Protein AF-A0A919J8E9-F1 (afdb_monomer_lite)

Organism: NCBI:txid113564

pLDDT: mean 77.07, std 19.25, range [31.31, 98.5]

Secondary structure (DSSP, 8-state):
--------------HHHHHHHHHHHHHHHHHHHHHHHHHHHHHHHHHHHHHHHHHHHHHHHHHHHHHHHHHHHHHHHHHHHHHHHHHHHHHHHHHHHHHHHHHHHHHHHHHHHHHHHHHHHHHHHHHHHHHHHHHHHHHHHHHHHHHHHHHHHHHHHHHHHTTSTTHHHHHHHHHHHHHHHHHHHHHHHHHHHHHHHHHHHHHHHHHHHHHHHHHHHTTSHHHHHHHHHHHHHHHHHHHHHHHHHHHHHHHHHHHHHHHHHHHHHHHHHHHHHHHHHHHHHHHHHHHHHHHHHHHHHHHHHHHHHHHHHHHHHGGGTT--HHHHHHHHHHHHHHHHHHHHHHHHHHHHHHHHHHHHHHHHHHHHHHHHHHHHHHHHHHHHHHHHHHHHHHHHHHHHHHHHHHHHHHHHHHHHHHHHHHHHHHHHHHHHHHHHHHHHHHHHHHHHHHHHHHHHHHHHHHHHHHHHHHHHHHHH--TTHHHHHHHHHHHHHHHHHHHHHHHHHHHHHHHHHHHHHHHHHHHHHHHTHHHHHHHHHHHHHHHHHHHHHHHHHHHHHHHHHHHHHHHHHHHHHH-TTS-HHHHHHHHHHHHHHHHTTT-TTSSHHHHTTT---SSSSHHHHHHHHHHHHHHH---HHHHHHHHHHTTT-HHHHHHHHHHTTT-HHHHHHHHHHTTT-HHHHHHHHHHHHHHHHHHHHHHHT---SS-TTTS-TTSHHHHHHHHHHHH-HHHHHHHHHHHHHHH-HHHH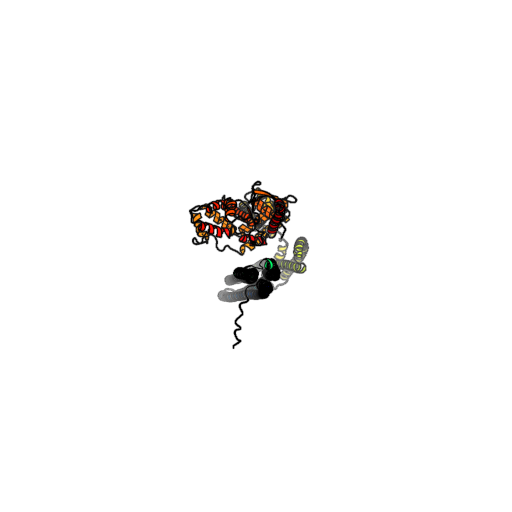HHHHHHHHHHHHHHHHH-TT--EEEEEEETTT--EEEEEE-TTSHHHHHHHHHHHHTT--TT-PEEEE-TT----HHHHIIIIITTT--EEEGGGGSTT-----HHHHHHHHHHHHHHHHHTT----HHHHHHHHGGGGT-SSSSHHHHHHHHHHHHIIIII-HHHHHHHHTTT-HHHHHHHHHHHHHHHHHHHHHS-S-----

Radius of gyration: 60.23 Å; chains: 1; bounding box: 152×66×197 Å

Sequence (948 aa):
MAVAGAAEVAQVPSVAALVERVAARRAEVVAAGDQARAALRAAAEAEGGRIRAAADGEAARILAVTEESIVAAVQAAGGAEAAVRAARVREIGRIDAEAEATLSALDGALRESQAAALGAAERHAAAAVAGGEREAQRAVTGARERAGQAVAVGQGRAATLEPTKRGARKARAAREISQETAGEIVKAGAATAGTARTDMAALAGKFRGEGAAVAEQMAGADLASARQRVIDRRAAAVSAVDRAAEQALAQVASDRDAVVEQLGAMRAAAGDVARAAAAAATAIDQGLQAGLAGVDAAVAEIAGGLDEVAAVADALTGRSVADLTAAGAELDAAAGEVLGELDRLVQGSASGMGFAAGTVADDMRQQADLLTAPAAQAATDFNQRTGDAARATVDGITGQADETLAEYSTIRTGVTGTFARALADADRKWAEQETGGLAEVARRVGEGIAAQQKMLDEVGRRIDERAAEIENESWWDRAVGFVAGFVVGFLATAWEMIKVLGVIALVALAVVVVAVIIGALVAGLAGIVAVFAALAAVASFVAAISGVLLAIGVVVVACMAGYKLYKAFSDDTLSAYEKGKLVGGATFDVASLVLGAKFVSWAGRLFGLGVAAEAGAEAAALARLRAVIADEAVLERLLAAAGGDTVKLERMLAGVGGDAGGLDDLVRATGGDAALLDEAVANTAKVRAQTVEALGDAKPATPIGEIGPDQPLGQAMALFDSTNPQMAKDLRVAYEALTDAETVADTVARVQARAIDLAARGVGKPFEVALRSVTDGRIVTLHLDLGDKAEAFLAAVLDLSKKAPDEVINLLPGQLELTEPAFFADVVTKGESFLDISAIVKTAPEHGAATHLLQDLVVDRALARSGSQLTGRALRQALAPAAGEKDIPRAFAWDHIWDAFGDVVNNPNFLNARLGQIFGDLDAVLVHIDEAWAAKFGKLLGKKVKPE

Structure (mmCIF, N/CA/C/O backbone):
data_AF-A0A919J8E9-F1
#
_entry.id   AF-A0A919J8E9-F1
#
loop_
_atom_site.group_PDB
_atom_site.id
_atom_site.type_symbol
_atom_site.label_atom_id
_atom_site.label_alt_id
_atom_site.label_comp_id
_atom_site.label_asym_id
_atom_site.label_entity_id
_atom_site.label_seq_id
_atom_site.pdbx_PDB_ins_code
_atom_site.Cartn_x
_atom_site.Cartn_y
_atom_site.Cartn_z
_atom_site.occupancy
_atom_site.B_iso_or_equiv
_atom_site.auth_seq_id
_atom_site.auth_comp_id
_atom_site.auth_asym_id
_atom_site.auth_atom_id
_atom_site.pdbx_PDB_model_num
ATOM 1 N N . MET A 1 1 ? -87.522 8.172 61.247 1.00 36.94 1 MET A N 1
ATOM 2 C CA . MET A 1 1 ? -88.789 7.517 61.643 1.00 36.94 1 MET A CA 1
ATOM 3 C C . MET A 1 1 ? -88.693 7.177 63.114 1.00 36.94 1 MET A C 1
ATOM 5 O O . MET A 1 1 ? -87.643 6.731 63.547 1.00 36.94 1 MET A O 1
ATOM 9 N N . ALA A 1 2 ? -89.742 7.513 63.859 1.00 42.56 2 ALA A N 1
ATOM 10 C CA . ALA A 1 2 ? -89.783 7.543 65.313 1.00 42.56 2 ALA A CA 1
ATOM 11 C C . ALA A 1 2 ? -89.602 6.162 65.962 1.00 42.56 2 ALA A C 1
ATOM 13 O O . ALA A 1 2 ? -90.331 5.231 65.629 1.00 42.56 2 ALA A O 1
ATOM 14 N N . VAL A 1 3 ? -88.715 6.085 66.956 1.00 40.50 3 VAL A N 1
ATOM 15 C CA . VAL A 1 3 ? -88.884 5.209 68.120 1.00 40.50 3 VAL A CA 1
ATOM 16 C C . VAL A 1 3 ? -88.703 6.077 69.361 1.00 40.50 3 VAL A C 1
ATOM 18 O O . VAL A 1 3 ? -87.827 6.937 69.420 1.00 40.50 3 VAL A O 1
ATOM 21 N N . ALA A 1 4 ? -89.656 5.916 70.270 1.00 39.31 4 ALA A N 1
ATOM 22 C CA . ALA A 1 4 ? -89.978 6.785 71.380 1.00 39.31 4 ALA A CA 1
ATOM 23 C C . ALA A 1 4 ? -88.892 6.836 72.461 1.00 39.31 4 ALA A C 1
ATOM 25 O O . ALA A 1 4 ? -88.279 5.825 72.796 1.00 39.31 4 ALA A O 1
ATOM 26 N N . GLY A 1 5 ? -88.733 8.027 73.042 1.00 43.75 5 GLY A N 1
ATOM 27 C CA . GLY A 1 5 ? -87.959 8.248 74.253 1.00 43.75 5 GLY A CA 1
ATOM 28 C C . GLY A 1 5 ? -88.590 7.525 75.438 1.00 43.75 5 GLY A C 1
ATOM 29 O O . GLY A 1 5 ? -89.648 7.918 75.928 1.00 43.75 5 GLY A O 1
ATOM 30 N N . ALA A 1 6 ? -87.912 6.484 75.911 1.00 40.84 6 ALA A N 1
ATOM 31 C CA . ALA A 1 6 ? -87.975 6.120 77.312 1.00 40.84 6 ALA A CA 1
ATOM 32 C C . ALA A 1 6 ? -87.141 7.164 78.064 1.00 40.84 6 ALA A C 1
ATOM 34 O O . ALA A 1 6 ? -85.940 7.279 77.834 1.00 40.84 6 ALA A O 1
ATOM 35 N N . ALA A 1 7 ? -87.789 7.964 78.910 1.00 41.31 7 ALA A N 1
ATOM 36 C CA . ALA A 1 7 ? -87.087 8.747 79.912 1.00 41.31 7 ALA A CA 1
ATOM 37 C C . ALA A 1 7 ? -86.343 7.752 80.809 1.00 41.31 7 ALA A C 1
ATOM 39 O O . ALA A 1 7 ? -86.963 7.001 81.563 1.00 41.31 7 ALA A O 1
ATOM 40 N N . GLU A 1 8 ? -85.027 7.699 80.631 1.00 41.34 8 GLU A N 1
ATOM 41 C CA . GLU A 1 8 ? -84.097 6.934 81.441 1.00 41.34 8 GLU A CA 1
ATOM 42 C C . GLU A 1 8 ? -84.349 7.321 82.900 1.00 41.34 8 GLU A C 1
ATOM 44 O O . GLU A 1 8 ? -84.161 8.471 83.304 1.00 41.34 8 GLU A O 1
ATOM 49 N N . VAL A 1 9 ? -84.896 6.385 83.678 1.00 42.81 9 VAL A N 1
ATOM 50 C CA . VAL A 1 9 ? -84.964 6.528 85.130 1.00 42.81 9 VAL A CA 1
ATOM 51 C C . VAL A 1 9 ? -83.515 6.689 85.556 1.00 42.81 9 VAL A C 1
ATOM 53 O O . VAL A 1 9 ? -82.770 5.718 85.479 1.00 42.81 9 VAL A O 1
ATOM 56 N N . ALA A 1 10 ? -83.111 7.910 85.919 1.00 47.59 10 ALA A N 1
ATOM 57 C CA . ALA A 1 10 ? -81.775 8.195 86.416 1.00 47.59 10 ALA A CA 1
ATOM 58 C C . ALA A 1 10 ? -81.516 7.239 87.584 1.00 47.59 10 ALA A C 1
ATOM 60 O O . ALA A 1 10 ? -82.053 7.425 88.680 1.00 47.59 10 ALA A O 1
ATOM 61 N N . GLN A 1 11 ? -80.790 6.152 87.309 1.00 52.28 11 GLN A N 1
ATOM 62 C CA . GLN A 1 11 ? -80.431 5.174 88.317 1.00 52.28 11 GLN A CA 1
ATOM 63 C C . GLN A 1 11 ? -79.676 5.942 89.392 1.00 52.28 11 GLN A C 1
ATOM 65 O O . GLN A 1 11 ? -78.701 6.632 89.095 1.00 52.28 11 GLN A O 1
ATOM 70 N N . VAL A 1 12 ? -80.161 5.869 90.631 1.00 52.94 12 VAL A N 1
ATOM 71 C CA . VAL A 1 12 ? -79.453 6.455 91.767 1.00 52.94 12 VAL A CA 1
ATOM 72 C C . VAL A 1 12 ? -78.051 5.837 91.771 1.00 52.94 12 VAL A C 1
ATOM 74 O O . VAL A 1 12 ? -77.963 4.606 91.831 1.00 52.94 12 VAL A O 1
ATOM 77 N N . PRO A 1 13 ? -76.979 6.646 91.675 1.00 63.91 13 PRO A N 1
ATOM 78 C CA . PRO A 1 13 ? -75.610 6.153 91.669 1.00 63.91 13 PRO A CA 1
ATOM 79 C C . PRO A 1 13 ? -75.403 5.203 92.842 1.00 63.91 13 PRO A C 1
ATOM 81 O O . PRO A 1 13 ? -75.535 5.583 94.007 1.00 63.91 13 PRO A O 1
ATOM 84 N N . SER A 1 14 ? -75.150 3.941 92.513 1.00 79.69 14 SER A N 1
ATOM 85 C CA . SER A 1 14 ? -74.910 2.867 93.466 1.00 79.69 14 SER A CA 1
ATOM 86 C C . SER A 1 14 ? -73.569 2.228 93.148 1.00 79.69 14 SER A C 1
ATOM 88 O O . SER A 1 14 ? -73.104 2.278 92.009 1.00 79.69 14 SER A O 1
ATOM 90 N N . VAL A 1 15 ? -72.950 1.604 94.148 1.00 81.56 15 VAL A N 1
ATOM 91 C CA . VAL A 1 15 ? -71.703 0.851 93.957 1.00 81.56 15 VAL A CA 1
ATOM 92 C C . VAL A 1 15 ? -71.867 -0.205 92.856 1.00 81.56 15 VAL A C 1
ATOM 94 O O . VAL A 1 15 ? -70.991 -0.341 92.012 1.00 81.56 15 VAL A O 1
ATOM 97 N N . ALA A 1 16 ? -73.028 -0.867 92.784 1.00 82.50 16 ALA A N 1
ATOM 98 C CA . ALA A 1 16 ? -73.340 -1.831 91.728 1.00 82.50 16 ALA A CA 1
ATOM 99 C C . ALA A 1 16 ? -73.327 -1.202 90.321 1.00 82.50 16 ALA A C 1
ATOM 101 O O . ALA A 1 16 ? -72.746 -1.778 89.406 1.00 82.50 16 ALA A O 1
ATOM 102 N N . ALA A 1 17 ? -73.898 -0.003 90.162 1.00 83.31 17 ALA A N 1
ATOM 103 C CA . ALA A 1 17 ? -73.880 0.719 88.887 1.00 83.31 17 ALA A CA 1
ATOM 104 C C . ALA A 1 17 ? -72.463 1.179 88.494 1.00 83.31 17 ALA A C 1
ATOM 106 O O . ALA A 1 17 ? -72.120 1.179 87.314 1.00 83.31 17 ALA A O 1
ATOM 107 N N . LEU A 1 18 ? -71.616 1.537 89.469 1.00 83.12 18 LEU A N 1
ATOM 108 C CA . LEU A 1 18 ? -70.209 1.859 89.216 1.00 83.12 18 LEU A CA 1
ATOM 109 C C . LEU A 1 18 ? -69.423 0.618 88.763 1.00 83.12 18 LEU A C 1
ATOM 111 O O . LEU A 1 18 ? -68.688 0.703 87.787 1.00 83.12 18 LEU A O 1
ATOM 115 N N . VAL A 1 19 ? -69.620 -0.538 89.408 1.00 85.38 19 VAL A N 1
ATOM 116 C CA . VAL A 1 19 ? -69.000 -1.817 89.007 1.00 85.38 19 VAL A CA 1
ATOM 117 C C . VAL A 1 19 ? -69.440 -2.237 87.601 1.00 85.38 19 VAL A C 1
ATOM 119 O O . VAL A 1 19 ? -68.607 -2.633 86.788 1.00 85.38 19 VAL A O 1
ATOM 122 N N . GLU A 1 20 ? -70.729 -2.106 87.278 1.00 86.50 20 GLU A N 1
ATOM 123 C CA . GLU A 1 20 ? -71.249 -2.380 85.932 1.00 86.50 20 GLU A CA 1
ATOM 124 C C . GLU A 1 20 ? -70.635 -1.434 84.888 1.00 86.50 20 GLU A C 1
ATOM 126 O O . GLU A 1 20 ? -70.229 -1.871 83.810 1.00 86.50 20 GLU A O 1
ATOM 131 N N . ARG A 1 21 ? -70.470 -0.150 85.234 1.00 87.50 21 ARG A N 1
ATOM 132 C CA . ARG A 1 21 ? -69.795 0.831 84.376 1.00 87.50 21 ARG A CA 1
ATOM 133 C C . ARG A 1 21 ? -68.307 0.506 84.178 1.00 87.50 21 ARG A C 1
ATOM 135 O O . ARG A 1 21 ? -67.832 0.599 83.050 1.00 87.50 21 ARG A O 1
ATOM 142 N N . VAL A 1 22 ? -67.585 0.068 85.214 1.00 87.38 22 VAL A N 1
ATOM 143 C CA . VAL A 1 22 ? -66.190 -0.410 85.095 1.00 87.38 22 VAL A CA 1
ATOM 144 C C . VAL A 1 22 ? -66.105 -1.617 84.160 1.00 87.38 22 VAL A C 1
ATOM 146 O O . VAL A 1 22 ? -65.261 -1.637 83.264 1.00 87.38 22 VAL A O 1
ATOM 149 N N . ALA A 1 23 ? -67.011 -2.588 84.298 1.00 87.69 23 ALA A N 1
ATOM 150 C CA . ALA A 1 23 ? -67.065 -3.753 83.415 1.00 87.69 23 ALA A CA 1
ATOM 151 C C . ALA A 1 23 ? -67.350 -3.366 81.951 1.00 87.69 23 ALA A C 1
ATOM 153 O O . ALA A 1 23 ? -66.718 -3.904 81.040 1.00 87.69 23 ALA A O 1
ATOM 154 N N . ALA A 1 24 ? -68.251 -2.405 81.719 1.00 88.88 24 ALA A N 1
ATOM 155 C CA . ALA A 1 24 ? -68.528 -1.873 80.386 1.00 88.88 24 ALA A CA 1
ATOM 156 C C . ALA A 1 24 ? -67.295 -1.184 79.778 1.00 88.88 24 ALA A C 1
ATOM 158 O O . ALA A 1 24 ? -66.915 -1.504 78.653 1.00 88.88 24 ALA A O 1
ATOM 159 N N . ARG A 1 25 ? -66.607 -0.315 80.534 1.00 87.38 25 ARG A N 1
ATOM 160 C CA . ARG A 1 25 ? -65.368 0.339 80.071 1.00 87.38 25 ARG A CA 1
ATOM 161 C C . ARG A 1 25 ? -64.248 -0.654 79.807 1.00 87.38 25 ARG A C 1
ATOM 163 O O . ARG A 1 25 ? -63.536 -0.520 78.818 1.00 87.38 25 ARG A O 1
ATOM 170 N N . ARG A 1 26 ? -64.132 -1.699 80.623 1.00 89.88 26 ARG A N 1
ATOM 171 C CA . ARG A 1 26 ? -63.185 -2.792 80.384 1.00 89.88 26 ARG A CA 1
ATOM 172 C C . ARG A 1 26 ? -63.470 -3.493 79.057 1.00 89.88 26 ARG A C 1
ATOM 174 O O . ARG A 1 26 ? -62.544 -3.738 78.289 1.00 89.88 26 ARG A O 1
ATOM 181 N N . ALA A 1 27 ? -64.735 -3.802 78.773 1.00 90.81 27 ALA A N 1
ATOM 182 C CA . ALA A 1 27 ? -65.130 -4.406 77.503 1.00 90.81 27 ALA A CA 1
ATOM 183 C C . ALA A 1 27 ? -64.847 -3.477 76.310 1.00 90.81 27 ALA A C 1
ATOM 185 O O . ALA A 1 27 ? -64.350 -3.942 75.286 1.00 90.81 27 ALA A O 1
ATOM 186 N N . GLU A 1 28 ? -65.100 -2.174 76.453 1.00 90.56 28 GLU A N 1
ATOM 187 C CA . GLU A 1 28 ? -64.776 -1.171 75.432 1.00 90.56 28 GLU A CA 1
ATOM 188 C C . GLU A 1 28 ? -63.270 -1.062 75.169 1.00 90.56 28 GLU A C 1
ATOM 190 O O . GLU A 1 28 ? -62.867 -1.073 74.009 1.00 90.56 28 GLU A O 1
ATOM 195 N N . VAL A 1 29 ? -62.428 -1.017 76.209 1.00 88.75 29 VAL A N 1
ATOM 196 C CA . VAL A 1 29 ? -60.960 -0.978 76.064 1.00 88.75 29 VAL A CA 1
ATOM 197 C C . VAL A 1 29 ? -60.446 -2.232 75.357 1.00 88.75 29 VAL A C 1
ATOM 199 O O . VAL A 1 29 ? -59.615 -2.135 74.455 1.00 88.75 29 VAL A O 1
ATOM 202 N N . VAL A 1 30 ? -60.965 -3.414 75.709 1.00 91.31 30 VAL A N 1
ATOM 203 C CA . VAL A 1 30 ? -60.597 -4.670 75.034 1.00 91.31 30 VAL A CA 1
ATOM 204 C C . VAL A 1 30 ? -61.018 -4.649 73.561 1.00 91.31 30 VAL A C 1
ATOM 206 O O . VAL A 1 30 ? -60.205 -4.973 72.695 1.00 91.31 30 VAL A O 1
ATOM 209 N N . ALA A 1 31 ? -62.248 -4.219 73.260 1.00 91.69 31 ALA A N 1
ATOM 210 C CA . ALA A 1 31 ? -62.745 -4.117 71.888 1.00 91.69 31 ALA A CA 1
ATOM 211 C C . ALA A 1 31 ? -61.956 -3.090 71.055 1.00 91.69 31 ALA A C 1
ATOM 213 O O . ALA A 1 31 ? -61.632 -3.348 69.894 1.00 91.69 31 ALA A O 1
ATOM 214 N N . ALA A 1 32 ? -61.592 -1.951 71.650 1.00 90.12 32 ALA A N 1
ATOM 215 C CA . ALA A 1 32 ? -60.730 -0.956 71.022 1.00 90.12 32 ALA A CA 1
ATOM 216 C C . ALA A 1 32 ? -59.323 -1.511 70.764 1.00 90.12 32 ALA A C 1
ATOM 218 O O . ALA A 1 32 ? -58.765 -1.281 69.694 1.00 90.12 32 ALA A O 1
ATOM 219 N N . GLY A 1 33 ? -58.779 -2.308 71.689 1.00 90.94 33 GLY A N 1
ATOM 220 C CA . GLY A 1 33 ? -57.537 -3.054 71.492 1.00 90.94 33 GLY A CA 1
ATOM 221 C C . GLY A 1 33 ? -57.603 -4.021 70.306 1.00 90.94 33 GLY A C 1
ATOM 222 O O . GLY A 1 33 ? -56.697 -4.048 69.475 1.00 90.94 33 GLY A O 1
ATOM 223 N N . ASP A 1 34 ? -58.692 -4.782 70.164 1.00 92.06 34 ASP A N 1
ATOM 224 C CA . ASP A 1 34 ? -58.916 -5.649 68.998 1.00 92.06 34 ASP A CA 1
ATOM 225 C C . ASP A 1 34 ? -58.977 -4.863 67.685 1.00 92.06 34 ASP A C 1
ATOM 227 O O . ASP A 1 34 ? -58.340 -5.248 66.697 1.00 92.06 34 ASP A O 1
ATOM 231 N N . GLN A 1 35 ? -59.693 -3.738 67.681 1.00 92.19 35 GLN A N 1
ATOM 232 C CA . GLN A 1 35 ? -59.791 -2.857 66.522 1.00 92.19 35 GLN A CA 1
ATOM 233 C C . GLN A 1 35 ? -58.432 -2.236 66.166 1.00 92.19 35 GLN A C 1
ATOM 235 O O . GLN A 1 35 ? -58.059 -2.220 64.992 1.00 92.19 35 GLN A O 1
ATOM 240 N N . ALA A 1 36 ? -57.658 -1.803 67.164 1.00 91.06 36 ALA A N 1
ATOM 241 C CA . ALA A 1 36 ? -56.297 -1.299 67.010 1.00 91.06 36 ALA A CA 1
ATOM 242 C C . ALA A 1 36 ? -55.367 -2.356 66.395 1.00 91.06 36 ALA A C 1
ATOM 244 O O . ALA A 1 36 ? -54.668 -2.081 65.417 1.00 91.06 36 ALA A O 1
ATOM 245 N N . ARG A 1 37 ? -55.412 -3.599 66.894 1.00 94.31 37 ARG A N 1
ATOM 246 C CA . ARG A 1 37 ? -54.649 -4.723 66.328 1.00 94.31 37 ARG A CA 1
ATOM 247 C C . ARG A 1 37 ? -55.034 -5.004 64.874 1.00 94.31 37 ARG A C 1
ATOM 249 O O . ARG A 1 37 ? -54.156 -5.251 64.048 1.00 94.31 37 ARG A O 1
ATOM 256 N N . ALA A 1 38 ? -56.326 -4.983 64.546 1.00 93.69 38 ALA A N 1
ATOM 257 C CA . ALA A 1 38 ? -56.798 -5.180 63.175 1.00 93.69 38 ALA A CA 1
ATOM 258 C C . ALA A 1 38 ? -56.344 -4.045 62.240 1.00 93.69 38 ALA A C 1
ATOM 260 O O . ALA A 1 38 ? -55.864 -4.320 61.140 1.00 93.69 38 ALA A O 1
ATOM 261 N N . ALA A 1 39 ? -56.428 -2.792 62.696 1.00 91.81 39 ALA A N 1
ATOM 262 C CA . ALA A 1 39 ? -55.980 -1.623 61.947 1.00 91.81 39 ALA A CA 1
ATOM 263 C C . ALA A 1 39 ? -54.468 -1.659 61.673 1.00 91.81 39 ALA A C 1
ATOM 265 O O . ALA A 1 39 ? -54.052 -1.436 60.537 1.00 91.81 39 ALA A O 1
ATOM 266 N N . LEU A 1 40 ? -53.651 -2.015 62.672 1.00 92.06 40 LEU A N 1
ATOM 267 C CA . LEU A 1 40 ? -52.204 -2.171 62.495 1.00 92.06 40 LEU A CA 1
ATOM 268 C C . LEU A 1 40 ? -51.860 -3.267 61.481 1.00 92.06 40 LEU A C 1
ATOM 270 O O . LEU A 1 40 ? -51.018 -3.043 60.613 1.00 92.06 40 LEU A O 1
ATOM 274 N N . ARG A 1 41 ? -52.533 -4.426 61.540 1.00 95.12 41 ARG A N 1
ATOM 275 C CA . ARG A 1 41 ? -52.330 -5.512 60.564 1.00 95.12 41 ARG A CA 1
ATOM 276 C C . ARG A 1 41 ? -52.691 -5.079 59.144 1.00 95.12 41 ARG A C 1
ATOM 278 O O . ARG A 1 41 ? -51.909 -5.316 58.230 1.00 95.12 41 ARG A O 1
ATOM 285 N N . ALA A 1 42 ? -53.831 -4.410 58.969 1.00 93.19 42 ALA A N 1
ATOM 286 C CA . ALA A 1 42 ? -54.255 -3.900 57.667 1.00 93.19 42 ALA A CA 1
ATOM 287 C C . ALA A 1 42 ? -53.281 -2.845 57.112 1.00 93.19 42 ALA A C 1
ATOM 289 O O . ALA A 1 42 ? -52.970 -2.860 55.922 1.00 93.19 42 ALA A O 1
ATOM 290 N N . ALA A 1 43 ? -52.764 -1.957 57.970 1.00 91.75 43 ALA A N 1
ATOM 291 C CA . ALA A 1 43 ? -51.755 -0.975 57.583 1.00 91.75 43 ALA A CA 1
ATOM 292 C C . ALA A 1 43 ? -50.452 -1.655 57.135 1.00 91.75 43 ALA A C 1
ATOM 294 O O . ALA A 1 43 ? -49.957 -1.364 56.050 1.00 91.75 43 ALA A O 1
ATOM 295 N N . ALA A 1 44 ? -49.937 -2.609 57.916 1.00 91.25 44 ALA A N 1
ATOM 296 C CA . ALA A 1 44 ? -48.729 -3.358 57.574 1.00 91.25 44 ALA A CA 1
ATOM 297 C C . ALA A 1 44 ? -48.871 -4.133 56.252 1.00 91.25 44 ALA A C 1
ATOM 299 O O . ALA A 1 44 ? -47.970 -4.096 55.415 1.00 91.25 44 ALA A O 1
ATOM 300 N N . GLU A 1 45 ? -50.015 -4.783 56.016 1.00 92.75 45 GLU A N 1
ATOM 301 C CA . GLU A 1 45 ? -50.286 -5.497 54.764 1.00 92.75 45 GLU A CA 1
ATOM 302 C C . GLU A 1 45 ? -50.344 -4.542 53.560 1.00 92.75 45 GLU A C 1
ATOM 304 O O . GLU A 1 45 ? -49.746 -4.821 52.517 1.00 92.75 45 GLU A O 1
ATOM 309 N N . ALA A 1 46 ? -50.999 -3.386 53.714 1.00 92.12 46 ALA A N 1
ATOM 310 C CA . ALA A 1 46 ? -51.080 -2.367 52.670 1.00 92.12 46 ALA A CA 1
ATOM 311 C C . ALA A 1 46 ? -49.708 -1.759 52.330 1.00 92.12 46 ALA A C 1
ATOM 313 O O . ALA A 1 46 ? -49.400 -1.555 51.153 1.00 92.12 46 ALA A O 1
ATOM 314 N N . GLU A 1 47 ? -48.879 -1.472 53.338 1.00 92.44 47 GLU A N 1
ATOM 315 C CA . GLU A 1 47 ? -47.521 -0.952 53.139 1.00 92.44 47 GLU A CA 1
ATOM 316 C C . GLU A 1 47 ? -46.586 -2.017 52.549 1.00 92.44 47 GLU A C 1
ATOM 318 O O . GLU A 1 47 ? -45.883 -1.759 51.571 1.00 92.44 47 GLU A O 1
ATOM 323 N N . GLY A 1 48 ? -46.641 -3.252 53.054 1.00 89.12 48 GLY A N 1
ATOM 324 C CA . GLY A 1 48 ? -45.870 -4.372 52.513 1.00 89.12 48 GLY A CA 1
ATOM 325 C C . GLY A 1 48 ? -46.237 -4.700 51.061 1.00 89.12 48 GLY A C 1
ATOM 326 O O . GLY A 1 48 ? -45.359 -5.023 50.257 1.00 89.12 48 GLY A O 1
ATOM 327 N N . GLY A 1 49 ? -47.517 -4.580 50.697 1.00 89.06 49 GLY A N 1
ATOM 328 C CA . GLY A 1 49 ? -47.984 -4.693 49.315 1.00 89.06 49 GLY A CA 1
ATOM 329 C C . GLY A 1 49 ? -47.458 -3.572 48.413 1.00 89.06 49 GLY A C 1
ATOM 330 O O . GLY A 1 49 ? -47.022 -3.848 47.296 1.00 89.06 49 GLY A O 1
ATOM 331 N N . ARG A 1 50 ? -47.431 -2.325 48.906 1.00 90.88 50 ARG A N 1
ATOM 332 C CA . ARG A 1 50 ? -46.873 -1.174 48.174 1.00 90.88 50 ARG A CA 1
ATOM 333 C C . ARG A 1 50 ? -45.384 -1.326 47.882 1.00 90.88 50 ARG A C 1
ATOM 335 O O . ARG A 1 50 ? -44.984 -1.086 46.746 1.00 90.88 50 ARG A O 1
ATOM 342 N N . ILE A 1 51 ? -44.586 -1.764 48.859 1.00 91.31 51 ILE A N 1
ATOM 343 C CA . ILE A 1 51 ? -43.148 -2.008 48.651 1.00 91.31 51 ILE A CA 1
ATOM 344 C C . ILE A 1 51 ? -42.927 -3.083 47.585 1.00 91.31 51 ILE A C 1
ATOM 346 O O . ILE A 1 51 ? -42.121 -2.883 46.682 1.00 91.31 51 ILE A O 1
ATOM 350 N N . ARG A 1 52 ? -43.655 -4.207 47.656 1.00 88.25 52 ARG A N 1
ATOM 351 C CA . ARG A 1 52 ? -43.537 -5.286 46.660 1.00 88.25 52 ARG A CA 1
ATOM 352 C C . ARG A 1 52 ? -43.880 -4.802 45.252 1.00 88.25 52 ARG A C 1
ATOM 354 O O . ARG A 1 52 ? -43.098 -5.019 44.337 1.00 88.25 52 ARG A O 1
ATOM 361 N N . ALA A 1 53 ? -44.991 -4.081 45.094 1.00 89.38 53 ALA A N 1
ATOM 362 C CA . ALA A 1 53 ? -45.388 -3.534 43.798 1.00 89.38 53 ALA A CA 1
ATOM 363 C C . ALA A 1 53 ? -44.372 -2.516 43.244 1.00 89.38 53 ALA A C 1
ATOM 365 O O . ALA A 1 53 ? -44.100 -2.519 42.045 1.00 89.38 53 ALA A O 1
ATOM 366 N N . ALA A 1 54 ? -43.799 -1.662 44.102 1.00 89.50 54 ALA A N 1
ATOM 367 C CA . ALA A 1 54 ? -42.750 -0.724 43.704 1.00 89.50 54 ALA A CA 1
ATOM 368 C C . ALA A 1 54 ? -41.483 -1.462 43.246 1.00 89.50 54 ALA A C 1
ATOM 370 O O . ALA A 1 54 ? -40.948 -1.161 42.183 1.00 89.50 54 ALA A O 1
ATOM 371 N N . ALA A 1 55 ? -41.049 -2.469 44.004 1.00 88.38 55 ALA A N 1
ATOM 372 C CA . ALA A 1 55 ? -39.881 -3.271 43.669 1.00 88.38 55 ALA A CA 1
ATOM 373 C C . ALA A 1 55 ? -40.050 -4.053 42.363 1.00 88.38 55 ALA A C 1
ATOM 375 O O . ALA A 1 55 ? -39.142 -4.046 41.537 1.00 88.38 55 ALA A O 1
ATOM 376 N N . ASP A 1 56 ? -41.209 -4.682 42.150 1.00 88.88 56 ASP A N 1
ATOM 377 C CA . ASP A 1 56 ? -41.514 -5.401 40.909 1.00 88.88 56 ASP A CA 1
ATOM 378 C C . ASP A 1 56 ? -41.533 -4.445 39.705 1.00 88.88 56 ASP A C 1
ATOM 380 O O . ASP A 1 56 ? -41.003 -4.773 38.642 1.00 88.88 56 ASP A O 1
ATOM 384 N N . GLY A 1 57 ? -42.097 -3.243 39.878 1.00 91.44 57 GLY A N 1
ATOM 385 C CA . GLY A 1 57 ? -42.104 -2.196 38.856 1.00 91.44 57 GLY A CA 1
ATOM 386 C C . GLY A 1 57 ? -40.698 -1.724 38.477 1.00 91.44 57 GLY A C 1
ATOM 387 O O . GLY A 1 57 ? -40.364 -1.668 37.293 1.00 91.44 57 GLY A O 1
ATOM 388 N N . GLU A 1 58 ? -39.850 -1.444 39.468 1.00 93.19 58 GLU A N 1
ATOM 389 C CA . GLU A 1 58 ? -38.471 -1.008 39.227 1.00 93.19 58 GLU A CA 1
ATOM 390 C C . GLU A 1 58 ? -37.582 -2.134 38.683 1.00 93.19 58 GLU A C 1
ATOM 392 O O . GLU A 1 58 ? -36.795 -1.905 37.763 1.00 93.19 58 GLU A O 1
ATOM 397 N N . ALA A 1 59 ? -37.751 -3.371 39.158 1.00 89.50 59 ALA A N 1
ATOM 398 C CA . ALA A 1 59 ? -37.061 -4.532 38.601 1.00 89.50 59 ALA A CA 1
ATOM 399 C C . ALA A 1 59 ? -37.440 -4.750 37.127 1.00 89.50 59 ALA A C 1
ATOM 401 O O . ALA A 1 59 ? -36.558 -4.942 36.287 1.00 89.50 59 ALA A O 1
ATOM 402 N N . ALA A 1 60 ? -38.730 -4.656 36.784 1.00 91.50 60 ALA A N 1
ATOM 403 C CA . ALA A 1 60 ? -39.191 -4.743 35.400 1.00 91.50 60 ALA A CA 1
ATOM 404 C C . ALA A 1 60 ? -38.612 -3.618 34.526 1.00 91.50 60 ALA A C 1
ATOM 406 O O . ALA A 1 60 ? -38.212 -3.876 33.390 1.00 91.50 60 ALA A O 1
ATOM 407 N N . ARG A 1 61 ? -38.505 -2.392 35.058 1.00 94.19 61 ARG A N 1
ATOM 408 C CA . ARG A 1 61 ? -37.887 -1.260 34.354 1.00 94.19 61 ARG A CA 1
ATOM 409 C C . ARG A 1 61 ? -36.402 -1.498 34.070 1.00 94.19 61 ARG A C 1
ATOM 411 O O . ARG A 1 61 ? -35.974 -1.292 32.936 1.00 94.19 61 ARG A O 1
ATOM 418 N N . ILE A 1 62 ? -35.630 -1.971 35.054 1.00 92.19 62 ILE A N 1
ATOM 419 C CA . ILE A 1 62 ? -34.206 -2.310 34.868 1.00 92.19 62 ILE A CA 1
ATOM 420 C C . ILE A 1 62 ? -34.051 -3.397 33.799 1.00 92.19 62 ILE A C 1
ATOM 422 O O . ILE A 1 62 ? -33.223 -3.261 32.895 1.00 92.19 62 ILE A O 1
ATOM 426 N N . LEU A 1 63 ? -34.858 -4.461 33.870 1.00 92.75 63 LEU A N 1
ATOM 427 C CA . LEU A 1 63 ? -34.823 -5.554 32.895 1.00 92.75 63 LEU A CA 1
ATOM 428 C C . LEU A 1 63 ? -35.139 -5.066 31.475 1.00 92.75 63 LEU A C 1
ATOM 430 O O . LEU A 1 63 ? -34.402 -5.401 30.554 1.00 92.75 63 LEU A O 1
ATOM 434 N N . ALA A 1 64 ? -36.178 -4.245 31.306 1.00 94.88 64 ALA A N 1
ATOM 435 C CA . ALA A 1 64 ? -36.567 -3.717 30.000 1.00 94.88 64 ALA A CA 1
ATOM 436 C C . ALA A 1 64 ? -35.469 -2.841 29.376 1.00 94.88 64 ALA A C 1
ATOM 438 O O . ALA A 1 64 ? -35.084 -3.071 28.232 1.00 94.88 64 ALA A O 1
ATOM 439 N N . VAL A 1 65 ? -34.920 -1.883 30.135 1.00 96.00 65 VAL A N 1
ATOM 440 C CA . VAL A 1 65 ? -33.866 -0.982 29.634 1.00 96.00 65 VAL A CA 1
ATOM 441 C C . VAL A 1 65 ? -32.588 -1.752 29.306 1.00 96.00 65 VAL A C 1
ATOM 443 O O . VAL A 1 65 ? -31.984 -1.527 28.263 1.00 96.00 65 VAL A O 1
ATOM 446 N N . THR A 1 66 ? -32.170 -2.688 30.163 1.00 94.69 66 THR A N 1
ATOM 447 C CA . THR A 1 66 ? -30.959 -3.486 29.900 1.00 94.69 66 THR A CA 1
ATOM 448 C C . THR A 1 66 ? -31.126 -4.410 28.693 1.00 94.69 66 THR A C 1
ATOM 450 O O . THR A 1 66 ? -30.189 -4.547 27.909 1.00 94.69 66 THR A O 1
ATOM 453 N N . GLU A 1 67 ? -32.302 -5.011 28.494 1.00 96.00 67 GLU A N 1
ATOM 454 C CA . GLU A 1 67 ? -32.594 -5.838 27.318 1.00 96.00 67 GLU A CA 1
ATOM 455 C C . GLU A 1 67 ? -32.609 -5.012 26.024 1.00 96.00 67 GLU A C 1
ATOM 457 O O . GLU A 1 67 ? -31.977 -5.409 25.043 1.00 96.00 67 GLU A O 1
ATOM 462 N N . GLU A 1 68 ? -33.238 -3.834 26.035 1.00 97.06 68 GLU A N 1
ATOM 463 C CA . GLU A 1 68 ? -33.211 -2.896 24.908 1.00 97.06 68 GLU A CA 1
ATOM 464 C C . GLU A 1 68 ? -31.776 -2.452 24.576 1.00 97.06 68 GLU A C 1
ATOM 466 O O . GLU A 1 68 ? -31.364 -2.515 23.416 1.00 97.06 68 GLU A O 1
ATOM 471 N N . SER A 1 69 ? -30.979 -2.102 25.591 1.00 97.56 69 SER A N 1
ATOM 472 C CA . SER A 1 69 ? -29.564 -1.746 25.433 1.00 97.56 69 SER A CA 1
ATOM 473 C C . SER A 1 69 ? -28.722 -2.882 24.842 1.00 97.56 69 SER A C 1
ATOM 475 O O . SER A 1 69 ? -27.876 -2.630 23.983 1.00 97.56 69 SER A O 1
ATOM 477 N N . ILE A 1 70 ? -28.950 -4.135 25.256 1.00 96.69 70 ILE A N 1
ATOM 478 C CA . ILE A 1 70 ? -28.254 -5.307 24.694 1.00 96.69 70 ILE A CA 1
ATOM 479 C C . ILE A 1 70 ? -28.617 -5.480 23.216 1.00 96.69 70 ILE A C 1
ATOM 481 O O . ILE A 1 70 ? -27.728 -5.672 22.384 1.00 96.69 70 ILE A O 1
ATOM 485 N N . VAL A 1 71 ? -29.905 -5.389 22.870 1.00 97.56 71 VAL A N 1
ATOM 486 C CA . VAL A 1 71 ? -30.364 -5.487 21.475 1.00 97.56 71 VAL A CA 1
ATOM 487 C C . VAL A 1 71 ? -29.751 -4.375 20.624 1.00 97.56 71 VAL A C 1
ATOM 489 O O . VAL A 1 71 ? -29.249 -4.658 19.534 1.00 97.56 71 VAL A O 1
ATOM 492 N N . ALA A 1 72 ? -29.732 -3.139 21.126 1.00 96.88 72 ALA A N 1
ATOM 493 C CA . ALA A 1 72 ? -29.123 -2.003 20.443 1.00 96.88 72 ALA A CA 1
ATOM 494 C C . ALA A 1 72 ? -27.616 -2.209 20.209 1.00 96.88 72 ALA A C 1
ATOM 496 O O . ALA A 1 72 ? -27.138 -1.990 19.096 1.00 96.88 72 ALA A O 1
ATOM 497 N N . ALA A 1 73 ? -26.875 -2.700 21.211 1.00 97.31 73 ALA A N 1
ATOM 498 C CA . ALA A 1 73 ? -25.452 -3.009 21.069 1.00 97.31 73 ALA A CA 1
ATOM 499 C C . ALA A 1 73 ? -25.202 -4.113 20.024 1.00 97.31 73 ALA A C 1
ATOM 501 O O . ALA A 1 73 ? -24.353 -3.966 19.146 1.00 97.31 73 ALA A O 1
ATOM 502 N N . VAL A 1 74 ? -25.986 -5.195 20.038 1.00 97.81 74 VAL A N 1
ATOM 503 C CA . VAL A 1 74 ? -25.864 -6.279 19.045 1.00 97.81 74 VAL A CA 1
ATOM 504 C C . VAL A 1 74 ? -26.172 -5.783 17.627 1.00 97.81 74 VAL A C 1
ATOM 506 O O . VAL A 1 74 ? -25.462 -6.135 16.684 1.00 97.81 74 VAL A O 1
ATOM 509 N N . GLN A 1 75 ? -27.197 -4.943 17.457 1.00 97.88 75 GLN A N 1
ATOM 510 C CA . GLN A 1 75 ? -27.535 -4.350 16.159 1.00 97.88 75 GLN A CA 1
ATOM 511 C C . GLN A 1 75 ? -26.446 -3.396 15.655 1.00 97.88 75 GLN A C 1
ATOM 513 O O . GLN A 1 75 ? -26.093 -3.454 14.476 1.00 97.88 75 GLN A O 1
ATOM 518 N N . ALA A 1 76 ? -25.884 -2.561 16.533 1.00 97.38 76 ALA A N 1
ATOM 519 C CA . ALA A 1 76 ? -24.787 -1.659 16.194 1.00 97.38 76 ALA A CA 1
ATOM 520 C C . ALA A 1 76 ? -23.540 -2.428 15.727 1.00 97.38 76 ALA A C 1
ATOM 522 O O . ALA A 1 76 ? -22.978 -2.112 14.676 1.00 97.38 76 ALA A O 1
ATOM 523 N N . ALA A 1 77 ? -23.167 -3.494 16.446 1.00 97.88 77 ALA A N 1
ATOM 524 C CA . ALA A 1 77 ? -22.075 -4.381 16.051 1.00 97.88 77 ALA A CA 1
ATOM 525 C C . ALA A 1 77 ? -22.342 -5.026 14.680 1.00 97.88 77 ALA A C 1
ATOM 527 O O . ALA A 1 77 ? -21.501 -4.951 13.788 1.00 97.88 77 ALA A O 1
ATOM 528 N N . GLY A 1 78 ? -23.543 -5.577 14.464 1.00 97.75 78 GLY A N 1
ATOM 529 C CA . GLY A 1 78 ? -23.921 -6.176 13.180 1.00 97.75 78 GLY A CA 1
ATOM 530 C C . GLY A 1 78 ? -23.883 -5.185 12.008 1.00 97.75 78 GLY A C 1
ATOM 531 O O . GLY A 1 78 ? -23.446 -5.539 10.911 1.00 97.75 78 GLY A O 1
ATOM 532 N N . GLY A 1 79 ? -24.288 -3.931 12.235 1.00 97.62 79 GLY A N 1
ATOM 533 C CA . GLY A 1 79 ? -24.189 -2.857 11.245 1.00 97.62 79 GLY A CA 1
ATOM 534 C C . GLY A 1 79 ? -22.741 -2.517 10.880 1.00 97.62 79 GLY A C 1
ATOM 535 O O . GLY A 1 79 ? -22.411 -2.422 9.695 1.00 97.62 79 GLY A O 1
ATOM 536 N N . ALA A 1 80 ? -21.867 -2.390 11.881 1.00 98.00 80 ALA A N 1
ATOM 537 C CA . ALA A 1 80 ? -20.439 -2.157 11.679 1.00 98.00 80 ALA A CA 1
ATOM 538 C C . ALA A 1 80 ? -19.750 -3.323 10.955 1.00 98.00 80 ALA A C 1
ATOM 540 O O . ALA A 1 80 ? -19.036 -3.102 9.975 1.00 98.00 80 ALA A O 1
ATOM 541 N N . GLU A 1 81 ? -20.016 -4.566 11.366 1.00 98.31 81 GLU A N 1
ATOM 542 C CA . GLU A 1 81 ? -19.473 -5.759 10.711 1.00 98.31 81 GLU A CA 1
ATOM 543 C C . GLU A 1 81 ? -19.881 -5.830 9.231 1.00 98.31 81 GLU A C 1
ATOM 545 O O . GLU A 1 81 ? -19.052 -6.114 8.361 1.00 98.31 81 GLU A O 1
ATOM 550 N N . ALA A 1 82 ? -21.151 -5.545 8.922 1.00 98.31 82 ALA A N 1
ATOM 551 C CA . ALA A 1 82 ? -21.644 -5.522 7.550 1.00 98.31 82 ALA A CA 1
ATOM 552 C C . ALA A 1 82 ? -20.954 -4.437 6.708 1.00 98.31 82 ALA A C 1
ATOM 554 O O . ALA A 1 82 ? -20.568 -4.707 5.567 1.00 98.31 82 ALA A O 1
ATOM 555 N N . ALA A 1 83 ? -20.752 -3.239 7.267 1.00 98.12 83 ALA A N 1
ATOM 556 C CA . ALA A 1 83 ? -20.069 -2.140 6.589 1.00 98.12 83 ALA A CA 1
ATOM 557 C C . ALA A 1 83 ? -18.604 -2.482 6.264 1.00 98.12 83 ALA A C 1
ATOM 559 O O . ALA A 1 83 ? -18.183 -2.334 5.113 1.00 98.12 83 ALA A O 1
ATOM 560 N N . VAL A 1 84 ? -17.854 -3.017 7.237 1.00 98.25 84 VAL A N 1
ATOM 561 C CA . VAL A 1 84 ? -16.451 -3.428 7.051 1.00 98.25 84 VAL A CA 1
ATOM 562 C C . VAL A 1 84 ? -16.339 -4.551 6.014 1.00 98.25 84 VAL A C 1
ATOM 564 O O . VAL A 1 84 ? -15.521 -4.467 5.097 1.00 98.25 84 VAL A O 1
ATOM 567 N N . ARG A 1 85 ? -17.200 -5.579 6.078 1.00 98.44 85 ARG A N 1
ATOM 568 C CA . ARG A 1 85 ? -17.204 -6.679 5.091 1.00 98.44 85 ARG A CA 1
ATOM 569 C C . ARG A 1 85 ? -17.541 -6.196 3.681 1.00 98.44 85 ARG A C 1
ATOM 571 O O . ARG A 1 85 ? -16.908 -6.640 2.723 1.00 98.44 85 ARG A O 1
ATOM 578 N N . ALA A 1 86 ? -18.519 -5.300 3.545 1.00 97.94 86 ALA A N 1
ATOM 579 C CA . ALA A 1 86 ? -18.896 -4.734 2.255 1.00 97.94 86 ALA A CA 1
ATOM 580 C C . ALA A 1 86 ? -17.759 -3.898 1.648 1.00 97.94 86 ALA A C 1
ATOM 582 O O . ALA A 1 86 ? -17.479 -4.035 0.457 1.00 97.94 86 ALA A O 1
ATOM 583 N N . ALA A 1 87 ? -17.078 -3.079 2.458 1.00 98.00 87 ALA A N 1
ATOM 584 C CA . ALA A 1 87 ? -15.915 -2.312 2.019 1.00 98.00 87 ALA A CA 1
ATOM 585 C C . ALA A 1 87 ? -14.760 -3.222 1.590 1.00 98.00 87 ALA A C 1
ATOM 587 O O . ALA A 1 87 ? -14.271 -3.078 0.475 1.00 98.00 87 ALA A O 1
ATOM 588 N N . ARG A 1 88 ? -14.404 -4.224 2.404 1.00 98.44 88 ARG A N 1
ATOM 589 C CA . ARG A 1 88 ? -13.378 -5.225 2.071 1.00 98.44 88 ARG A CA 1
ATOM 590 C C . ARG A 1 88 ? -13.611 -5.850 0.693 1.00 98.44 88 ARG A C 1
ATOM 592 O O . ARG A 1 88 ? -12.721 -5.836 -0.150 1.00 98.44 88 ARG A O 1
ATOM 599 N N . VAL A 1 89 ? -14.809 -6.391 0.450 1.00 98.50 89 VAL A N 1
ATOM 600 C CA . VAL A 1 89 ? -15.135 -7.058 -0.826 1.00 98.50 89 VAL A CA 1
ATOM 601 C C . VAL A 1 89 ? -15.074 -6.078 -1.997 1.00 98.50 89 VAL A C 1
ATOM 603 O O . VAL A 1 89 ? -14.526 -6.411 -3.047 1.00 98.50 89 VAL A O 1
ATOM 606 N N . ARG A 1 90 ? -15.626 -4.872 -1.821 1.00 98.44 90 ARG A N 1
ATOM 607 C CA . ARG A 1 90 ? -15.644 -3.839 -2.860 1.00 98.44 90 ARG A CA 1
ATOM 608 C C . ARG A 1 90 ? -14.232 -3.391 -3.238 1.00 98.44 90 ARG A C 1
ATOM 610 O O . ARG A 1 90 ? -13.922 -3.348 -4.425 1.00 98.44 90 ARG A O 1
ATOM 617 N N . GLU A 1 91 ? -13.389 -3.087 -2.254 1.00 98.25 91 GLU A N 1
ATOM 618 C CA . GLU A 1 91 ? -12.049 -2.552 -2.509 1.00 98.25 91 GLU A CA 1
ATOM 619 C C . GLU A 1 91 ? -11.080 -3.612 -3.042 1.00 98.25 91 GLU A C 1
ATOM 621 O O . GLU A 1 91 ? -10.328 -3.318 -3.967 1.00 98.25 91 GLU A O 1
ATOM 626 N N . ILE A 1 92 ? -11.160 -4.865 -2.577 1.00 98.31 92 ILE A N 1
ATOM 627 C CA . ILE A 1 92 ? -10.406 -5.977 -3.188 1.00 98.31 92 ILE A CA 1
ATOM 628 C C . ILE A 1 92 ? -10.810 -6.161 -4.651 1.00 98.31 92 ILE A C 1
ATOM 630 O O . ILE A 1 92 ? -9.946 -6.249 -5.521 1.00 98.31 92 ILE A O 1
ATOM 634 N N . GLY A 1 93 ? -12.115 -6.152 -4.945 1.00 97.56 93 GLY A N 1
ATOM 635 C CA . GLY A 1 93 ? -12.602 -6.237 -6.322 1.00 97.56 93 GLY A CA 1
ATOM 636 C C . GLY A 1 93 ? -12.100 -5.088 -7.203 1.00 97.56 93 GLY A C 1
ATOM 637 O O . GLY A 1 93 ? -11.784 -5.304 -8.372 1.00 97.56 93 GLY A O 1
ATOM 638 N N . ARG A 1 94 ? -11.979 -3.876 -6.645 1.00 98.25 94 ARG A N 1
ATOM 639 C CA . ARG A 1 94 ? -11.436 -2.704 -7.344 1.00 98.25 94 ARG A CA 1
ATOM 640 C C . ARG A 1 94 ? -9.930 -2.829 -7.610 1.00 98.25 94 ARG A C 1
ATOM 642 O O . ARG A 1 94 ? -9.505 -2.567 -8.733 1.00 98.25 94 ARG A O 1
ATOM 649 N N . ILE A 1 95 ? -9.146 -3.266 -6.619 1.00 98.44 95 ILE A N 1
ATOM 650 C CA . ILE A 1 95 ? -7.701 -3.528 -6.759 1.00 98.44 95 ILE A CA 1
ATOM 651 C C . ILE A 1 95 ? -7.444 -4.590 -7.836 1.00 98.44 95 ILE A C 1
ATOM 653 O O . ILE A 1 95 ? -6.576 -4.400 -8.689 1.00 98.44 95 ILE A O 1
ATOM 657 N N . ASP A 1 96 ? -8.207 -5.684 -7.819 1.00 98.12 96 ASP A N 1
ATOM 658 C CA . ASP A 1 96 ? -8.083 -6.776 -8.786 1.00 98.12 96 ASP A CA 1
ATOM 659 C C . ASP A 1 96 ? -8.394 -6.313 -10.214 1.00 98.12 96 ASP A C 1
ATOM 661 O O . ASP A 1 96 ? -7.604 -6.554 -11.130 1.00 98.12 96 ASP A O 1
ATOM 665 N N . ALA A 1 97 ? -9.508 -5.598 -10.395 1.00 97.88 97 ALA A N 1
ATOM 666 C CA . ALA A 1 97 ? -9.918 -5.093 -11.700 1.00 97.88 97 ALA A CA 1
ATOM 667 C C . ALA A 1 97 ? -8.899 -4.104 -12.292 1.00 97.88 97 ALA A C 1
ATOM 669 O O . ALA A 1 97 ? -8.571 -4.205 -13.476 1.00 97.88 97 ALA A O 1
ATOM 670 N N . GLU A 1 98 ? -8.361 -3.176 -11.491 1.00 98.06 98 GLU A N 1
ATOM 671 C CA . GLU A 1 98 ? -7.363 -2.221 -11.992 1.00 98.06 98 GLU A CA 1
ATOM 672 C C . GLU A 1 98 ? -6.013 -2.897 -12.271 1.00 98.06 98 GLU A C 1
ATOM 674 O O . GLU A 1 98 ? -5.339 -2.542 -13.240 1.00 98.06 98 GLU A O 1
ATOM 679 N N . ALA A 1 99 ? -5.616 -3.900 -11.479 1.00 98.25 99 ALA A N 1
ATOM 680 C CA . ALA A 1 99 ? -4.404 -4.671 -11.750 1.00 98.25 99 ALA A CA 1
ATOM 681 C C . ALA A 1 99 ? -4.500 -5.390 -13.107 1.00 98.25 99 ALA A C 1
ATOM 683 O O . ALA A 1 99 ? -3.584 -5.292 -13.927 1.00 98.25 99 ALA A O 1
ATOM 684 N N . GLU A 1 100 ? -5.624 -6.058 -13.389 1.00 98.31 100 GLU A N 1
ATOM 685 C CA . GLU A 1 100 ? -5.878 -6.700 -14.685 1.00 98.31 100 GLU A CA 1
ATOM 686 C C . GLU A 1 100 ? -5.910 -5.686 -15.835 1.00 98.31 100 GLU A C 1
ATOM 688 O O . GLU A 1 100 ? -5.266 -5.896 -16.870 1.00 98.31 100 GLU A O 1
ATOM 693 N N . ALA A 1 101 ? -6.599 -4.555 -15.647 1.00 97.81 101 ALA A N 1
ATOM 694 C CA . ALA A 1 101 ? -6.644 -3.476 -16.629 1.00 97.81 101 ALA A CA 1
ATOM 695 C C . ALA A 1 101 ? -5.245 -2.906 -16.913 1.00 97.81 101 ALA A C 1
ATOM 697 O O . ALA A 1 101 ? -4.890 -2.674 -18.070 1.00 97.81 101 ALA A O 1
ATOM 698 N N . THR A 1 102 ? -4.420 -2.740 -15.879 1.00 97.81 102 THR A N 1
ATOM 699 C CA . THR A 1 102 ? -3.044 -2.243 -15.990 1.00 97.81 102 THR A CA 1
ATOM 700 C C . THR A 1 102 ? -2.156 -3.228 -16.735 1.00 97.81 102 THR A C 1
ATOM 702 O O . THR A 1 102 ? -1.452 -2.825 -17.661 1.00 97.81 102 THR A O 1
ATOM 705 N N . LEU A 1 103 ? -2.219 -4.521 -16.407 1.00 98.12 103 LEU A N 1
ATOM 706 C CA . LEU A 1 103 ? -1.479 -5.560 -17.128 1.00 98.12 103 LEU A CA 1
ATOM 707 C C . LEU A 1 103 ? -1.888 -5.611 -18.607 1.00 98.12 103 LEU A C 1
ATOM 709 O O . LEU A 1 103 ? -1.027 -5.616 -19.488 1.00 98.12 103 LEU A O 1
ATOM 713 N N . SER A 1 104 ? -3.190 -5.551 -18.899 1.00 97.94 104 SER A N 1
ATOM 714 C CA . SER A 1 104 ? -3.685 -5.491 -20.278 1.00 97.94 104 SER A CA 1
ATOM 715 C C . SER A 1 104 ? -3.241 -4.215 -21.006 1.00 97.94 104 SER A C 1
ATOM 717 O O . SER A 1 104 ? -2.954 -4.260 -22.204 1.00 97.94 104 SER A O 1
ATOM 719 N N . ALA A 1 105 ? -3.185 -3.074 -20.316 1.00 97.06 105 ALA A N 1
ATOM 720 C CA . ALA A 1 105 ? -2.729 -1.812 -20.891 1.00 97.06 105 ALA A CA 1
ATOM 721 C C . ALA A 1 105 ? -1.226 -1.836 -21.204 1.00 97.06 105 ALA A C 1
ATOM 723 O O . ALA A 1 105 ? -0.820 -1.355 -22.260 1.00 97.06 105 ALA A O 1
ATOM 724 N N . LEU A 1 106 ? -0.407 -2.435 -20.333 1.00 97.69 106 LEU A N 1
ATOM 725 C CA . LEU A 1 106 ? 1.021 -2.654 -20.581 1.00 97.69 106 LEU A CA 1
ATOM 726 C C . LEU A 1 106 ? 1.245 -3.532 -21.824 1.00 97.69 106 LEU A C 1
ATOM 728 O O . LEU A 1 106 ? 2.090 -3.216 -22.663 1.00 97.69 106 LEU A O 1
ATOM 732 N N . ASP A 1 107 ? 0.449 -4.591 -21.988 1.00 96.81 107 ASP A N 1
ATOM 733 C CA . ASP A 1 107 ? 0.492 -5.461 -23.168 1.00 96.81 107 ASP A CA 1
ATOM 734 C C . ASP A 1 107 ? 0.083 -4.731 -24.451 1.00 96.81 107 ASP A C 1
ATOM 736 O O . ASP A 1 107 ? 0.705 -4.918 -25.501 1.00 96.81 107 ASP A O 1
ATOM 740 N N . GLY A 1 108 ? -0.958 -3.898 -24.373 1.00 96.94 108 GLY A N 1
ATOM 741 C CA . GLY A 1 108 ? -1.385 -3.033 -25.472 1.00 96.94 108 GLY A CA 1
ATOM 742 C C . GLY A 1 108 ? -0.281 -2.061 -25.885 1.00 96.94 108 GLY A C 1
ATOM 743 O O . GLY A 1 108 ? 0.112 -2.037 -27.052 1.00 96.94 108 GLY A O 1
ATOM 744 N N . ALA A 1 109 ? 0.287 -1.344 -24.914 1.00 95.81 109 ALA A N 1
ATOM 745 C CA . ALA A 1 109 ? 1.360 -0.381 -25.134 1.00 95.81 109 ALA A CA 1
ATOM 746 C C . ALA A 1 109 ? 2.614 -1.016 -25.753 1.00 95.81 109 ALA A C 1
ATOM 748 O O . ALA A 1 109 ? 3.235 -0.410 -26.631 1.00 95.81 109 ALA A O 1
ATOM 749 N N . LEU A 1 110 ? 2.973 -2.241 -25.342 1.00 97.31 110 LEU A N 1
ATOM 750 C CA . LEU A 1 110 ? 4.065 -2.992 -25.963 1.00 97.31 110 LEU A CA 1
ATOM 751 C C . LEU A 1 110 ? 3.786 -3.227 -27.452 1.00 97.31 110 LEU A C 1
ATOM 753 O O . LEU A 1 110 ? 4.622 -2.890 -28.287 1.00 97.31 110 LEU A O 1
ATOM 757 N N . ARG A 1 111 ? 2.618 -3.786 -27.799 1.00 97.81 111 ARG A N 1
ATOM 758 C CA . ARG A 1 111 ? 2.281 -4.104 -29.200 1.00 97.81 111 ARG A CA 1
ATOM 759 C C . ARG A 1 111 ? 2.256 -2.854 -30.076 1.00 97.81 111 ARG A C 1
ATOM 761 O O . ARG A 1 111 ? 2.775 -2.882 -31.191 1.00 97.81 111 ARG A O 1
ATOM 768 N N . GLU A 1 112 ? 1.676 -1.765 -29.576 1.00 97.12 112 GLU A N 1
ATOM 769 C CA . GLU A 1 112 ? 1.637 -0.480 -30.279 1.00 97.12 112 GLU A CA 1
ATOM 770 C C . GLU A 1 112 ? 3.045 0.084 -30.502 1.00 97.12 112 GLU A C 1
ATOM 772 O O . GLU A 1 112 ? 3.378 0.486 -31.617 1.00 97.12 112 GLU A O 1
ATOM 777 N N . SER A 1 113 ? 3.903 0.040 -29.480 1.00 97.00 113 SER A N 1
ATOM 778 C CA . SER A 1 113 ? 5.281 0.538 -29.569 1.00 97.00 113 SER A CA 1
ATOM 779 C C . SER A 1 113 ? 6.144 -0.313 -30.505 1.00 97.00 113 SER A C 1
ATOM 781 O O . SER A 1 113 ? 6.899 0.232 -31.311 1.00 97.00 113 SER A O 1
ATOM 783 N N . GLN A 1 114 ? 5.984 -1.641 -30.480 1.00 97.56 114 GLN A N 1
ATOM 784 C CA . GLN A 1 114 ? 6.642 -2.554 -31.420 1.00 97.56 114 GLN A CA 1
ATOM 785 C C . GLN A 1 114 ? 6.217 -2.276 -32.866 1.00 97.56 114 GLN A C 1
ATOM 787 O O . GLN A 1 114 ? 7.064 -2.169 -33.754 1.00 97.56 114 GLN A O 1
ATOM 792 N N . ALA A 1 115 ? 4.914 -2.107 -33.112 1.00 97.75 115 ALA A N 1
ATOM 793 C CA . ALA A 1 115 ? 4.405 -1.752 -34.434 1.00 97.75 115 ALA A CA 1
ATOM 794 C C . ALA A 1 115 ? 4.934 -0.384 -34.900 1.00 97.75 115 ALA A C 1
ATOM 796 O O . ALA A 1 115 ? 5.309 -0.232 -36.065 1.00 97.75 115 ALA A O 1
ATOM 797 N N . ALA A 1 116 ? 5.019 0.595 -33.995 1.00 97.31 116 ALA A N 1
ATOM 798 C CA . ALA A 1 116 ? 5.569 1.914 -34.287 1.00 97.31 116 ALA A CA 1
ATOM 799 C C . ALA A 1 116 ? 7.069 1.863 -34.631 1.00 97.31 116 ALA A C 1
ATOM 801 O O . ALA A 1 116 ? 7.481 2.498 -35.604 1.00 97.31 116 ALA A O 1
ATOM 802 N N . ALA A 1 117 ? 7.864 1.071 -33.903 1.00 97.88 117 ALA A N 1
ATOM 803 C CA . ALA A 1 117 ? 9.287 0.862 -34.178 1.00 97.88 117 ALA A CA 1
ATOM 804 C C . ALA A 1 117 ? 9.522 0.221 -35.553 1.00 97.88 117 ALA A C 1
ATOM 806 O O . ALA A 1 117 ? 10.307 0.734 -36.353 1.00 97.88 117 ALA A O 1
ATOM 807 N N . LEU A 1 118 ? 8.784 -0.847 -35.871 1.00 97.94 118 LEU A N 1
ATOM 808 C CA . LEU A 1 118 ? 8.848 -1.501 -37.181 1.00 97.94 118 LEU A CA 1
ATOM 809 C C . LEU A 1 118 ? 8.405 -0.557 -38.308 1.00 97.94 118 LEU A C 1
ATOM 811 O O . LEU A 1 118 ? 9.045 -0.492 -39.358 1.00 97.94 118 LEU A O 1
ATOM 815 N N . GLY A 1 119 ? 7.342 0.218 -38.081 1.00 97.56 119 GLY A N 1
ATOM 816 C CA . GLY A 1 119 ? 6.863 1.216 -39.033 1.00 97.56 119 GLY A CA 1
ATOM 817 C C . GLY A 1 119 ? 7.871 2.342 -39.278 1.00 97.56 119 GLY A C 1
ATOM 818 O O . GLY A 1 119 ? 8.037 2.769 -40.419 1.00 97.56 119 GLY A O 1
ATOM 819 N N . ALA A 1 120 ? 8.559 2.818 -38.238 1.00 97.56 120 ALA A N 1
ATOM 820 C CA . ALA A 1 120 ? 9.608 3.832 -38.354 1.00 97.56 120 ALA A CA 1
ATOM 821 C C . ALA A 1 120 ? 10.823 3.319 -39.135 1.00 97.56 120 ALA A C 1
ATOM 823 O O . ALA A 1 120 ? 11.249 3.960 -40.099 1.00 97.56 120 ALA A O 1
ATOM 824 N N . ALA A 1 121 ? 11.304 2.121 -38.804 1.00 98.00 121 ALA A N 1
ATOM 825 C CA . ALA A 1 121 ? 12.381 1.468 -39.537 1.00 98.00 121 ALA A CA 1
ATOM 826 C C . ALA A 1 121 ? 12.053 1.286 -41.030 1.00 98.00 121 ALA A C 1
ATOM 828 O O . ALA A 1 121 ? 12.903 1.553 -41.881 1.00 98.00 121 ALA A O 1
ATOM 829 N N . GLU A 1 122 ? 10.819 0.891 -41.376 1.00 98.31 122 GLU A N 1
ATOM 830 C CA . GLU A 1 122 ? 10.414 0.738 -42.780 1.00 98.31 122 GLU A CA 1
ATOM 831 C C . GLU A 1 122 ? 10.360 2.081 -43.525 1.00 98.31 122 GLU A C 1
ATOM 833 O O . GLU A 1 122 ? 10.740 2.140 -44.695 1.00 98.31 122 GLU A O 1
ATOM 838 N N . ARG A 1 123 ? 9.961 3.179 -42.863 1.00 98.50 123 ARG A N 1
ATOM 839 C CA . ARG A 1 123 ? 10.003 4.521 -43.476 1.00 98.50 123 ARG A CA 1
ATOM 840 C C . ARG A 1 123 ? 11.430 4.918 -43.860 1.00 98.50 123 ARG A C 1
ATOM 842 O O . ARG A 1 123 ? 11.649 5.314 -45.006 1.00 98.50 123 ARG A O 1
ATOM 849 N N . HIS A 1 124 ? 12.394 4.757 -42.953 1.00 98.25 124 HIS A N 1
ATOM 850 C CA . HIS A 1 124 ? 13.806 5.041 -43.237 1.00 98.25 124 HIS A CA 1
ATOM 851 C C . HIS A 1 124 ? 14.387 4.087 -44.290 1.00 98.25 124 HIS A C 1
ATOM 853 O O . HIS A 1 124 ? 15.121 4.509 -45.185 1.00 98.25 124 HIS A O 1
ATOM 859 N N . ALA A 1 125 ? 14.012 2.805 -44.256 1.00 98.25 125 ALA A N 1
ATOM 860 C CA . ALA A 1 125 ? 14.407 1.832 -45.271 1.00 98.25 125 ALA A CA 1
ATOM 861 C C . ALA A 1 125 ? 13.899 2.216 -46.673 1.00 98.25 125 ALA A C 1
ATOM 863 O O . ALA A 1 125 ? 14.657 2.167 -47.646 1.00 98.25 125 ALA A O 1
ATOM 864 N N . ALA A 1 126 ? 12.640 2.644 -46.788 1.00 98.00 126 ALA A N 1
ATOM 865 C CA . ALA A 1 126 ? 12.068 3.117 -48.044 1.00 98.00 126 ALA A CA 1
ATOM 866 C C . ALA A 1 126 ? 12.752 4.403 -48.541 1.00 98.00 126 ALA A C 1
ATOM 868 O O . ALA A 1 126 ? 13.054 4.519 -49.734 1.00 98.00 126 ALA A O 1
ATOM 869 N N . ALA A 1 127 ? 13.047 5.345 -47.639 1.00 97.44 127 ALA A N 1
ATOM 870 C CA . ALA A 1 127 ? 13.740 6.588 -47.967 1.00 97.44 127 ALA A CA 1
ATOM 871 C C . ALA A 1 127 ? 15.176 6.340 -48.468 1.00 97.44 127 ALA A C 1
ATOM 873 O O . ALA A 1 127 ? 15.576 6.896 -49.498 1.00 97.44 127 ALA A O 1
ATOM 874 N N . ALA A 1 128 ? 15.901 5.419 -47.825 1.00 97.62 128 ALA A N 1
ATOM 875 C CA . ALA A 1 128 ? 17.212 4.944 -48.253 1.00 97.62 128 ALA A CA 1
ATOM 876 C C . ALA A 1 128 ? 17.182 4.375 -49.683 1.00 97.62 128 ALA A C 1
ATOM 878 O O . ALA A 1 128 ? 17.940 4.825 -50.546 1.00 97.62 128 ALA A O 1
ATOM 879 N N . VAL A 1 129 ? 16.268 3.439 -49.974 1.00 97.88 129 VAL A N 1
ATOM 880 C CA . VAL A 1 129 ? 16.119 2.851 -51.320 1.00 97.88 129 VAL A CA 1
ATOM 881 C C . VAL A 1 129 ? 15.786 3.923 -52.362 1.00 97.88 129 VAL A C 1
ATOM 883 O O . VAL A 1 129 ? 16.408 3.964 -53.426 1.00 97.88 129 VAL A O 1
ATOM 886 N N . ALA A 1 130 ? 14.850 4.825 -52.054 1.00 97.44 130 ALA A N 1
ATOM 887 C CA . ALA A 1 130 ? 14.470 5.908 -52.955 1.00 97.44 130 ALA A CA 1
ATOM 888 C C . ALA A 1 130 ? 15.641 6.862 -53.242 1.00 97.44 130 ALA A C 1
ATOM 890 O O . ALA A 1 130 ? 15.826 7.295 -54.381 1.00 97.44 130 ALA A O 1
ATOM 891 N N . GLY A 1 131 ? 16.453 7.184 -52.233 1.00 96.50 131 GLY A N 1
ATOM 892 C CA . GLY A 1 131 ? 17.652 7.996 -52.413 1.00 96.50 131 GLY A CA 1
ATOM 893 C C . GLY A 1 131 ? 18.730 7.298 -53.241 1.00 96.50 131 GLY A C 1
ATOM 894 O O . GLY A 1 131 ? 19.272 7.915 -54.157 1.00 96.50 131 GLY A O 1
ATOM 895 N N . GLY A 1 132 ? 18.962 6.002 -53.017 1.00 96.81 132 GLY A N 1
ATOM 896 C CA . GLY A 1 132 ? 19.863 5.197 -53.846 1.00 96.81 132 GLY A CA 1
ATOM 897 C C . GLY A 1 132 ? 19.449 5.159 -55.316 1.00 96.81 132 GLY A C 1
ATOM 898 O O . GLY A 1 132 ? 20.297 5.289 -56.198 1.00 96.81 132 GLY A O 1
ATOM 899 N N . GLU A 1 133 ? 18.147 5.059 -55.600 1.00 98.00 133 GLU A N 1
ATOM 900 C CA . GLU A 1 133 ? 17.637 5.090 -56.975 1.00 98.00 133 GLU A CA 1
ATOM 901 C C . GLU A 1 133 ? 17.833 6.464 -57.637 1.00 98.00 133 GLU A C 1
ATOM 903 O O . GLU A 1 133 ? 18.258 6.527 -58.792 1.00 98.00 133 GLU A O 1
ATOM 908 N N . ARG A 1 134 ? 17.607 7.569 -56.910 1.00 98.19 134 ARG A N 1
ATOM 909 C CA . ARG A 1 134 ? 17.892 8.927 -57.419 1.00 98.19 134 ARG A CA 1
ATOM 910 C C . ARG A 1 134 ? 19.368 9.093 -57.789 1.00 98.19 134 ARG A C 1
ATOM 912 O O . ARG A 1 134 ? 19.693 9.598 -58.864 1.00 98.19 134 ARG A O 1
ATOM 919 N N . GLU A 1 135 ? 20.263 8.631 -56.923 1.00 97.62 135 GLU A N 1
ATOM 920 C CA . GLU A 1 135 ? 21.712 8.694 -57.133 1.00 97.62 135 GLU A CA 1
ATOM 921 C C . GLU A 1 135 ? 22.181 7.798 -58.288 1.00 97.62 135 GLU A C 1
ATOM 923 O O . GLU A 1 135 ? 22.986 8.208 -59.131 1.00 97.62 135 GLU A O 1
ATOM 928 N N . ALA A 1 136 ? 21.606 6.602 -58.403 1.00 97.06 136 ALA A N 1
ATOM 929 C CA . ALA A 1 136 ? 21.842 5.698 -59.519 1.00 97.06 136 ALA A CA 1
ATOM 930 C C . ALA A 1 136 ? 21.408 6.309 -60.862 1.00 97.06 136 ALA A C 1
ATOM 932 O O . ALA A 1 136 ? 22.141 6.229 -61.853 1.00 97.06 136 ALA A O 1
ATOM 933 N N . GLN A 1 137 ? 20.250 6.972 -60.904 1.00 97.75 137 GLN A N 1
ATOM 934 C CA . GLN A 1 137 ? 19.779 7.686 -62.093 1.00 97.75 137 GLN A CA 1
ATOM 935 C C . GLN A 1 137 ? 20.698 8.852 -62.468 1.00 97.75 137 GLN A C 1
ATOM 937 O O . GLN A 1 137 ? 20.978 9.045 -63.656 1.00 97.75 137 GLN A O 1
ATOM 942 N N . ARG A 1 138 ? 21.223 9.589 -61.479 1.00 97.62 138 ARG A N 1
ATOM 943 C CA . ARG A 1 138 ? 22.214 10.651 -61.711 1.00 97.62 138 ARG A CA 1
ATOM 944 C C . ARG A 1 138 ? 23.497 10.099 -62.335 1.00 97.62 138 ARG A C 1
ATOM 946 O O . ARG A 1 138 ? 23.994 10.674 -63.303 1.00 97.62 138 ARG A O 1
ATOM 953 N N . ALA A 1 139 ? 23.994 8.965 -61.839 1.00 95.88 139 ALA A N 1
ATOM 954 C CA . ALA A 1 139 ? 25.176 8.297 -62.385 1.00 95.88 139 ALA A CA 1
ATOM 955 C C . ALA A 1 139 ? 24.978 7.854 -63.847 1.00 95.88 139 ALA A C 1
ATOM 957 O O . ALA A 1 139 ? 25.832 8.122 -64.694 1.00 95.88 139 ALA A O 1
ATOM 958 N N . VAL A 1 140 ? 23.843 7.214 -64.166 1.00 96.88 140 VAL A N 1
ATOM 959 C CA . VAL A 1 140 ? 23.536 6.745 -65.532 1.00 96.88 140 VAL A CA 1
ATOM 960 C C . VAL A 1 140 ? 23.345 7.913 -66.498 1.00 96.88 140 VAL A C 1
ATOM 962 O O . VAL A 1 140 ? 23.889 7.883 -67.602 1.00 96.88 140 VAL A O 1
ATOM 965 N N . THR A 1 141 ? 22.583 8.934 -66.103 1.00 96.50 141 THR A N 1
ATOM 966 C CA . THR A 1 141 ? 22.321 10.107 -66.950 1.00 96.50 141 THR A CA 1
ATOM 967 C C . THR A 1 141 ? 23.612 10.869 -67.229 1.00 96.50 141 THR A C 1
ATOM 969 O O . THR A 1 141 ? 23.951 11.074 -68.394 1.00 96.50 141 THR A O 1
ATOM 972 N N . GLY A 1 142 ? 24.404 11.162 -66.190 1.00 94.75 142 GLY A N 1
ATOM 973 C CA . GLY A 1 142 ? 25.691 11.837 -66.356 1.00 94.75 142 GLY A CA 1
ATOM 974 C C . GLY A 1 142 ? 26.673 11.048 -67.230 1.00 94.75 142 GLY A C 1
ATOM 975 O O . GLY A 1 142 ? 27.376 11.630 -68.054 1.00 94.75 142 GLY A O 1
ATOM 976 N N . ALA A 1 143 ? 26.697 9.717 -67.112 1.00 95.62 143 ALA A N 1
ATOM 977 C CA . ALA A 1 143 ? 27.523 8.876 -67.975 1.00 95.62 143 ALA A CA 1
ATOM 978 C C . ALA A 1 143 ? 27.073 8.924 -69.443 1.00 95.62 143 ALA A C 1
ATOM 980 O O . ALA A 1 143 ? 27.907 9.039 -70.338 1.00 95.62 143 ALA A O 1
ATOM 981 N N . ARG A 1 144 ? 25.762 8.874 -69.714 1.00 96.12 144 ARG A N 1
ATOM 982 C CA . ARG A 1 144 ? 25.225 8.963 -71.084 1.00 96.12 144 ARG A CA 1
ATOM 983 C C . ARG A 1 144 ? 25.546 10.302 -71.742 1.00 96.12 144 ARG A C 1
ATOM 985 O O . ARG A 1 144 ? 25.949 10.315 -72.903 1.00 96.12 144 ARG A O 1
ATOM 992 N N . GLU A 1 145 ? 25.410 11.401 -71.006 1.00 96.12 145 GLU A N 1
ATOM 993 C CA . GLU A 1 145 ? 25.760 12.741 -71.489 1.00 96.12 145 GLU A CA 1
ATOM 994 C C . GLU A 1 145 ? 27.241 12.822 -71.885 1.00 96.12 145 GLU A C 1
ATOM 996 O O . GLU A 1 145 ? 27.562 13.215 -73.009 1.00 96.12 145 GLU A O 1
ATOM 1001 N N . ARG A 1 146 ? 28.149 12.366 -71.013 1.00 96.94 146 ARG A N 1
ATOM 1002 C CA . ARG A 1 146 ? 29.599 12.368 -71.286 1.00 96.94 146 ARG A CA 1
ATOM 1003 C C . ARG A 1 146 ? 30.003 11.412 -72.400 1.00 96.94 146 ARG A C 1
ATOM 1005 O O . ARG A 1 146 ? 30.869 11.743 -73.202 1.00 96.94 146 ARG A O 1
ATOM 1012 N N . ALA A 1 147 ? 29.368 10.248 -72.492 1.00 95.06 147 ALA A N 1
ATOM 1013 C CA . ALA A 1 147 ? 29.584 9.320 -73.596 1.00 95.06 147 ALA A CA 1
ATOM 1014 C C . ALA A 1 147 ? 29.185 9.954 -74.941 1.00 95.06 147 ALA A C 1
ATOM 1016 O O . ALA A 1 147 ? 29.931 9.853 -75.916 1.00 95.06 147 ALA A O 1
ATOM 1017 N N . GLY A 1 148 ? 28.060 10.679 -74.983 1.00 94.69 148 GLY A N 1
ATOM 1018 C CA . GLY A 1 148 ? 27.663 11.476 -76.146 1.00 94.69 148 GLY A CA 1
ATOM 1019 C C . GLY A 1 148 ? 28.695 12.551 -76.504 1.00 94.69 148 GLY A C 1
ATOM 1020 O O . GLY A 1 148 ? 29.052 12.701 -77.674 1.00 94.69 148 GLY A O 1
ATOM 1021 N N . GLN A 1 149 ? 29.240 13.245 -75.500 1.00 96.19 149 GLN A N 1
ATOM 1022 C CA . GLN A 1 149 ? 30.315 14.227 -75.688 1.00 96.19 149 GLN A CA 1
ATOM 1023 C C . GLN A 1 149 ? 31.607 13.583 -76.217 1.00 96.19 149 GLN A C 1
ATOM 1025 O O . GLN A 1 149 ? 32.219 14.130 -77.131 1.00 96.19 149 GLN A O 1
ATOM 1030 N N . ALA A 1 150 ? 31.994 12.401 -75.724 1.00 95.12 150 ALA A N 1
ATOM 1031 C CA . ALA A 1 150 ? 33.177 11.678 -76.200 1.00 95.12 150 ALA A CA 1
ATOM 1032 C C . ALA A 1 150 ? 33.058 11.351 -77.692 1.00 95.12 150 ALA A C 1
ATOM 1034 O O . ALA A 1 150 ? 33.976 11.629 -78.468 1.00 95.12 150 ALA A O 1
ATOM 1035 N N . VAL A 1 151 ? 31.896 10.837 -78.113 1.00 95.50 151 VAL A N 1
ATOM 1036 C CA . VAL A 1 151 ? 31.602 10.574 -79.529 1.00 95.50 151 VAL A CA 1
ATOM 1037 C C . VAL A 1 151 ? 31.694 11.859 -80.354 1.00 95.50 151 VAL A C 1
ATOM 1039 O O . VAL A 1 151 ? 32.327 11.840 -81.410 1.00 95.50 151 VAL A O 1
ATOM 1042 N N . ALA A 1 152 ? 31.135 12.974 -79.872 1.00 95.31 152 ALA A N 1
ATOM 1043 C CA . ALA A 1 152 ? 31.198 14.266 -80.557 1.00 95.31 152 ALA A CA 1
ATOM 1044 C C . ALA A 1 152 ? 32.641 14.786 -80.707 1.00 95.31 152 ALA A C 1
ATOM 1046 O O . ALA A 1 152 ? 33.024 15.212 -81.798 1.00 95.31 152 ALA A O 1
ATOM 1047 N N . VAL A 1 153 ? 33.471 14.680 -79.660 1.00 95.19 153 VAL A N 1
ATOM 1048 C CA . VAL A 1 153 ? 34.907 15.016 -79.716 1.00 95.19 153 VAL A CA 1
ATOM 1049 C C . VAL A 1 153 ? 35.612 14.168 -80.775 1.00 95.19 153 VAL A C 1
ATOM 1051 O O . VAL A 1 153 ? 36.335 14.706 -81.615 1.00 95.19 153 VAL A O 1
ATOM 1054 N N . GLY A 1 154 ? 35.365 12.855 -80.792 1.00 94.19 154 GLY A N 1
ATOM 1055 C CA . GLY A 1 154 ? 35.948 11.960 -81.791 1.00 94.19 154 GLY A CA 1
ATOM 1056 C C . GLY 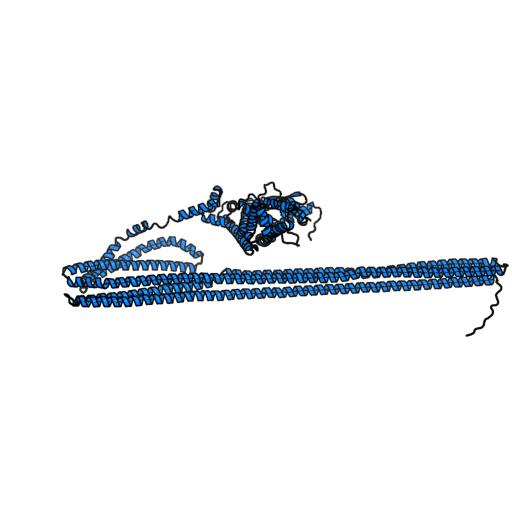A 1 154 ? 35.489 12.250 -83.219 1.00 94.19 154 GLY A C 1
ATOM 1057 O O . GLY A 1 154 ? 36.307 12.214 -84.134 1.00 94.19 154 GLY A O 1
ATOM 1058 N N . GLN A 1 155 ? 34.214 12.590 -83.427 1.00 94.00 155 GLN A N 1
ATOM 1059 C CA . GLN A 1 155 ? 33.691 13.002 -84.734 1.00 94.00 155 GLN A CA 1
ATOM 1060 C C . GLN A 1 155 ? 34.322 14.315 -85.211 1.00 94.00 155 GLN A C 1
ATOM 1062 O O . GLN A 1 155 ? 34.768 14.390 -86.357 1.00 94.00 155 GLN A O 1
ATOM 1067 N N . GLY A 1 156 ? 34.421 15.315 -84.329 1.00 93.75 156 GLY A N 1
ATOM 1068 C CA . GLY A 1 156 ? 35.079 16.586 -84.625 1.00 93.75 156 GLY A CA 1
ATOM 1069 C C . GLY A 1 156 ? 36.550 16.393 -84.994 1.00 93.75 156 GLY A C 1
ATOM 1070 O O . GLY A 1 156 ? 37.000 16.878 -86.031 1.00 93.75 156 GLY A O 1
ATOM 1071 N N . ARG A 1 157 ? 37.289 15.597 -84.211 1.00 93.25 157 ARG A N 1
ATOM 1072 C CA . ARG A 1 157 ? 38.694 15.273 -84.504 1.00 93.25 157 ARG A CA 1
ATOM 1073 C C . ARG A 1 157 ? 38.847 14.463 -85.786 1.00 93.25 157 ARG A C 1
ATOM 1075 O O . ARG A 1 157 ? 39.710 14.783 -86.601 1.00 93.25 157 ARG A O 1
ATOM 1082 N N . ALA A 1 158 ? 37.985 13.478 -86.027 1.00 92.00 158 ALA A N 1
ATOM 1083 C CA . ALA A 1 158 ? 37.992 12.708 -87.266 1.00 92.00 158 ALA A CA 1
ATOM 1084 C C . ALA A 1 158 ? 37.842 13.611 -88.499 1.00 92.00 158 ALA A C 1
ATOM 1086 O O . ALA A 1 158 ? 38.632 13.474 -89.429 1.00 92.00 158 ALA A O 1
ATOM 1087 N N . ALA A 1 159 ? 36.907 14.567 -88.474 1.00 92.38 159 ALA A N 1
ATOM 1088 C CA . ALA A 1 159 ? 36.714 15.528 -89.560 1.00 92.38 159 ALA A CA 1
ATOM 1089 C C . ALA A 1 159 ? 37.958 16.406 -89.800 1.00 92.38 159 ALA A C 1
ATOM 1091 O O . ALA A 1 159 ? 38.314 16.667 -90.947 1.00 92.38 159 ALA A O 1
ATOM 1092 N N . THR A 1 160 ? 38.665 16.815 -88.737 1.00 92.44 160 THR A N 1
ATOM 1093 C CA . THR A 1 160 ? 39.917 17.590 -88.867 1.00 92.44 160 THR A CA 1
ATOM 1094 C C . THR A 1 160 ? 41.103 16.769 -89.379 1.00 92.44 160 THR A C 1
ATOM 1096 O O . THR A 1 160 ? 41.972 17.305 -90.063 1.00 92.44 160 THR A O 1
ATOM 1099 N N . LEU A 1 161 ? 41.149 15.468 -89.073 1.00 90.56 161 LEU A N 1
ATOM 1100 C CA . LEU A 1 161 ? 42.253 14.578 -89.441 1.00 90.56 161 LEU A CA 1
ATOM 1101 C C . LEU A 1 161 ? 42.082 13.956 -90.832 1.00 90.56 161 LEU A C 1
ATOM 1103 O O . LEU A 1 161 ? 43.079 13.605 -91.465 1.00 90.56 161 LEU A O 1
ATOM 1107 N N . GLU A 1 162 ? 40.850 13.828 -91.322 1.00 90.81 162 GLU A N 1
ATOM 1108 C CA . GLU A 1 162 ? 40.507 13.262 -92.631 1.00 90.81 162 GLU A CA 1
ATOM 1109 C C . GLU A 1 162 ? 41.252 13.895 -93.828 1.00 90.81 162 GLU A C 1
ATOM 1111 O O . GLU A 1 162 ? 41.752 13.126 -94.654 1.00 90.81 162 GLU A O 1
ATOM 1116 N N . PRO A 1 163 ? 41.447 15.230 -93.919 1.00 87.44 163 PRO A N 1
ATOM 1117 C CA . PRO A 1 163 ? 42.219 15.843 -95.006 1.00 87.44 163 PRO A CA 1
ATOM 1118 C C . PRO A 1 163 ? 43.751 15.709 -94.866 1.00 87.44 163 PRO A C 1
ATOM 1120 O O . PRO A 1 163 ? 44.482 16.171 -95.741 1.00 87.44 163 PRO A O 1
ATOM 1123 N N . THR A 1 164 ? 44.273 15.105 -93.789 1.00 86.38 164 THR A N 1
ATOM 1124 C CA . THR A 1 164 ? 45.727 14.986 -93.541 1.00 86.38 164 THR A CA 1
ATOM 1125 C C . THR A 1 164 ? 46.347 13.728 -94.172 1.00 86.38 164 THR A C 1
ATOM 1127 O O . THR A 1 164 ? 45.656 12.844 -94.690 1.00 86.38 164 THR A O 1
ATOM 1130 N N . LYS A 1 165 ? 47.682 13.590 -94.129 1.00 69.81 165 LYS A N 1
ATOM 1131 C CA . LYS A 1 165 ? 48.381 12.392 -94.629 1.00 69.81 165 LYS A CA 1
ATOM 1132 C C . LYS A 1 165 ? 47.932 11.152 -93.845 1.00 69.81 165 LYS A C 1
ATOM 1134 O O . LYS A 1 165 ? 47.988 11.134 -92.619 1.00 69.81 165 LYS A O 1
ATOM 1139 N N . ARG A 1 166 ? 47.508 10.098 -94.562 1.00 81.25 166 ARG A N 1
ATOM 1140 C CA . ARG A 1 166 ? 46.847 8.896 -93.996 1.00 81.25 166 ARG A CA 1
ATOM 1141 C C . ARG A 1 166 ? 45.525 9.215 -93.260 1.00 81.25 166 ARG A C 1
ATOM 1143 O O . ARG A 1 166 ? 45.089 8.433 -92.413 1.00 81.25 166 ARG A O 1
ATOM 1150 N N . GLY A 1 167 ? 44.868 10.324 -93.609 1.00 81.69 167 GLY A N 1
ATOM 1151 C CA . GLY A 1 167 ? 43.720 10.890 -92.898 1.00 81.69 167 GLY A CA 1
ATOM 1152 C C . GLY A 1 167 ? 42.533 9.948 -92.712 1.00 81.69 167 GLY A C 1
ATOM 1153 O O . GLY A 1 167 ? 41.991 9.887 -91.617 1.00 81.69 167 GLY A O 1
ATOM 1154 N N . ALA A 1 168 ? 42.194 9.103 -93.694 1.00 82.25 168 ALA A N 1
ATOM 1155 C CA . ALA A 1 168 ? 41.111 8.120 -93.546 1.00 82.25 168 ALA A CA 1
ATOM 1156 C C . ALA A 1 168 ? 41.366 7.084 -92.425 1.00 82.25 168 ALA A C 1
ATOM 1158 O O . ALA A 1 168 ? 40.436 6.690 -91.717 1.00 82.25 168 ALA A O 1
ATOM 1159 N N . ARG A 1 169 ? 42.626 6.654 -92.222 1.00 81.50 169 ARG A N 1
ATOM 1160 C CA . ARG A 1 169 ? 42.997 5.749 -91.113 1.00 81.50 169 ARG A CA 1
ATOM 1161 C C . ARG A 1 169 ? 42.960 6.483 -89.772 1.00 81.50 169 ARG A C 1
ATOM 1163 O O . ARG A 1 169 ? 42.426 5.933 -88.813 1.00 81.50 169 ARG A O 1
ATOM 1170 N N . LYS A 1 170 ? 43.463 7.722 -89.718 1.00 85.25 170 LYS A N 1
ATOM 1171 C CA . LYS A 1 170 ? 43.420 8.570 -88.513 1.00 85.25 170 LYS A CA 1
ATOM 1172 C C . LYS A 1 170 ? 41.979 8.897 -88.100 1.00 85.25 170 LYS A C 1
ATOM 1174 O O . LYS A 1 170 ? 41.631 8.747 -86.936 1.00 85.25 170 LYS A O 1
ATOM 1179 N N . ALA A 1 171 ? 41.117 9.246 -89.055 1.00 87.00 171 ALA A N 1
ATOM 1180 C CA . ALA A 1 171 ? 39.700 9.517 -88.831 1.00 87.00 171 ALA A CA 1
ATOM 1181 C C . ALA A 1 171 ? 38.939 8.278 -88.334 1.00 87.00 171 ALA A C 1
ATOM 1183 O O . ALA A 1 171 ? 38.084 8.391 -87.456 1.00 87.00 171 ALA A O 1
ATOM 1184 N N . ARG A 1 172 ? 39.268 7.081 -88.843 1.00 89.38 172 ARG A N 1
ATOM 1185 C CA . ARG A 1 172 ? 38.717 5.821 -88.321 1.00 89.38 172 ARG A CA 1
ATOM 1186 C C . ARG A 1 172 ? 39.162 5.566 -86.878 1.00 89.38 172 ARG A C 1
ATOM 1188 O O . ARG A 1 172 ? 38.303 5.319 -86.043 1.00 89.38 172 ARG A O 1
ATOM 1195 N N . ALA A 1 173 ? 40.458 5.691 -86.584 1.00 88.38 173 ALA A N 1
ATOM 1196 C CA . ALA A 1 173 ? 40.989 5.516 -85.229 1.00 88.38 173 ALA A CA 1
ATOM 1197 C C . ALA A 1 173 ? 40.389 6.528 -84.235 1.00 88.38 173 ALA A C 1
ATOM 1199 O O . ALA A 1 173 ? 40.057 6.163 -83.114 1.00 88.38 173 ALA A O 1
ATOM 1200 N N . ALA A 1 174 ? 40.174 7.777 -84.664 1.00 88.75 174 ALA A N 1
ATOM 1201 C CA . ALA A 1 174 ? 39.514 8.802 -83.859 1.00 88.75 174 ALA A CA 1
ATOM 1202 C C . ALA A 1 174 ? 38.075 8.416 -83.474 1.00 88.75 174 ALA A C 1
ATOM 1204 O O . ALA A 1 174 ? 37.676 8.601 -82.325 1.00 88.75 174 ALA A O 1
ATOM 1205 N N . ARG A 1 175 ? 37.307 7.849 -84.418 1.00 92.31 175 ARG A N 1
ATOM 1206 C CA . ARG A 1 175 ? 35.943 7.342 -84.170 1.00 92.31 175 ARG A CA 1
ATOM 1207 C C . ARG A 1 175 ? 35.941 6.087 -83.293 1.00 92.31 175 ARG A C 1
ATOM 1209 O O . ARG A 1 175 ? 35.043 5.931 -82.479 1.00 92.31 175 ARG A O 1
ATOM 1216 N N . GLU A 1 176 ? 36.924 5.205 -83.454 1.00 91.19 176 GLU A N 1
ATOM 1217 C CA . GLU A 1 176 ? 37.048 3.971 -82.668 1.00 91.19 176 GLU A CA 1
ATOM 1218 C C . GLU A 1 176 ? 37.399 4.270 -81.205 1.00 91.19 176 GLU A C 1
ATOM 1220 O O . GLU A 1 176 ? 36.674 3.841 -80.313 1.00 91.19 176 GLU A O 1
ATOM 1225 N N . ILE A 1 177 ? 38.421 5.101 -80.958 1.00 91.44 177 ILE A N 1
ATOM 1226 C CA . ILE A 1 177 ? 38.817 5.524 -79.604 1.00 91.44 177 ILE A CA 1
ATOM 1227 C C . ILE A 1 177 ? 37.658 6.227 -78.893 1.00 91.44 177 ILE A C 1
ATOM 1229 O O . ILE A 1 177 ? 37.425 5.980 -77.708 1.00 91.44 177 ILE A O 1
ATOM 1233 N N . SER A 1 178 ? 36.917 7.099 -79.585 1.00 91.81 178 SER A N 1
ATOM 1234 C CA . SER A 1 178 ? 35.790 7.790 -78.959 1.00 91.81 178 SER A CA 1
ATOM 1235 C C . SER A 1 178 ? 34.607 6.867 -78.674 1.00 91.81 178 SER A C 1
ATOM 1237 O O . SER A 1 178 ? 33.970 7.028 -77.637 1.00 91.81 178 SER A O 1
ATOM 1239 N N . GLN A 1 179 ? 34.323 5.889 -79.541 1.00 93.69 179 GLN A N 1
ATOM 1240 C CA . GLN A 1 179 ? 33.276 4.888 -79.310 1.00 93.69 179 GLN A CA 1
ATOM 1241 C C . GLN A 1 179 ? 33.636 3.922 -78.177 1.00 93.69 179 GLN A C 1
ATOM 1243 O O . GLN A 1 179 ? 32.786 3.648 -77.331 1.00 93.69 179 GLN A O 1
ATOM 1248 N N . GLU A 1 180 ? 34.883 3.450 -78.124 1.00 92.06 180 GLU A N 1
ATOM 1249 C CA . GLU A 1 180 ? 35.403 2.639 -77.019 1.00 92.06 180 GLU A CA 1
ATOM 1250 C C . GLU A 1 180 ? 35.300 3.412 -75.700 1.00 92.06 180 GLU A C 1
ATOM 1252 O O . GLU A 1 180 ? 34.682 2.931 -74.752 1.00 92.06 180 GLU A O 1
ATOM 1257 N N . THR A 1 181 ? 35.786 4.659 -75.671 1.00 92.44 181 THR A N 1
ATOM 1258 C CA . THR A 1 181 ? 35.730 5.497 -74.464 1.00 92.44 181 THR A CA 1
ATOM 1259 C C . THR A 1 181 ? 34.289 5.802 -74.047 1.00 92.44 181 THR A C 1
ATOM 1261 O O . THR A 1 181 ? 33.960 5.752 -72.863 1.00 92.44 181 THR A O 1
ATOM 1264 N N . ALA A 1 182 ? 33.387 6.064 -74.998 1.00 91.56 182 ALA A N 1
ATOM 1265 C CA . ALA A 1 182 ? 31.963 6.225 -74.712 1.00 91.56 182 ALA A CA 1
ATOM 1266 C C . ALA A 1 182 ? 31.353 4.953 -74.094 1.00 91.56 182 ALA A C 1
ATOM 1268 O O . ALA A 1 182 ? 30.587 5.043 -73.133 1.00 91.56 182 ALA A O 1
ATOM 1269 N N . GLY A 1 183 ? 31.721 3.771 -74.599 1.00 92.00 183 GLY A N 1
ATOM 1270 C CA . GLY A 1 183 ? 31.324 2.482 -74.030 1.00 92.00 183 GLY A CA 1
ATOM 1271 C C . GLY A 1 183 ? 31.836 2.277 -72.601 1.00 92.00 183 GLY A C 1
ATOM 1272 O O . GLY A 1 183 ? 31.069 1.871 -71.724 1.00 92.00 183 GLY A O 1
ATOM 1273 N N . GLU A 1 184 ? 33.102 2.612 -72.340 1.00 92.38 184 GLU A N 1
ATOM 1274 C CA . GLU A 1 184 ? 33.706 2.555 -71.003 1.00 92.38 184 GLU A CA 1
ATOM 1275 C C . GLU A 1 184 ? 33.034 3.524 -70.022 1.00 92.38 184 GLU A C 1
ATOM 1277 O O . GLU A 1 184 ? 32.715 3.123 -68.901 1.00 92.38 184 GLU A O 1
ATOM 1282 N N . ILE A 1 185 ? 32.728 4.755 -70.450 1.00 92.25 185 ILE A N 1
ATOM 1283 C CA . ILE A 1 185 ? 31.991 5.742 -69.645 1.00 92.25 185 ILE A CA 1
ATOM 1284 C C . ILE A 1 185 ? 30.603 5.206 -69.266 1.00 92.25 185 ILE A C 1
ATOM 1286 O O . ILE A 1 185 ? 30.232 5.252 -68.091 1.00 92.25 185 ILE A O 1
ATOM 1290 N N . VAL A 1 186 ? 29.836 4.659 -70.220 1.00 95.25 186 VAL A N 1
ATOM 1291 C CA . VAL A 1 186 ? 28.501 4.091 -69.940 1.00 95.25 186 VAL A CA 1
ATOM 1292 C C . VAL A 1 186 ? 28.596 2.900 -68.985 1.00 95.25 186 VAL A C 1
ATOM 1294 O O . VAL A 1 186 ? 27.803 2.807 -68.045 1.00 95.25 186 VAL A O 1
ATOM 1297 N N . LYS A 1 187 ? 29.575 2.007 -69.180 1.00 93.25 187 LYS A N 1
ATOM 1298 C CA . LYS A 1 187 ? 29.801 0.853 -68.298 1.00 93.25 187 LYS A CA 1
ATOM 1299 C C . LYS A 1 187 ? 30.181 1.291 -66.883 1.00 93.25 187 LYS A C 1
ATOM 1301 O O . LYS A 1 187 ? 29.649 0.738 -65.922 1.00 93.25 187 LYS A O 1
ATOM 1306 N N . ALA A 1 188 ? 31.046 2.296 -66.750 1.00 89.19 188 ALA A N 1
ATOM 1307 C CA . ALA A 1 188 ? 31.403 2.884 -65.464 1.00 89.19 188 ALA A CA 1
ATOM 1308 C C . ALA A 1 188 ? 30.177 3.508 -64.780 1.00 89.19 188 ALA A C 1
ATOM 1310 O O . ALA A 1 188 ? 29.941 3.247 -63.606 1.00 89.19 188 ALA A O 1
ATOM 1311 N N . GLY A 1 189 ? 29.343 4.252 -65.516 1.00 92.25 189 GLY A N 1
ATOM 1312 C CA . GLY A 1 189 ? 28.094 4.813 -64.992 1.00 92.25 189 GLY A CA 1
ATOM 1313 C C . GLY A 1 189 ? 27.110 3.755 -64.499 1.00 92.25 189 GLY A C 1
ATOM 1314 O O . GLY A 1 189 ? 26.548 3.899 -63.415 1.00 92.25 189 GLY A O 1
ATOM 1315 N N . ALA A 1 190 ? 26.938 2.666 -65.252 1.00 95.38 190 ALA A N 1
ATOM 1316 C CA . ALA A 1 190 ? 26.112 1.536 -64.835 1.00 95.38 190 ALA A CA 1
ATOM 1317 C C . ALA A 1 190 ? 26.667 0.840 -63.579 1.00 95.38 190 ALA A C 1
ATOM 1319 O O . ALA A 1 190 ? 25.891 0.479 -62.695 1.00 95.38 190 ALA A O 1
ATOM 1320 N N . ALA A 1 191 ? 27.993 0.695 -63.469 1.00 92.19 191 ALA A N 1
ATOM 1321 C CA . ALA A 1 191 ? 28.640 0.141 -62.283 1.00 92.19 191 ALA A CA 1
ATOM 1322 C C . ALA A 1 191 ? 28.438 1.041 -61.052 1.00 92.19 191 ALA A C 1
ATOM 1324 O O . ALA A 1 191 ? 27.974 0.556 -60.024 1.00 92.19 191 ALA A O 1
ATOM 1325 N N . THR A 1 192 ? 28.682 2.352 -61.172 1.00 92.69 192 THR A N 1
ATOM 1326 C CA . THR A 1 192 ? 28.434 3.332 -60.098 1.00 92.69 192 THR A CA 1
ATOM 1327 C C . THR A 1 192 ? 26.968 3.331 -59.659 1.00 92.69 192 THR A C 1
ATOM 1329 O O . THR A 1 192 ? 26.683 3.341 -58.464 1.00 92.69 192 THR A O 1
ATOM 1332 N N . ALA A 1 193 ? 26.030 3.251 -60.606 1.00 94.62 193 ALA A N 1
ATOM 1333 C CA . ALA A 1 193 ? 24.605 3.132 -60.311 1.00 94.62 193 ALA A CA 1
ATOM 1334 C C . ALA A 1 193 ? 24.257 1.828 -59.572 1.00 94.62 193 ALA A C 1
ATOM 1336 O O . ALA A 1 193 ? 23.443 1.834 -58.650 1.00 94.62 193 ALA A O 1
ATOM 1337 N N . GLY A 1 194 ? 24.885 0.711 -59.952 1.00 94.75 194 GLY A N 1
ATOM 1338 C CA . GLY A 1 194 ? 24.760 -0.569 -59.253 1.00 94.75 194 GLY A CA 1
ATOM 1339 C C . GLY A 1 194 ? 25.264 -0.504 -57.810 1.00 94.75 194 GLY A C 1
ATOM 1340 O O . GLY A 1 194 ? 24.579 -0.981 -56.905 1.00 94.75 194 GLY A O 1
ATOM 1341 N N . THR A 1 195 ? 26.412 0.141 -57.579 1.00 93.31 195 THR A N 1
ATOM 1342 C CA . THR A 1 195 ? 26.953 0.378 -56.232 1.00 93.31 195 THR A CA 1
ATOM 1343 C C . THR A 1 195 ? 26.016 1.246 -55.396 1.00 93.31 195 THR A C 1
ATOM 1345 O O . THR A 1 195 ? 25.680 0.849 -54.288 1.00 93.31 195 THR A O 1
ATOM 1348 N N . ALA A 1 196 ? 25.509 2.361 -55.937 1.00 94.19 196 ALA A N 1
ATOM 1349 C CA . ALA A 1 196 ? 24.573 3.233 -55.222 1.00 94.19 196 ALA A CA 1
ATOM 1350 C C . ALA A 1 196 ? 23.309 2.485 -54.755 1.00 94.19 196 ALA A C 1
ATOM 1352 O O . ALA A 1 196 ? 22.897 2.618 -53.604 1.00 94.19 196 ALA A O 1
ATOM 1353 N N . ARG A 1 197 ? 22.723 1.643 -55.618 1.00 97.50 197 ARG A N 1
ATOM 1354 C CA . ARG A 1 197 ? 21.576 0.795 -55.247 1.00 97.50 197 ARG A CA 1
ATOM 1355 C C . ARG A 1 197 ? 21.934 -0.239 -54.184 1.00 97.50 197 ARG A C 1
ATOM 1357 O O . ARG A 1 197 ? 21.157 -0.442 -53.260 1.00 97.50 197 ARG A O 1
ATOM 1364 N N . THR A 1 198 ? 23.087 -0.891 -54.322 1.00 97.12 198 THR A N 1
ATOM 1365 C CA . THR A 1 198 ? 23.532 -1.953 -53.407 1.00 97.12 198 THR A CA 1
ATOM 1366 C C . THR A 1 198 ? 23.805 -1.404 -52.010 1.00 97.12 198 THR A C 1
ATOM 1368 O O . THR A 1 198 ? 23.285 -1.944 -51.036 1.00 97.12 198 THR A O 1
ATOM 1371 N N . ASP A 1 199 ? 24.552 -0.303 -51.913 1.00 94.25 199 ASP A N 1
ATOM 1372 C CA . ASP A 1 199 ? 24.907 0.329 -50.639 1.00 94.25 199 ASP A CA 1
ATOM 1373 C C . ASP A 1 199 ? 23.641 0.797 -49.898 1.00 94.25 199 ASP A C 1
ATOM 1375 O O . ASP A 1 199 ? 23.468 0.520 -48.709 1.00 94.25 199 ASP A O 1
ATOM 1379 N N . MET A 1 200 ? 22.692 1.422 -50.607 1.00 97.19 200 MET A N 1
ATOM 1380 C CA . MET A 1 200 ? 21.441 1.879 -49.990 1.00 97.19 200 MET A CA 1
ATOM 1381 C C . MET A 1 200 ? 20.464 0.742 -49.670 1.00 97.19 200 MET A C 1
ATOM 1383 O O . MET A 1 200 ? 19.728 0.835 -48.689 1.00 97.19 200 MET A O 1
ATOM 1387 N N . ALA A 1 201 ? 20.464 -0.353 -50.436 1.00 96.94 201 ALA A N 1
ATOM 1388 C CA . ALA A 1 201 ? 19.705 -1.554 -50.089 1.00 96.94 201 ALA A CA 1
ATOM 1389 C C . ALA A 1 201 ? 20.257 -2.226 -48.820 1.00 96.94 201 ALA A C 1
ATOM 1391 O O . ALA A 1 201 ? 19.476 -2.686 -47.985 1.00 96.94 201 ALA A O 1
ATOM 1392 N N . ALA A 1 202 ? 21.582 -2.239 -48.640 1.00 96.25 202 ALA A N 1
ATOM 1393 C CA . ALA A 1 202 ? 22.212 -2.719 -47.413 1.00 96.25 202 ALA A CA 1
ATOM 1394 C C . ALA A 1 202 ? 21.845 -1.836 -46.210 1.00 96.25 202 ALA A C 1
ATOM 1396 O O . ALA A 1 202 ? 21.485 -2.363 -45.157 1.00 96.25 202 ALA A O 1
ATOM 1397 N N . LEU A 1 203 ? 21.850 -0.507 -46.375 1.00 96.94 203 LEU A N 1
ATOM 1398 C CA . LEU A 1 203 ? 21.402 0.421 -45.332 1.00 96.94 203 LEU A CA 1
ATOM 1399 C C . LEU A 1 203 ? 19.917 0.225 -44.982 1.00 96.94 203 LEU A C 1
ATOM 1401 O O . LEU A 1 203 ? 19.562 0.166 -43.809 1.00 96.94 203 LEU A O 1
ATOM 1405 N N . ALA A 1 204 ? 19.055 0.031 -45.981 1.00 97.62 204 ALA A N 1
ATOM 1406 C CA . ALA A 1 204 ? 17.647 -0.289 -45.762 1.00 97.62 204 ALA A CA 1
ATOM 1407 C C . ALA A 1 204 ? 17.457 -1.617 -45.004 1.00 97.62 204 ALA A C 1
ATOM 1409 O O . ALA A 1 204 ? 16.625 -1.709 -44.103 1.00 97.62 204 ALA A O 1
ATOM 1410 N N . GLY A 1 205 ? 18.248 -2.645 -45.335 1.00 97.19 205 GLY A N 1
ATOM 1411 C CA . GLY A 1 205 ? 18.283 -3.902 -44.584 1.00 97.19 205 GLY A CA 1
ATOM 1412 C C . GLY A 1 205 ? 18.722 -3.703 -43.131 1.00 97.19 205 GLY A C 1
ATOM 1413 O O . GLY A 1 205 ? 18.119 -4.279 -42.226 1.00 97.19 205 GLY A O 1
ATOM 1414 N N . LYS A 1 206 ? 19.712 -2.833 -42.902 1.00 97.38 206 LYS A N 1
ATOM 1415 C CA . LYS A 1 206 ? 20.175 -2.463 -41.562 1.00 97.38 206 LYS A CA 1
ATOM 1416 C C . LYS A 1 206 ? 19.069 -1.800 -40.737 1.00 97.38 206 LYS A C 1
ATOM 1418 O O . LYS A 1 206 ? 18.852 -2.233 -39.612 1.00 97.38 206 LYS A O 1
ATOM 1423 N N . PHE A 1 207 ? 18.331 -0.831 -41.288 1.00 97.75 207 PHE A N 1
ATOM 1424 C CA . PHE A 1 207 ? 17.214 -0.197 -40.572 1.00 97.75 207 PHE A CA 1
ATOM 1425 C C . PHE A 1 207 ? 16.139 -1.197 -40.161 1.00 97.75 207 PHE A C 1
ATOM 1427 O O . PHE A 1 207 ? 15.728 -1.197 -39.006 1.00 97.75 207 PHE A O 1
ATOM 1434 N N . ARG A 1 208 ? 15.740 -2.110 -41.055 1.00 98.44 208 ARG A N 1
ATOM 1435 C CA . ARG A 1 208 ? 14.778 -3.172 -40.712 1.00 98.44 208 ARG A CA 1
ATOM 1436 C C . ARG A 1 208 ? 15.285 -4.075 -39.586 1.00 98.44 208 ARG A C 1
ATOM 1438 O O . ARG A 1 208 ? 14.519 -4.405 -38.687 1.00 98.44 208 ARG A O 1
ATOM 1445 N N . GLY A 1 209 ? 16.565 -4.452 -39.625 1.00 97.56 209 GLY A N 1
ATOM 1446 C CA . GLY A 1 209 ? 17.195 -5.260 -38.578 1.00 97.56 209 GLY A CA 1
ATOM 1447 C C . GLY A 1 209 ? 17.250 -4.543 -37.227 1.00 97.56 209 GLY A C 1
ATOM 1448 O O . GLY A 1 209 ? 16.864 -5.119 -36.214 1.00 97.56 209 GLY A O 1
ATOM 1449 N N . GLU A 1 210 ? 17.666 -3.274 -37.208 1.00 97.31 210 GLU A N 1
ATOM 1450 C CA . GLU A 1 210 ? 17.679 -2.457 -35.988 1.00 97.31 210 GLU A CA 1
ATOM 1451 C C . GLU A 1 210 ? 16.257 -2.214 -35.452 1.00 97.31 210 GLU A C 1
ATOM 1453 O O . GLU A 1 210 ? 16.047 -2.268 -34.244 1.00 97.31 210 GLU A O 1
ATOM 1458 N N . GLY A 1 211 ? 15.265 -2.014 -36.327 1.00 97.38 211 GLY A N 1
ATOM 1459 C CA . GLY A 1 211 ? 13.859 -1.868 -35.939 1.00 97.38 211 GLY A CA 1
ATOM 1460 C C . GLY A 1 211 ? 13.283 -3.118 -35.280 1.00 97.38 211 GLY A C 1
ATOM 1461 O O . GLY A 1 211 ? 12.594 -3.014 -34.267 1.00 97.38 211 GLY A O 1
ATOM 1462 N N . ALA A 1 212 ? 13.609 -4.301 -35.809 1.00 97.56 212 ALA A N 1
ATOM 1463 C CA . ALA A 1 212 ? 13.247 -5.569 -35.182 1.00 97.56 212 ALA A CA 1
ATOM 1464 C C . ALA A 1 212 ? 13.917 -5.742 -33.807 1.00 97.56 212 ALA A C 1
ATOM 1466 O O . ALA A 1 212 ? 13.243 -6.128 -32.856 1.00 97.56 212 ALA A O 1
ATOM 1467 N N . ALA A 1 213 ? 15.201 -5.390 -33.681 1.00 95.94 213 ALA A N 1
ATOM 1468 C CA . ALA A 1 213 ? 15.925 -5.470 -32.411 1.00 95.94 213 ALA A CA 1
ATOM 1469 C C . ALA A 1 213 ? 15.351 -4.521 -31.343 1.00 95.94 213 ALA A C 1
ATOM 1471 O O . ALA A 1 213 ? 15.183 -4.921 -30.195 1.00 95.94 213 ALA A O 1
ATOM 1472 N N . VAL A 1 214 ? 14.994 -3.286 -31.717 1.00 95.69 214 VAL A N 1
ATOM 1473 C CA . VAL A 1 214 ? 14.329 -2.330 -30.810 1.00 95.69 214 VAL A CA 1
ATOM 1474 C C . VAL A 1 214 ? 12.970 -2.875 -30.360 1.00 95.69 214 VAL A C 1
ATOM 1476 O O . VAL A 1 214 ? 12.664 -2.848 -29.169 1.00 95.69 214 VAL A O 1
ATOM 1479 N N . ALA A 1 215 ? 12.170 -3.414 -31.286 1.00 95.44 215 ALA A N 1
ATOM 1480 C CA . ALA A 1 215 ? 10.880 -4.019 -30.961 1.00 95.44 215 ALA A CA 1
ATOM 1481 C C . ALA A 1 215 ? 11.024 -5.226 -30.009 1.00 95.44 215 ALA A C 1
ATOM 1483 O O . ALA A 1 215 ? 10.229 -5.379 -29.081 1.00 95.44 215 ALA A O 1
ATOM 1484 N N . GLU A 1 216 ? 12.042 -6.067 -30.198 1.00 94.44 216 GLU A N 1
ATOM 1485 C CA . GLU A 1 216 ? 12.340 -7.190 -29.303 1.00 94.44 216 GLU A CA 1
ATOM 1486 C C . GLU A 1 216 ? 12.783 -6.708 -27.914 1.00 94.44 216 GLU A C 1
ATOM 1488 O O . GLU A 1 216 ? 12.274 -7.186 -26.901 1.00 94.44 216 GLU A O 1
ATOM 1493 N N . GLN A 1 217 ? 13.656 -5.699 -27.850 1.00 92.31 217 GLN A N 1
ATOM 1494 C CA . GLN A 1 217 ? 14.159 -5.145 -26.592 1.00 92.31 217 GLN A CA 1
ATOM 1495 C C . GLN A 1 217 ? 13.048 -4.533 -25.722 1.00 92.31 217 GLN A C 1
ATOM 1497 O O . GLN A 1 217 ? 13.122 -4.614 -24.496 1.00 92.31 217 GLN A O 1
ATOM 1502 N N . MET A 1 218 ? 11.990 -3.974 -26.325 1.00 93.00 218 MET A N 1
ATOM 1503 C CA . MET A 1 218 ? 10.822 -3.462 -25.588 1.00 93.00 218 MET A CA 1
ATOM 1504 C C . MET A 1 218 ? 10.091 -4.552 -24.784 1.00 93.00 218 MET A C 1
ATOM 1506 O O . MET A 1 218 ? 9.455 -4.246 -23.778 1.00 93.00 218 MET A O 1
ATOM 1510 N N . ALA A 1 219 ? 10.207 -5.825 -25.174 1.00 90.62 219 ALA A N 1
ATOM 1511 C CA . ALA A 1 219 ? 9.669 -6.959 -24.418 1.00 90.62 219 ALA A CA 1
ATOM 1512 C C . ALA A 1 219 ? 10.624 -7.462 -23.310 1.00 90.62 219 ALA A C 1
ATOM 1514 O O . ALA A 1 219 ? 10.413 -8.541 -22.757 1.00 90.62 219 ALA A O 1
ATOM 1515 N N . GLY A 1 220 ? 11.689 -6.709 -23.016 1.00 89.31 220 GLY A N 1
ATOM 1516 C CA . GLY A 1 220 ? 12.766 -7.093 -22.109 1.00 89.31 220 GLY A CA 1
ATOM 1517 C C . GLY A 1 220 ? 12.437 -7.007 -20.613 1.00 89.31 220 GLY A C 1
ATOM 1518 O O . GLY A 1 220 ? 11.282 -6.961 -20.183 1.00 89.31 220 GLY A O 1
ATOM 1519 N N . ALA A 1 221 ? 13.503 -6.992 -19.807 1.00 76.88 221 ALA A N 1
ATOM 1520 C CA . ALA A 1 221 ? 13.449 -7.109 -18.348 1.00 76.88 221 ALA A CA 1
ATOM 1521 C C . ALA A 1 221 ? 12.596 -6.026 -17.662 1.00 76.88 221 ALA A C 1
ATOM 1523 O O . ALA A 1 221 ? 11.912 -6.333 -16.688 1.00 76.88 221 ALA A O 1
ATOM 1524 N N . ASP A 1 222 ? 12.568 -4.800 -18.188 1.00 83.69 222 ASP A N 1
ATOM 1525 C CA . ASP A 1 222 ? 11.823 -3.687 -17.584 1.00 83.69 222 ASP A CA 1
ATOM 1526 C C . ASP A 1 222 ? 10.307 -3.922 -17.596 1.00 83.69 222 ASP A C 1
ATOM 1528 O O . ASP A 1 222 ? 9.628 -3.658 -16.603 1.00 83.69 222 ASP A O 1
ATOM 1532 N N . LEU A 1 223 ? 9.763 -4.471 -18.690 1.00 92.25 223 LEU A N 1
ATOM 1533 C CA . LEU A 1 223 ? 8.341 -4.809 -18.774 1.00 92.25 223 LEU A CA 1
ATOM 1534 C C . LEU A 1 223 ? 8.000 -5.989 -17.860 1.00 92.25 223 LEU A C 1
ATOM 1536 O O . LEU A 1 223 ? 6.972 -5.966 -17.185 1.00 92.25 223 LEU A O 1
ATOM 1540 N N . ALA A 1 224 ? 8.855 -7.015 -17.826 1.00 92.94 224 ALA A N 1
ATOM 1541 C CA . ALA A 1 224 ? 8.670 -8.154 -16.931 1.00 92.94 224 ALA A CA 1
ATOM 1542 C C . ALA A 1 224 ? 8.683 -7.709 -15.459 1.00 92.94 224 ALA A C 1
ATOM 1544 O O . ALA A 1 224 ? 7.789 -8.079 -14.701 1.00 92.94 224 ALA A O 1
ATOM 1545 N N . SER A 1 225 ? 9.632 -6.845 -15.091 1.00 92.31 225 SER A N 1
ATOM 1546 C CA . SER A 1 225 ? 9.723 -6.226 -13.768 1.00 92.31 225 SER A CA 1
ATOM 1547 C C . SER A 1 225 ? 8.486 -5.380 -13.452 1.00 92.31 225 SER A C 1
ATOM 1549 O O . SER A 1 225 ? 7.881 -5.535 -12.396 1.00 92.31 225 SER A O 1
ATOM 1551 N N . ALA A 1 226 ? 8.022 -4.545 -14.387 1.00 94.38 226 ALA A N 1
ATOM 1552 C CA . ALA A 1 226 ? 6.807 -3.755 -14.203 1.00 94.38 226 ALA A CA 1
ATOM 1553 C C . ALA A 1 226 ? 5.556 -4.620 -13.987 1.00 94.38 226 ALA A C 1
ATOM 1555 O O . ALA A 1 226 ? 4.771 -4.333 -13.086 1.00 94.38 226 ALA A O 1
ATOM 1556 N N . ARG A 1 227 ? 5.388 -5.700 -14.762 1.00 97.12 227 ARG A N 1
ATOM 1557 C CA . ARG A 1 227 ? 4.293 -6.662 -14.561 1.00 97.12 227 ARG A CA 1
ATOM 1558 C C . ARG A 1 227 ? 4.381 -7.331 -13.194 1.00 97.12 227 ARG A C 1
ATOM 1560 O O . ARG A 1 227 ? 3.367 -7.431 -12.510 1.00 97.12 227 ARG A O 1
ATOM 1567 N N . GLN A 1 228 ? 5.579 -7.753 -12.792 1.00 96.50 228 GLN A N 1
ATOM 1568 C CA . GLN A 1 228 ? 5.787 -8.378 -11.491 1.00 96.50 228 GLN A CA 1
ATOM 1569 C C . GLN A 1 228 ? 5.459 -7.407 -10.353 1.00 96.50 228 GLN A C 1
ATOM 1571 O O . GLN A 1 228 ? 4.721 -7.779 -9.451 1.00 96.50 228 GLN A O 1
ATOM 1576 N N . ARG A 1 229 ? 5.875 -6.137 -10.450 1.00 95.94 229 ARG A N 1
ATOM 1577 C CA . ARG A 1 229 ? 5.505 -5.097 -9.476 1.00 95.94 229 ARG A CA 1
ATOM 1578 C C . ARG A 1 229 ? 3.993 -4.911 -9.355 1.00 95.94 229 ARG A C 1
ATOM 1580 O O . ARG A 1 229 ? 3.504 -4.793 -8.240 1.00 95.94 229 ARG A O 1
ATOM 1587 N N . VAL A 1 230 ? 3.241 -4.930 -10.462 1.00 97.00 230 VAL A N 1
ATOM 1588 C CA . VAL A 1 230 ? 1.765 -4.874 -10.408 1.00 97.00 230 VAL A CA 1
ATOM 1589 C C . VAL A 1 230 ? 1.196 -6.088 -9.665 1.00 97.00 230 VAL A C 1
ATOM 1591 O O . VAL A 1 230 ? 0.321 -5.929 -8.819 1.00 97.00 230 VAL A O 1
ATOM 1594 N N . ILE A 1 231 ? 1.706 -7.294 -9.937 1.00 97.19 231 ILE A N 1
ATOM 1595 C CA . ILE A 1 231 ? 1.260 -8.536 -9.280 1.00 97.19 231 ILE A CA 1
ATOM 1596 C C . ILE A 1 231 ? 1.587 -8.526 -7.781 1.00 97.19 231 ILE A C 1
ATOM 1598 O O . ILE A 1 231 ? 0.719 -8.826 -6.961 1.00 97.19 231 ILE A O 1
ATOM 1602 N N . ASP A 1 232 ? 2.815 -8.162 -7.421 1.00 93.12 232 ASP A N 1
ATOM 1603 C CA . ASP A 1 232 ? 3.274 -8.128 -6.033 1.00 93.12 232 ASP A CA 1
ATOM 1604 C C . ASP A 1 232 ? 2.523 -7.056 -5.244 1.00 93.12 232 ASP A C 1
ATOM 1606 O O . ASP A 1 232 ? 2.053 -7.312 -4.132 1.00 93.12 232 ASP A O 1
ATOM 1610 N N . ARG A 1 233 ? 2.325 -5.873 -5.840 1.00 95.62 233 ARG A N 1
ATOM 1611 C CA . ARG A 1 233 ? 1.589 -4.785 -5.196 1.00 95.62 233 ARG A CA 1
ATOM 1612 C C . ARG A 1 233 ? 0.116 -5.125 -5.011 1.00 95.62 233 ARG A C 1
ATOM 1614 O O . ARG A 1 233 ? -0.418 -4.870 -3.935 1.00 95.62 233 ARG A O 1
ATOM 1621 N N . ARG A 1 234 ? -0.508 -5.788 -5.991 1.00 97.94 234 ARG A N 1
ATOM 1622 C CA . ARG A 1 234 ? -1.857 -6.357 -5.860 1.00 97.94 234 ARG A CA 1
ATOM 1623 C C . ARG A 1 234 ? -1.942 -7.296 -4.662 1.00 97.94 234 ARG A C 1
ATOM 1625 O O . ARG A 1 234 ? -2.815 -7.125 -3.816 1.00 97.94 234 ARG A O 1
ATOM 1632 N N . ALA A 1 235 ? -1.038 -8.272 -4.576 1.00 95.81 235 ALA A N 1
ATOM 1633 C CA . ALA A 1 235 ? -1.040 -9.253 -3.495 1.00 95.81 235 ALA A CA 1
ATOM 1634 C C . ALA A 1 235 ? -0.851 -8.588 -2.119 1.00 95.81 235 ALA A C 1
ATOM 1636 O O . ALA A 1 235 ? -1.578 -8.901 -1.174 1.00 95.81 235 ALA A O 1
ATOM 1637 N N . ALA A 1 236 ? 0.076 -7.632 -2.021 1.00 93.62 236 ALA A N 1
ATOM 1638 C CA . ALA A 1 236 ? 0.321 -6.872 -0.801 1.00 93.62 236 ALA A CA 1
ATOM 1639 C C . ALA A 1 236 ? -0.899 -6.032 -0.384 1.00 93.62 236 ALA A C 1
ATOM 1641 O O . ALA A 1 236 ? -1.285 -6.058 0.784 1.00 93.62 236 ALA A O 1
ATOM 1642 N N . ALA A 1 237 ? -1.536 -5.335 -1.329 1.00 94.81 237 ALA A N 1
ATOM 1643 C CA . ALA A 1 237 ? -2.707 -4.501 -1.071 1.00 94.81 237 ALA A CA 1
ATOM 1644 C C . ALA A 1 237 ? -3.922 -5.329 -0.630 1.00 94.81 237 ALA A C 1
ATOM 1646 O O . ALA A 1 237 ? -4.553 -5.001 0.373 1.00 94.81 237 ALA A O 1
ATOM 1647 N N . VAL A 1 238 ? -4.210 -6.445 -1.312 1.00 97.81 238 VAL A N 1
ATOM 1648 C CA . VAL A 1 238 ? -5.287 -7.370 -0.914 1.00 97.81 238 VAL A CA 1
ATOM 1649 C C . VAL A 1 238 ? -5.039 -7.913 0.493 1.00 97.81 238 VAL A C 1
ATOM 1651 O O . VAL A 1 238 ? -5.941 -7.892 1.326 1.00 97.81 238 VAL A O 1
ATOM 1654 N N . SER A 1 239 ? -3.803 -8.322 0.799 1.00 96.19 239 SER A N 1
ATOM 1655 C CA . SER A 1 239 ? -3.438 -8.791 2.140 1.00 96.19 239 SER A CA 1
ATOM 1656 C C . SER A 1 239 ? -3.561 -7.700 3.212 1.00 96.19 239 SER A C 1
ATOM 1658 O O . SER A 1 239 ? -3.958 -7.987 4.342 1.00 96.19 239 SER A O 1
ATOM 1660 N N . ALA A 1 240 ? -3.230 -6.446 2.892 1.00 92.94 240 ALA A N 1
ATOM 1661 C CA . ALA A 1 240 ? -3.393 -5.318 3.807 1.00 92.94 240 ALA A CA 1
ATOM 1662 C C . ALA A 1 240 ? -4.876 -5.032 4.098 1.00 92.94 240 ALA A C 1
ATOM 1664 O O . ALA A 1 240 ? -5.256 -4.938 5.265 1.00 92.94 240 ALA A O 1
ATOM 1665 N N . VAL A 1 241 ? -5.718 -4.982 3.059 1.00 96.94 241 VAL A N 1
ATOM 1666 C CA . VAL A 1 241 ? -7.173 -4.797 3.191 1.00 96.94 241 VAL A CA 1
ATOM 1667 C C . VAL A 1 241 ? -7.811 -5.939 3.986 1.00 96.94 241 VAL A C 1
ATOM 1669 O O . VAL A 1 241 ? -8.645 -5.690 4.858 1.00 96.94 241 VAL A O 1
ATOM 1672 N N . ASP A 1 242 ? -7.393 -7.183 3.737 1.00 97.38 242 ASP A N 1
ATOM 1673 C CA . ASP A 1 242 ? -7.854 -8.355 4.483 1.00 97.38 242 ASP A CA 1
ATOM 1674 C C . ASP A 1 242 ? -7.518 -8.261 5.968 1.00 97.38 242 ASP A C 1
ATOM 1676 O O . ASP A 1 242 ? -8.415 -8.380 6.803 1.00 97.38 242 ASP A O 1
ATOM 1680 N N . ARG A 1 243 ? -6.254 -7.983 6.302 1.00 95.62 243 ARG A N 1
ATOM 1681 C CA . ARG A 1 243 ? -5.813 -7.873 7.699 1.00 95.62 243 ARG A CA 1
ATOM 1682 C C . ARG A 1 243 ? -6.511 -6.734 8.436 1.00 95.62 243 ARG A C 1
ATOM 1684 O O . ARG A 1 243 ? -6.948 -6.941 9.565 1.00 95.62 243 ARG A O 1
ATOM 1691 N N . ALA A 1 244 ? -6.657 -5.569 7.804 1.00 94.12 244 ALA A N 1
ATOM 1692 C CA . ALA A 1 244 ? -7.360 -4.433 8.399 1.00 94.12 244 ALA A CA 1
ATOM 1693 C C . ALA A 1 244 ? -8.826 -4.781 8.710 1.00 94.12 244 ALA A C 1
ATOM 1695 O O . ALA A 1 244 ? -9.316 -4.518 9.809 1.00 94.12 244 ALA A O 1
ATOM 1696 N N . ALA A 1 245 ? -9.516 -5.438 7.772 1.00 96.75 245 ALA A N 1
ATOM 1697 C CA . ALA A 1 245 ? -10.889 -5.875 7.978 1.00 96.75 245 ALA A CA 1
ATOM 1698 C C . ALA A 1 245 ? -11.004 -6.953 9.069 1.00 96.75 245 ALA A C 1
ATOM 1700 O O . ALA A 1 245 ? -11.902 -6.873 9.903 1.00 96.75 245 ALA A O 1
ATOM 1701 N N . GLU A 1 246 ? -10.116 -7.949 9.096 1.00 97.06 246 GLU A N 1
ATOM 1702 C CA . GLU A 1 246 ? -10.119 -9.004 10.120 1.00 97.06 246 GLU A CA 1
ATOM 1703 C C . GLU A 1 246 ? -9.885 -8.448 11.528 1.00 97.06 246 GLU A C 1
ATOM 1705 O O . GLU A 1 246 ? -10.621 -8.798 12.452 1.00 97.06 246 GLU A O 1
ATOM 1710 N N . GLN A 1 247 ? -8.912 -7.547 11.685 1.00 95.12 247 GLN A N 1
ATOM 1711 C CA . GLN A 1 247 ? -8.629 -6.884 12.959 1.00 95.12 247 GLN A CA 1
ATOM 1712 C C . GLN A 1 247 ? -9.825 -6.060 13.440 1.00 95.12 247 GLN A C 1
ATOM 1714 O O . GLN A 1 247 ? -10.238 -6.197 14.591 1.00 95.12 247 GLN A O 1
ATOM 1719 N N . ALA A 1 248 ? -10.433 -5.264 12.556 1.00 95.38 248 ALA A N 1
ATOM 1720 C CA . ALA A 1 248 ? -11.609 -4.474 12.903 1.00 95.38 248 ALA A CA 1
ATOM 1721 C C . ALA A 1 248 ? -12.809 -5.355 13.284 1.00 95.38 248 ALA A C 1
ATOM 1723 O O . ALA A 1 248 ? -13.490 -5.077 14.266 1.00 95.38 248 ALA A O 1
ATOM 1724 N N . LEU A 1 249 ? -13.055 -6.450 12.555 1.00 97.25 249 LEU A N 1
ATOM 1725 C CA . LEU A 1 249 ? -14.132 -7.391 12.877 1.00 97.25 249 LEU A CA 1
ATOM 1726 C C . LEU A 1 249 ? -13.906 -8.082 14.228 1.00 97.25 249 LEU A C 1
ATOM 1728 O O . LEU A 1 249 ? -14.857 -8.248 14.991 1.00 97.25 249 LEU A O 1
ATOM 1732 N N . ALA A 1 250 ? -12.664 -8.464 14.540 1.00 96.06 250 ALA A N 1
ATOM 1733 C CA . ALA A 1 250 ? -12.317 -9.036 15.838 1.00 96.06 250 ALA A CA 1
ATOM 1734 C C . ALA A 1 250 ? -12.519 -8.024 16.977 1.00 96.06 250 ALA A C 1
ATOM 1736 O O . ALA A 1 250 ? -13.083 -8.378 18.012 1.00 96.06 250 ALA A O 1
ATOM 1737 N N . GLN A 1 251 ? -12.128 -6.764 16.763 1.00 94.50 251 GLN A N 1
ATOM 1738 C CA . GLN A 1 251 ? -12.318 -5.690 17.736 1.00 94.50 251 GLN A CA 1
ATOM 1739 C C . GLN A 1 251 ? -13.806 -5.406 17.988 1.00 94.50 251 GLN A C 1
ATOM 1741 O O . GLN A 1 251 ? -14.228 -5.389 19.139 1.00 94.50 251 GLN A O 1
ATOM 1746 N N . VAL A 1 252 ? -14.625 -5.283 16.934 1.00 96.81 252 VAL A N 1
ATOM 1747 C CA . VAL A 1 252 ? -16.082 -5.081 17.061 1.00 96.81 252 VAL A CA 1
ATOM 1748 C C . VAL A 1 252 ? -16.742 -6.233 17.823 1.00 96.81 252 VAL A C 1
ATOM 1750 O O . VAL A 1 252 ? -17.595 -5.993 18.678 1.00 96.81 252 VAL A O 1
ATOM 1753 N N . ALA A 1 253 ? -16.339 -7.479 17.555 1.00 97.25 253 ALA A N 1
ATOM 1754 C CA . ALA A 1 253 ? -16.848 -8.638 18.282 1.00 97.25 253 ALA A CA 1
ATOM 1755 C C . ALA A 1 253 ? -16.451 -8.605 19.769 1.00 97.25 253 ALA A C 1
ATOM 1757 O O . ALA A 1 253 ? -17.305 -8.822 20.627 1.00 97.25 253 ALA A O 1
ATOM 1758 N N . SER A 1 254 ? -15.189 -8.281 20.069 1.00 96.38 254 SER A N 1
ATOM 1759 C CA . SER A 1 254 ? -14.685 -8.155 21.442 1.00 96.38 254 SER A CA 1
ATOM 1760 C C . SER A 1 254 ? -15.401 -7.047 22.218 1.00 96.38 254 SER A C 1
ATOM 1762 O O . SER A 1 254 ? -15.856 -7.269 23.339 1.00 96.38 254 SER A O 1
ATOM 1764 N N . ASP A 1 255 ? -15.548 -5.863 21.620 1.00 94.38 255 ASP A N 1
ATOM 1765 C CA . ASP A 1 255 ? -16.200 -4.720 22.264 1.00 94.38 255 ASP A CA 1
ATOM 1766 C C . ASP A 1 255 ? -17.694 -4.981 22.489 1.00 94.38 255 ASP A C 1
ATOM 1768 O O . ASP A 1 255 ? -18.238 -4.619 23.536 1.00 94.38 255 ASP A O 1
ATOM 1772 N N . ARG A 1 256 ? -18.358 -5.652 21.536 1.00 97.94 256 ARG A N 1
ATOM 1773 C CA . ARG A 1 256 ? -19.746 -6.106 21.692 1.00 97.94 256 ARG A CA 1
ATOM 1774 C C . ARG A 1 256 ? -19.867 -7.032 22.895 1.00 97.94 256 ARG A C 1
ATOM 1776 O O . ARG A 1 256 ? -20.746 -6.820 23.726 1.00 97.94 256 ARG A O 1
ATOM 1783 N N . ASP A 1 257 ? -19.017 -8.051 22.979 1.00 96.94 257 ASP A N 1
ATOM 1784 C CA . ASP A 1 257 ? -19.094 -9.058 24.038 1.00 96.94 257 ASP A CA 1
ATOM 1785 C C . ASP A 1 257 ? -18.842 -8.426 25.417 1.00 96.94 257 ASP A C 1
ATOM 1787 O O . ASP A 1 257 ? -19.598 -8.694 26.351 1.00 96.94 257 ASP A O 1
ATOM 1791 N N . ALA A 1 258 ? -17.887 -7.494 25.519 1.00 96.12 258 ALA A N 1
ATOM 1792 C CA . ALA A 1 258 ? -17.624 -6.736 26.742 1.00 96.12 258 ALA A CA 1
ATOM 1793 C C . ALA A 1 258 ? -18.826 -5.878 27.184 1.00 96.12 258 ALA A C 1
ATOM 1795 O O . ALA A 1 258 ? -19.188 -5.864 28.363 1.00 96.12 258 ALA A O 1
ATOM 1796 N N . VAL A 1 259 ? -19.486 -5.184 26.249 1.00 97.06 259 VAL A N 1
ATOM 1797 C CA . VAL A 1 259 ? -20.677 -4.373 26.560 1.00 97.06 259 VAL A CA 1
ATOM 1798 C C . VAL A 1 259 ? -21.874 -5.251 26.923 1.00 97.06 259 VAL A C 1
ATOM 1800 O O . VAL A 1 259 ? -22.606 -4.931 27.860 1.00 97.06 259 VAL A O 1
ATOM 1803 N N . VAL A 1 260 ? -22.069 -6.383 26.243 1.00 97.31 260 VAL A N 1
ATOM 1804 C CA . VAL A 1 260 ? -23.128 -7.346 26.582 1.00 97.31 260 VAL A CA 1
ATOM 1805 C C . VAL A 1 260 ? -22.898 -7.949 27.968 1.00 97.31 260 VAL A C 1
ATOM 1807 O O . VAL A 1 260 ? -23.854 -8.076 28.734 1.00 97.31 260 VAL A O 1
ATOM 1810 N N . GLU A 1 261 ? -21.656 -8.274 28.330 1.00 96.25 261 GLU A N 1
ATOM 1811 C CA . GLU A 1 261 ? -21.307 -8.748 29.672 1.00 96.25 261 GLU A CA 1
ATOM 1812 C C . GLU A 1 261 ? -21.587 -7.676 30.737 1.00 96.25 261 GLU A C 1
ATOM 1814 O O . GLU A 1 261 ? -22.254 -7.959 31.737 1.00 96.25 261 GLU A O 1
ATOM 1819 N N . GLN A 1 262 ? -21.168 -6.428 30.495 1.00 95.12 262 GLN A N 1
ATOM 1820 C CA . GLN A 1 262 ? -21.435 -5.296 31.386 1.00 95.12 262 GLN A CA 1
ATOM 1821 C C . GLN A 1 262 ? -22.944 -5.093 31.615 1.00 95.12 262 GLN A C 1
ATOM 1823 O O . GLN A 1 262 ? -23.393 -4.962 32.757 1.00 95.12 262 GLN A O 1
ATOM 1828 N N . LEU A 1 263 ? -23.742 -5.103 30.544 1.00 94.81 263 LEU A N 1
ATOM 1829 C CA . LEU A 1 263 ? -25.200 -4.975 30.621 1.00 94.81 263 LEU A CA 1
ATOM 1830 C C . LEU A 1 263 ? -25.849 -6.203 31.279 1.00 94.81 263 LEU A C 1
ATOM 1832 O O . LEU A 1 263 ? -26.825 -6.066 32.017 1.00 94.81 263 LEU A O 1
ATOM 1836 N N . GLY A 1 264 ? -25.287 -7.397 31.080 1.00 92.88 264 GLY A N 1
ATOM 1837 C CA . GLY A 1 264 ? -25.695 -8.626 31.761 1.00 92.88 264 GLY A CA 1
ATOM 1838 C C . GLY A 1 264 ? -25.487 -8.562 33.276 1.00 92.88 264 GLY A C 1
ATOM 1839 O O . GLY A 1 264 ? -26.361 -8.984 34.037 1.00 92.88 264 GLY A O 1
ATOM 1840 N N . ALA A 1 265 ? -24.382 -7.967 33.732 1.00 91.31 265 ALA A N 1
ATOM 1841 C CA . ALA A 1 265 ? -24.138 -7.721 35.151 1.00 91.31 265 ALA A CA 1
ATOM 1842 C C . ALA A 1 265 ? -25.143 -6.712 35.741 1.00 91.31 265 ALA A C 1
ATOM 1844 O O . ALA A 1 265 ? -25.685 -6.945 36.823 1.00 91.31 265 ALA A O 1
ATOM 1845 N N . MET A 1 266 ? -25.471 -5.638 35.010 1.00 90.81 266 MET A N 1
ATOM 1846 C CA . MET A 1 266 ? -26.516 -4.681 35.415 1.00 90.81 266 MET A CA 1
ATOM 1847 C C . MET A 1 266 ? -27.901 -5.337 35.483 1.00 90.81 266 MET A C 1
ATOM 1849 O O . MET A 1 266 ? -28.669 -5.081 36.409 1.00 90.81 266 MET A O 1
ATOM 1853 N N . ARG A 1 267 ? -28.206 -6.242 34.546 1.00 89.94 267 ARG A N 1
ATOM 1854 C CA . ARG A 1 267 ? -29.437 -7.040 34.556 1.00 89.94 267 ARG A CA 1
ATOM 1855 C C . ARG A 1 267 ? -29.533 -7.916 35.807 1.00 89.94 267 ARG A C 1
ATOM 1857 O O . ARG A 1 267 ? -30.605 -8.013 36.400 1.00 89.94 267 ARG A O 1
ATOM 1864 N N . ALA A 1 268 ? -28.431 -8.538 36.228 1.00 88.12 268 ALA A N 1
ATOM 1865 C CA . ALA A 1 268 ? -28.397 -9.349 37.446 1.00 88.12 268 ALA A CA 1
ATOM 1866 C C . ALA A 1 268 ? -28.684 -8.517 38.712 1.00 88.12 268 ALA A C 1
ATOM 1868 O O . ALA A 1 268 ? -29.350 -9.013 39.623 1.00 88.12 268 ALA A O 1
ATOM 1869 N N . ALA A 1 269 ? -28.278 -7.241 38.735 1.00 84.81 269 ALA A N 1
ATOM 1870 C CA . ALA A 1 269 ? -28.554 -6.318 39.838 1.00 84.81 269 ALA A CA 1
ATOM 1871 C C . ALA A 1 269 ? -30.054 -5.993 40.018 1.00 84.81 269 ALA A C 1
ATOM 1873 O O . ALA A 1 269 ? -30.463 -5.599 41.108 1.00 84.81 269 ALA A O 1
ATOM 1874 N N . ALA A 1 270 ? -30.917 -6.240 39.021 1.00 81.69 270 ALA A N 1
ATOM 1875 C CA . ALA A 1 270 ? -32.373 -6.160 39.207 1.00 81.69 270 ALA A CA 1
ATOM 1876 C C . ALA A 1 270 ? -32.877 -7.140 40.288 1.00 81.69 270 ALA A C 1
ATOM 1878 O O . ALA A 1 270 ? -33.839 -6.853 41.003 1.00 81.69 270 ALA A O 1
ATOM 1879 N N . GLY A 1 271 ? -32.193 -8.279 40.461 1.00 81.31 271 GLY A N 1
ATOM 1880 C CA . GLY A 1 271 ? -32.471 -9.218 41.547 1.00 81.31 271 GLY A CA 1
ATOM 1881 C C . GLY A 1 271 ? -32.188 -8.636 42.936 1.00 81.31 271 GLY A C 1
ATOM 1882 O O . GLY A 1 271 ? -32.802 -9.057 43.917 1.00 81.31 271 GLY A O 1
ATOM 1883 N N . ASP A 1 272 ? -31.306 -7.643 43.038 1.00 85.19 272 ASP A N 1
ATOM 1884 C CA . ASP A 1 272 ? -30.929 -7.020 44.310 1.00 85.19 272 ASP A CA 1
ATOM 1885 C C . ASP A 1 272 ? -32.025 -6.075 44.801 1.00 85.19 272 ASP A C 1
ATOM 1887 O O . ASP A 1 272 ? -32.316 -6.060 45.997 1.00 85.19 272 ASP A O 1
ATOM 1891 N N . VAL A 1 273 ? -32.719 -5.397 43.879 1.00 83.56 273 VAL A N 1
ATOM 1892 C CA . VAL A 1 273 ? -33.905 -4.574 44.174 1.00 83.56 273 VAL A CA 1
ATOM 1893 C C . VAL A 1 273 ? -35.024 -5.433 44.772 1.00 83.56 273 VAL A C 1
ATOM 1895 O O . VAL A 1 273 ? -35.601 -5.084 45.805 1.00 83.56 273 VAL A O 1
ATOM 1898 N N . ALA A 1 274 ? -35.273 -6.617 44.203 1.00 80.00 274 ALA A N 1
ATOM 1899 C CA . ALA A 1 274 ? -36.250 -7.562 44.747 1.00 80.00 274 ALA A CA 1
ATOM 1900 C C . ALA A 1 274 ? -35.848 -8.084 46.143 1.00 80.00 274 ALA A C 1
ATOM 1902 O O . ALA A 1 274 ? -36.692 -8.226 47.034 1.00 80.00 274 ALA A O 1
ATOM 1903 N N . ARG A 1 275 ? -34.549 -8.329 46.377 1.00 84.12 275 ARG A N 1
ATOM 1904 C CA . ARG A 1 275 ? -34.034 -8.730 47.700 1.00 84.12 275 ARG A CA 1
ATOM 1905 C C . ARG A 1 275 ? -34.169 -7.613 48.736 1.00 84.12 275 ARG A C 1
ATOM 1907 O O . ARG A 1 275 ? -34.574 -7.892 49.866 1.00 84.12 275 ARG A O 1
ATOM 1914 N N . ALA A 1 276 ? -33.889 -6.366 48.360 1.00 84.00 276 ALA A N 1
ATOM 1915 C CA . ALA A 1 276 ? -34.087 -5.200 49.219 1.00 84.00 276 ALA A CA 1
ATOM 1916 C C . ALA A 1 276 ? -35.564 -5.044 49.621 1.00 84.00 276 ALA A C 1
ATOM 1918 O O . ALA A 1 276 ? -35.868 -4.761 50.780 1.00 84.00 276 ALA A O 1
ATOM 1919 N N . ALA A 1 277 ? -36.491 -5.333 48.704 1.00 80.25 277 ALA A N 1
ATOM 1920 C CA . ALA A 1 277 ? -37.927 -5.300 48.970 1.00 80.25 277 ALA A CA 1
ATOM 1921 C C . ALA A 1 277 ? -38.387 -6.351 49.974 1.00 80.25 277 ALA A C 1
ATOM 1923 O O . ALA A 1 277 ? -39.161 -6.044 50.882 1.00 80.25 277 ALA A O 1
ATOM 1924 N N . ALA A 1 278 ? -37.875 -7.576 49.855 1.00 84.12 278 ALA A N 1
ATOM 1925 C CA . ALA A 1 278 ? -38.152 -8.634 50.819 1.00 84.12 278 ALA A CA 1
ATOM 1926 C C . ALA A 1 278 ? -37.623 -8.281 52.223 1.00 84.12 278 ALA A C 1
ATOM 1928 O O . ALA A 1 278 ? -38.307 -8.510 53.225 1.00 84.12 278 ALA A O 1
ATOM 1929 N N . ALA A 1 279 ? -36.433 -7.675 52.303 1.00 85.94 279 ALA A N 1
ATOM 1930 C CA . ALA A 1 279 ? -35.866 -7.206 53.566 1.00 85.94 279 ALA A CA 1
ATOM 1931 C C . ALA A 1 279 ? -36.710 -6.083 54.194 1.00 85.94 279 ALA A C 1
ATOM 1933 O O . ALA A 1 279 ? -36.998 -6.122 55.390 1.00 85.94 279 ALA A O 1
ATOM 1934 N N . ALA A 1 280 ? -37.177 -5.125 53.392 1.00 83.31 280 ALA A N 1
ATOM 1935 C CA . ALA A 1 280 ? -38.034 -4.045 53.869 1.00 83.31 280 ALA A CA 1
ATOM 1936 C C . ALA A 1 280 ? -39.425 -4.528 54.313 1.00 83.31 280 ALA A C 1
ATOM 1938 O O . ALA A 1 280 ? -39.925 -4.087 55.346 1.00 83.31 280 ALA A O 1
ATOM 1939 N N . ALA A 1 281 ? -40.024 -5.486 53.598 1.00 82.12 281 ALA A N 1
ATOM 1940 C CA . ALA A 1 281 ? -41.264 -6.131 54.033 1.00 82.12 281 ALA A CA 1
ATOM 1941 C C . ALA A 1 281 ? -41.087 -6.830 55.394 1.00 82.12 281 ALA A C 1
ATOM 1943 O O . ALA A 1 281 ? -41.931 -6.692 56.274 1.00 82.12 281 ALA A O 1
ATOM 1944 N N . THR A 1 282 ? -39.941 -7.488 55.607 1.00 86.19 282 THR A N 1
ATOM 1945 C CA . THR A 1 282 ? -39.599 -8.096 56.905 1.00 86.19 282 THR A CA 1
ATOM 1946 C C . THR A 1 282 ? -39.486 -7.043 58.016 1.00 86.19 282 THR A C 1
ATOM 1948 O O . THR A 1 282 ? -39.915 -7.286 59.143 1.00 86.19 282 THR A O 1
ATOM 1951 N N . ALA A 1 283 ? -38.939 -5.860 57.719 1.00 84.19 283 ALA A N 1
ATOM 1952 C CA . ALA A 1 283 ? -38.855 -4.762 58.683 1.00 84.19 283 ALA A CA 1
ATOM 1953 C C . ALA A 1 283 ? -40.240 -4.189 59.048 1.00 84.19 283 ALA A C 1
ATOM 1955 O O . ALA A 1 283 ? -40.478 -3.880 60.216 1.00 84.19 283 ALA A O 1
ATOM 1956 N N . ILE A 1 284 ? -41.174 -4.109 58.089 1.00 84.62 284 ILE A N 1
ATOM 1957 C CA . ILE A 1 284 ? -42.579 -3.755 58.362 1.00 84.62 284 ILE A CA 1
ATOM 1958 C C . ILE A 1 284 ? -43.219 -4.785 59.293 1.00 84.62 284 ILE A C 1
ATOM 1960 O O . ILE A 1 284 ? -43.852 -4.396 60.271 1.00 84.62 284 ILE A O 1
ATOM 1964 N N . ASP A 1 285 ? -43.016 -6.081 59.042 1.00 87.06 285 ASP A N 1
ATOM 1965 C CA . ASP A 1 285 ? -43.556 -7.139 59.901 1.00 87.06 285 ASP A CA 1
ATOM 1966 C C . ASP A 1 285 ? -43.003 -7.047 61.330 1.00 87.06 285 ASP A C 1
ATOM 1968 O O . ASP A 1 285 ? -43.747 -7.199 62.299 1.00 87.06 285 ASP A O 1
ATOM 1972 N N . GLN A 1 286 ? -41.713 -6.739 61.493 1.00 86.25 286 GLN A N 1
ATOM 1973 C CA . GLN A 1 286 ? -41.114 -6.494 62.810 1.00 86.25 286 GLN A CA 1
ATOM 1974 C C . GLN A 1 286 ? -41.720 -5.261 63.498 1.00 86.25 286 GLN A C 1
ATOM 1976 O O . GLN A 1 286 ? -42.040 -5.319 64.687 1.00 86.25 286 GLN A O 1
ATOM 1981 N N . GLY A 1 287 ? -41.929 -4.169 62.755 1.00 84.62 287 GLY A N 1
ATOM 1982 C CA . GLY A 1 287 ? -42.614 -2.970 63.244 1.00 84.62 287 GLY A CA 1
ATOM 1983 C C . GLY A 1 287 ? -44.059 -3.249 63.667 1.00 84.62 287 GLY A C 1
ATOM 1984 O O . GLY A 1 287 ? -44.492 -2.786 64.724 1.00 84.62 287 GLY A O 1
ATOM 1985 N N . LEU A 1 288 ? -44.777 -4.078 62.904 1.00 90.69 288 LEU A N 1
ATOM 1986 C CA . LEU A 1 288 ? -46.107 -4.570 63.250 1.00 90.69 288 LEU A CA 1
ATOM 1987 C C . LEU A 1 288 ? -46.079 -5.351 64.566 1.00 90.69 288 LEU A C 1
ATOM 1989 O O . LEU A 1 288 ? -46.895 -5.072 65.439 1.00 90.69 288 LEU A O 1
ATOM 1993 N N . GLN A 1 289 ? -45.152 -6.301 64.740 1.00 90.88 289 GLN A N 1
ATOM 1994 C CA . GLN A 1 289 ? -45.056 -7.078 65.985 1.00 90.88 289 GLN A CA 1
ATOM 1995 C C . GLN A 1 289 ? -44.791 -6.182 67.201 1.00 90.88 289 GLN A C 1
ATOM 1997 O O . GLN A 1 289 ? -45.420 -6.365 68.242 1.00 90.88 289 GLN A O 1
ATOM 2002 N N . ALA A 1 290 ? -43.918 -5.180 67.065 1.00 87.25 290 ALA A N 1
ATOM 2003 C CA . ALA A 1 290 ? -43.669 -4.204 68.124 1.00 87.25 290 ALA A CA 1
ATOM 2004 C C . ALA A 1 290 ? -44.915 -3.355 68.437 1.00 87.25 290 ALA A C 1
ATOM 2006 O O . ALA A 1 290 ? -45.246 -3.155 69.605 1.00 87.25 290 ALA A O 1
ATOM 2007 N N . GLY A 1 291 ? -45.640 -2.902 67.408 1.00 86.56 291 GLY A N 1
ATOM 2008 C CA . GLY A 1 291 ? -46.892 -2.159 67.569 1.00 86.56 291 GLY A CA 1
ATOM 2009 C C . GLY A 1 291 ? -47.991 -2.985 68.244 1.00 86.56 291 GLY A C 1
ATOM 2010 O O . GLY A 1 291 ? -48.648 -2.498 69.160 1.00 86.56 291 GLY A O 1
ATOM 2011 N N . LEU A 1 292 ? -48.152 -4.254 67.849 1.00 90.75 292 LEU A N 1
ATOM 2012 C CA . LEU A 1 292 ? -49.092 -5.187 68.479 1.00 90.75 292 LEU A CA 1
ATOM 2013 C C . LEU A 1 292 ? -48.746 -5.414 69.955 1.00 90.75 292 LEU A C 1
ATOM 2015 O O . LEU A 1 292 ? -49.634 -5.321 70.795 1.00 90.75 292 LEU A O 1
ATOM 2019 N N . ALA A 1 293 ? -47.468 -5.631 70.280 1.00 90.69 293 ALA A N 1
ATOM 2020 C CA . ALA A 1 293 ? -47.018 -5.773 71.663 1.00 90.69 293 ALA A CA 1
ATOM 2021 C C . ALA A 1 293 ? -47.271 -4.501 72.495 1.00 90.69 293 ALA A C 1
ATOM 2023 O O . ALA A 1 293 ? -47.640 -4.598 73.663 1.00 90.69 293 ALA A O 1
ATOM 2024 N N . GLY A 1 294 ? -47.118 -3.314 71.896 1.00 88.25 294 GLY A N 1
ATOM 2025 C CA . GLY A 1 294 ? -47.457 -2.038 72.533 1.00 88.25 294 GLY A CA 1
ATOM 2026 C C . GLY A 1 294 ? -48.953 -1.896 72.827 1.00 88.25 294 GLY A C 1
ATOM 2027 O O . GLY A 1 294 ? -49.323 -1.507 73.933 1.00 88.25 294 GLY A O 1
ATOM 2028 N N . VAL A 1 295 ? -49.816 -2.270 71.873 1.00 89.88 295 VAL A N 1
ATOM 2029 C CA . VAL A 1 295 ? -51.277 -2.308 72.074 1.00 89.88 295 VAL A CA 1
ATOM 2030 C C . VAL A 1 295 ? -51.648 -3.313 73.167 1.00 89.88 295 VAL A C 1
ATOM 2032 O O . VAL A 1 295 ? -52.457 -2.992 74.033 1.00 89.88 295 VAL A O 1
ATOM 2035 N N . ASP A 1 296 ? -51.041 -4.502 73.165 1.00 91.44 296 ASP A N 1
ATOM 2036 C CA . ASP A 1 296 ? -51.287 -5.539 74.173 1.00 91.44 296 ASP A CA 1
ATOM 2037 C C . ASP A 1 296 ? -50.888 -5.071 75.578 1.00 91.44 296 ASP A C 1
ATOM 2039 O O . ASP A 1 296 ? -51.652 -5.264 76.524 1.00 91.44 296 ASP A O 1
ATOM 2043 N N . ALA A 1 297 ? -49.725 -4.425 75.711 1.00 89.56 297 ALA A N 1
ATOM 2044 C CA . ALA A 1 297 ? -49.247 -3.874 76.975 1.00 89.56 297 ALA A CA 1
ATOM 2045 C C . ALA A 1 297 ? -50.183 -2.779 77.506 1.00 89.56 297 ALA A C 1
ATOM 2047 O O . ALA A 1 297 ? -50.586 -2.848 78.665 1.00 89.56 297 ALA A O 1
ATOM 2048 N N . ALA A 1 298 ? -50.594 -1.836 76.650 1.00 86.38 298 ALA A N 1
ATOM 2049 C CA . ALA A 1 298 ? -51.532 -0.780 77.023 1.00 86.38 298 ALA A CA 1
ATOM 2050 C C . ALA A 1 298 ? -52.883 -1.367 77.468 1.00 86.38 298 ALA A C 1
ATOM 2052 O O . ALA A 1 298 ? -53.364 -1.097 78.566 1.00 86.38 298 ALA A O 1
ATOM 2053 N N . VAL A 1 299 ? -53.481 -2.248 76.659 1.00 90.06 299 VAL A N 1
ATOM 2054 C CA . VAL A 1 299 ? -54.764 -2.890 76.992 1.00 90.06 299 VAL A CA 1
ATOM 2055 C C . VAL A 1 299 ? -54.673 -3.671 78.306 1.00 90.06 299 VAL A C 1
ATOM 2057 O O . VAL A 1 299 ? -55.608 -3.613 79.103 1.00 90.06 299 VAL A O 1
ATOM 2060 N N . ALA A 1 300 ? -53.568 -4.384 78.553 1.00 89.25 300 ALA A N 1
ATOM 2061 C CA . ALA A 1 300 ? -53.362 -5.147 79.783 1.00 89.25 300 ALA A CA 1
ATOM 2062 C C . ALA A 1 300 ? -53.202 -4.252 81.021 1.00 89.25 300 ALA A C 1
ATOM 2064 O O . ALA A 1 300 ? -53.827 -4.529 82.044 1.00 89.25 300 ALA A O 1
ATOM 2065 N N . GLU A 1 301 ? -52.406 -3.184 80.928 1.00 88.06 301 GLU A N 1
ATOM 2066 C CA . GLU A 1 301 ? -52.216 -2.204 82.003 1.00 88.06 301 GLU A CA 1
ATOM 2067 C C . GLU A 1 301 ? -53.549 -1.563 82.401 1.00 88.06 301 GLU A C 1
ATOM 2069 O O . GLU A 1 301 ? -53.909 -1.526 83.578 1.00 88.06 301 GLU A O 1
ATOM 2074 N N . ILE A 1 302 ? -54.339 -1.152 81.409 1.00 83.62 302 ILE A N 1
ATOM 2075 C CA . ILE A 1 302 ? -55.614 -0.475 81.644 1.00 83.62 302 ILE A CA 1
ATOM 2076 C C . ILE A 1 302 ? -56.680 -1.444 82.147 1.00 83.62 302 ILE A C 1
ATOM 2078 O O . ILE A 1 302 ? -57.396 -1.125 83.094 1.00 83.62 302 ILE A O 1
ATOM 2082 N N . ALA A 1 303 ? -56.796 -2.634 81.552 1.00 87.12 303 ALA A N 1
ATOM 2083 C CA . ALA A 1 303 ? -57.727 -3.644 82.045 1.00 87.12 303 ALA A CA 1
ATOM 2084 C C . ALA A 1 303 ? -57.393 -4.046 83.490 1.00 87.12 303 ALA A C 1
ATOM 2086 O O . ALA A 1 303 ? -58.309 -4.189 84.294 1.00 87.12 303 ALA A O 1
ATOM 2087 N N . GLY A 1 304 ? -56.103 -4.153 83.832 1.00 87.31 304 GLY A N 1
ATOM 2088 C CA . GLY A 1 304 ? -55.638 -4.382 85.200 1.00 87.31 304 GLY A CA 1
ATOM 2089 C C . GLY A 1 304 ? -56.025 -3.249 86.152 1.00 87.31 304 GLY A C 1
ATOM 2090 O O . GLY A 1 304 ? -56.596 -3.516 87.205 1.00 87.31 304 GLY A O 1
ATOM 2091 N N . GLY A 1 305 ? -55.814 -1.989 85.757 1.00 86.44 305 GLY A N 1
ATOM 2092 C CA . GLY A 1 305 ? -56.246 -0.827 86.541 1.00 86.44 305 GLY A CA 1
ATOM 2093 C C . GLY A 1 305 ? -57.766 -0.767 86.743 1.00 86.44 305 GLY A C 1
ATOM 2094 O O . GLY A 1 305 ? -58.240 -0.465 87.836 1.00 86.44 305 GLY A O 1
ATOM 2095 N N . LEU A 1 306 ? -58.555 -1.119 85.723 1.00 85.38 306 LEU A N 1
ATOM 2096 C CA . LEU A 1 306 ? -60.014 -1.235 85.830 1.00 85.38 306 LEU A CA 1
ATOM 2097 C C . LEU A 1 306 ? -60.429 -2.386 86.762 1.00 85.38 306 LEU A C 1
ATOM 2099 O O . LEU A 1 306 ? -61.356 -2.220 87.554 1.00 85.38 306 LEU A O 1
ATOM 2103 N N . ASP A 1 307 ? -59.731 -3.522 86.712 1.00 86.12 307 ASP A N 1
ATOM 2104 C CA . ASP A 1 307 ? -59.957 -4.660 87.611 1.00 86.12 307 ASP A CA 1
ATOM 2105 C C . ASP A 1 307 ? -59.632 -4.282 89.077 1.00 86.12 307 ASP A C 1
ATOM 2107 O O . ASP A 1 307 ? -60.376 -4.647 89.992 1.00 86.12 307 ASP A O 1
ATOM 2111 N N . GLU A 1 308 ? -58.592 -3.474 89.314 1.00 86.06 308 GLU A N 1
ATOM 2112 C CA . GLU A 1 308 ? -58.277 -2.903 90.633 1.00 86.06 308 GLU A CA 1
ATOM 2113 C C . GLU A 1 308 ? -59.361 -1.928 91.120 1.00 86.06 308 GLU A C 1
ATOM 2115 O O . GLU A 1 308 ? -59.809 -2.025 92.265 1.00 86.06 308 GLU A O 1
ATOM 2120 N N . VAL A 1 309 ? -59.848 -1.028 90.256 1.00 82.56 309 VAL A N 1
ATOM 2121 C CA . VAL A 1 309 ? -60.956 -0.111 90.586 1.00 82.56 309 VAL A CA 1
ATOM 2122 C C . VAL A 1 309 ? -62.229 -0.892 90.929 1.00 82.56 309 VAL A C 1
ATOM 2124 O O . VAL A 1 309 ? -62.903 -0.561 91.908 1.00 82.56 309 VAL A O 1
ATOM 2127 N N . ALA A 1 310 ? -62.541 -1.957 90.183 1.00 84.25 310 ALA A N 1
ATOM 2128 C CA . ALA A 1 310 ? -63.667 -2.842 90.480 1.00 84.25 310 ALA A CA 1
ATOM 2129 C C . ALA A 1 310 ? -63.512 -3.535 91.845 1.00 84.25 310 ALA A C 1
ATOM 2131 O O . ALA A 1 310 ? -64.480 -3.613 92.600 1.00 84.25 310 ALA A O 1
ATOM 2132 N N . ALA A 1 311 ? -62.304 -3.990 92.195 1.00 82.88 311 ALA A N 1
ATOM 2133 C CA . ALA A 1 311 ? -62.026 -4.634 93.479 1.00 82.88 311 ALA A CA 1
ATOM 2134 C C . ALA A 1 311 ? -62.129 -3.670 94.677 1.00 82.88 311 ALA A C 1
ATOM 2136 O O . ALA A 1 311 ? -62.505 -4.080 95.776 1.00 82.88 311 ALA A O 1
ATOM 2137 N N . VAL A 1 312 ? -61.821 -2.384 94.479 1.00 82.88 312 VAL A N 1
ATOM 2138 C CA . VAL A 1 312 ? -61.927 -1.343 95.519 1.00 82.88 312 VAL A CA 1
ATOM 2139 C C . VAL A 1 312 ? -63.348 -0.765 95.617 1.00 82.88 312 VAL A C 1
ATOM 2141 O O . VAL A 1 312 ? -63.699 -0.173 96.640 1.00 82.88 312 VAL A O 1
ATOM 2144 N N . ALA A 1 313 ? -64.207 -0.974 94.613 1.00 78.38 313 ALA A N 1
ATOM 2145 C CA . ALA A 1 313 ? -65.568 -0.436 94.581 1.00 78.38 313 ALA A CA 1
ATOM 2146 C C . ALA A 1 313 ? -66.424 -0.868 95.789 1.00 78.38 313 ALA A C 1
ATOM 2148 O O . ALA A 1 313 ? -67.179 -0.053 96.321 1.00 78.38 313 ALA A O 1
ATOM 2149 N N . ASP A 1 314 ? -66.245 -2.090 96.305 1.00 71.50 314 ASP A N 1
ATOM 2150 C CA . ASP A 1 314 ? -66.934 -2.571 97.514 1.00 71.50 314 ASP A CA 1
ATOM 2151 C C . ASP A 1 314 ? -66.606 -1.727 98.761 1.00 71.50 314 ASP A C 1
ATOM 2153 O O . ASP A 1 314 ? -67.464 -1.521 99.627 1.00 71.50 314 ASP A O 1
ATOM 2157 N N . ALA A 1 315 ? -65.400 -1.153 98.837 1.00 75.88 315 ALA A N 1
ATOM 2158 C CA . ALA A 1 315 ? -64.989 -0.257 99.920 1.00 75.88 315 ALA A CA 1
ATOM 2159 C C . ALA A 1 315 ? -65.651 1.136 99.842 1.00 75.88 315 ALA A C 1
ATOM 2161 O O . ALA A 1 315 ? -65.567 1.919 100.791 1.00 75.88 315 ALA A O 1
ATOM 2162 N N . LEU A 1 316 ? -66.336 1.451 98.736 1.00 76.62 316 LEU A N 1
ATOM 2163 C CA . LEU A 1 316 ? -67.123 2.677 98.563 1.00 76.62 316 LEU A CA 1
ATOM 2164 C C . LEU A 1 316 ? -68.568 2.526 99.070 1.00 76.62 316 LEU A C 1
ATOM 2166 O O . LEU A 1 316 ? -69.348 3.481 99.017 1.00 76.62 316 LEU A O 1
ATOM 2170 N N . THR A 1 317 ? -68.936 1.357 99.604 1.00 75.88 317 THR A N 1
ATOM 2171 C CA . THR A 1 317 ? -70.253 1.117 100.208 1.00 75.88 317 THR A CA 1
ATOM 2172 C C . THR A 1 317 ? -70.517 2.106 101.351 1.00 75.88 317 THR A C 1
ATOM 2174 O O . THR A 1 317 ? -69.771 2.169 102.325 1.00 75.88 317 THR A O 1
ATOM 2177 N N . GLY A 1 318 ? -71.590 2.899 101.236 1.00 74.31 318 GLY A N 1
ATOM 2178 C CA . GLY A 1 318 ? -71.957 3.945 102.206 1.00 74.31 318 GLY A CA 1
ATOM 2179 C C . GLY A 1 318 ? -71.432 5.356 101.893 1.00 74.31 318 GLY A C 1
ATOM 2180 O O . GLY A 1 318 ? -71.708 6.280 102.659 1.00 74.31 318 GLY A O 1
ATOM 2181 N N . ARG A 1 319 ? -70.707 5.550 100.780 1.00 81.06 319 ARG A N 1
ATOM 2182 C CA . ARG A 1 319 ? -70.317 6.876 100.260 1.00 81.06 319 ARG A CA 1
ATOM 2183 C C . ARG A 1 319 ? -71.508 7.647 99.688 1.00 81.06 319 ARG A C 1
ATOM 2185 O O . ARG A 1 319 ? -72.556 7.073 99.393 1.00 81.06 319 ARG A O 1
ATOM 2192 N N . SER A 1 320 ? -71.352 8.966 99.544 1.00 82.62 320 SER A N 1
ATOM 2193 C CA . SER A 1 320 ? -72.423 9.807 99.014 1.00 82.62 320 SER A CA 1
ATOM 2194 C C . SER A 1 320 ? -72.629 9.563 97.515 1.00 82.62 320 SER A C 1
ATOM 2196 O O . SER A 1 320 ? -71.704 9.224 96.779 1.00 82.62 320 SER A O 1
ATOM 2198 N N . VAL A 1 321 ? -73.856 9.786 97.047 1.00 79.56 321 VAL A N 1
ATOM 2199 C CA . VAL A 1 321 ? -74.218 9.719 95.622 1.00 79.56 321 VAL A CA 1
ATOM 2200 C C . VAL A 1 321 ? -73.343 10.646 94.762 1.00 79.56 321 VAL A C 1
ATOM 2202 O O . VAL A 1 321 ? -73.005 10.301 93.629 1.00 79.56 321 VAL A O 1
ATOM 2205 N N . ALA A 1 322 ? -72.944 11.802 95.303 1.00 80.44 322 ALA A N 1
ATOM 2206 C CA . ALA A 1 322 ? -72.062 12.748 94.624 1.00 80.44 322 ALA A CA 1
ATOM 2207 C C . ALA A 1 322 ? -70.655 12.163 94.404 1.00 80.44 322 ALA A C 1
ATOM 2209 O O . ALA A 1 322 ? -70.126 12.276 93.301 1.00 80.44 322 ALA A O 1
ATOM 2210 N N . ASP A 1 323 ? -70.100 11.471 95.404 1.00 81.25 323 ASP A N 1
ATOM 2211 C CA . ASP A 1 323 ? -68.771 10.848 95.313 1.00 81.25 323 ASP A CA 1
ATOM 2212 C C . ASP A 1 323 ? -68.754 9.700 94.292 1.00 81.25 323 ASP A C 1
ATOM 2214 O O . ASP A 1 323 ? -67.832 9.594 93.488 1.00 81.25 323 ASP A O 1
ATOM 2218 N N . LEU A 1 324 ? -69.802 8.865 94.275 1.00 80.00 324 LEU A N 1
ATOM 2219 C CA . LEU A 1 324 ? -69.936 7.771 93.302 1.00 80.00 324 LEU A CA 1
ATOM 2220 C C . LEU A 1 324 ? -70.101 8.290 91.864 1.00 80.00 324 LEU A C 1
ATOM 2222 O O . LEU A 1 324 ? -69.597 7.680 90.923 1.00 80.00 324 LEU A O 1
ATOM 2226 N N . THR A 1 325 ? -70.776 9.430 91.691 1.00 82.00 325 THR A N 1
ATOM 2227 C CA . THR A 1 325 ? -70.919 10.087 90.381 1.00 82.00 325 THR A CA 1
ATOM 2228 C C . THR A 1 325 ? -69.591 10.668 89.903 1.00 82.00 325 THR A C 1
ATOM 2230 O O . THR A 1 325 ? -69.238 10.493 88.739 1.00 82.00 325 THR A O 1
ATOM 2233 N N . ALA A 1 326 ? -68.843 11.329 90.794 1.00 82.69 326 ALA A N 1
ATOM 2234 C CA . ALA A 1 326 ? -67.524 11.874 90.484 1.00 82.69 326 ALA A CA 1
ATOM 2235 C C . ALA A 1 326 ? -66.535 10.764 90.096 1.00 82.69 326 ALA A C 1
ATOM 2237 O O . ALA A 1 326 ? -65.903 10.863 89.050 1.00 82.69 326 ALA A O 1
ATOM 2238 N N . ALA A 1 327 ? -66.499 9.662 90.853 1.00 81.38 327 ALA A N 1
ATOM 2239 C CA . ALA A 1 327 ? -65.676 8.495 90.529 1.00 81.38 327 ALA A CA 1
ATOM 2240 C C . ALA A 1 327 ? -66.043 7.878 89.167 1.00 81.38 327 ALA A C 1
ATOM 2242 O O . ALA A 1 327 ? -65.166 7.520 88.386 1.00 81.38 327 ALA A O 1
ATOM 2243 N N . GLY A 1 328 ? -67.338 7.793 88.843 1.00 82.88 328 GLY A N 1
ATOM 2244 C CA . GLY A 1 328 ? -67.793 7.331 87.531 1.00 82.88 328 GLY A CA 1
ATOM 2245 C C . GLY A 1 328 ? -67.397 8.262 86.379 1.00 82.88 328 GLY A C 1
ATOM 2246 O O . GLY A 1 328 ? -67.129 7.778 85.284 1.00 82.88 328 GLY A O 1
ATOM 2247 N N . ALA A 1 329 ? -67.347 9.577 86.609 1.00 83.81 329 ALA A N 1
ATOM 2248 C CA . ALA A 1 329 ? -66.903 10.554 85.615 1.00 83.81 329 ALA A CA 1
ATOM 2249 C C . ALA A 1 329 ? -65.375 10.548 85.429 1.00 83.81 329 ALA A C 1
ATOM 2251 O O . ALA A 1 329 ? -64.905 10.648 84.300 1.00 83.81 329 ALA A O 1
ATOM 2252 N N . GLU A 1 330 ? -64.606 10.393 86.511 1.00 84.19 330 GLU A N 1
ATOM 2253 C CA . GLU A 1 330 ? -63.147 10.222 86.458 1.00 84.19 330 GLU A CA 1
ATOM 2254 C C . GLU A 1 330 ? -62.762 8.930 85.727 1.00 84.19 330 GLU A C 1
ATOM 2256 O O . GLU A 1 330 ? -61.873 8.948 84.880 1.00 84.19 330 GLU A O 1
ATOM 2261 N N . LEU A 1 331 ? -63.488 7.836 85.975 1.00 83.88 331 LEU A N 1
ATOM 2262 C CA . LEU A 1 331 ? -63.352 6.577 85.242 1.00 83.88 331 LEU A CA 1
ATOM 2263 C C . LEU A 1 331 ? -63.606 6.754 83.738 1.00 83.88 331 LEU A C 1
ATOM 2265 O O . LEU A 1 331 ? -62.828 6.271 82.919 1.00 83.88 331 LEU A O 1
ATOM 2269 N N . ASP A 1 332 ? -64.693 7.440 83.370 1.00 83.94 332 ASP A N 1
ATOM 2270 C CA . ASP A 1 332 ? -65.030 7.708 81.969 1.00 83.94 332 ASP A CA 1
ATOM 2271 C C . ASP A 1 332 ? -63.970 8.594 81.294 1.00 83.94 332 ASP A C 1
ATOM 2273 O O . ASP A 1 332 ? -63.606 8.350 80.143 1.00 83.94 332 ASP A O 1
ATOM 2277 N N . ALA A 1 333 ? -63.457 9.601 82.006 1.00 84.81 333 ALA A N 1
ATOM 2278 C CA . ALA A 1 333 ? -62.393 10.471 81.517 1.00 84.81 333 ALA A CA 1
ATOM 2279 C C . ALA A 1 333 ? -61.082 9.698 81.306 1.00 84.81 333 ALA A C 1
ATOM 2281 O O . ALA A 1 333 ? -60.485 9.817 80.238 1.00 84.81 333 ALA A O 1
ATOM 2282 N N . ALA A 1 334 ? -60.684 8.859 82.268 1.00 80.62 334 ALA A N 1
ATOM 2283 C CA . ALA A 1 334 ? -59.497 8.013 82.164 1.00 80.62 334 ALA A CA 1
ATOM 2284 C C . ALA A 1 334 ? -59.620 6.999 81.014 1.00 80.62 334 ALA A C 1
ATOM 2286 O O . ALA A 1 334 ? -58.706 6.865 80.203 1.00 80.62 334 ALA A O 1
ATOM 2287 N N . ALA A 1 335 ? -60.775 6.337 80.877 1.00 81.06 335 ALA A N 1
ATOM 2288 C CA . ALA A 1 335 ? -61.042 5.445 79.749 1.00 81.06 335 ALA A CA 1
ATOM 2289 C C . ALA A 1 335 ? -60.995 6.195 78.404 1.00 81.06 335 ALA A C 1
ATOM 2291 O O . ALA A 1 335 ? -60.448 5.683 77.431 1.00 81.06 335 ALA A O 1
ATOM 2292 N N . GLY A 1 336 ? -61.524 7.421 78.343 1.00 84.94 336 GLY A N 1
ATOM 2293 C CA . GLY A 1 336 ? -61.464 8.272 77.153 1.00 84.94 336 GLY A CA 1
ATOM 2294 C C . GLY A 1 336 ? -60.044 8.707 76.778 1.00 84.94 336 GLY A C 1
ATOM 2295 O O . GLY A 1 336 ? -59.687 8.663 75.600 1.00 84.94 336 GLY A O 1
ATOM 2296 N N . GLU A 1 337 ? -59.223 9.090 77.759 1.00 86.81 337 GLU A N 1
ATOM 2297 C CA . GLU A 1 337 ? -57.813 9.451 77.556 1.00 86.81 337 GLU A CA 1
ATOM 2298 C C . GLU A 1 337 ? -57.027 8.277 76.969 1.00 86.81 337 GLU A C 1
ATOM 2300 O O . GLU A 1 337 ? -56.359 8.428 75.946 1.00 86.81 337 GLU A O 1
ATOM 2305 N N . VAL A 1 338 ? -57.220 7.091 77.543 1.00 78.75 338 VAL A N 1
ATOM 2306 C CA . VAL A 1 338 ? -56.636 5.828 77.088 1.00 78.75 338 VAL A CA 1
ATOM 2307 C C . VAL A 1 338 ? -57.060 5.459 75.671 1.00 78.75 338 VAL A C 1
ATOM 2309 O O . VAL A 1 338 ? -56.222 5.095 74.850 1.00 78.75 338 VAL A O 1
ATOM 2312 N N . LEU A 1 339 ? -58.356 5.530 75.359 1.00 86.31 339 LEU A N 1
ATOM 2313 C CA . LEU A 1 339 ? -58.842 5.244 74.008 1.00 86.31 339 LEU A CA 1
ATOM 2314 C C . LEU A 1 339 ? -58.208 6.211 72.997 1.00 86.31 339 LEU A C 1
ATOM 2316 O O . LEU A 1 339 ? -57.830 5.802 71.900 1.00 86.31 339 LEU A O 1
ATOM 2320 N N . GLY A 1 340 ? -58.012 7.472 73.396 1.00 88.94 340 GLY A N 1
ATOM 2321 C CA . GLY A 1 340 ? -57.260 8.455 72.621 1.00 88.94 340 GLY A CA 1
ATOM 2322 C C . GLY A 1 340 ? -55.758 8.157 72.518 1.00 88.94 340 GLY A C 1
ATOM 2323 O O . GLY A 1 340 ? -55.143 8.510 71.513 1.00 88.94 340 GLY A O 1
ATOM 2324 N N . GLU A 1 341 ? -55.142 7.529 73.520 1.00 87.81 341 GLU A N 1
ATOM 2325 C CA . GLU A 1 341 ? -53.751 7.057 73.461 1.00 87.81 341 GLU A CA 1
ATOM 2326 C C . GLU A 1 341 ? -53.583 5.843 72.552 1.00 87.81 341 GLU A C 1
ATOM 2328 O O . GLU A 1 341 ? -52.659 5.830 71.740 1.00 87.81 341 GLU A O 1
ATOM 2333 N N . LEU A 1 342 ? -54.493 4.869 72.625 1.00 85.06 342 LEU A N 1
ATOM 2334 C CA . LEU A 1 342 ? -54.539 3.723 71.715 1.00 85.06 342 LEU A CA 1
ATOM 2335 C C . LEU A 1 342 ? -54.679 4.183 70.261 1.00 85.06 342 LEU A C 1
ATOM 2337 O O . LEU A 1 342 ? -53.940 3.709 69.400 1.00 85.06 342 LEU A O 1
ATOM 2341 N N . ASP A 1 343 ? -55.564 5.143 69.984 1.00 87.94 343 ASP A N 1
ATOM 2342 C CA . ASP A 1 343 ? -55.719 5.706 68.638 1.00 87.94 343 ASP A CA 1
ATOM 2343 C C . ASP A 1 343 ? -54.447 6.444 68.179 1.00 87.94 343 ASP A C 1
ATOM 2345 O O . ASP A 1 343 ? -53.952 6.207 67.075 1.00 87.94 343 ASP A O 1
ATOM 2349 N N . ARG A 1 344 ? -53.831 7.261 69.050 1.00 90.00 344 ARG A N 1
ATOM 2350 C CA . ARG A 1 344 ? -52.538 7.917 68.765 1.00 90.00 344 ARG A CA 1
ATOM 2351 C C . ARG A 1 344 ? -51.416 6.913 68.503 1.00 90.00 344 ARG A C 1
ATOM 2353 O O . ARG A 1 344 ? -50.609 7.140 67.602 1.00 90.00 344 ARG A O 1
ATOM 2360 N N . LEU A 1 345 ? -51.362 5.813 69.255 1.00 87.56 345 LEU A N 1
ATOM 2361 C CA . LEU A 1 345 ? -50.389 4.740 69.062 1.00 87.56 345 LEU A CA 1
ATOM 2362 C C . LEU A 1 345 ? -50.587 4.075 67.697 1.00 87.56 345 LEU A C 1
ATOM 2364 O O . LEU A 1 345 ? -49.631 3.955 66.934 1.00 87.56 345 LEU A O 1
ATOM 2368 N N . VAL A 1 346 ? -51.826 3.709 67.352 1.00 89.31 346 VAL A N 1
ATOM 2369 C CA . VAL A 1 346 ? -52.156 3.105 66.052 1.00 89.31 346 VAL A CA 1
ATOM 2370 C C . VAL A 1 346 ? -51.814 4.050 64.904 1.00 89.31 346 VAL A C 1
ATOM 2372 O O . VAL A 1 346 ? -51.143 3.635 63.959 1.00 89.31 346 VAL A O 1
ATOM 2375 N N . GLN A 1 347 ? -52.219 5.321 64.984 1.00 90.06 347 GLN A N 1
ATOM 2376 C CA . GLN A 1 347 ? -51.927 6.325 63.957 1.00 90.06 347 GLN A CA 1
ATOM 2377 C C . GLN A 1 347 ? -50.425 6.592 63.826 1.00 90.06 347 GLN A C 1
ATOM 2379 O O . GLN A 1 347 ? -49.919 6.686 62.706 1.00 90.06 347 GLN A O 1
ATOM 2384 N N . GLY A 1 348 ? -49.701 6.679 64.945 1.00 89.19 348 GLY A N 1
ATOM 2385 C CA . GLY A 1 348 ? -48.252 6.865 64.970 1.00 89.19 348 GLY A CA 1
ATOM 2386 C C . GLY A 1 348 ? -47.507 5.685 64.348 1.00 89.19 348 GLY A C 1
ATOM 2387 O O . GLY A 1 348 ? -46.664 5.885 63.475 1.00 89.19 348 GLY A O 1
ATOM 2388 N N . SER A 1 349 ? -47.860 4.453 64.724 1.00 87.69 349 SER A N 1
ATOM 2389 C CA . SER A 1 349 ? -47.279 3.236 64.149 1.00 87.69 349 SER A CA 1
ATOM 2390 C C . SER A 1 349 ? -47.619 3.071 62.666 1.00 87.69 349 SER A C 1
ATOM 2392 O O . SER A 1 349 ? -46.727 2.774 61.875 1.00 87.69 349 SER A O 1
ATOM 2394 N N . ALA A 1 350 ? -48.871 3.308 62.259 1.00 87.06 350 ALA A N 1
ATOM 2395 C CA . ALA A 1 350 ? -49.272 3.253 60.853 1.00 87.06 350 ALA A CA 1
ATOM 2396 C C . ALA A 1 350 ? -48.548 4.314 60.008 1.00 87.06 350 ALA A C 1
ATOM 2398 O O . ALA A 1 350 ? -48.024 3.996 58.941 1.00 87.06 350 ALA A O 1
ATOM 2399 N N . SER A 1 351 ? -48.442 5.550 60.508 1.00 88.88 351 SER A N 1
ATOM 2400 C CA . SER A 1 351 ? -47.697 6.627 59.840 1.00 88.88 351 SER A CA 1
ATOM 2401 C C . SER A 1 351 ? -46.202 6.318 59.756 1.00 88.88 351 SER A C 1
ATOM 2403 O O . SER A 1 351 ? -45.582 6.569 58.726 1.00 88.88 351 SER A O 1
ATOM 2405 N N . GLY A 1 352 ? -45.625 5.732 60.810 1.00 87.12 352 GLY A N 1
ATOM 2406 C CA . GLY A 1 352 ? -44.235 5.280 60.825 1.00 87.12 352 GLY A CA 1
ATOM 2407 C C . GLY A 1 352 ? -43.960 4.193 59.785 1.00 87.12 352 GLY A C 1
ATOM 2408 O O . GLY A 1 352 ? -42.986 4.298 59.041 1.00 87.12 352 GLY A O 1
ATOM 2409 N N . MET A 1 353 ? -44.846 3.194 59.671 1.00 86.88 353 MET A N 1
ATOM 2410 C CA . MET A 1 353 ? -44.764 2.169 58.621 1.00 86.88 353 MET A CA 1
ATOM 2411 C C . MET A 1 353 ? -44.884 2.786 57.223 1.00 86.88 353 MET A C 1
ATOM 2413 O O . MET A 1 353 ? -44.088 2.451 56.350 1.00 86.88 353 MET A O 1
ATOM 2417 N N . GLY A 1 354 ? -45.813 3.726 57.021 1.00 87.75 354 GLY A N 1
ATOM 2418 C CA . GLY A 1 354 ? -45.975 4.417 55.741 1.00 87.75 354 GLY A CA 1
ATOM 2419 C C . GLY A 1 354 ? -44.781 5.281 55.344 1.00 87.75 354 GLY A C 1
ATOM 2420 O O . GLY A 1 354 ? -44.357 5.249 54.190 1.00 87.75 354 GLY A O 1
ATOM 2421 N N . PHE A 1 355 ? -44.183 6.002 56.292 1.00 87.94 355 PHE A N 1
ATOM 2422 C CA . PHE A 1 355 ? -42.965 6.777 56.052 1.00 87.94 355 PHE A CA 1
ATOM 2423 C C . PHE A 1 355 ? -41.770 5.878 55.702 1.00 87.94 355 PHE A C 1
ATOM 2425 O O . PHE A 1 355 ? -41.041 6.164 54.749 1.00 87.94 355 PHE A O 1
ATOM 2432 N N . ALA A 1 356 ? -41.597 4.767 56.427 1.00 85.00 356 ALA A N 1
ATOM 2433 C CA . ALA A 1 356 ? -40.546 3.794 56.146 1.00 85.00 356 ALA A CA 1
ATOM 2434 C C . ALA A 1 356 ? -40.738 3.146 54.765 1.00 85.00 356 ALA A C 1
ATOM 2436 O O . ALA A 1 356 ? -39.788 3.060 53.989 1.00 85.00 356 ALA A O 1
ATOM 2437 N N . ALA A 1 357 ? -41.969 2.756 54.423 1.00 87.00 357 ALA A N 1
ATOM 2438 C CA . ALA A 1 357 ? -42.290 2.181 53.122 1.00 87.00 357 ALA A CA 1
ATOM 2439 C C . ALA A 1 357 ? -42.082 3.165 51.966 1.00 87.00 357 ALA A C 1
ATOM 2441 O O . ALA A 1 357 ? -41.547 2.778 50.928 1.00 87.00 357 ALA A O 1
ATOM 2442 N N . GLY A 1 358 ? -42.455 4.435 52.155 1.00 88.56 358 GLY A N 1
ATOM 2443 C CA . GLY A 1 358 ? -42.192 5.506 51.194 1.00 88.56 358 GLY A CA 1
ATOM 2444 C C . GLY A 1 358 ? -40.698 5.700 50.948 1.00 88.56 358 GLY A C 1
ATOM 2445 O O . GLY A 1 358 ? -40.264 5.655 49.802 1.00 88.56 358 GLY A O 1
ATOM 2446 N N . THR A 1 359 ? -39.912 5.809 52.023 1.00 89.44 359 THR A N 1
ATOM 2447 C CA . THR A 1 359 ? -38.445 5.937 51.943 1.00 89.44 359 THR A CA 1
ATOM 2448 C C . THR A 1 359 ? -37.822 4.772 51.174 1.00 89.44 359 THR A C 1
ATOM 2450 O O . THR A 1 359 ? -37.052 4.988 50.248 1.00 89.44 359 THR A O 1
ATOM 2453 N N . VAL A 1 360 ? -38.212 3.533 51.491 1.00 88.50 360 VAL A N 1
ATOM 2454 C CA . VAL A 1 360 ? -37.706 2.343 50.789 1.00 88.50 360 VAL A CA 1
ATOM 2455 C C . VAL A 1 360 ? -38.082 2.355 49.306 1.00 88.50 360 VAL A C 1
ATOM 2457 O O . VAL A 1 360 ? -37.259 2.006 48.462 1.00 88.50 360 VAL A O 1
ATOM 2460 N N . ALA A 1 361 ? -39.318 2.730 48.969 1.00 88.75 361 ALA A N 1
ATOM 2461 C CA . ALA A 1 361 ? -39.749 2.802 47.576 1.00 88.75 361 ALA A CA 1
ATOM 2462 C C . ALA A 1 361 ? -38.970 3.873 46.792 1.00 88.75 361 ALA A C 1
ATOM 2464 O O . ALA A 1 361 ? -38.640 3.654 45.627 1.00 88.75 361 ALA A O 1
ATOM 2465 N N . ASP A 1 362 ? -38.654 5.006 47.420 1.00 90.06 362 ASP A N 1
ATOM 2466 C CA . ASP A 1 362 ? -37.837 6.061 46.817 1.00 90.06 362 ASP A CA 1
ATOM 2467 C C . ASP A 1 362 ? -36.375 5.612 46.641 1.00 90.06 362 ASP A C 1
ATOM 2469 O O . ASP A 1 362 ? -35.816 5.791 45.556 1.00 90.06 362 ASP A O 1
ATOM 2473 N N . ASP A 1 363 ? -35.794 4.931 47.635 1.00 88.88 363 ASP A N 1
ATOM 2474 C CA . ASP A 1 363 ? -34.451 4.340 47.543 1.00 88.88 363 ASP A CA 1
ATOM 2475 C C . ASP A 1 363 ? -34.362 3.314 46.398 1.00 88.88 363 ASP A C 1
ATOM 2477 O O . ASP A 1 363 ? -33.380 3.288 45.653 1.00 88.88 363 ASP A O 1
ATOM 2481 N N . MET A 1 364 ? -35.400 2.491 46.203 1.00 89.75 364 MET A N 1
ATOM 2482 C CA . MET A 1 364 ? -35.475 1.543 45.082 1.00 89.75 364 MET A CA 1
ATOM 2483 C C . MET A 1 364 ? -35.520 2.244 43.728 1.00 89.75 364 MET A C 1
ATOM 2485 O O . MET A 1 364 ? -34.812 1.827 42.812 1.00 89.75 364 MET A O 1
ATOM 2489 N N . ARG A 1 365 ? -36.321 3.310 43.593 1.00 91.12 365 ARG A N 1
ATOM 2490 C CA . ARG A 1 365 ? -36.350 4.111 42.358 1.00 91.12 365 ARG A CA 1
ATOM 2491 C C . ARG A 1 365 ? -34.984 4.712 42.070 1.00 91.12 365 ARG A C 1
ATOM 2493 O O . ARG A 1 365 ? -34.506 4.610 40.944 1.00 91.12 365 ARG A O 1
ATOM 2500 N N . GLN A 1 366 ? -34.330 5.266 43.089 1.00 91.69 366 GLN A N 1
ATOM 2501 C CA . GLN A 1 366 ? -32.996 5.835 42.944 1.00 91.69 366 GLN A CA 1
ATOM 2502 C C . GLN A 1 366 ? -31.968 4.769 42.539 1.00 91.69 366 GLN A C 1
ATOM 2504 O O . GLN A 1 366 ? -31.164 5.007 41.640 1.00 91.69 366 GLN A O 1
ATOM 2509 N N . GLN A 1 367 ? -32.002 3.578 43.145 1.00 90.06 367 GLN A N 1
ATOM 2510 C CA . GLN A 1 367 ? -31.142 2.464 42.732 1.00 90.06 367 GLN A CA 1
ATOM 2511 C C . GLN A 1 367 ? -31.414 2.030 41.289 1.00 90.06 367 GLN A C 1
ATOM 2513 O O . GLN A 1 367 ? -30.475 1.786 40.534 1.00 90.06 367 GLN A O 1
ATOM 2518 N N . ALA A 1 368 ? -32.678 1.970 40.879 1.00 90.50 368 ALA A N 1
ATOM 2519 C CA . ALA A 1 368 ? -33.038 1.638 39.511 1.00 90.50 368 ALA A CA 1
ATOM 2520 C C . ALA A 1 368 ? -32.602 2.722 38.508 1.00 90.50 368 ALA A C 1
ATOM 2522 O O . ALA A 1 368 ? -32.141 2.390 37.416 1.00 90.50 368 ALA A O 1
ATOM 2523 N N . ASP A 1 369 ? -32.639 4.006 38.873 1.00 91.38 369 ASP A N 1
ATOM 2524 C CA . ASP A 1 369 ? -32.089 5.097 38.056 1.00 91.38 369 ASP A CA 1
ATOM 2525 C C . ASP A 1 369 ? -30.565 4.993 37.911 1.00 91.38 369 ASP A C 1
ATOM 2527 O O . ASP A 1 369 ? -30.034 5.155 36.810 1.00 91.38 369 ASP A O 1
ATOM 2531 N N . LEU A 1 370 ? -29.868 4.624 38.991 1.00 91.56 370 LEU A N 1
ATOM 2532 C CA . LEU A 1 370 ? -28.423 4.369 38.984 1.00 91.56 370 LEU A CA 1
ATOM 2533 C C . LEU A 1 370 ? -28.017 3.169 38.113 1.00 91.56 370 LEU A C 1
ATOM 2535 O O . LEU A 1 370 ? -26.844 3.051 37.772 1.00 91.56 370 LEU A O 1
ATOM 2539 N N . LEU A 1 371 ? -28.953 2.294 37.737 1.00 92.12 371 LEU A N 1
ATOM 2540 C CA . LEU A 1 371 ? -28.700 1.150 36.853 1.00 92.12 371 LEU A CA 1
ATOM 2541 C C . LEU A 1 371 ? -29.163 1.410 35.414 1.00 92.12 371 LEU A C 1
ATOM 2543 O O . LEU A 1 371 ? -28.452 1.088 34.463 1.00 92.12 371 LEU A O 1
ATOM 2547 N N . THR A 1 372 ? -30.338 2.013 35.238 1.00 94.12 372 THR A N 1
ATOM 2548 C CA . THR A 1 372 ? -30.951 2.223 33.917 1.00 94.12 372 THR A CA 1
ATOM 2549 C C . THR A 1 372 ? -30.247 3.304 33.100 1.00 94.12 372 THR A C 1
ATOM 2551 O O . THR A 1 372 ? -30.012 3.094 31.910 1.00 94.12 372 THR A O 1
ATOM 2554 N N . ALA A 1 373 ? -29.853 4.431 33.708 1.00 93.25 373 ALA A N 1
ATOM 2555 C CA . ALA A 1 373 ? -29.178 5.506 32.974 1.00 93.25 373 ALA A CA 1
ATOM 2556 C C . ALA A 1 373 ? -27.804 5.060 32.428 1.00 93.25 373 ALA A C 1
ATOM 2558 O O . ALA A 1 373 ? -27.559 5.231 31.231 1.00 93.25 373 ALA A O 1
ATOM 2559 N N . PRO A 1 374 ? -26.931 4.416 33.233 1.00 94.38 374 PRO A N 1
ATOM 2560 C CA . PRO A 1 374 ? -25.673 3.874 32.725 1.00 94.38 374 PRO A CA 1
ATOM 2561 C C . PRO A 1 374 ? -25.856 2.774 31.676 1.00 94.38 374 PRO A C 1
ATOM 2563 O O . PRO A 1 374 ? -25.059 2.705 30.746 1.00 94.38 374 PRO A O 1
ATOM 2566 N N . ALA A 1 375 ? -26.905 1.947 31.774 1.00 95.00 375 ALA A N 1
ATOM 2567 C CA . ALA A 1 375 ? -27.196 0.925 30.768 1.00 95.00 375 ALA A CA 1
ATOM 2568 C C . ALA A 1 375 ? -27.559 1.534 29.402 1.00 95.00 375 ALA A C 1
ATOM 2570 O O . ALA A 1 375 ? -27.074 1.075 28.365 1.00 95.00 375 ALA A O 1
ATOM 2571 N N . ALA A 1 376 ? -28.392 2.578 29.381 1.00 95.44 376 ALA A N 1
ATOM 2572 C CA . ALA A 1 376 ? -28.736 3.296 28.152 1.00 95.44 376 ALA A CA 1
ATOM 2573 C C . ALA A 1 376 ? -27.523 4.045 27.568 1.00 95.44 376 ALA A C 1
ATOM 2575 O O . ALA A 1 376 ? -27.284 4.019 26.355 1.00 95.44 376 ALA A O 1
ATOM 2576 N N . GLN A 1 377 ? -26.717 4.667 28.437 1.00 95.50 377 GLN A N 1
ATOM 2577 C CA . GLN A 1 377 ? -25.505 5.372 28.028 1.00 95.50 377 GLN A CA 1
ATOM 2578 C C . GLN A 1 377 ? -24.459 4.413 27.448 1.00 95.50 377 GLN A C 1
ATOM 2580 O O . GLN A 1 377 ? -23.929 4.683 26.377 1.00 95.50 377 GLN A O 1
ATOM 2585 N N . ALA A 1 378 ? -24.219 3.260 28.082 1.00 95.25 378 ALA A N 1
ATOM 2586 C CA . ALA A 1 378 ? -23.252 2.270 27.609 1.00 95.25 378 ALA A CA 1
ATOM 2587 C C . ALA A 1 378 ? -23.571 1.770 26.189 1.00 95.25 378 ALA A C 1
ATOM 2589 O O . ALA A 1 378 ? -22.669 1.663 25.358 1.00 95.25 378 ALA A O 1
ATOM 2590 N N . ALA A 1 379 ? -24.850 1.518 25.881 1.00 96.25 379 ALA A N 1
ATOM 2591 C CA . ALA A 1 379 ? -25.277 1.139 24.533 1.00 96.25 379 ALA A CA 1
ATOM 2592 C C . ALA A 1 379 ? -25.097 2.281 23.515 1.00 96.25 379 ALA A C 1
ATOM 2594 O O . ALA A 1 379 ? -24.661 2.039 22.388 1.00 96.25 379 ALA A O 1
ATOM 2595 N N . THR A 1 380 ? -25.380 3.526 23.914 1.00 97.31 380 THR A N 1
ATOM 2596 C CA . THR A 1 380 ? -25.185 4.717 23.068 1.00 97.31 380 THR A CA 1
ATOM 2597 C C . THR A 1 380 ? -23.703 4.944 22.758 1.00 97.31 380 THR A C 1
ATOM 2599 O O . THR A 1 380 ? -23.332 5.073 21.589 1.00 97.31 380 THR A O 1
ATOM 2602 N N . ASP A 1 381 ? -22.848 4.907 23.781 1.00 96.56 381 ASP A N 1
ATOM 2603 C CA . ASP A 1 381 ? -21.396 5.063 23.654 1.00 96.56 381 ASP A CA 1
ATOM 2604 C C . ASP A 1 381 ? -20.783 3.936 22.824 1.00 96.56 381 ASP A C 1
ATOM 2606 O O . ASP A 1 381 ? -19.862 4.158 22.038 1.00 96.56 381 ASP A O 1
ATOM 2610 N N . PHE A 1 382 ? -21.277 2.706 22.989 1.00 97.88 382 PHE A N 1
ATOM 2611 C CA . PHE A 1 382 ? -20.870 1.580 22.158 1.00 97.88 382 PHE A CA 1
ATOM 2612 C C . PHE A 1 382 ? -21.251 1.792 20.691 1.00 97.88 382 PHE A C 1
ATOM 2614 O O . PHE A 1 382 ? -20.402 1.616 19.819 1.00 97.88 382 PHE A O 1
ATOM 2621 N N . ASN A 1 383 ? -22.494 2.196 20.411 1.00 97.81 383 ASN A N 1
ATOM 2622 C CA . ASN A 1 383 ? -22.966 2.442 19.050 1.00 97.81 383 ASN A CA 1
ATOM 2623 C C . ASN A 1 383 ? -22.144 3.536 18.351 1.00 97.81 383 ASN A C 1
ATOM 2625 O O . ASN A 1 383 ? -21.715 3.352 17.213 1.00 97.81 383 ASN A O 1
ATOM 2629 N N . GLN A 1 384 ? -21.864 4.643 19.045 1.00 97.31 384 GLN A N 1
ATOM 2630 C CA . GLN A 1 384 ? -21.040 5.719 18.500 1.00 97.31 384 GLN A CA 1
ATOM 2631 C C . GLN A 1 384 ? -19.601 5.253 18.241 1.00 97.31 384 GLN A C 1
ATOM 2633 O O . GLN A 1 384 ? -19.132 5.350 17.109 1.00 97.31 384 GLN A O 1
ATOM 2638 N N . ARG A 1 385 ? -18.925 4.682 19.249 1.00 96.94 385 ARG A N 1
ATOM 2639 C CA . ARG A 1 385 ? -17.532 4.216 19.111 1.00 96.94 385 ARG A CA 1
ATOM 2640 C C . ARG A 1 385 ? -17.379 3.158 18.020 1.00 96.94 385 ARG A C 1
ATOM 2642 O O . ARG A 1 385 ? -16.468 3.254 17.206 1.00 96.94 385 ARG A O 1
ATOM 2649 N N . THR A 1 386 ? -18.289 2.187 17.968 1.00 96.50 386 THR A N 1
ATOM 2650 C CA . THR A 1 386 ? -18.285 1.111 16.963 1.00 96.50 386 THR A CA 1
ATOM 2651 C C . THR A 1 386 ? -18.559 1.653 15.561 1.00 96.50 386 THR A C 1
ATOM 2653 O O . THR A 1 386 ? -17.906 1.248 14.601 1.00 96.50 386 THR A O 1
ATOM 2656 N N . GLY A 1 387 ? -19.485 2.608 15.431 1.00 96.12 387 GLY A N 1
ATOM 2657 C CA . GLY A 1 387 ? -19.757 3.291 14.169 1.00 96.12 387 GLY A CA 1
ATOM 2658 C C . GLY A 1 387 ? -18.562 4.104 13.665 1.00 96.12 387 GLY A C 1
ATOM 2659 O O . GLY A 1 387 ? -18.225 4.022 12.484 1.00 96.12 387 GLY A O 1
ATOM 2660 N N . ASP A 1 388 ? -17.900 4.850 14.548 1.00 95.94 388 ASP A N 1
ATOM 2661 C CA . ASP A 1 388 ? -16.728 5.659 14.207 1.00 95.94 388 ASP A CA 1
ATOM 2662 C C . ASP A 1 388 ? -15.519 4.774 13.849 1.00 95.94 388 ASP A C 1
ATOM 2664 O O . ASP A 1 388 ? -14.877 5.005 12.824 1.00 95.94 388 ASP A O 1
ATOM 2668 N N . ALA A 1 389 ? -15.270 3.698 14.604 1.00 93.56 389 ALA A N 1
ATOM 2669 C CA . ALA A 1 389 ? -14.220 2.720 14.303 1.00 93.56 389 ALA A CA 1
ATOM 2670 C C . ALA A 1 389 ? -14.450 2.001 12.961 1.00 93.56 389 ALA A C 1
ATOM 2672 O O . ALA A 1 389 ? -13.514 1.818 12.176 1.00 93.56 389 ALA A O 1
ATOM 2673 N N . ALA A 1 390 ? -15.699 1.632 12.656 1.00 97.12 390 ALA A N 1
ATOM 2674 C CA . ALA A 1 390 ? -16.052 1.033 11.373 1.00 97.12 390 ALA A CA 1
ATOM 2675 C C . ALA A 1 390 ? -15.829 2.008 10.208 1.00 97.12 390 ALA A C 1
ATOM 2677 O O . ALA A 1 390 ? -15.284 1.599 9.184 1.00 97.12 390 ALA A O 1
ATOM 2678 N N . ARG A 1 391 ? -16.195 3.291 10.359 1.00 97.75 391 ARG A N 1
ATOM 2679 C CA . ARG A 1 391 ? -15.922 4.321 9.338 1.00 97.75 391 ARG A CA 1
ATOM 2680 C C . ARG A 1 391 ? -14.426 4.515 9.126 1.00 97.75 391 ARG A C 1
ATOM 2682 O O . ARG A 1 391 ? -13.982 4.409 7.993 1.00 97.75 391 ARG A O 1
ATOM 2689 N N . ALA A 1 392 ? -13.651 4.682 10.197 1.00 96.44 392 ALA A N 1
ATOM 2690 C CA . ALA A 1 392 ? -12.200 4.827 10.102 1.00 96.44 392 ALA A CA 1
ATOM 2691 C C . ALA A 1 392 ? -11.539 3.620 9.410 1.00 96.44 392 ALA A C 1
ATOM 2693 O O . ALA A 1 392 ? -10.655 3.786 8.574 1.00 96.44 392 ALA A O 1
ATOM 2694 N N . THR A 1 393 ? -12.014 2.401 9.692 1.00 96.94 393 THR A N 1
ATOM 2695 C CA . THR A 1 393 ? -11.548 1.183 9.009 1.00 96.94 393 THR A CA 1
ATOM 2696 C C . THR A 1 393 ? -11.905 1.200 7.521 1.00 96.94 393 THR A C 1
ATOM 2698 O O . THR A 1 393 ? -11.070 0.871 6.681 1.00 96.94 393 THR A O 1
ATOM 2701 N N . VAL A 1 394 ? -13.142 1.569 7.175 1.00 98.06 394 VAL A N 1
ATOM 2702 C CA . VAL A 1 394 ? -13.604 1.668 5.780 1.00 98.06 394 VAL A CA 1
ATOM 2703 C C . VAL A 1 394 ? -12.794 2.715 5.014 1.00 98.06 394 VAL A C 1
ATOM 2705 O O . VAL A 1 394 ? -12.394 2.452 3.878 1.00 98.06 394 VAL A O 1
ATOM 2708 N N . ASP A 1 395 ? -12.520 3.860 5.633 1.00 97.00 395 ASP A N 1
ATOM 2709 C CA . ASP A 1 395 ? -11.714 4.933 5.056 1.00 97.00 395 ASP A CA 1
ATOM 2710 C C . ASP A 1 395 ? -10.262 4.476 4.865 1.00 97.00 395 ASP A C 1
ATOM 2712 O O . ASP A 1 395 ? -9.712 4.655 3.782 1.00 97.00 395 ASP A O 1
ATOM 2716 N N . GLY A 1 396 ? -9.671 3.783 5.845 1.00 96.19 396 GLY A N 1
ATOM 2717 C CA . GLY A 1 396 ? -8.328 3.203 5.730 1.00 96.19 396 GLY A CA 1
ATOM 2718 C C . GLY A 1 396 ? -8.216 2.145 4.625 1.00 96.19 396 GLY A C 1
ATOM 2719 O O . GLY A 1 396 ? -7.285 2.178 3.822 1.00 96.19 396 GLY A O 1
ATOM 2720 N N . ILE A 1 397 ? -9.198 1.242 4.519 1.00 97.12 397 ILE A N 1
ATOM 2721 C CA . ILE A 1 397 ? -9.287 0.252 3.431 1.00 97.12 397 ILE A CA 1
ATOM 2722 C C . ILE A 1 397 ? -9.403 0.949 2.064 1.00 97.12 397 ILE A C 1
ATOM 2724 O O . ILE A 1 397 ? -8.760 0.533 1.099 1.00 97.12 397 ILE A O 1
ATOM 2728 N N . THR A 1 398 ? -10.202 2.016 1.981 1.00 97.69 398 THR A N 1
ATOM 2729 C CA . THR A 1 398 ? -10.388 2.793 0.746 1.00 97.69 398 THR A CA 1
ATOM 2730 C C . THR A 1 398 ? -9.109 3.537 0.361 1.00 97.69 398 THR A C 1
ATOM 2732 O O . THR A 1 398 ? -8.691 3.450 -0.792 1.00 97.69 398 THR A O 1
ATOM 2735 N N . GLY A 1 399 ? -8.444 4.182 1.324 1.00 95.12 399 GLY A N 1
ATOM 2736 C CA . GLY A 1 399 ? -7.170 4.874 1.124 1.00 95.12 399 GLY A CA 1
ATOM 2737 C C . GLY A 1 399 ? -6.068 3.936 0.631 1.00 95.12 399 GLY A C 1
ATOM 2738 O O . GLY A 1 399 ? -5.418 4.229 -0.369 1.00 95.12 399 GLY A O 1
ATOM 2739 N N . GLN A 1 400 ? -5.935 2.749 1.233 1.00 94.62 400 GLN A N 1
ATOM 2740 C CA . GLN A 1 400 ? -4.958 1.746 0.791 1.00 94.62 400 GLN A CA 1
ATOM 2741 C C . GLN A 1 400 ? -5.183 1.301 -0.664 1.00 94.62 400 GLN A C 1
ATOM 2743 O O . GLN A 1 400 ? -4.221 1.057 -1.406 1.00 94.62 400 GLN A O 1
ATOM 2748 N N . ALA A 1 401 ? -6.448 1.169 -1.072 1.00 96.25 401 ALA A N 1
ATOM 2749 C CA . ALA A 1 401 ? -6.805 0.850 -2.447 1.00 96.25 401 ALA A CA 1
ATOM 2750 C C . ALA A 1 401 ? -6.504 2.025 -3.393 1.00 96.25 401 ALA A C 1
ATOM 2752 O O . ALA A 1 401 ? -5.912 1.800 -4.446 1.00 96.25 401 ALA A O 1
ATOM 2753 N N . ASP A 1 402 ? -6.828 3.265 -3.017 1.00 96.94 402 ASP A N 1
ATOM 2754 C CA . ASP A 1 402 ? -6.541 4.461 -3.824 1.00 96.94 402 ASP A CA 1
ATOM 2755 C C . ASP A 1 402 ? -5.039 4.654 -4.076 1.00 96.94 402 ASP A C 1
ATOM 2757 O O . ASP A 1 402 ? -4.634 4.894 -5.216 1.00 96.94 402 ASP A O 1
ATOM 2761 N N . GLU A 1 403 ? -4.202 4.473 -3.052 1.00 95.00 403 GLU A N 1
ATOM 2762 C CA . GLU A 1 403 ? -2.739 4.498 -3.184 1.00 95.00 403 GLU A CA 1
ATOM 2763 C C . GLU A 1 403 ? -2.240 3.435 -4.170 1.00 95.00 403 GLU A C 1
ATOM 2765 O O . GLU A 1 403 ? -1.457 3.722 -5.077 1.00 95.00 403 GLU A O 1
ATOM 2770 N N . THR A 1 404 ? -2.754 2.209 -4.047 1.00 95.69 404 THR A N 1
ATOM 2771 C CA . THR A 1 404 ? -2.398 1.094 -4.935 1.00 95.69 404 THR A CA 1
ATOM 2772 C C . THR A 1 404 ? -2.778 1.390 -6.390 1.00 95.69 404 THR A C 1
ATOM 2774 O O . THR A 1 404 ? -1.997 1.147 -7.312 1.00 95.69 404 THR A O 1
ATOM 2777 N N . LEU A 1 405 ? -3.969 1.952 -6.611 1.00 96.81 405 LEU A N 1
ATOM 2778 C CA . LEU A 1 405 ? -4.446 2.360 -7.932 1.00 96.81 405 LEU A CA 1
ATOM 2779 C C . LEU A 1 405 ? -3.572 3.480 -8.531 1.00 96.81 405 LEU A C 1
ATOM 2781 O O . LEU A 1 405 ? -3.259 3.453 -9.726 1.00 96.81 405 LEU A O 1
ATOM 2785 N N . ALA A 1 406 ? -3.141 4.446 -7.715 1.00 96.06 406 ALA A N 1
ATOM 2786 C CA . ALA A 1 406 ? -2.225 5.500 -8.146 1.00 96.06 406 ALA A CA 1
ATOM 2787 C C . ALA A 1 406 ? -0.864 4.926 -8.575 1.00 96.06 406 ALA A C 1
ATOM 2789 O O . ALA A 1 406 ? -0.342 5.293 -9.633 1.00 96.06 406 ALA A O 1
ATOM 2790 N N . GLU A 1 407 ? -0.323 3.966 -7.823 1.00 95.00 407 GLU A N 1
ATOM 2791 C CA . GLU A 1 407 ? 0.925 3.283 -8.170 1.00 95.00 407 GLU A CA 1
ATOM 2792 C C . GLU A 1 407 ? 0.834 2.509 -9.488 1.00 95.00 407 GLU A C 1
ATOM 2794 O O . GLU A 1 407 ? 1.752 2.589 -10.308 1.00 95.00 407 GLU A O 1
ATOM 2799 N N . TYR A 1 408 ? -0.277 1.816 -9.758 1.00 97.50 408 TYR A N 1
ATOM 2800 C CA . TYR A 1 408 ? -0.488 1.163 -11.055 1.00 97.50 408 TYR A CA 1
ATOM 2801 C C . TYR A 1 408 ? -0.417 2.156 -12.220 1.00 97.50 408 TYR A C 1
ATOM 2803 O O . TYR A 1 408 ? 0.223 1.883 -13.244 1.00 97.50 408 TYR A O 1
ATOM 2811 N N . SER A 1 409 ? -1.011 3.341 -12.053 1.00 96.75 409 SER A N 1
ATOM 2812 C CA . SER A 1 409 ? -0.930 4.414 -13.045 1.00 96.75 409 SER A CA 1
ATOM 2813 C C . SER A 1 409 ? 0.509 4.904 -13.247 1.00 96.75 409 SER A C 1
ATOM 2815 O O . SER A 1 409 ? 0.940 5.099 -14.391 1.00 96.75 409 SER A O 1
ATOM 2817 N N . THR A 1 410 ? 1.280 5.041 -12.165 1.00 96.31 410 THR A N 1
ATOM 2818 C CA . THR A 1 410 ? 2.704 5.407 -12.209 1.00 96.31 410 THR A CA 1
ATOM 2819 C C . THR A 1 410 ? 3.534 4.350 -12.934 1.00 96.31 410 THR A C 1
ATOM 2821 O O . THR A 1 410 ? 4.286 4.694 -13.846 1.00 96.31 410 THR A O 1
ATOM 2824 N N . ILE A 1 411 ? 3.348 3.061 -12.623 1.00 95.56 411 ILE A N 1
ATOM 2825 C CA . ILE A 1 411 ? 4.038 1.949 -13.300 1.00 95.56 411 ILE A CA 1
ATOM 2826 C C . ILE A 1 411 ? 3.748 1.982 -14.805 1.00 95.56 411 ILE A C 1
ATOM 2828 O O . ILE A 1 411 ? 4.672 1.932 -15.623 1.00 95.56 411 ILE A O 1
ATOM 2832 N N . ARG A 1 412 ? 2.473 2.122 -15.185 1.00 96.94 412 ARG A N 1
ATOM 2833 C CA . ARG A 1 412 ? 2.051 2.210 -16.590 1.00 96.94 412 ARG A CA 1
ATOM 2834 C C . ARG A 1 412 ? 2.687 3.401 -17.308 1.00 96.94 412 ARG A C 1
ATOM 2836 O O . ARG A 1 412 ? 3.209 3.253 -18.416 1.00 96.94 412 ARG A O 1
ATOM 2843 N N . THR A 1 413 ? 2.660 4.577 -16.687 1.00 94.94 413 THR A N 1
ATOM 2844 C CA . THR A 1 413 ? 3.220 5.812 -17.259 1.00 94.94 413 THR A CA 1
ATOM 2845 C C . THR A 1 413 ? 4.742 5.723 -17.393 1.00 94.94 413 THR A C 1
ATOM 2847 O O . THR A 1 413 ? 5.302 6.129 -18.411 1.00 94.94 413 THR A O 1
ATOM 2850 N N . GLY A 1 414 ? 5.417 5.113 -16.417 1.00 93.88 414 GLY A N 1
ATOM 2851 C CA . GLY A 1 414 ? 6.855 4.859 -16.462 1.00 93.88 414 GLY A CA 1
ATOM 2852 C C . GLY A 1 414 ? 7.253 3.982 -17.651 1.00 93.88 414 GLY A C 1
ATOM 2853 O O . GLY A 1 414 ? 8.108 4.376 -18.444 1.00 93.88 414 GLY A O 1
ATOM 2854 N N . VAL A 1 415 ? 6.591 2.833 -17.830 1.00 95.75 415 VAL A N 1
ATOM 2855 C CA . VAL A 1 415 ? 6.890 1.893 -18.929 1.00 95.75 415 VAL A CA 1
ATOM 2856 C C . VAL A 1 415 ? 6.598 2.508 -20.299 1.00 95.75 415 VAL A C 1
ATOM 2858 O O . VAL A 1 415 ? 7.446 2.466 -21.190 1.00 95.75 415 VAL A O 1
ATOM 2861 N N . THR A 1 416 ? 5.428 3.131 -20.468 1.00 94.69 416 THR A N 1
ATOM 2862 C CA . THR A 1 416 ? 5.064 3.807 -21.729 1.00 94.69 416 THR A CA 1
ATOM 2863 C C . THR A 1 416 ? 6.034 4.943 -22.065 1.00 94.69 416 THR A C 1
ATOM 2865 O O . THR A 1 416 ? 6.451 5.082 -23.216 1.00 94.69 416 THR A O 1
ATOM 2868 N N . GLY A 1 417 ? 6.477 5.705 -21.060 1.00 94.06 417 GLY A N 1
ATOM 2869 C CA . GLY A 1 417 ? 7.505 6.731 -21.212 1.00 94.06 417 GLY A CA 1
ATOM 2870 C C . GLY A 1 417 ? 8.878 6.176 -21.611 1.00 94.06 417 GLY A C 1
ATOM 2871 O O . GLY A 1 417 ? 9.605 6.837 -22.355 1.00 94.06 417 GLY A O 1
ATOM 2872 N N . THR A 1 418 ? 9.248 4.978 -21.151 1.00 94.62 418 THR A N 1
ATOM 2873 C CA . THR A 1 418 ? 10.479 4.288 -21.579 1.00 94.62 418 THR A CA 1
ATOM 2874 C C . THR A 1 418 ? 10.382 3.825 -23.032 1.00 94.62 418 THR A C 1
ATOM 2876 O O . THR A 1 418 ? 11.309 4.067 -23.805 1.00 94.62 418 THR A O 1
ATOM 2879 N N . PHE A 1 419 ? 9.249 3.247 -23.449 1.00 96.44 419 PHE A N 1
ATOM 2880 C CA . PHE A 1 419 ? 9.033 2.855 -24.848 1.00 96.44 419 PHE A CA 1
ATOM 2881 C C . PHE A 1 419 ? 9.085 4.052 -25.801 1.00 96.44 419 PHE A C 1
ATOM 2883 O O . PHE A 1 419 ? 9.759 3.991 -26.830 1.00 96.44 419 PHE A O 1
ATOM 2890 N N . ALA A 1 420 ? 8.434 5.161 -25.439 1.00 95.19 420 ALA A N 1
ATOM 2891 C CA . ALA A 1 420 ? 8.445 6.382 -26.239 1.00 95.19 420 ALA A CA 1
ATOM 2892 C C . ALA A 1 420 ? 9.864 6.952 -26.410 1.00 95.19 420 ALA A C 1
ATOM 2894 O O . ALA A 1 420 ? 10.239 7.345 -27.515 1.00 95.19 420 ALA A O 1
ATOM 2895 N N . ARG A 1 421 ? 10.672 6.954 -25.339 1.00 94.94 421 ARG A N 1
ATOM 2896 C CA . ARG A 1 421 ? 12.080 7.384 -25.388 1.00 94.94 421 ARG A CA 1
ATOM 2897 C C . ARG A 1 421 ? 12.924 6.477 -26.280 1.00 94.94 421 ARG A C 1
ATOM 2899 O O . ARG A 1 421 ? 13.596 6.981 -27.174 1.00 94.94 421 ARG A O 1
ATOM 2906 N N . ALA A 1 422 ? 12.822 5.158 -26.108 1.00 94.25 422 ALA A N 1
ATOM 2907 C CA . ALA A 1 422 ? 13.550 4.195 -26.933 1.00 94.25 422 ALA A CA 1
ATOM 2908 C C . ALA A 1 422 ? 13.223 4.348 -28.430 1.00 94.25 422 ALA A C 1
ATOM 2910 O O . ALA A 1 422 ? 14.124 4.322 -29.269 1.00 94.25 422 ALA A O 1
ATOM 2911 N N . LEU A 1 423 ? 11.946 4.563 -28.767 1.00 96.81 423 LEU A N 1
ATOM 2912 C CA . LEU A 1 423 ? 11.518 4.813 -30.142 1.00 96.81 423 LEU A CA 1
ATOM 2913 C C . LEU A 1 423 ? 12.075 6.136 -30.691 1.00 96.81 423 LEU A C 1
ATOM 2915 O O . LEU A 1 423 ? 12.572 6.161 -31.814 1.00 96.81 423 LEU A O 1
ATOM 2919 N N . ALA A 1 424 ? 12.013 7.219 -29.913 1.00 96.81 424 ALA A N 1
ATOM 2920 C CA . ALA A 1 424 ? 12.509 8.531 -30.330 1.00 96.81 424 ALA A CA 1
ATOM 2921 C C . ALA A 1 424 ? 14.032 8.548 -30.544 1.00 96.81 424 ALA A C 1
ATOM 2923 O O . ALA A 1 424 ? 14.525 9.178 -31.483 1.00 96.81 424 ALA A O 1
ATOM 2924 N N . ASP A 1 425 ? 14.782 7.845 -29.697 1.00 96.00 425 ASP A N 1
ATOM 2925 C CA . ASP A 1 425 ? 16.234 7.725 -29.829 1.00 96.00 425 ASP A CA 1
ATOM 2926 C C . ASP A 1 425 ? 16.619 6.867 -31.043 1.00 96.00 425 ASP A C 1
ATOM 2928 O O . ASP A 1 425 ? 17.544 7.220 -31.782 1.00 96.00 425 ASP A O 1
ATOM 2932 N N . ALA A 1 426 ? 15.877 5.783 -31.305 1.00 97.06 426 ALA A N 1
ATOM 2933 C CA . ALA A 1 426 ? 16.064 4.959 -32.497 1.00 97.06 426 ALA A CA 1
ATOM 2934 C C . ALA A 1 426 ? 15.768 5.736 -33.792 1.00 97.06 426 ALA A C 1
ATOM 2936 O O . ALA A 1 426 ? 16.605 5.747 -34.695 1.00 97.06 426 ALA A O 1
ATOM 2937 N N . ASP A 1 427 ? 14.633 6.440 -33.860 1.00 97.31 427 ASP A N 1
ATOM 2938 C CA . ASP A 1 427 ? 14.223 7.248 -35.021 1.00 97.31 427 ASP A CA 1
ATOM 2939 C C . ASP A 1 427 ? 15.266 8.335 -35.342 1.00 97.31 427 ASP A C 1
ATOM 2941 O O . ASP A 1 427 ? 15.712 8.467 -36.484 1.00 97.31 427 ASP A O 1
ATOM 2945 N N . ARG A 1 428 ? 15.781 9.029 -34.316 1.00 97.69 428 ARG A N 1
ATOM 2946 C CA . ARG A 1 428 ? 16.863 10.017 -34.474 1.00 97.69 428 ARG A CA 1
ATOM 2947 C C . ARG A 1 428 ? 18.139 9.394 -35.038 1.00 97.69 428 ARG A C 1
ATOM 2949 O O . ARG A 1 428 ? 18.714 9.918 -35.993 1.00 97.69 428 ARG A O 1
ATOM 2956 N N . LYS A 1 429 ? 18.566 8.258 -34.482 1.00 97.69 429 LYS A N 1
ATOM 2957 C CA . LYS A 1 429 ? 19.760 7.536 -34.941 1.00 97.69 429 LYS A CA 1
ATOM 2958 C C . LYS A 1 429 ? 19.604 7.056 -36.387 1.00 97.69 429 LYS A C 1
ATOM 2960 O O . LYS A 1 429 ? 20.569 7.102 -37.152 1.00 97.69 429 LYS A O 1
ATOM 2965 N N . TRP A 1 430 ? 18.418 6.599 -36.785 1.00 98.19 430 TRP A N 1
ATOM 2966 C CA . TRP A 1 430 ? 18.150 6.196 -38.166 1.00 98.19 430 TRP A CA 1
ATOM 2967 C C . TRP A 1 430 ? 18.150 7.381 -39.124 1.00 98.19 430 TRP A C 1
ATOM 2969 O O . TRP A 1 430 ? 18.764 7.278 -40.183 1.00 98.19 430 TRP A O 1
ATOM 2979 N N . ALA A 1 431 ? 17.581 8.523 -38.737 1.00 97.88 431 ALA A N 1
ATOM 2980 C CA . ALA A 1 431 ? 17.637 9.747 -39.534 1.00 97.88 431 ALA A CA 1
ATOM 2981 C C . ALA A 1 431 ? 19.083 10.227 -39.783 1.00 97.88 431 ALA A C 1
ATOM 2983 O O . ALA A 1 431 ? 19.437 10.612 -40.905 1.00 97.88 431 ALA A O 1
ATOM 2984 N N . GLU A 1 432 ? 19.948 10.159 -38.765 1.00 97.12 432 GLU A N 1
ATOM 2985 C CA . GLU A 1 432 ? 21.378 10.475 -38.889 1.00 97.12 432 GLU A CA 1
ATOM 2986 C C . GLU A 1 432 ? 22.097 9.504 -39.836 1.00 97.12 432 GLU A C 1
ATOM 2988 O O . GLU A 1 432 ? 22.829 9.928 -40.737 1.00 97.12 432 GLU A O 1
ATOM 2993 N N . GLN A 1 433 ? 21.859 8.199 -39.677 1.00 96.94 433 GLN A N 1
ATOM 2994 C CA . GLN A 1 433 ? 22.428 7.167 -40.546 1.00 96.94 433 GLN A CA 1
ATOM 2995 C C . GLN A 1 433 ? 21.932 7.279 -41.993 1.00 96.94 433 GLN A C 1
ATOM 2997 O O . GLN A 1 433 ? 22.713 7.064 -42.919 1.00 96.94 433 GLN A O 1
ATOM 3002 N N . GLU A 1 434 ? 20.659 7.615 -42.202 1.00 96.69 434 GLU A N 1
ATOM 3003 C CA . GLU A 1 434 ? 20.067 7.813 -43.525 1.00 96.69 434 GLU A CA 1
ATOM 3004 C C . GLU A 1 434 ? 20.751 8.986 -44.225 1.00 96.69 434 GLU A C 1
ATOM 3006 O O . GLU A 1 434 ? 21.256 8.839 -45.339 1.00 96.69 434 GLU A O 1
ATOM 3011 N N . THR A 1 435 ? 20.834 10.128 -43.540 1.00 96.94 435 THR A N 1
ATOM 3012 C CA . THR A 1 435 ? 21.461 11.345 -44.065 1.00 96.94 435 THR A CA 1
ATOM 3013 C C . THR A 1 435 ? 22.940 11.114 -44.377 1.00 96.94 435 THR A C 1
ATOM 3015 O O . THR A 1 435 ? 23.404 11.448 -45.470 1.00 96.94 435 THR A O 1
ATOM 3018 N N . GLY A 1 436 ? 23.680 10.494 -43.451 1.00 95.62 436 GLY A N 1
ATOM 3019 C CA . GLY A 1 436 ? 25.092 10.165 -43.640 1.00 95.62 436 GLY A CA 1
ATOM 3020 C C . GLY A 1 436 ? 25.324 9.164 -44.775 1.00 95.62 436 GLY A C 1
ATOM 3021 O O . GLY A 1 436 ? 26.211 9.364 -45.605 1.00 95.62 436 GLY A O 1
ATOM 3022 N N . GLY A 1 437 ? 24.493 8.120 -44.862 1.00 95.94 437 GLY A N 1
ATOM 3023 C CA . GLY A 1 437 ? 24.555 7.118 -45.925 1.00 95.94 437 GLY A CA 1
ATOM 3024 C C . GLY A 1 437 ? 24.282 7.709 -47.309 1.00 95.94 437 GLY A C 1
ATOM 3025 O O . GLY A 1 437 ? 25.038 7.457 -48.249 1.00 95.94 437 GLY A O 1
ATOM 3026 N N . LEU A 1 438 ? 23.259 8.561 -47.428 1.00 96.38 438 LEU A N 1
ATOM 3027 C CA . LEU A 1 438 ? 22.947 9.265 -48.674 1.00 96.38 438 LEU A CA 1
ATOM 3028 C C . LEU A 1 438 ? 24.071 10.211 -49.102 1.00 96.38 438 LEU A C 1
ATOM 3030 O O . LEU A 1 438 ? 24.422 10.234 -50.281 1.00 96.38 438 LEU A O 1
ATOM 3034 N N . ALA A 1 439 ? 24.656 10.963 -48.166 1.00 96.19 439 ALA A N 1
ATOM 3035 C CA . ALA A 1 439 ? 25.768 11.863 -48.459 1.00 96.19 439 ALA A CA 1
ATOM 3036 C C . ALA A 1 439 ? 27.000 11.101 -48.980 1.00 96.19 439 ALA A C 1
ATOM 3038 O O . ALA A 1 439 ? 27.615 11.513 -49.965 1.00 96.19 439 ALA A O 1
ATOM 3039 N N . GLU A 1 440 ? 27.326 9.961 -48.369 1.00 95.44 440 GLU A N 1
ATOM 3040 C CA . GLU A 1 440 ? 28.443 9.111 -48.787 1.00 95.44 440 GLU A CA 1
ATOM 3041 C C . GLU A 1 440 ? 28.213 8.497 -50.178 1.00 95.44 440 GLU A C 1
ATOM 3043 O O . GLU A 1 440 ? 29.103 8.544 -51.032 1.00 95.44 440 GLU A O 1
ATOM 3048 N N . VAL A 1 441 ? 27.009 7.984 -50.461 1.00 95.75 441 VAL A N 1
ATOM 3049 C CA . VAL A 1 441 ? 26.664 7.472 -51.800 1.00 95.75 441 VAL A CA 1
ATOM 3050 C C . VAL A 1 441 ? 26.690 8.592 -52.840 1.00 95.75 441 VAL A C 1
ATOM 3052 O O . VAL A 1 441 ? 27.260 8.412 -53.919 1.00 95.75 441 VAL A O 1
ATOM 3055 N N . ALA A 1 442 ? 26.151 9.771 -52.520 1.00 95.75 442 ALA A N 1
ATOM 3056 C CA . ALA A 1 442 ? 26.185 10.926 -53.411 1.00 95.75 442 ALA A CA 1
ATOM 3057 C C . ALA A 1 442 ? 27.621 11.381 -53.711 1.00 95.75 442 ALA A C 1
ATOM 3059 O O . ALA A 1 442 ? 27.926 11.707 -54.861 1.00 95.75 442 ALA A O 1
ATOM 3060 N N . ARG A 1 443 ? 28.517 11.356 -52.716 1.00 95.88 443 ARG A N 1
ATOM 3061 C CA . ARG A 1 443 ? 29.948 11.638 -52.891 1.00 95.88 443 ARG A CA 1
ATOM 3062 C C . ARG A 1 443 ? 30.602 10.625 -53.831 1.00 95.88 443 ARG A C 1
ATOM 3064 O O . ARG A 1 443 ? 31.236 11.035 -54.799 1.00 95.88 443 ARG A O 1
ATOM 3071 N N . ARG A 1 444 ? 30.388 9.321 -53.615 1.00 93.12 444 ARG A N 1
ATOM 3072 C CA . ARG A 1 444 ? 30.915 8.249 -54.487 1.00 93.12 444 ARG A CA 1
ATOM 3073 C C . ARG A 1 444 ? 30.403 8.356 -55.922 1.00 93.12 444 ARG A C 1
ATOM 3075 O O . ARG A 1 444 ? 31.164 8.166 -56.869 1.00 93.12 444 ARG A O 1
ATOM 3082 N N . VAL A 1 445 ? 29.123 8.689 -56.101 1.00 95.06 445 VAL A N 1
ATOM 3083 C CA . VAL A 1 445 ? 28.545 8.959 -57.426 1.00 95.06 445 VAL A CA 1
ATOM 3084 C C . VAL A 1 445 ? 29.210 10.178 -58.066 1.00 95.06 445 VAL A C 1
ATOM 3086 O O . VAL A 1 445 ? 29.565 10.119 -59.243 1.00 95.06 445 VAL A O 1
ATOM 3089 N N . GLY A 1 446 ? 29.433 11.251 -57.303 1.00 94.75 446 GLY A N 1
ATOM 3090 C CA . GLY A 1 446 ? 30.165 12.438 -57.748 1.00 94.75 446 GLY A CA 1
ATOM 3091 C C . GLY A 1 446 ? 31.601 12.131 -58.185 1.00 94.75 446 GLY A C 1
ATOM 3092 O O . GLY A 1 446 ? 32.026 12.575 -59.249 1.00 94.75 446 GLY A O 1
ATOM 3093 N N . GLU A 1 447 ? 32.324 11.309 -57.426 1.00 93.25 447 GLU A N 1
ATOM 3094 C CA . GLU A 1 447 ? 33.675 10.845 -57.768 1.00 93.25 447 GLU A CA 1
ATOM 3095 C C . GLU A 1 447 ? 33.683 9.977 -59.030 1.00 93.25 447 GLU A C 1
ATOM 3097 O O . GLU A 1 447 ? 34.517 10.181 -59.914 1.00 93.25 447 GLU A O 1
ATOM 3102 N N . GLY A 1 448 ? 32.717 9.062 -59.169 1.00 92.25 448 GLY A N 1
ATOM 3103 C CA . GLY A 1 448 ? 32.540 8.265 -60.385 1.00 92.25 448 GLY A CA 1
ATOM 3104 C C . GLY A 1 448 ? 32.257 9.137 -61.613 1.00 92.25 448 GLY A C 1
ATOM 3105 O O . GLY A 1 448 ? 32.838 8.933 -62.679 1.00 92.25 448 GLY A O 1
ATOM 3106 N N . ILE A 1 449 ? 31.420 10.161 -61.450 1.00 92.19 449 ILE A N 1
ATOM 3107 C CA . ILE A 1 449 ? 31.130 11.178 -62.464 1.00 92.19 449 ILE A CA 1
ATOM 3108 C C . ILE A 1 449 ? 32.392 11.980 -62.836 1.00 92.19 449 ILE A C 1
ATOM 3110 O O . ILE A 1 449 ? 32.656 12.187 -64.022 1.00 92.19 449 ILE A O 1
ATOM 3114 N N . ALA A 1 450 ? 33.194 12.406 -61.859 1.00 93.56 450 ALA A N 1
ATOM 3115 C CA . ALA A 1 450 ? 34.433 13.143 -62.104 1.00 93.56 450 ALA A CA 1
ATOM 3116 C C . ALA A 1 450 ? 35.482 12.281 -62.828 1.00 93.56 450 ALA A C 1
ATOM 3118 O O . ALA A 1 450 ? 36.147 12.750 -63.753 1.00 93.56 450 ALA A O 1
ATOM 3119 N N . ALA A 1 451 ? 35.585 10.995 -62.479 1.00 90.19 451 ALA A N 1
ATOM 3120 C CA . ALA A 1 451 ? 36.441 10.047 -63.186 1.00 90.19 451 ALA A CA 1
ATOM 3121 C C . ALA A 1 451 ? 36.015 9.876 -64.657 1.00 90.19 451 ALA A C 1
ATOM 3123 O O . ALA A 1 451 ? 36.867 9.837 -65.544 1.00 90.19 451 ALA A O 1
ATOM 3124 N N . GLN A 1 452 ? 34.706 9.847 -64.939 1.00 91.12 452 GLN A N 1
ATOM 3125 C CA . GLN A 1 452 ? 34.190 9.838 -66.314 1.00 91.12 452 GLN A CA 1
ATOM 3126 C C . GLN A 1 452 ? 34.542 11.113 -67.083 1.00 91.12 452 GLN A C 1
ATOM 3128 O O . GLN A 1 452 ? 34.870 11.030 -68.264 1.00 91.12 452 GLN A O 1
ATOM 3133 N N . GLN A 1 453 ? 34.497 12.278 -66.430 1.00 94.19 453 GLN A N 1
ATOM 3134 C CA . GLN A 1 453 ? 34.914 13.537 -67.051 1.00 94.19 453 GLN A CA 1
ATOM 3135 C C . GLN A 1 453 ? 36.395 13.499 -67.434 1.00 94.19 453 GLN A C 1
ATOM 3137 O O . GLN A 1 453 ? 36.744 13.846 -68.555 1.00 94.19 453 GLN A O 1
ATOM 3142 N N . LYS A 1 454 ? 37.256 12.980 -66.554 1.00 91.44 454 LYS A N 1
ATOM 3143 C CA . LYS A 1 454 ? 38.678 12.810 -66.863 1.00 91.44 454 LYS A CA 1
ATOM 3144 C C . LYS A 1 454 ? 38.904 11.881 -68.063 1.00 91.44 454 LYS A C 1
ATOM 3146 O O . LYS A 1 454 ? 39.721 12.192 -68.924 1.00 91.44 454 LYS A O 1
ATOM 3151 N N . MET A 1 455 ? 38.157 10.773 -68.158 1.00 89.62 455 MET A N 1
ATOM 3152 C CA . MET A 1 455 ? 38.209 9.893 -69.336 1.00 89.62 455 MET A CA 1
ATOM 3153 C C . MET A 1 455 ? 37.833 10.642 -70.620 1.00 89.62 455 MET A C 1
ATOM 3155 O O . MET A 1 455 ? 38.514 10.480 -71.629 1.00 89.62 455 MET A O 1
ATOM 3159 N N . LEU A 1 456 ? 36.789 11.479 -70.573 1.00 92.56 456 LEU A N 1
ATOM 3160 C CA . LEU A 1 456 ? 36.363 12.330 -71.686 1.00 92.56 456 LEU A CA 1
ATOM 3161 C C . LEU A 1 456 ? 37.440 13.355 -72.081 1.00 92.56 456 LEU A C 1
ATOM 3163 O O . LEU A 1 456 ? 37.760 13.469 -73.265 1.00 92.56 456 LEU A O 1
ATOM 3167 N N . ASP A 1 457 ? 38.025 14.061 -71.114 1.00 92.31 457 ASP A N 1
ATOM 3168 C CA . ASP A 1 457 ? 39.053 15.084 -71.355 1.00 92.31 457 ASP A CA 1
ATOM 3169 C C . ASP A 1 457 ? 40.310 14.480 -72.014 1.00 92.31 457 ASP A C 1
ATOM 3171 O O . ASP A 1 457 ? 40.959 15.105 -72.856 1.00 92.31 457 ASP A O 1
ATOM 3175 N N . GLU A 1 458 ? 40.628 13.222 -71.695 1.00 92.12 458 GLU A N 1
ATOM 3176 C CA . GLU A 1 458 ? 41.751 12.493 -72.284 1.00 92.12 458 GLU A CA 1
ATOM 3177 C C . GLU A 1 458 ? 41.481 11.954 -73.702 1.00 92.12 458 GLU A C 1
ATOM 3179 O O . GLU A 1 458 ? 42.442 11.624 -74.403 1.00 92.12 458 GLU A O 1
ATOM 3184 N N . VAL A 1 459 ? 40.224 11.902 -74.173 1.00 92.38 459 VAL A N 1
ATOM 3185 C CA . VAL A 1 459 ? 39.882 11.395 -75.521 1.00 92.38 459 VAL A CA 1
ATOM 3186 C C . VAL A 1 459 ? 40.630 12.169 -76.599 1.00 92.38 459 VAL A C 1
ATOM 3188 O O . VAL A 1 459 ? 41.250 11.562 -77.469 1.00 92.38 459 VAL A O 1
ATOM 3191 N N . GLY A 1 460 ? 40.610 13.505 -76.542 1.00 88.00 460 GLY A N 1
ATOM 3192 C CA . GLY A 1 460 ? 41.278 14.345 -77.540 1.00 88.00 460 GLY A CA 1
ATOM 3193 C C . GLY A 1 460 ? 42.780 14.066 -77.610 1.00 88.00 460 GLY A C 1
ATOM 3194 O O . GLY A 1 460 ? 43.314 13.845 -78.694 1.00 88.00 460 GLY A O 1
ATOM 3195 N N . ARG A 1 461 ? 43.432 13.974 -76.444 1.00 91.69 461 ARG A N 1
ATOM 3196 C CA . ARG A 1 461 ? 44.857 13.644 -76.327 1.00 91.69 461 ARG A CA 1
ATOM 3197 C C . ARG A 1 461 ? 45.164 12.256 -76.894 1.00 91.69 461 ARG A C 1
ATOM 3199 O O . ARG A 1 461 ? 46.074 12.131 -77.704 1.00 91.69 461 ARG A O 1
ATOM 3206 N N . ARG A 1 462 ? 44.385 11.229 -76.528 1.00 90.75 462 ARG A N 1
ATOM 3207 C CA . ARG A 1 462 ? 44.557 9.853 -77.036 1.00 90.75 462 ARG A CA 1
ATOM 3208 C C . ARG A 1 462 ? 44.389 9.776 -78.555 1.00 90.75 462 ARG A C 1
ATOM 3210 O O . ARG A 1 462 ? 45.119 9.040 -79.214 1.00 90.75 462 ARG A O 1
ATOM 3217 N N . ILE A 1 463 ? 43.437 10.527 -79.115 1.00 90.25 463 ILE A N 1
ATOM 3218 C CA . ILE A 1 463 ? 43.231 10.609 -80.566 1.00 90.25 463 ILE A CA 1
ATOM 3219 C C . ILE A 1 463 ? 44.428 11.280 -81.244 1.00 90.25 463 ILE A C 1
ATOM 3221 O O . ILE A 1 463 ? 44.905 10.760 -82.251 1.00 90.25 463 ILE A O 1
ATOM 3225 N N . ASP A 1 464 ? 44.923 12.394 -80.700 1.00 88.69 464 ASP A N 1
ATOM 3226 C CA . ASP A 1 464 ? 46.066 13.129 -81.253 1.00 88.69 464 ASP A CA 1
ATOM 3227 C C . ASP A 1 464 ? 47.360 12.289 -81.189 1.00 88.69 464 ASP A C 1
ATOM 3229 O O . ASP A 1 464 ? 48.081 12.191 -82.183 1.00 88.69 464 ASP A O 1
ATOM 3233 N N . GLU A 1 465 ? 47.613 11.601 -80.070 1.00 87.62 465 GLU A N 1
ATOM 3234 C CA . GLU A 1 465 ? 48.727 10.653 -79.908 1.00 87.62 465 GLU A CA 1
ATOM 3235 C C . GLU A 1 465 ? 48.638 9.516 -80.931 1.00 87.62 465 GLU A C 1
ATOM 3237 O O . GLU A 1 465 ? 49.589 9.264 -81.675 1.00 87.62 465 GLU A O 1
ATOM 3242 N N . ARG A 1 466 ? 47.464 8.885 -81.060 1.00 85.19 466 ARG A N 1
ATOM 3243 C CA . ARG A 1 466 ? 47.264 7.805 -82.032 1.00 85.19 466 ARG A CA 1
ATOM 3244 C C . ARG A 1 466 ? 47.383 8.292 -83.477 1.00 85.19 466 ARG A C 1
ATOM 3246 O O . ARG A 1 466 ? 47.873 7.565 -84.341 1.00 85.19 466 ARG A O 1
ATOM 3253 N N . ALA A 1 467 ? 46.943 9.515 -83.764 1.00 81.38 467 ALA A N 1
ATOM 3254 C CA . ALA A 1 467 ? 47.084 10.134 -85.075 1.00 81.38 467 ALA A CA 1
ATOM 3255 C C . ALA A 1 467 ? 48.558 10.402 -85.425 1.00 81.38 467 ALA A C 1
ATOM 3257 O O . ALA A 1 467 ? 48.951 10.149 -86.567 1.00 81.38 467 ALA A O 1
ATOM 3258 N N . ALA A 1 468 ? 49.366 10.849 -84.457 1.00 79.94 468 ALA A N 1
ATOM 3259 C CA . ALA A 1 468 ? 50.805 11.064 -84.611 1.00 79.94 468 ALA A CA 1
ATOM 3260 C C . ALA A 1 468 ? 51.577 9.746 -84.800 1.00 79.94 468 ALA A C 1
ATOM 3262 O O . ALA A 1 468 ? 52.461 9.669 -85.655 1.00 79.94 468 ALA A O 1
ATOM 3263 N N . GLU A 1 469 ? 51.202 8.684 -84.082 1.00 78.88 469 GLU A N 1
ATOM 3264 C CA . GLU A 1 469 ? 51.742 7.334 -84.300 1.00 78.88 469 GLU A CA 1
ATOM 3265 C C . GLU A 1 469 ? 51.478 6.856 -85.736 1.00 78.88 469 GLU A C 1
ATOM 3267 O O . GLU A 1 469 ? 52.394 6.432 -86.437 1.00 78.88 469 GLU A O 1
ATOM 3272 N N . ILE A 1 470 ? 50.240 7.004 -86.227 1.00 73.44 470 ILE A N 1
ATOM 3273 C CA . ILE A 1 470 ? 49.867 6.635 -87.604 1.00 73.44 470 ILE A CA 1
ATOM 3274 C C . ILE A 1 470 ? 50.618 7.488 -88.644 1.00 73.44 470 ILE A C 1
ATOM 3276 O O . ILE A 1 470 ? 50.819 7.037 -89.775 1.00 73.44 470 ILE A O 1
ATOM 3280 N N . GLU A 1 471 ? 51.024 8.712 -88.305 1.00 64.12 471 GLU A N 1
ATOM 3281 C CA . GLU A 1 471 ? 51.777 9.618 -89.181 1.00 64.12 471 GLU A CA 1
ATOM 3282 C C . GLU A 1 471 ? 53.265 9.260 -89.293 1.00 64.12 471 GLU A C 1
ATOM 3284 O O . GLU A 1 471 ? 53.824 9.372 -90.388 1.00 64.12 471 GLU A O 1
ATOM 3289 N N . ASN A 1 472 ? 53.867 8.771 -88.203 1.00 57.03 472 ASN A N 1
ATOM 3290 C CA . ASN A 1 472 ? 55.314 8.592 -88.056 1.00 57.03 472 ASN A CA 1
ATOM 3291 C C . ASN A 1 472 ? 55.818 7.136 -88.136 1.00 57.03 472 ASN A C 1
ATOM 3293 O O . ASN A 1 472 ? 57.018 6.928 -87.987 1.00 57.03 472 ASN A O 1
ATOM 3297 N N . GLU A 1 473 ? 54.959 6.146 -88.419 1.00 44.22 473 GLU A N 1
ATOM 3298 C CA . GLU A 1 473 ? 55.349 4.720 -88.497 1.00 44.22 473 GLU A CA 1
ATOM 3299 C C . GLU A 1 473 ? 56.584 4.464 -89.398 1.00 44.22 473 GLU A C 1
ATOM 3301 O O . GLU A 1 473 ? 56.481 4.465 -90.634 1.00 44.22 473 GLU A O 1
ATOM 3306 N N . SER A 1 474 ? 57.728 4.150 -88.771 1.00 41.28 474 SER A N 1
ATOM 3307 C CA . SER A 1 474 ? 58.927 3.570 -89.399 1.00 41.28 474 SER A CA 1
ATOM 3308 C C . SER A 1 474 ? 59.175 2.144 -88.879 1.00 41.28 474 SER A C 1
ATOM 3310 O O . SER A 1 474 ? 58.650 1.740 -87.846 1.00 41.28 474 SER A O 1
ATOM 3312 N N . TRP A 1 475 ? 59.978 1.336 -89.583 1.00 38.12 475 TRP A N 1
ATOM 3313 C CA . TRP A 1 475 ? 60.159 -0.093 -89.262 1.00 38.12 475 TRP A CA 1
ATOM 3314 C C . TRP A 1 475 ? 60.732 -0.387 -87.854 1.00 38.12 475 TRP A C 1
ATOM 3316 O O . TRP A 1 475 ? 60.574 -1.507 -87.368 1.00 38.12 475 TRP A O 1
ATOM 3326 N N . TRP A 1 476 ? 61.323 0.609 -87.180 1.00 38.78 476 TRP A N 1
ATOM 3327 C CA . TRP A 1 476 ? 61.794 0.523 -85.791 1.00 38.78 476 TRP A CA 1
ATOM 3328 C C . TRP A 1 476 ? 60.652 0.501 -84.751 1.00 38.78 476 TRP A C 1
ATOM 3330 O O . TRP A 1 476 ? 60.830 -0.047 -83.662 1.00 38.78 476 TRP A O 1
ATOM 3340 N N . ASP A 1 477 ? 59.443 0.956 -85.103 1.00 42.06 477 ASP A N 1
ATOM 3341 C CA . ASP A 1 477 ? 58.273 0.966 -84.206 1.00 42.06 477 ASP A CA 1
ATOM 3342 C C . ASP A 1 477 ? 57.668 -0.434 -83.984 1.00 42.06 477 ASP A C 1
ATOM 3344 O O . ASP A 1 477 ? 56.958 -0.675 -83.004 1.00 42.06 477 ASP A O 1
ATOM 3348 N N . ARG A 1 478 ? 58.018 -1.417 -84.830 1.00 42.84 478 ARG A N 1
ATOM 3349 C CA . ARG A 1 478 ? 57.660 -2.832 -84.607 1.00 42.84 478 ARG A CA 1
ATOM 3350 C C . ARG A 1 478 ? 58.425 -3.470 -83.442 1.00 42.84 478 ARG A C 1
ATOM 3352 O O . ARG A 1 478 ? 57.915 -4.422 -82.859 1.00 42.84 478 ARG A O 1
ATOM 3359 N N . ALA A 1 479 ? 59.603 -2.953 -83.079 1.00 41.44 479 ALA A N 1
ATOM 3360 C CA . ALA A 1 479 ? 60.393 -3.446 -81.945 1.00 41.44 479 ALA A CA 1
ATOM 3361 C C . ALA A 1 479 ? 59.949 -2.816 -80.610 1.00 41.44 479 ALA A C 1
ATOM 3363 O O . ALA A 1 479 ? 59.904 -3.499 -79.587 1.00 41.44 479 ALA A O 1
ATOM 3364 N N . VAL A 1 480 ? 59.536 -1.542 -80.624 1.00 47.94 480 VAL A N 1
ATOM 3365 C CA . VAL A 1 480 ? 58.998 -0.841 -79.442 1.00 47.94 480 VAL A CA 1
ATOM 3366 C C . VAL A 1 480 ? 57.597 -1.343 -79.080 1.00 47.94 480 VAL A C 1
ATOM 3368 O O . VAL A 1 480 ? 57.299 -1.494 -77.896 1.00 47.94 480 VAL A O 1
ATOM 3371 N N . GLY A 1 481 ? 56.769 -1.712 -80.067 1.00 45.59 481 GLY A N 1
ATOM 3372 C CA . GLY A 1 481 ? 55.461 -2.335 -79.828 1.00 45.59 481 GLY A CA 1
ATOM 3373 C C . GLY A 1 481 ? 55.540 -3.586 -78.944 1.00 45.59 481 GLY A C 1
ATOM 3374 O O . GLY A 1 481 ? 54.707 -3.760 -78.059 1.00 45.59 481 GLY A O 1
ATOM 3375 N N . PHE A 1 482 ? 56.589 -4.400 -79.093 1.00 45.59 482 PHE A N 1
ATOM 3376 C CA . PHE A 1 482 ? 56.835 -5.568 -78.240 1.00 45.59 482 PHE A CA 1
ATOM 3377 C C . PHE A 1 482 ? 57.183 -5.189 -76.787 1.00 45.59 482 PHE A C 1
ATOM 3379 O O . PHE A 1 482 ? 56.657 -5.787 -75.850 1.00 45.59 482 PHE A O 1
ATOM 3386 N N . VAL A 1 483 ? 57.997 -4.149 -76.575 1.00 48.88 483 VAL A N 1
ATOM 3387 C CA . VAL A 1 483 ? 58.393 -3.669 -75.234 1.00 48.88 483 VAL A CA 1
ATOM 3388 C C . VAL A 1 483 ? 57.243 -2.937 -74.521 1.00 48.88 483 VAL A C 1
ATOM 3390 O O . VAL A 1 483 ? 57.039 -3.119 -73.322 1.00 48.88 483 VAL A O 1
ATOM 3393 N N . ALA A 1 484 ? 56.429 -2.169 -75.249 1.00 44.69 484 ALA A N 1
ATOM 3394 C CA . ALA A 1 484 ? 55.229 -1.524 -74.709 1.00 44.69 484 ALA A CA 1
ATOM 3395 C C . ALA A 1 484 ? 54.140 -2.549 -74.344 1.00 44.69 484 ALA A C 1
ATOM 3397 O O . ALA A 1 484 ? 53.510 -2.440 -73.290 1.00 44.69 484 ALA A O 1
ATOM 3398 N N . GLY A 1 485 ? 53.966 -3.590 -75.168 1.00 46.41 485 GLY A N 1
ATOM 3399 C CA . GLY A 1 485 ? 53.123 -4.740 -74.840 1.00 46.41 485 GLY A CA 1
ATOM 3400 C C . GLY A 1 485 ? 53.577 -5.413 -73.546 1.00 46.41 485 GLY A C 1
ATOM 3401 O O . GLY A 1 485 ? 52.765 -5.639 -72.652 1.00 46.41 485 GLY A O 1
ATOM 3402 N N . PHE A 1 486 ? 54.884 -5.646 -73.406 1.00 49.44 486 PHE A N 1
ATOM 3403 C CA . PHE A 1 486 ? 55.504 -6.259 -72.229 1.00 49.44 486 PHE A CA 1
ATOM 3404 C C . PHE A 1 486 ? 55.208 -5.504 -70.922 1.00 49.44 486 PHE A C 1
ATOM 3406 O O . PHE A 1 486 ? 54.764 -6.115 -69.951 1.00 49.44 486 PHE A O 1
ATOM 3413 N N . VAL A 1 487 ? 55.353 -4.176 -70.897 1.00 49.03 487 VAL A N 1
ATOM 3414 C CA . VAL A 1 487 ? 55.082 -3.359 -69.695 1.00 49.03 487 VAL A CA 1
ATOM 3415 C C . VAL A 1 487 ? 53.587 -3.323 -69.338 1.00 49.03 487 VAL A C 1
ATOM 3417 O O . VAL A 1 487 ? 53.228 -3.415 -68.162 1.00 49.03 487 VAL A O 1
ATOM 3420 N N . VAL A 1 488 ? 52.694 -3.263 -70.332 1.00 52.09 488 VAL A N 1
ATOM 3421 C CA . VAL A 1 488 ? 51.235 -3.288 -70.104 1.00 52.09 488 VAL A CA 1
ATOM 3422 C C . VAL A 1 488 ? 50.761 -4.665 -69.620 1.00 52.09 488 VAL A C 1
ATOM 3424 O O . VAL A 1 488 ? 49.918 -4.748 -68.728 1.00 52.09 488 VAL A O 1
ATOM 3427 N N . GLY A 1 489 ? 51.328 -5.753 -70.152 1.00 47.50 489 GLY A N 1
ATOM 3428 C CA . GLY A 1 489 ? 51.079 -7.114 -69.665 1.00 47.50 489 GLY A CA 1
ATOM 3429 C C . GLY A 1 489 ? 51.552 -7.330 -68.225 1.00 47.50 489 GLY A C 1
ATOM 3430 O O . GLY A 1 489 ? 50.863 -7.980 -67.441 1.00 47.50 489 GLY A O 1
ATOM 3431 N N . PHE A 1 490 ? 52.682 -6.727 -67.854 1.00 46.59 490 PHE A N 1
ATOM 3432 C CA . PHE A 1 490 ? 53.253 -6.776 -66.506 1.00 46.59 490 PHE A CA 1
ATOM 3433 C C . PHE A 1 490 ? 52.368 -6.055 -65.466 1.00 46.59 490 PHE A C 1
ATOM 3435 O O . PHE A 1 490 ? 52.042 -6.627 -64.428 1.00 46.59 490 PHE A O 1
ATOM 3442 N N . LEU A 1 491 ? 51.894 -4.835 -65.759 1.00 44.47 491 LEU A N 1
ATOM 3443 C CA . LEU A 1 491 ? 51.082 -4.031 -64.826 1.00 44.47 491 LEU A CA 1
ATOM 3444 C C . LEU A 1 491 ? 49.615 -4.485 -64.716 1.00 44.47 491 LEU A C 1
ATOM 3446 O O . LEU A 1 491 ? 49.048 -4.465 -63.623 1.00 44.47 491 LEU A O 1
ATOM 3450 N N . ALA A 1 492 ? 48.995 -4.940 -65.810 1.00 46.88 492 ALA A N 1
ATOM 3451 C CA . ALA A 1 492 ? 47.620 -5.452 -65.779 1.00 46.88 492 ALA A CA 1
ATOM 3452 C C . ALA A 1 492 ? 47.497 -6.747 -64.950 1.00 46.88 492 ALA A C 1
ATOM 3454 O O . ALA A 1 492 ? 46.500 -6.954 -64.260 1.00 46.88 492 ALA A O 1
ATOM 3455 N N . THR A 1 493 ? 48.535 -7.590 -64.968 1.00 47.22 493 THR A N 1
ATOM 3456 C CA . THR A 1 493 ? 48.583 -8.832 -64.178 1.00 47.22 493 THR A CA 1
ATOM 3457 C C . THR A 1 493 ? 48.812 -8.542 -62.684 1.00 47.22 493 THR A C 1
ATOM 3459 O O . THR A 1 493 ? 48.228 -9.211 -61.833 1.00 47.22 493 THR A O 1
ATOM 3462 N N . ALA A 1 494 ? 49.561 -7.483 -62.346 1.00 46.84 494 ALA A N 1
ATOM 3463 C CA . ALA A 1 494 ? 49.738 -7.023 -60.965 1.00 46.84 494 ALA A CA 1
ATOM 3464 C C . ALA A 1 494 ? 48.425 -6.534 -60.312 1.00 46.84 494 ALA A C 1
ATOM 3466 O O . ALA A 1 494 ? 48.204 -6.772 -59.125 1.00 46.84 494 ALA A O 1
ATOM 3467 N N . TRP A 1 495 ? 47.523 -5.906 -61.079 1.00 44.41 495 TRP A N 1
ATOM 3468 C CA . TRP A 1 495 ? 46.216 -5.446 -60.583 1.00 44.41 495 TRP A CA 1
ATOM 3469 C C . TRP A 1 495 ? 45.209 -6.590 -60.368 1.00 44.41 495 TRP A C 1
ATOM 3471 O O . TRP A 1 495 ? 44.462 -6.587 -59.390 1.00 44.41 495 TRP A O 1
ATOM 3481 N N . GLU A 1 496 ? 45.214 -7.609 -61.231 1.00 45.94 496 GLU A N 1
ATOM 3482 C CA . GLU A 1 496 ? 44.378 -8.808 -61.052 1.00 45.94 496 GLU A CA 1
ATOM 3483 C C . GLU A 1 496 ? 44.833 -9.669 -59.857 1.00 45.94 496 GLU A C 1
ATOM 3485 O O . GLU A 1 496 ? 44.001 -10.226 -59.141 1.00 45.94 496 GLU A O 1
ATOM 3490 N N . MET A 1 497 ? 46.133 -9.701 -59.545 1.00 43.19 497 MET A N 1
ATOM 3491 C CA . MET A 1 497 ? 46.663 -10.386 -58.357 1.00 43.19 497 MET A CA 1
ATOM 3492 C C . MET A 1 497 ? 46.193 -9.744 -57.035 1.00 43.19 497 MET A C 1
ATOM 3494 O O . MET A 1 497 ? 45.900 -10.454 -56.073 1.00 43.19 497 MET A O 1
ATOM 3498 N N . ILE A 1 498 ? 46.044 -8.412 -56.996 1.00 46.09 498 ILE A N 1
ATOM 3499 C CA . ILE A 1 498 ? 45.497 -7.678 -55.838 1.00 46.09 498 ILE A CA 1
ATOM 3500 C C . ILE A 1 498 ? 44.023 -8.044 -55.599 1.00 46.09 498 ILE A C 1
ATOM 3502 O O . ILE A 1 498 ? 43.613 -8.230 -54.452 1.00 46.09 498 ILE A O 1
ATOM 3506 N N . LYS A 1 499 ? 43.229 -8.226 -56.665 1.00 45.44 499 LYS A N 1
ATOM 3507 C CA . LYS A 1 499 ? 41.826 -8.666 -56.554 1.00 45.44 499 LYS A CA 1
ATOM 3508 C C . LYS A 1 499 ? 41.708 -10.093 -56.017 1.00 45.44 499 LYS A C 1
ATOM 3510 O O . LYS A 1 499 ? 40.871 -10.344 -55.154 1.00 45.44 499 LYS A O 1
ATOM 3515 N N . VAL A 1 500 ? 42.557 -11.014 -56.480 1.00 43.88 500 VAL A N 1
ATOM 3516 C CA . VAL A 1 500 ? 42.568 -12.412 -56.008 1.00 43.88 500 VAL A CA 1
ATOM 3517 C C . VAL A 1 500 ? 42.967 -12.497 -54.529 1.00 43.88 500 VAL A C 1
ATOM 3519 O O . VAL A 1 500 ? 42.323 -13.217 -53.770 1.00 43.88 500 VAL A O 1
ATOM 3522 N N . LEU A 1 501 ? 43.954 -11.711 -54.083 1.00 44.19 501 LEU A N 1
ATOM 3523 C CA . LEU A 1 501 ? 44.332 -11.628 -52.664 1.00 44.19 501 LEU A CA 1
ATOM 3524 C C . LEU A 1 501 ? 43.220 -11.025 -51.790 1.00 44.19 501 LEU A C 1
ATOM 3526 O O . LEU A 1 501 ? 42.986 -11.513 -50.685 1.00 44.19 501 LEU A O 1
ATOM 3530 N N . GLY A 1 502 ? 42.489 -10.029 -52.301 1.00 43.50 502 GLY A N 1
ATOM 3531 C CA . GLY A 1 502 ? 41.302 -9.480 -51.639 1.00 43.50 502 GLY A CA 1
ATOM 3532 C C . GLY A 1 502 ? 40.181 -10.510 -51.469 1.00 43.50 502 GLY A C 1
ATOM 3533 O O . GLY A 1 502 ? 39.591 -10.596 -50.397 1.00 43.50 502 GLY A O 1
ATOM 3534 N N . VAL A 1 503 ? 39.932 -11.350 -52.481 1.00 47.72 503 VAL A N 1
ATOM 3535 C CA . VAL A 1 503 ? 38.937 -12.437 -52.408 1.00 47.72 503 VAL A CA 1
ATOM 3536 C C . VAL A 1 503 ? 39.376 -13.542 -51.441 1.00 47.72 503 VAL A C 1
ATOM 3538 O O . VAL A 1 503 ? 38.555 -14.017 -50.664 1.00 47.72 503 VAL A O 1
ATOM 3541 N N . ILE A 1 504 ? 40.658 -13.921 -51.415 1.00 49.00 504 ILE A N 1
ATOM 3542 C CA . ILE A 1 504 ? 41.179 -14.932 -50.475 1.00 49.00 504 ILE A CA 1
ATOM 3543 C C . ILE A 1 504 ? 41.080 -14.445 -49.021 1.00 49.00 504 ILE A C 1
ATOM 3545 O O . ILE A 1 504 ? 40.668 -15.212 -48.151 1.00 49.00 504 ILE A O 1
ATOM 3549 N N . ALA A 1 505 ? 41.385 -13.171 -48.750 1.00 47.84 505 ALA A N 1
ATOM 3550 C CA . ALA A 1 505 ? 41.226 -12.578 -47.420 1.00 47.84 505 ALA A CA 1
ATOM 3551 C C . ALA A 1 505 ? 39.752 -12.532 -46.976 1.00 47.84 505 ALA A C 1
ATOM 3553 O O . ALA A 1 505 ? 39.440 -12.804 -45.818 1.00 47.84 505 ALA A O 1
ATOM 3554 N N . LEU A 1 506 ? 38.838 -12.251 -47.907 1.00 48.88 506 LEU A N 1
ATOM 3555 C CA . LEU A 1 506 ? 37.400 -12.183 -47.646 1.00 48.88 506 LEU A CA 1
ATOM 3556 C C . LEU A 1 506 ? 36.788 -13.581 -47.439 1.00 48.88 506 LEU A C 1
ATOM 3558 O O . LEU A 1 506 ? 35.943 -13.755 -46.566 1.00 48.88 506 LEU A O 1
ATOM 3562 N N . VAL A 1 507 ? 37.275 -14.601 -48.157 1.00 57.59 507 VAL A N 1
ATOM 3563 C CA . VAL A 1 507 ? 36.916 -16.014 -47.933 1.00 57.59 507 VAL A CA 1
ATOM 3564 C C . VAL A 1 507 ? 37.461 -16.516 -46.592 1.00 57.59 507 VAL A C 1
ATOM 3566 O O . VAL A 1 507 ? 36.735 -17.182 -45.860 1.00 57.59 507 VAL A O 1
ATOM 3569 N N . ALA A 1 508 ? 38.692 -16.156 -46.216 1.00 52.12 508 ALA A N 1
ATOM 3570 C CA . ALA A 1 508 ? 39.245 -16.490 -44.902 1.00 52.12 508 ALA A CA 1
ATOM 3571 C C . ALA A 1 508 ? 38.435 -15.848 -43.760 1.00 52.12 508 ALA A C 1
ATOM 3573 O O . ALA A 1 508 ? 38.117 -16.518 -42.779 1.00 52.12 508 ALA A O 1
ATOM 3574 N N . LEU A 1 509 ? 38.024 -14.586 -43.919 1.00 51.81 509 LEU A N 1
ATOM 3575 C CA . LEU A 1 509 ? 37.165 -13.887 -42.963 1.00 51.81 509 LEU A CA 1
ATOM 3576 C C . LEU A 1 509 ? 35.768 -14.528 -42.871 1.00 51.81 509 LEU A C 1
ATOM 3578 O O . LEU A 1 509 ? 35.250 -14.720 -41.774 1.00 51.81 509 LEU A O 1
ATOM 3582 N N . ALA A 1 510 ? 35.181 -14.920 -44.005 1.00 50.28 510 ALA A N 1
ATOM 3583 C CA . ALA A 1 510 ? 33.884 -15.592 -44.046 1.00 50.28 510 ALA A CA 1
ATOM 3584 C C . ALA A 1 510 ? 33.919 -16.970 -43.361 1.00 50.28 510 ALA A C 1
ATOM 3586 O O . ALA A 1 510 ? 32.985 -17.319 -42.644 1.00 50.28 510 ALA A O 1
ATOM 3587 N N . VAL A 1 511 ? 35.009 -17.730 -43.511 1.00 62.03 511 VAL A N 1
ATOM 3588 C CA . VAL A 1 511 ? 35.198 -19.018 -42.819 1.00 62.03 511 VAL A CA 1
ATOM 3589 C C . VAL A 1 511 ? 35.318 -18.825 -41.303 1.00 62.03 511 VAL A C 1
ATOM 3591 O O . VAL A 1 511 ? 34.729 -19.597 -40.548 1.00 62.03 511 VAL A O 1
ATOM 3594 N N . VAL A 1 512 ? 36.007 -17.773 -40.846 1.00 58.41 512 VAL A N 1
ATOM 3595 C CA . VAL A 1 512 ? 36.095 -17.425 -39.415 1.00 58.41 512 VAL A CA 1
ATOM 3596 C C . VAL A 1 512 ? 34.721 -17.050 -38.855 1.00 58.41 512 VAL A C 1
ATOM 3598 O O . VAL A 1 512 ? 34.333 -17.544 -37.801 1.00 58.41 512 VAL A O 1
ATOM 3601 N N . VAL A 1 513 ? 33.945 -16.244 -39.582 1.00 59.28 513 VAL A N 1
ATOM 3602 C CA . VAL A 1 513 ? 32.597 -15.828 -39.166 1.00 59.28 513 VAL A CA 1
ATOM 3603 C C . VAL A 1 513 ? 31.633 -17.020 -39.120 1.00 59.28 513 VAL A C 1
ATOM 3605 O O . VAL A 1 513 ? 30.891 -17.167 -38.152 1.00 59.28 513 VAL A O 1
ATOM 3608 N N . VAL A 1 514 ? 31.684 -17.930 -40.098 1.00 61.03 514 VAL A N 1
ATOM 3609 C CA . VAL A 1 514 ? 30.865 -19.156 -40.100 1.00 61.03 514 VAL A CA 1
ATOM 3610 C C . VAL A 1 514 ? 31.256 -20.099 -38.955 1.00 61.03 514 VAL A C 1
ATOM 3612 O O . VAL A 1 514 ? 30.376 -20.670 -38.315 1.00 61.03 514 VAL A O 1
ATOM 3615 N N . ALA A 1 515 ? 32.546 -20.226 -38.632 1.00 52.53 515 ALA A N 1
ATOM 3616 C CA . ALA A 1 515 ? 33.006 -21.028 -37.496 1.00 52.53 515 ALA A CA 1
ATOM 3617 C C . ALA A 1 515 ? 32.543 -20.454 -36.142 1.00 52.53 515 ALA A C 1
ATOM 3619 O O . ALA A 1 515 ? 32.136 -21.212 -35.262 1.00 52.53 515 ALA A O 1
ATOM 3620 N N . VAL A 1 516 ? 32.538 -19.124 -35.994 1.00 51.59 516 VAL A N 1
ATOM 3621 C CA . VAL A 1 516 ? 32.016 -18.429 -34.803 1.00 51.59 516 VAL A CA 1
ATOM 3622 C C . VAL A 1 516 ? 30.502 -18.627 -34.666 1.00 51.59 516 VAL A C 1
ATOM 3624 O O . VAL A 1 516 ? 30.018 -18.909 -33.572 1.00 51.59 516 VAL A O 1
ATOM 3627 N N . ILE A 1 517 ? 29.760 -18.563 -35.775 1.00 55.25 517 ILE A N 1
ATOM 3628 C CA . ILE A 1 517 ? 28.303 -18.768 -35.796 1.00 55.25 517 ILE A CA 1
ATOM 3629 C C . ILE A 1 517 ? 27.935 -20.223 -35.459 1.00 55.25 517 ILE A C 1
ATOM 3631 O O . ILE A 1 517 ? 27.032 -20.456 -34.658 1.00 55.25 517 ILE A O 1
ATOM 3635 N N . ILE A 1 518 ? 28.651 -21.211 -36.006 1.00 56.00 518 ILE A N 1
ATOM 3636 C CA . ILE A 1 518 ? 28.414 -22.635 -35.704 1.00 56.00 518 ILE A CA 1
ATOM 3637 C C . ILE A 1 518 ? 28.790 -22.962 -34.248 1.00 56.00 518 ILE A C 1
ATOM 3639 O O . ILE A 1 518 ? 28.060 -23.693 -33.581 1.00 56.00 518 ILE A O 1
ATOM 3643 N N . GLY A 1 519 ? 29.878 -22.387 -33.722 1.00 46.12 519 GLY A N 1
ATOM 3644 C CA . GLY A 1 519 ? 30.269 -22.546 -32.316 1.00 46.12 519 GLY A CA 1
ATOM 3645 C C . GLY A 1 519 ? 29.255 -21.950 -31.333 1.00 46.12 519 GLY A C 1
ATOM 3646 O O . GLY A 1 519 ? 28.959 -22.564 -30.308 1.00 46.12 519 GLY A O 1
ATOM 3647 N N . ALA A 1 520 ? 28.667 -20.798 -31.673 1.00 48.16 520 ALA A N 1
ATOM 3648 C CA . ALA A 1 520 ? 27.622 -20.158 -30.874 1.00 48.16 520 ALA A CA 1
ATOM 3649 C C . ALA A 1 520 ? 26.292 -20.939 -30.887 1.00 48.16 520 ALA A C 1
ATOM 3651 O O . ALA A 1 520 ? 25.598 -20.978 -29.873 1.00 48.16 520 ALA A O 1
ATOM 3652 N N . LEU A 1 521 ? 25.957 -21.603 -32.002 1.00 45.25 521 LEU A N 1
ATOM 3653 C CA . LEU A 1 521 ? 24.703 -22.350 -32.167 1.00 45.25 521 LEU A CA 1
ATOM 3654 C C . LEU A 1 521 ? 24.679 -23.726 -31.475 1.00 45.25 521 LEU A C 1
ATOM 3656 O O . LEU A 1 521 ? 23.594 -24.229 -31.197 1.00 45.25 521 LEU A O 1
ATOM 3660 N N . VAL A 1 522 ? 25.833 -24.348 -31.196 1.00 47.78 522 VAL A N 1
ATOM 3661 C CA . VAL A 1 522 ? 25.891 -25.739 -30.691 1.00 47.78 522 VAL A CA 1
ATOM 3662 C C . VAL A 1 522 ? 26.113 -25.848 -29.170 1.00 47.78 522 VAL A C 1
ATOM 3664 O O . VAL A 1 522 ? 25.737 -26.867 -28.598 1.00 47.78 522 VAL A O 1
ATOM 3667 N N . ALA A 1 523 ? 26.679 -24.841 -28.483 1.00 40.09 523 ALA A N 1
ATOM 3668 C CA . ALA A 1 523 ? 27.146 -25.027 -27.093 1.00 40.09 523 ALA A CA 1
ATOM 3669 C C . ALA A 1 523 ? 26.854 -23.897 -26.078 1.00 40.09 523 ALA A C 1
ATOM 3671 O O . ALA A 1 523 ? 27.256 -24.018 -24.919 1.00 40.09 523 ALA A O 1
ATOM 3672 N N . GLY A 1 524 ? 26.163 -22.812 -26.453 1.00 51.44 524 GLY A N 1
ATOM 3673 C CA . GLY A 1 524 ? 25.902 -21.689 -25.534 1.00 51.44 524 GLY A CA 1
ATOM 3674 C C . GLY A 1 524 ? 27.182 -21.058 -24.948 1.00 51.44 524 GLY A C 1
ATOM 3675 O O . GLY A 1 524 ? 28.279 -21.263 -25.467 1.00 51.44 524 GLY A O 1
ATOM 3676 N N . LEU A 1 525 ? 27.063 -20.284 -23.857 1.00 40.28 525 LEU A N 1
ATOM 3677 C CA . LEU A 1 525 ? 28.140 -19.432 -23.305 1.00 40.28 525 LEU A CA 1
ATOM 3678 C C . LEU A 1 525 ? 29.459 -20.181 -22.985 1.00 40.28 525 LEU A C 1
ATOM 3680 O O . LEU A 1 525 ? 30.535 -19.588 -23.045 1.00 40.28 525 LEU A O 1
ATOM 3684 N N . ALA A 1 526 ? 29.399 -21.492 -22.715 1.00 43.09 526 ALA A N 1
ATOM 3685 C CA . ALA A 1 526 ? 30.572 -22.341 -22.476 1.00 43.09 526 ALA A CA 1
ATOM 3686 C C . ALA A 1 526 ? 31.407 -22.620 -23.748 1.00 43.09 526 ALA A C 1
ATOM 3688 O O . ALA A 1 526 ? 32.611 -22.863 -23.660 1.00 43.09 526 ALA A O 1
ATOM 3689 N N . GLY A 1 527 ? 30.807 -22.532 -24.942 1.00 44.75 527 GLY A N 1
ATOM 3690 C CA . GLY A 1 527 ? 31.494 -22.718 -26.226 1.00 44.75 527 GLY A CA 1
ATOM 3691 C C . GLY A 1 527 ? 32.467 -21.590 -26.582 1.00 44.75 527 GLY A C 1
ATOM 3692 O O . GLY A 1 527 ? 33.459 -21.827 -27.268 1.00 44.75 527 GLY A O 1
ATOM 3693 N N . ILE A 1 528 ? 32.246 -20.377 -26.067 1.00 48.38 528 ILE A N 1
ATOM 3694 C CA . ILE A 1 528 ? 33.067 -19.194 -26.377 1.00 48.38 528 ILE A CA 1
ATOM 3695 C C . ILE A 1 528 ? 34.466 -19.309 -25.745 1.00 48.38 528 ILE A C 1
ATOM 3697 O O . ILE A 1 528 ? 35.460 -18.930 -26.362 1.00 48.38 528 ILE A O 1
ATOM 3701 N N . VAL A 1 529 ? 34.575 -19.915 -24.559 1.00 45.00 529 VAL A N 1
ATOM 3702 C CA . VAL A 1 529 ? 35.855 -20.084 -23.844 1.00 45.00 529 VAL A CA 1
ATOM 3703 C C . VAL A 1 529 ? 36.716 -21.194 -24.468 1.00 45.00 529 VAL A C 1
ATOM 3705 O O . VAL A 1 529 ? 37.938 -21.066 -24.546 1.00 45.00 529 VAL A O 1
ATOM 3708 N N . ALA A 1 530 ? 36.098 -22.244 -25.022 1.00 46.09 530 ALA A N 1
ATOM 3709 C CA . ALA A 1 530 ? 36.807 -23.309 -25.741 1.00 46.09 530 ALA A CA 1
ATOM 3710 C C . ALA A 1 530 ? 37.400 -22.844 -27.092 1.00 46.09 530 ALA A C 1
ATOM 3712 O O . ALA A 1 530 ? 38.426 -23.367 -27.534 1.00 46.09 530 ALA A O 1
ATOM 3713 N N . VAL A 1 531 ? 36.814 -21.821 -27.728 1.00 46.69 531 VAL A N 1
ATOM 3714 C CA . VAL A 1 531 ? 37.306 -21.234 -28.991 1.00 46.69 531 VAL A CA 1
ATOM 3715 C C . VAL A 1 531 ? 38.627 -20.476 -28.795 1.00 46.69 531 VAL A C 1
ATOM 3717 O O . VAL A 1 531 ? 39.503 -20.543 -29.660 1.00 46.69 531 VAL A O 1
ATOM 3720 N N . PHE A 1 532 ? 38.841 -19.847 -27.635 1.00 41.59 532 PHE A N 1
ATOM 3721 C CA . PHE A 1 532 ? 40.122 -19.209 -27.306 1.00 41.59 532 PHE A CA 1
ATOM 3722 C C . PHE A 1 532 ? 41.248 -20.220 -27.047 1.00 41.59 532 PHE A C 1
ATOM 3724 O O . PHE A 1 532 ? 42.390 -19.972 -27.432 1.00 41.59 532 PHE A O 1
ATOM 3731 N N . ALA A 1 533 ? 40.933 -21.401 -26.503 1.00 39.81 533 ALA A N 1
ATOM 3732 C CA . ALA A 1 533 ? 41.900 -22.493 -26.366 1.00 39.81 533 ALA A CA 1
ATOM 3733 C C . ALA A 1 533 ? 42.239 -23.159 -27.721 1.00 39.81 533 ALA A C 1
ATOM 3735 O O . ALA A 1 533 ? 43.380 -23.563 -27.948 1.00 39.81 533 ALA A O 1
ATOM 3736 N N . ALA A 1 534 ? 41.288 -23.214 -28.662 1.00 41.78 534 ALA A N 1
ATOM 3737 C CA . ALA A 1 534 ? 41.510 -23.721 -30.020 1.00 41.78 534 ALA A CA 1
ATOM 3738 C C . ALA A 1 534 ? 42.279 -22.738 -30.931 1.00 41.78 534 ALA A C 1
ATOM 3740 O O . ALA A 1 534 ? 42.988 -23.171 -31.842 1.00 41.78 534 ALA A O 1
ATOM 3741 N N . LEU A 1 535 ? 42.219 -21.427 -30.665 1.00 39.88 535 LEU A N 1
ATOM 3742 C CA . LEU A 1 535 ? 42.997 -20.403 -31.381 1.00 39.88 535 LEU A CA 1
ATOM 3743 C C . LEU A 1 535 ? 44.520 -20.606 -31.250 1.00 39.88 535 LEU A C 1
ATOM 3745 O O . LEU A 1 535 ? 45.256 -20.315 -32.194 1.00 39.88 535 LEU A O 1
ATOM 3749 N N . ALA A 1 536 ? 44.992 -21.209 -30.152 1.00 40.06 536 ALA A N 1
ATOM 3750 C CA . ALA A 1 536 ? 46.393 -21.609 -29.991 1.00 40.06 536 ALA A CA 1
ATOM 3751 C C . ALA A 1 536 ? 46.787 -22.814 -30.878 1.00 40.06 536 ALA A C 1
ATOM 3753 O O . ALA A 1 536 ? 47.935 -22.918 -31.309 1.00 40.06 536 ALA A O 1
ATOM 3754 N N . ALA A 1 537 ? 45.838 -23.695 -31.222 1.00 42.84 537 ALA A N 1
ATOM 3755 C CA . ALA A 1 537 ? 46.067 -24.842 -32.106 1.00 42.84 537 ALA A CA 1
ATOM 3756 C C . ALA A 1 537 ? 45.960 -24.476 -33.603 1.00 42.84 537 ALA A C 1
ATOM 3758 O O . ALA A 1 537 ? 46.682 -25.039 -34.430 1.00 42.84 537 ALA A O 1
ATOM 3759 N N . VAL A 1 538 ? 45.139 -23.484 -33.969 1.00 43.06 538 VAL A N 1
ATOM 3760 C CA . VAL A 1 538 ? 44.976 -23.004 -35.360 1.00 43.06 538 VAL A CA 1
ATOM 3761 C C . VAL A 1 538 ? 46.249 -22.337 -35.903 1.00 43.06 538 VAL A C 1
ATOM 3763 O O . VAL A 1 538 ? 46.544 -22.475 -37.092 1.00 43.06 538 VAL A O 1
ATOM 3766 N N . ALA A 1 539 ? 47.077 -21.731 -35.045 1.00 38.97 539 ALA A N 1
ATOM 3767 C CA . ALA A 1 539 ? 48.397 -21.223 -35.433 1.00 38.97 539 ALA A CA 1
ATOM 3768 C C . ALA A 1 539 ? 49.307 -22.324 -36.028 1.00 38.97 539 ALA A C 1
ATOM 3770 O O . ALA A 1 539 ? 50.065 -22.065 -36.964 1.00 38.97 539 ALA A O 1
ATOM 3771 N N . SER A 1 540 ? 49.178 -23.573 -35.557 1.00 37.97 540 SER A N 1
ATOM 3772 C CA . SER A 1 540 ? 49.949 -24.720 -36.065 1.00 37.97 540 SER A CA 1
ATOM 3773 C C . SER A 1 540 ? 49.381 -25.320 -37.364 1.00 37.97 540 SER A C 1
ATOM 3775 O O . SER A 1 540 ? 50.134 -25.818 -38.201 1.00 37.97 540 SER A O 1
ATOM 3777 N N . PHE A 1 541 ? 48.068 -25.199 -37.595 1.00 40.88 541 PHE A N 1
ATOM 3778 C CA . PHE A 1 541 ? 47.390 -25.685 -38.804 1.00 40.88 541 PHE A CA 1
ATOM 3779 C C . PHE A 1 541 ? 47.541 -24.722 -39.996 1.00 40.88 541 PHE A C 1
ATOM 3781 O O . PHE A 1 541 ? 47.770 -25.159 -41.126 1.00 40.88 541 PHE A O 1
ATOM 3788 N N . VAL A 1 542 ? 47.516 -23.405 -39.745 1.00 43.59 542 VAL A N 1
ATOM 3789 C CA . VAL A 1 542 ? 47.828 -22.372 -40.753 1.00 43.59 542 VAL A CA 1
ATOM 3790 C C . VAL A 1 542 ? 49.296 -22.464 -41.189 1.00 43.59 542 VAL A C 1
ATOM 3792 O O . VAL A 1 542 ? 49.591 -22.347 -42.380 1.00 43.59 542 VAL A O 1
ATOM 3795 N N . ALA A 1 543 ? 50.210 -22.788 -40.267 1.00 41.84 543 ALA A N 1
ATOM 3796 C CA . ALA A 1 543 ? 51.600 -23.088 -40.607 1.00 41.84 543 ALA A CA 1
ATOM 3797 C C . ALA A 1 543 ? 51.731 -24.355 -41.482 1.00 41.84 543 ALA A C 1
ATOM 3799 O O . ALA A 1 543 ? 52.498 -24.348 -42.443 1.00 41.84 543 ALA A O 1
ATOM 3800 N N . ALA A 1 544 ? 50.937 -25.406 -41.236 1.00 43.84 544 ALA A N 1
ATOM 3801 C CA . ALA A 1 544 ? 51.017 -26.678 -41.966 1.00 43.84 544 ALA A CA 1
ATOM 3802 C C . ALA A 1 544 ? 50.412 -26.654 -43.390 1.00 43.84 544 ALA A C 1
ATOM 3804 O O . ALA A 1 544 ? 50.935 -27.316 -44.286 1.00 43.84 544 ALA A O 1
ATOM 3805 N N . ILE A 1 545 ? 49.347 -25.879 -43.641 1.00 44.00 545 ILE A N 1
ATOM 3806 C CA . ILE A 1 545 ? 48.708 -25.780 -44.974 1.00 44.00 545 ILE A CA 1
ATOM 3807 C C . ILE A 1 545 ? 49.373 -24.722 -45.866 1.00 44.00 545 ILE A C 1
ATOM 3809 O O . ILE A 1 545 ? 49.330 -24.830 -47.096 1.00 44.00 545 ILE A O 1
ATOM 3813 N N . SER A 1 546 ? 50.053 -23.739 -45.266 1.00 40.44 546 SER A N 1
ATOM 3814 C CA . SER A 1 546 ? 50.770 -22.701 -46.012 1.00 40.44 546 SER A CA 1
ATOM 3815 C C . SER A 1 546 ? 51.780 -23.286 -47.006 1.00 40.44 546 SER A C 1
ATOM 3817 O O . SER A 1 546 ? 51.821 -22.827 -48.139 1.00 40.44 546 SER A O 1
ATOM 3819 N N . GLY A 1 547 ? 52.496 -24.365 -46.661 1.00 44.19 547 GLY A N 1
ATOM 3820 C CA . GLY A 1 547 ? 53.464 -25.017 -47.554 1.00 44.19 547 GLY A CA 1
ATOM 3821 C C . GLY A 1 547 ? 52.850 -25.716 -48.777 1.00 44.19 547 GLY A C 1
ATOM 3822 O O . GLY A 1 547 ? 53.422 -25.663 -49.866 1.00 44.19 547 GLY A O 1
ATOM 3823 N N . VAL A 1 548 ? 51.667 -26.326 -48.636 1.00 44.25 548 VAL A N 1
ATOM 3824 C CA . VAL A 1 548 ? 50.988 -27.048 -49.733 1.00 44.25 548 VAL A CA 1
ATOM 3825 C C . VAL A 1 548 ? 50.265 -26.078 -50.672 1.00 44.25 548 VAL A C 1
ATOM 3827 O O . VAL A 1 548 ? 50.321 -26.245 -51.890 1.00 44.25 548 VAL A O 1
ATOM 3830 N N . LEU A 1 549 ? 49.652 -25.016 -50.138 1.00 45.59 549 LEU A N 1
ATOM 3831 C CA . LEU A 1 549 ? 49.030 -23.965 -50.951 1.00 45.59 549 LEU A CA 1
ATOM 3832 C C . LEU A 1 549 ? 50.064 -23.129 -51.716 1.00 45.59 549 LEU A C 1
ATOM 3834 O O . LEU A 1 549 ? 49.808 -22.753 -52.859 1.00 45.59 549 LEU A O 1
ATOM 3838 N N . LEU A 1 550 ? 51.250 -22.902 -51.139 1.00 47.22 550 LEU A N 1
ATOM 3839 C CA . LEU A 1 550 ? 52.360 -22.253 -51.843 1.00 47.22 550 LEU A CA 1
ATOM 3840 C C . LEU A 1 550 ? 52.881 -23.144 -52.978 1.00 47.22 550 LEU A C 1
ATOM 3842 O O . LEU A 1 550 ? 53.081 -22.651 -54.082 1.00 47.22 550 LEU A O 1
ATOM 3846 N N . ALA A 1 551 ? 53.008 -24.459 -52.760 1.00 47.69 551 ALA A N 1
ATOM 3847 C CA . ALA A 1 551 ? 53.426 -25.404 -53.799 1.00 47.69 551 ALA A CA 1
ATOM 3848 C C . ALA A 1 551 ? 52.413 -25.513 -54.959 1.00 47.69 551 ALA A C 1
ATOM 3850 O O . ALA A 1 551 ? 52.812 -25.495 -56.124 1.00 47.69 551 ALA A O 1
ATOM 3851 N N . ILE A 1 552 ? 51.106 -25.560 -54.671 1.00 51.38 552 ILE A N 1
ATOM 3852 C CA . ILE A 1 552 ? 50.048 -25.565 -55.700 1.00 51.38 552 ILE A CA 1
ATOM 3853 C C . ILE A 1 552 ? 50.011 -24.222 -56.445 1.00 51.38 552 ILE A C 1
ATOM 3855 O O . ILE A 1 552 ? 49.925 -24.204 -57.673 1.00 51.38 552 ILE A O 1
ATOM 3859 N N . GLY A 1 553 ? 50.147 -23.102 -55.728 1.00 50.38 553 GLY A N 1
ATOM 3860 C CA . GLY A 1 553 ? 50.240 -21.766 -56.319 1.00 50.38 553 GLY A CA 1
ATOM 3861 C C . GLY A 1 553 ? 51.429 -21.627 -57.273 1.00 50.38 553 GLY A C 1
ATOM 3862 O O . GLY A 1 553 ? 51.262 -21.138 -58.387 1.00 50.38 553 GLY A O 1
ATOM 3863 N N . VAL A 1 554 ? 52.603 -22.144 -56.894 1.00 51.84 554 VAL A N 1
ATOM 3864 C CA . VAL A 1 554 ? 53.812 -22.157 -57.738 1.00 51.84 554 VAL A CA 1
ATOM 3865 C C . VAL A 1 554 ? 53.585 -22.962 -59.024 1.00 51.84 554 VAL A C 1
ATOM 3867 O O . VAL A 1 554 ? 53.944 -22.499 -60.106 1.00 51.84 554 VAL A O 1
ATOM 3870 N N . VAL A 1 555 ? 52.947 -24.136 -58.942 1.00 56.00 555 VAL A N 1
ATOM 3871 C CA . VAL A 1 555 ? 52.674 -24.994 -60.111 1.00 56.00 555 VAL A CA 1
ATOM 3872 C C . VAL A 1 555 ? 51.649 -24.361 -61.059 1.00 56.00 555 VAL A C 1
ATOM 3874 O O . VAL A 1 555 ? 51.837 -24.399 -62.277 1.00 56.00 555 VAL A O 1
ATOM 3877 N N . VAL A 1 556 ? 50.593 -23.735 -60.531 1.00 56.16 556 VAL A N 1
ATOM 3878 C CA . VAL A 1 556 ? 49.562 -23.054 -61.336 1.00 56.16 556 VAL A CA 1
ATOM 3879 C C . VAL A 1 556 ? 50.132 -21.821 -62.040 1.00 56.16 556 VAL A C 1
ATOM 3881 O O . VAL A 1 556 ? 49.905 -21.638 -63.238 1.00 56.16 556 VAL A O 1
ATOM 3884 N N . VAL A 1 557 ? 50.927 -21.013 -61.334 1.00 54.72 557 VAL A N 1
ATOM 3885 C CA . VAL A 1 557 ? 51.607 -19.838 -61.901 1.00 54.72 557 VAL A CA 1
ATOM 3886 C C . VAL A 1 557 ? 52.619 -20.262 -62.975 1.00 54.72 557 VAL A C 1
ATOM 3888 O O . VAL A 1 557 ? 52.644 -19.666 -64.053 1.00 54.72 557 VAL A O 1
ATOM 3891 N N . ALA A 1 558 ? 53.363 -21.353 -62.763 1.00 51.62 558 ALA A N 1
ATOM 3892 C CA . ALA A 1 558 ? 54.285 -21.905 -63.759 1.00 51.62 558 ALA A CA 1
ATOM 3893 C C . ALA A 1 558 ? 53.569 -22.445 -65.014 1.00 51.62 558 ALA A C 1
ATOM 3895 O O . ALA A 1 558 ? 54.013 -22.190 -66.136 1.00 51.62 558 ALA A O 1
ATOM 3896 N N . CYS A 1 559 ? 52.433 -23.137 -64.859 1.00 55.53 559 CYS A N 1
ATOM 3897 C CA . CYS A 1 559 ? 51.642 -23.643 -65.988 1.00 55.53 559 CYS A CA 1
ATOM 3898 C C . CYS A 1 559 ? 50.998 -22.509 -66.800 1.00 55.53 559 CYS A C 1
ATOM 3900 O O . CYS A 1 559 ? 51.001 -22.551 -68.032 1.00 55.53 559 CYS A O 1
ATOM 3902 N N . MET A 1 560 ? 50.488 -21.466 -66.137 1.00 57.41 560 MET A N 1
ATOM 3903 C CA . MET A 1 560 ? 49.945 -20.290 -66.823 1.00 57.41 560 MET A CA 1
ATOM 3904 C C . MET A 1 560 ? 51.028 -19.483 -67.542 1.00 57.41 560 MET A C 1
ATOM 3906 O O . MET A 1 560 ? 50.797 -19.043 -68.670 1.00 57.41 560 MET A O 1
ATOM 3910 N N . ALA A 1 561 ? 52.205 -19.308 -66.934 1.00 56.16 561 ALA A N 1
ATOM 3911 C CA . ALA A 1 561 ? 53.344 -18.661 -67.583 1.00 56.16 561 ALA A CA 1
ATOM 3912 C C . ALA A 1 561 ? 53.793 -19.452 -68.827 1.00 56.16 561 ALA A C 1
ATOM 3914 O O . ALA A 1 561 ? 53.985 -18.865 -69.894 1.00 56.16 561 ALA A O 1
ATOM 3915 N N . GLY A 1 562 ? 53.855 -20.786 -68.728 1.00 56.00 562 GLY A N 1
ATOM 3916 C CA . GLY A 1 562 ? 54.158 -21.683 -69.848 1.00 56.00 562 GLY A CA 1
ATOM 3917 C C . GLY A 1 562 ? 53.131 -21.615 -70.984 1.00 56.00 562 GLY A C 1
ATOM 3918 O O . GLY A 1 562 ? 53.510 -21.529 -72.150 1.00 56.00 562 GLY A O 1
ATOM 3919 N N . TYR A 1 563 ? 51.834 -21.566 -70.667 1.00 67.88 563 TYR A N 1
ATOM 3920 C CA . TYR A 1 563 ? 50.764 -21.425 -71.662 1.00 67.88 563 TYR A CA 1
ATOM 3921 C C . TYR A 1 563 ? 50.776 -20.053 -72.360 1.00 67.88 563 TYR A C 1
ATOM 3923 O O . TYR A 1 563 ? 50.614 -19.971 -73.580 1.00 67.88 563 TYR A O 1
ATOM 3931 N N . LYS A 1 564 ? 51.020 -18.966 -71.612 1.00 60.19 564 LYS A N 1
ATOM 3932 C CA . LYS A 1 564 ? 51.153 -17.606 -72.166 1.00 60.19 564 LYS A CA 1
ATOM 3933 C C . LYS A 1 564 ? 52.365 -17.495 -73.098 1.00 60.19 564 LYS A C 1
ATOM 3935 O O . LYS A 1 564 ? 52.244 -16.900 -74.167 1.00 60.19 564 LYS A O 1
ATOM 3940 N N . LEU A 1 565 ? 53.496 -18.110 -72.736 1.00 59.19 565 LEU A N 1
ATOM 3941 C CA . LEU A 1 565 ? 54.684 -18.198 -73.592 1.00 59.19 565 LEU A CA 1
ATOM 3942 C C . LEU A 1 565 ? 54.418 -19.052 -74.838 1.00 59.19 565 LEU A C 1
ATOM 3944 O O . LEU A 1 565 ? 54.720 -18.615 -75.944 1.00 59.19 565 LEU A O 1
ATOM 3948 N N . TYR A 1 566 ? 53.776 -20.214 -74.692 1.00 64.62 566 TYR A N 1
ATOM 3949 C CA . TYR A 1 566 ? 53.397 -21.069 -75.821 1.00 64.62 566 TYR A CA 1
ATOM 3950 C C . TYR A 1 566 ? 52.532 -20.318 -76.842 1.00 64.62 566 TYR A C 1
ATOM 3952 O O . TYR A 1 566 ? 52.861 -20.303 -78.027 1.00 64.62 566 TYR A O 1
ATOM 3960 N N . LYS A 1 567 ? 51.481 -19.620 -76.394 1.00 59.25 567 LYS A N 1
ATOM 3961 C CA . LYS A 1 567 ? 50.591 -18.836 -77.266 1.00 59.25 567 LYS A CA 1
ATOM 3962 C C . LYS A 1 567 ? 51.296 -17.640 -77.922 1.00 59.25 567 LYS A C 1
ATOM 3964 O O . LYS A 1 567 ? 51.009 -17.321 -79.070 1.00 59.25 567 LYS A O 1
ATOM 3969 N N . ALA A 1 568 ? 52.247 -17.006 -77.231 1.00 58.69 568 ALA A N 1
ATOM 3970 C CA . ALA A 1 568 ? 53.030 -15.899 -77.787 1.00 58.69 568 ALA A CA 1
ATOM 3971 C C . ALA A 1 568 ? 53.940 -16.326 -78.957 1.00 58.69 568 ALA A C 1
ATOM 3973 O O . ALA A 1 568 ? 54.201 -15.517 -79.849 1.00 58.69 568 ALA A O 1
ATOM 3974 N N . PHE A 1 569 ? 54.403 -17.582 -78.962 1.00 61.41 569 PHE A N 1
ATOM 3975 C CA . PHE A 1 569 ? 55.310 -18.117 -79.985 1.00 61.41 569 PHE A CA 1
ATOM 3976 C C . PHE A 1 569 ? 54.633 -18.959 -81.075 1.00 61.41 569 PHE A C 1
ATOM 3978 O O . PHE A 1 569 ? 55.231 -19.128 -82.132 1.00 61.41 569 PHE A O 1
ATOM 3985 N N . SER A 1 570 ? 53.424 -19.479 -80.847 1.00 55.31 570 SER A N 1
ATOM 3986 C CA . SER A 1 570 ? 52.739 -20.386 -81.789 1.00 55.31 570 SER A CA 1
ATOM 3987 C C . SER A 1 570 ? 51.644 -19.734 -82.639 1.00 55.31 570 SER A C 1
ATOM 3989 O O . SER A 1 570 ? 51.209 -20.339 -83.615 1.00 55.31 570 SER A O 1
ATOM 3991 N N . ASP A 1 571 ? 51.204 -18.518 -82.303 1.00 55.81 571 ASP A N 1
ATOM 3992 C CA . ASP A 1 571 ? 50.146 -17.815 -83.033 1.00 55.81 571 ASP A CA 1
ATOM 3993 C C . ASP A 1 571 ? 50.718 -16.661 -83.879 1.00 55.81 571 ASP A C 1
ATOM 3995 O O . ASP A 1 571 ? 51.150 -15.616 -83.374 1.00 55.81 571 ASP A O 1
ATOM 3999 N N . ASP A 1 572 ? 50.740 -16.861 -85.197 1.00 52.12 572 ASP A N 1
ATOM 4000 C CA . ASP A 1 572 ? 51.262 -15.901 -86.176 1.00 52.12 572 ASP A CA 1
ATOM 4001 C C . ASP A 1 572 ? 50.288 -14.757 -86.489 1.00 52.12 572 ASP A C 1
ATOM 4003 O O . ASP A 1 572 ? 50.674 -13.787 -87.142 1.00 52.12 572 ASP A O 1
ATOM 4007 N N . THR A 1 573 ? 49.048 -14.824 -85.987 1.00 49.59 573 THR A N 1
ATOM 4008 C CA . THR A 1 573 ? 48.038 -13.770 -86.175 1.00 49.59 573 THR A CA 1
ATOM 4009 C C . THR A 1 573 ? 48.164 -12.621 -85.170 1.00 49.59 573 THR A C 1
ATOM 4011 O O . THR A 1 573 ? 47.578 -11.558 -85.375 1.00 49.59 573 THR A O 1
ATOM 4014 N N . LEU A 1 574 ? 48.966 -12.798 -84.113 1.00 54.06 574 LEU A N 1
ATOM 4015 C CA . LEU A 1 574 ? 49.169 -11.803 -83.059 1.00 54.06 574 LEU A CA 1
ATOM 4016 C C . LEU A 1 574 ? 50.160 -10.708 -83.476 1.00 54.06 574 LEU A C 1
ATOM 4018 O O . LEU A 1 574 ? 51.267 -10.982 -83.954 1.00 54.06 574 LEU A O 1
ATOM 4022 N N . SER A 1 575 ? 49.800 -9.452 -83.215 1.00 62.47 575 SER A N 1
ATOM 4023 C CA . SER A 1 575 ? 50.683 -8.299 -83.412 1.00 62.47 575 SER A CA 1
ATOM 4024 C C . SER A 1 575 ? 51.879 -8.321 -82.447 1.00 62.47 575 SER A C 1
ATOM 4026 O O . SER A 1 575 ? 51.836 -8.928 -81.374 1.00 62.47 575 SER A O 1
ATOM 4028 N N . ALA A 1 576 ? 52.964 -7.614 -82.788 1.00 53.62 576 ALA A N 1
ATOM 4029 C CA . ALA A 1 576 ? 54.161 -7.532 -81.939 1.00 53.62 576 ALA A CA 1
ATOM 4030 C C . ALA A 1 576 ? 53.852 -7.029 -80.511 1.00 53.62 576 ALA A C 1
ATOM 4032 O O . ALA A 1 576 ? 54.484 -7.468 -79.554 1.00 53.62 576 ALA A O 1
ATOM 4033 N N . TYR A 1 577 ? 52.832 -6.178 -80.356 1.00 55.47 577 TYR A N 1
ATOM 4034 C CA . TYR A 1 577 ? 52.332 -5.698 -79.066 1.00 55.47 577 TYR A CA 1
ATOM 4035 C C . TYR A 1 577 ? 51.603 -6.777 -78.257 1.00 55.47 577 TYR A C 1
ATOM 4037 O O . TYR A 1 577 ? 51.836 -6.920 -77.057 1.00 55.47 577 TYR A O 1
ATOM 4045 N N . GLU A 1 578 ? 50.773 -7.593 -78.901 1.00 58.06 578 GLU A N 1
ATOM 4046 C CA . GLU A 1 578 ? 50.058 -8.689 -78.236 1.00 58.06 578 GLU A CA 1
ATOM 4047 C C . GLU A 1 578 ? 51.010 -9.814 -77.813 1.00 58.06 578 GLU A C 1
ATOM 4049 O O . GLU A 1 578 ? 50.881 -10.348 -76.709 1.00 58.06 578 GLU A O 1
ATOM 4054 N N . LYS A 1 579 ? 52.029 -10.105 -78.634 1.00 63.88 579 LYS A N 1
ATOM 4055 C CA . LYS A 1 579 ? 53.125 -11.017 -78.270 1.00 63.88 579 LYS A CA 1
ATOM 4056 C C . LYS A 1 579 ? 53.930 -10.470 -77.085 1.00 63.88 579 LYS A C 1
ATOM 4058 O O . LYS A 1 579 ? 54.190 -11.203 -76.133 1.00 63.88 579 LYS A O 1
ATOM 4063 N N . GLY A 1 580 ? 54.226 -9.167 -77.081 1.00 56.19 580 GLY A N 1
ATOM 4064 C CA . GLY A 1 580 ? 54.840 -8.467 -75.950 1.00 56.19 580 GLY A CA 1
ATOM 4065 C C . GLY A 1 580 ? 54.022 -8.573 -74.659 1.00 56.19 580 GLY A C 1
ATOM 4066 O O . GLY A 1 580 ? 54.566 -8.920 -73.615 1.00 56.19 580 GLY A O 1
ATOM 4067 N N . LYS A 1 581 ? 52.701 -8.3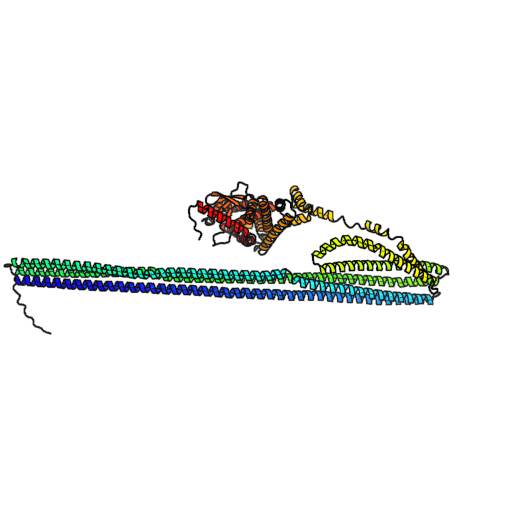59 -74.724 1.00 65.50 581 LYS A N 1
ATOM 4068 C CA . LYS A 1 581 ? 51.766 -8.437 -73.582 1.00 65.50 581 LYS A CA 1
ATOM 4069 C C . LYS A 1 581 ? 51.727 -9.812 -72.924 1.00 65.50 581 LYS A C 1
ATOM 4071 O O . LYS A 1 581 ? 51.689 -9.905 -71.697 1.00 65.50 581 LYS A O 1
ATOM 4076 N N . LEU A 1 582 ? 51.780 -10.873 -73.723 1.00 62.50 582 LEU A N 1
ATOM 4077 C CA . LEU A 1 582 ? 51.825 -12.245 -73.220 1.00 62.50 582 LEU A CA 1
ATOM 4078 C C . LEU A 1 582 ? 53.176 -12.577 -72.565 1.00 62.50 582 LEU A C 1
ATOM 4080 O O . LEU A 1 582 ? 53.195 -13.189 -71.496 1.00 62.50 582 LEU A O 1
ATOM 4084 N N . VAL A 1 583 ? 54.289 -12.115 -73.146 1.00 63.69 583 VAL A N 1
ATOM 4085 C CA . VAL A 1 583 ? 55.642 -12.315 -72.594 1.00 63.69 583 VAL A CA 1
ATOM 4086 C C . VAL A 1 583 ? 55.857 -11.498 -71.307 1.00 63.69 583 VAL A C 1
ATOM 4088 O O . VAL A 1 583 ? 56.417 -12.012 -70.339 1.00 63.69 583 VAL A O 1
ATOM 4091 N N . GLY A 1 584 ? 55.342 -10.266 -71.234 1.00 55.53 584 GLY A N 1
ATOM 4092 C CA . GLY A 1 584 ? 55.386 -9.421 -70.032 1.00 55.53 584 GLY A CA 1
ATOM 4093 C C . GLY A 1 584 ? 54.595 -9.976 -68.850 1.00 55.53 584 GLY A C 1
ATOM 4094 O O . GLY A 1 584 ? 55.090 -9.973 -67.723 1.00 55.53 584 GLY A O 1
ATOM 4095 N N . GLY A 1 585 ? 53.408 -10.535 -69.114 1.00 58.38 585 GLY A N 1
ATOM 4096 C CA . GLY A 1 585 ? 52.622 -11.250 -68.105 1.00 58.38 585 GLY A CA 1
ATOM 4097 C C . GLY A 1 585 ? 53.341 -12.493 -67.569 1.00 58.38 585 GLY A C 1
ATOM 4098 O O . GLY A 1 585 ? 53.383 -12.697 -66.362 1.00 58.38 585 GLY A O 1
ATOM 4099 N N . ALA A 1 586 ? 53.979 -13.283 -68.440 1.00 55.00 586 ALA A N 1
ATOM 4100 C CA . ALA A 1 586 ? 54.752 -14.458 -68.024 1.00 55.00 586 ALA A CA 1
ATOM 4101 C C . ALA A 1 586 ? 56.031 -14.104 -67.232 1.00 55.00 586 ALA A C 1
ATOM 4103 O O . ALA A 1 586 ? 56.456 -14.870 -66.372 1.00 55.00 586 ALA A O 1
ATOM 4104 N N . THR A 1 587 ? 56.636 -12.936 -67.478 1.00 55.56 587 THR A N 1
ATOM 4105 C CA . THR A 1 587 ? 57.867 -12.508 -66.783 1.00 55.56 587 THR A CA 1
ATOM 4106 C C . THR A 1 587 ? 57.589 -12.007 -65.357 1.00 55.56 587 THR A C 1
ATOM 4108 O O . THR A 1 587 ? 58.378 -12.273 -64.452 1.00 55.56 587 THR A O 1
ATOM 4111 N N . PHE A 1 588 ? 56.447 -11.345 -65.119 1.00 52.84 588 PHE A N 1
ATOM 4112 C CA . PHE A 1 588 ? 55.987 -10.969 -63.770 1.00 52.84 588 PHE A CA 1
ATOM 4113 C C . PHE A 1 588 ? 55.643 -12.191 -62.903 1.00 52.84 588 PHE A C 1
ATOM 4115 O O . PHE A 1 588 ? 56.013 -12.250 -61.728 1.00 52.84 588 PHE A O 1
ATOM 4122 N N . ASP A 1 589 ? 54.994 -13.188 -63.512 1.00 51.38 589 ASP A N 1
ATOM 4123 C CA . ASP A 1 589 ? 54.636 -14.465 -62.884 1.00 51.38 589 ASP A CA 1
ATOM 4124 C C . ASP A 1 589 ? 55.895 -15.204 -62.355 1.00 51.38 589 ASP A C 1
ATOM 4126 O O . ASP A 1 589 ? 55.849 -15.838 -61.304 1.00 51.38 589 ASP A O 1
ATOM 4130 N N . VAL A 1 590 ? 57.054 -15.046 -63.013 1.00 52.12 590 VAL A N 1
ATOM 4131 C CA . VAL A 1 590 ? 58.353 -15.609 -62.582 1.00 52.12 590 VAL A CA 1
ATOM 4132 C C . VAL A 1 590 ? 59.099 -14.701 -61.588 1.00 52.12 590 VAL A C 1
ATOM 4134 O O . VAL A 1 590 ? 59.751 -15.197 -60.671 1.00 52.12 590 VAL A O 1
ATOM 4137 N N . ALA A 1 591 ? 59.005 -13.374 -61.722 1.00 46.28 591 ALA A N 1
ATOM 4138 C CA . ALA A 1 591 ? 59.687 -12.422 -60.835 1.00 46.28 591 ALA A CA 1
ATOM 4139 C C . ALA A 1 591 ? 59.059 -12.335 -59.427 1.00 46.28 591 ALA A C 1
ATOM 4141 O O . ALA A 1 591 ? 59.769 -12.127 -58.439 1.00 46.28 591 ALA A O 1
ATOM 4142 N N . SER A 1 592 ? 57.741 -12.530 -59.317 1.00 50.34 592 SER A N 1
ATOM 4143 C CA . SER A 1 592 ? 57.012 -12.528 -58.039 1.00 50.34 592 SER A CA 1
ATOM 4144 C C . SER A 1 592 ? 57.368 -13.721 -57.133 1.00 50.34 592 SER A C 1
ATOM 4146 O O . SER A 1 592 ? 57.314 -13.595 -55.910 1.00 50.34 592 SER A O 1
ATOM 4148 N N . LEU A 1 593 ? 57.852 -14.829 -57.710 1.00 46.97 593 LEU A N 1
ATOM 4149 C CA . LEU A 1 593 ? 58.343 -16.017 -56.995 1.00 46.97 593 LEU A CA 1
ATOM 4150 C C . LEU A 1 593 ? 59.673 -15.799 -56.242 1.00 46.97 593 LEU A C 1
ATOM 4152 O O . LEU A 1 593 ? 59.995 -16.584 -55.353 1.00 46.97 593 LEU A O 1
ATOM 4156 N N . VAL A 1 594 ? 60.442 -14.745 -56.557 1.00 46.91 594 VAL A N 1
ATOM 4157 C CA . VAL A 1 594 ? 61.819 -14.547 -56.045 1.00 46.91 594 VAL A CA 1
ATOM 4158 C C . VAL A 1 594 ? 61.929 -13.440 -54.974 1.00 46.91 594 VAL A C 1
ATOM 4160 O O . VAL A 1 594 ? 62.910 -13.404 -54.234 1.00 46.91 594 VAL A O 1
ATOM 4163 N N . LEU A 1 595 ? 60.935 -12.549 -54.820 1.00 44.44 595 LEU A N 1
ATOM 4164 C CA . LEU A 1 595 ? 61.066 -11.312 -54.011 1.00 44.44 595 LEU A CA 1
ATOM 4165 C C . LEU A 1 595 ? 60.066 -11.135 -52.840 1.00 44.44 595 LEU A C 1
ATOM 4167 O O . LEU A 1 595 ? 60.055 -10.083 -52.199 1.00 44.44 595 LEU A O 1
ATOM 4171 N N . GLY A 1 596 ? 59.271 -12.152 -52.491 1.00 41.34 596 GLY A N 1
ATOM 4172 C CA . GLY A 1 596 ? 58.141 -12.046 -51.546 1.00 41.34 596 GLY A CA 1
ATOM 4173 C C . GLY A 1 596 ? 58.439 -11.683 -50.076 1.00 41.34 596 GLY A C 1
ATOM 4174 O O . GLY A 1 596 ? 57.515 -11.339 -49.348 1.00 41.34 596 GLY A O 1
ATOM 4175 N N . ALA A 1 597 ? 59.695 -11.703 -49.611 1.00 41.16 597 ALA A N 1
ATOM 4176 C CA . ALA A 1 597 ? 60.007 -11.555 -48.178 1.00 41.16 597 ALA A CA 1
ATOM 4177 C C . ALA A 1 597 ? 60.380 -10.128 -47.706 1.00 41.16 597 ALA A C 1
ATOM 4179 O O . ALA A 1 597 ? 60.398 -9.877 -46.504 1.00 41.16 597 ALA A O 1
ATOM 4180 N N . LYS A 1 598 ? 60.682 -9.171 -48.601 1.00 40.94 598 LYS A N 1
ATOM 4181 C CA . LYS A 1 598 ? 61.247 -7.853 -48.207 1.00 40.94 598 LYS A CA 1
ATOM 4182 C C . LYS A 1 598 ? 60.276 -6.662 -48.192 1.00 40.94 598 LYS A C 1
ATOM 4184 O O . LYS A 1 598 ? 60.652 -5.600 -47.707 1.00 40.94 598 LYS A O 1
ATOM 4189 N N . PHE A 1 599 ? 59.039 -6.810 -48.666 1.00 39.91 599 PHE A N 1
ATOM 4190 C CA . PHE A 1 599 ? 58.076 -5.694 -48.715 1.00 39.91 599 PHE A CA 1
ATOM 4191 C C . PHE A 1 599 ? 57.301 -5.502 -47.391 1.00 39.91 599 PHE A C 1
ATOM 4193 O O . PHE A 1 599 ? 56.909 -4.390 -47.047 1.00 39.91 599 PHE A O 1
ATOM 4200 N N . VAL A 1 600 ? 57.159 -6.565 -46.591 1.00 44.69 600 VAL A N 1
ATOM 4201 C CA . VAL A 1 600 ? 56.399 -6.568 -45.323 1.00 44.69 600 VAL A CA 1
ATOM 4202 C C . VAL A 1 600 ? 57.120 -5.805 -44.198 1.00 44.69 600 VAL A C 1
ATOM 4204 O O . VAL A 1 600 ? 56.475 -5.181 -43.359 1.00 44.69 600 VAL A O 1
ATOM 4207 N N . SER A 1 601 ? 58.458 -5.761 -44.196 1.00 38.41 601 SER A N 1
ATOM 4208 C CA . SER A 1 601 ? 59.230 -5.106 -43.125 1.00 38.41 601 SER A CA 1
ATOM 4209 C C . SER A 1 601 ? 59.281 -3.574 -43.215 1.00 38.41 601 SER A C 1
ATOM 4211 O O . SER A 1 601 ? 59.664 -2.925 -42.244 1.00 38.41 601 SER A O 1
ATOM 4213 N N . TRP A 1 602 ? 58.937 -2.984 -44.366 1.00 37.81 602 TRP A N 1
ATOM 4214 C CA . TRP A 1 602 ? 58.945 -1.528 -44.565 1.00 37.81 602 TRP A CA 1
ATOM 4215 C C . TRP A 1 602 ? 57.650 -0.868 -44.061 1.00 37.81 602 TRP A C 1
ATOM 4217 O O . TRP A 1 602 ? 57.704 0.192 -43.442 1.00 37.81 602 TRP A O 1
ATOM 4227 N N . ALA A 1 603 ? 56.501 -1.535 -44.216 1.00 38.97 603 ALA A N 1
ATOM 4228 C CA . ALA A 1 603 ? 55.200 -1.010 -43.792 1.00 38.97 603 ALA A CA 1
ATOM 4229 C C . ALA A 1 603 ? 55.025 -0.968 -42.260 1.00 38.97 603 ALA A C 1
ATOM 4231 O O . ALA A 1 603 ? 54.450 -0.020 -41.732 1.00 38.97 603 ALA A O 1
ATOM 4232 N N . GLY A 1 604 ? 55.587 -1.938 -41.527 1.00 39.59 604 GLY A N 1
ATOM 4233 C CA . GLY A 1 604 ? 55.464 -2.001 -40.062 1.00 39.59 604 GLY A CA 1
ATOM 4234 C C . GLY A 1 604 ? 56.234 -0.916 -39.298 1.00 39.59 604 GLY A C 1
ATOM 4235 O O . GLY A 1 604 ? 55.975 -0.701 -38.121 1.00 39.59 604 GLY A O 1
ATOM 4236 N N . ARG A 1 605 ? 57.175 -0.216 -39.948 1.00 41.44 605 ARG A N 1
ATOM 4237 C CA . ARG A 1 605 ? 58.041 0.784 -39.298 1.00 41.44 605 ARG A CA 1
ATOM 4238 C C . ARG A 1 605 ? 57.577 2.233 -39.521 1.00 41.44 605 ARG A C 1
ATOM 4240 O O . ARG A 1 605 ? 58.087 3.127 -38.857 1.00 41.44 605 ARG A O 1
ATOM 4247 N N . LEU A 1 606 ? 56.629 2.461 -40.438 1.00 31.31 606 LEU A N 1
ATOM 4248 C CA . LEU A 1 606 ? 56.177 3.797 -40.855 1.00 31.31 606 LEU A CA 1
ATOM 4249 C C . LEU A 1 606 ? 54.858 4.241 -40.190 1.00 31.31 606 LEU A C 1
ATOM 4251 O O . LEU A 1 606 ? 54.567 5.431 -40.163 1.00 31.31 606 LEU A O 1
ATOM 4255 N N . PHE A 1 607 ? 54.086 3.310 -39.619 1.00 38.91 607 PHE A N 1
ATOM 4256 C CA . PHE A 1 607 ? 52.757 3.570 -39.046 1.00 38.91 607 PHE A CA 1
ATOM 4257 C C . PHE A 1 607 ? 52.684 3.236 -37.555 1.00 38.91 607 PHE A C 1
ATOM 4259 O O . PHE A 1 607 ? 51.831 2.459 -37.147 1.00 38.91 607 PHE A O 1
ATOM 4266 N N . GLY A 1 608 ? 53.586 3.800 -36.745 1.00 40.56 608 GLY A N 1
ATOM 4267 C CA . GLY A 1 608 ? 53.581 3.653 -35.285 1.00 40.56 608 GLY A CA 1
ATOM 4268 C C . GLY A 1 608 ? 52.204 3.916 -34.661 1.00 40.56 608 GLY A C 1
ATOM 4269 O O . GLY A 1 608 ? 51.861 5.048 -34.339 1.00 40.56 608 GLY A O 1
ATOM 4270 N N . LEU A 1 609 ? 51.433 2.849 -34.484 1.00 39.53 609 LEU A N 1
ATOM 4271 C CA . LEU A 1 609 ? 50.101 2.817 -33.904 1.00 39.53 609 LEU A CA 1
ATOM 4272 C C . LEU A 1 609 ? 50.166 1.810 -32.760 1.00 39.53 609 LEU A C 1
ATOM 4274 O O . LEU A 1 609 ? 50.251 0.609 -33.005 1.00 39.53 609 LEU A O 1
ATOM 4278 N N . GLY A 1 610 ? 50.182 2.305 -31.519 1.00 38.44 610 GLY A N 1
ATOM 4279 C CA . GLY A 1 610 ? 49.927 1.433 -30.374 1.00 38.44 610 GLY A CA 1
ATOM 4280 C C . GLY A 1 610 ? 50.298 1.915 -28.973 1.00 38.44 610 GLY A C 1
ATOM 4281 O O . GLY A 1 610 ? 49.696 1.404 -28.050 1.00 38.44 610 GLY A O 1
ATOM 4282 N N . VAL A 1 611 ? 51.237 2.851 -28.750 1.00 37.00 611 VAL A N 1
ATOM 4283 C CA . VAL A 1 611 ? 51.829 2.975 -27.383 1.00 37.00 611 VAL A CA 1
ATOM 4284 C C . VAL A 1 611 ? 51.901 4.399 -26.799 1.00 37.00 611 VAL A C 1
ATOM 4286 O O . VAL A 1 611 ? 52.555 4.614 -25.789 1.00 37.00 611 VAL A O 1
ATOM 4289 N N . ALA A 1 612 ? 51.236 5.403 -27.384 1.00 35.94 612 ALA A N 1
ATOM 4290 C CA . ALA A 1 612 ? 51.307 6.788 -26.873 1.00 35.94 612 ALA A CA 1
ATOM 4291 C C . ALA A 1 612 ? 50.021 7.314 -26.200 1.00 35.94 612 ALA A C 1
ATOM 4293 O O . ALA A 1 612 ? 50.071 8.347 -25.540 1.00 35.94 612 ALA A O 1
ATOM 4294 N N . ALA A 1 613 ? 48.878 6.630 -26.340 1.00 40.12 613 ALA A N 1
ATOM 4295 C CA . ALA A 1 613 ? 47.598 7.101 -25.795 1.00 40.12 613 ALA A CA 1
ATOM 4296 C C . ALA A 1 613 ? 47.304 6.589 -24.368 1.00 40.12 613 ALA A C 1
ATOM 4298 O O . ALA A 1 613 ? 46.689 7.305 -23.582 1.00 40.12 613 ALA A O 1
ATOM 4299 N N . GLU A 1 614 ? 47.779 5.394 -24.002 1.00 40.81 614 GLU A N 1
ATOM 4300 C CA . GLU A 1 614 ? 47.478 4.762 -22.703 1.00 40.81 614 GLU A CA 1
ATOM 4301 C C . GLU A 1 614 ? 48.213 5.430 -21.527 1.00 40.81 614 GLU A C 1
ATOM 4303 O O . GLU A 1 614 ? 47.611 5.673 -20.483 1.00 40.81 614 GLU A O 1
ATOM 4308 N N . ALA A 1 615 ? 49.459 5.878 -21.727 1.00 44.50 615 ALA A N 1
ATOM 4309 C CA . ALA A 1 615 ? 50.248 6.537 -20.679 1.00 44.50 615 ALA A CA 1
ATOM 4310 C C . ALA A 1 615 ? 49.680 7.905 -20.234 1.00 44.50 615 ALA A C 1
ATOM 4312 O O . ALA A 1 615 ? 49.912 8.342 -19.107 1.00 44.50 615 ALA A O 1
ATOM 4313 N N . GLY A 1 616 ? 48.927 8.593 -21.102 1.00 48.97 616 GLY A N 1
ATOM 4314 C CA . GLY A 1 616 ? 48.272 9.863 -20.764 1.00 48.97 616 GLY A CA 1
ATOM 4315 C C . GLY A 1 616 ? 46.984 9.687 -19.952 1.00 48.97 616 GLY A C 1
ATOM 4316 O O . GLY A 1 616 ? 46.672 10.522 -19.103 1.00 48.97 616 GLY A O 1
ATOM 4317 N N . ALA A 1 617 ? 46.254 8.592 -20.182 1.00 57.06 617 ALA A N 1
ATOM 4318 C CA . ALA A 1 617 ? 45.007 8.291 -19.483 1.00 57.06 617 ALA A CA 1
ATOM 4319 C C . ALA A 1 617 ? 45.256 7.814 -18.043 1.00 57.06 617 ALA A C 1
ATOM 4321 O O . ALA A 1 617 ? 44.581 8.283 -17.124 1.00 57.06 617 ALA A O 1
ATOM 4322 N N . GLU A 1 618 ? 46.268 6.967 -17.828 1.00 59.41 618 GLU A N 1
ATOM 4323 C CA . GLU A 1 618 ? 46.661 6.504 -16.488 1.00 59.41 618 GLU A CA 1
ATOM 4324 C C . GLU A 1 618 ? 47.197 7.642 -15.611 1.00 59.41 618 GLU A C 1
ATOM 4326 O O . GLU A 1 618 ? 46.840 7.744 -14.437 1.00 59.41 618 GLU A O 1
ATOM 4331 N N . ALA A 1 619 ? 47.990 8.557 -16.180 1.00 64.19 619 ALA A N 1
ATOM 4332 C CA . ALA A 1 619 ? 48.483 9.725 -15.452 1.00 64.19 619 ALA A CA 1
ATOM 4333 C C . ALA A 1 619 ? 47.340 10.657 -15.003 1.00 64.19 619 ALA A C 1
ATOM 4335 O O . ALA A 1 619 ? 47.379 11.207 -13.900 1.00 64.19 619 ALA A O 1
ATOM 4336 N N . ALA A 1 620 ? 46.299 10.805 -15.830 1.00 71.94 620 ALA A N 1
ATOM 4337 C CA . ALA A 1 620 ? 45.114 11.588 -15.493 1.00 71.94 620 ALA A CA 1
ATOM 4338 C C . ALA A 1 620 ? 44.231 10.898 -14.436 1.00 71.94 620 ALA A C 1
ATOM 4340 O O . ALA A 1 620 ? 43.717 11.575 -13.546 1.00 71.94 620 ALA A O 1
ATOM 4341 N N . ALA A 1 621 ? 44.072 9.572 -14.505 1.00 73.25 621 ALA A N 1
ATOM 4342 C CA . ALA A 1 621 ? 43.337 8.793 -13.505 1.00 73.25 621 ALA A CA 1
ATOM 4343 C C . ALA A 1 621 ? 44.019 8.846 -12.132 1.00 73.25 621 ALA A C 1
ATOM 4345 O O . ALA A 1 621 ? 43.383 9.152 -11.125 1.00 73.25 621 ALA A O 1
ATOM 4346 N N . LEU A 1 622 ? 45.343 8.679 -12.091 1.00 80.25 622 LEU A N 1
ATOM 4347 C CA . LEU A 1 622 ? 46.108 8.789 -10.851 1.00 80.25 622 LEU A CA 1
ATOM 4348 C C . LEU A 1 622 ? 46.040 10.202 -10.242 1.00 80.25 622 LEU A C 1
ATOM 4350 O O . LEU A 1 622 ? 45.967 10.346 -9.023 1.00 80.25 622 LEU A O 1
ATOM 4354 N N . ALA A 1 623 ? 46.019 11.252 -11.070 1.00 78.94 623 ALA A N 1
ATOM 4355 C CA . ALA A 1 623 ? 45.846 12.627 -10.596 1.00 78.94 623 ALA A CA 1
ATOM 4356 C C . ALA A 1 623 ? 44.459 12.868 -9.969 1.00 78.94 623 ALA A C 1
ATOM 4358 O O . ALA A 1 623 ? 44.367 13.546 -8.947 1.00 78.94 623 ALA A O 1
ATOM 4359 N N . ARG A 1 624 ? 43.390 12.287 -10.536 1.00 81.75 624 ARG A N 1
ATOM 4360 C CA . ARG A 1 624 ? 42.042 12.346 -9.944 1.00 81.75 624 ARG A CA 1
ATOM 4361 C C . ARG A 1 624 ? 41.967 11.580 -8.627 1.00 81.75 624 ARG A C 1
ATOM 4363 O O . ARG A 1 624 ? 41.419 12.098 -7.662 1.00 81.75 624 ARG A O 1
ATOM 4370 N N . LEU A 1 625 ? 42.578 10.399 -8.557 1.00 86.31 625 LEU A N 1
ATOM 4371 C CA . LEU A 1 625 ? 42.638 9.607 -7.328 1.00 86.31 625 LEU A CA 1
ATOM 4372 C C . LEU A 1 625 ? 43.389 10.336 -6.207 1.00 86.31 625 LEU A C 1
ATOM 4374 O O . LEU A 1 625 ? 42.901 10.362 -5.083 1.00 86.31 625 LEU A O 1
ATOM 4378 N N . ARG A 1 626 ? 44.503 11.013 -6.511 1.00 86.25 626 ARG A N 1
ATOM 4379 C CA . ARG A 1 626 ? 45.224 11.871 -5.548 1.00 86.25 626 ARG A CA 1
ATOM 4380 C C . ARG A 1 626 ? 44.429 13.092 -5.088 1.00 86.25 626 ARG A C 1
ATOM 4382 O O . ARG A 1 626 ? 44.649 13.582 -3.987 1.00 86.25 626 ARG A O 1
ATOM 4389 N N . ALA A 1 627 ? 43.513 13.593 -5.914 1.00 82.44 627 ALA A N 1
ATOM 4390 C CA . ALA A 1 627 ? 42.625 14.684 -5.518 1.00 82.44 627 ALA A CA 1
ATOM 4391 C C . ALA A 1 627 ? 41.544 14.227 -4.521 1.00 82.44 627 ALA A C 1
ATOM 4393 O O . ALA A 1 627 ? 41.044 15.043 -3.752 1.00 82.44 627 ALA A O 1
ATOM 4394 N N . VAL A 1 628 ? 41.194 12.936 -4.528 1.00 80.25 628 VAL A N 1
ATOM 4395 C CA . VAL A 1 628 ? 40.182 12.339 -3.639 1.00 80.25 628 VAL A CA 1
ATOM 4396 C C . VAL A 1 628 ? 40.822 11.708 -2.396 1.00 80.25 628 VAL A C 1
ATOM 4398 O O . VAL A 1 628 ? 40.264 11.787 -1.304 1.00 80.25 628 VAL A O 1
ATOM 4401 N N . ILE A 1 629 ? 42.005 11.108 -2.540 1.00 88.81 629 ILE A N 1
ATOM 4402 C CA . ILE A 1 629 ? 42.734 10.403 -1.485 1.00 88.81 629 ILE A CA 1
ATOM 4403 C C . ILE A 1 629 ? 43.978 11.216 -1.123 1.00 88.81 629 ILE A C 1
ATOM 4405 O O . ILE A 1 629 ? 45.018 11.100 -1.765 1.00 88.81 629 ILE A O 1
ATOM 4409 N N . ALA A 1 630 ? 43.861 12.046 -0.086 1.00 84.38 630 ALA A N 1
ATOM 4410 C CA . ALA A 1 630 ? 44.952 12.921 0.351 1.00 84.38 630 ALA A CA 1
ATOM 4411 C C . ALA A 1 630 ? 46.103 12.173 1.055 1.00 84.38 630 ALA A C 1
ATOM 4413 O O . ALA A 1 630 ? 47.227 12.671 1.095 1.00 84.38 630 ALA A O 1
ATOM 4414 N N . ASP A 1 631 ? 45.829 11.001 1.633 1.00 88.31 631 ASP A N 1
ATOM 4415 C CA . ASP A 1 631 ? 46.828 10.168 2.305 1.00 88.31 631 ASP A CA 1
ATOM 4416 C C . ASP A 1 631 ? 47.459 9.193 1.299 1.00 88.31 631 ASP A C 1
ATOM 4418 O O . ASP A 1 631 ? 46.825 8.227 0.868 1.00 88.31 631 ASP A O 1
ATOM 4422 N N . GLU A 1 632 ? 48.719 9.442 0.931 1.00 86.75 632 GLU A N 1
ATOM 4423 C CA . GLU A 1 632 ? 49.431 8.630 -0.065 1.00 86.75 632 GLU A CA 1
ATOM 4424 C C . GLU A 1 632 ? 49.587 7.165 0.393 1.00 86.75 632 GLU A C 1
ATOM 4426 O O . GLU A 1 632 ? 49.544 6.261 -0.436 1.00 86.75 632 GLU A O 1
ATOM 4431 N N . ALA A 1 633 ? 49.672 6.889 1.701 1.00 87.31 633 ALA A N 1
ATOM 4432 C CA . ALA A 1 633 ? 49.763 5.518 2.204 1.00 87.31 633 ALA A CA 1
ATOM 4433 C C . ALA A 1 633 ? 48.422 4.773 2.095 1.00 87.31 633 ALA A C 1
ATOM 4435 O O . ALA A 1 633 ? 48.401 3.556 1.895 1.00 87.31 633 ALA A O 1
ATOM 4436 N N . VAL A 1 634 ? 47.298 5.485 2.232 1.00 87.88 634 VAL A N 1
ATOM 4437 C CA . VAL A 1 634 ? 45.962 4.937 1.938 1.00 87.88 634 VAL A CA 1
ATOM 4438 C C . VAL A 1 634 ? 45.825 4.700 0.434 1.00 87.88 634 VAL A C 1
ATOM 4440 O O . VAL A 1 634 ? 45.404 3.620 0.030 1.00 87.88 634 VAL A O 1
ATOM 4443 N N . LEU A 1 635 ? 46.243 5.657 -0.401 1.00 91.44 635 LEU A N 1
ATOM 4444 C CA . LEU A 1 635 ? 46.196 5.526 -1.859 1.00 91.44 635 LEU A CA 1
ATOM 4445 C C . LEU A 1 635 ? 47.003 4.318 -2.355 1.00 91.44 635 LEU A C 1
ATOM 4447 O O . LEU A 1 635 ? 46.494 3.541 -3.159 1.00 91.44 635 LEU A O 1
ATOM 4451 N N . GLU A 1 636 ? 48.224 4.122 -1.853 1.00 88.56 636 GLU A N 1
ATOM 4452 C CA . GLU A 1 636 ? 49.065 2.973 -2.206 1.00 88.56 636 GLU A CA 1
ATOM 4453 C C . GLU A 1 636 ? 48.413 1.637 -1.825 1.00 88.56 636 GLU A C 1
ATOM 4455 O O . GLU A 1 636 ? 48.395 0.710 -2.639 1.00 88.56 636 GLU A O 1
ATOM 4460 N N . ARG A 1 637 ? 47.823 1.530 -0.625 1.00 89.56 637 ARG A N 1
ATOM 4461 C CA . ARG A 1 637 ? 47.108 0.310 -0.208 1.00 89.56 637 ARG A CA 1
ATOM 4462 C C . ARG A 1 637 ? 45.876 0.039 -1.060 1.00 89.56 637 ARG A C 1
ATOM 4464 O O . ARG A 1 637 ? 45.659 -1.101 -1.462 1.00 89.56 637 ARG A O 1
ATOM 4471 N N . LEU A 1 638 ? 45.081 1.067 -1.341 1.00 91.56 638 LEU A N 1
ATOM 4472 C CA . LEU A 1 638 ? 43.872 0.940 -2.147 1.00 91.56 638 LEU A CA 1
ATOM 4473 C C . LEU A 1 638 ? 44.193 0.581 -3.603 1.00 91.56 638 LEU A C 1
ATOM 4475 O O . LEU A 1 638 ? 43.526 -0.271 -4.187 1.00 91.56 638 LEU A O 1
ATOM 4479 N N . LEU A 1 639 ? 45.254 1.160 -4.174 1.00 89.88 639 LEU A N 1
ATOM 4480 C CA . LEU A 1 639 ? 45.755 0.776 -5.495 1.00 89.88 639 LEU A CA 1
ATOM 4481 C C . LEU A 1 639 ? 46.244 -0.670 -5.504 1.00 89.88 639 LEU A C 1
ATOM 4483 O O . LEU A 1 639 ? 45.921 -1.408 -6.431 1.00 89.88 639 LEU A O 1
ATOM 4487 N N . ALA A 1 640 ? 46.974 -1.102 -4.474 1.00 89.25 640 ALA A N 1
ATOM 4488 C CA . ALA A 1 640 ? 47.405 -2.490 -4.352 1.00 89.25 640 ALA A CA 1
ATOM 4489 C C . ALA A 1 640 ? 46.209 -3.456 -4.264 1.00 89.25 640 ALA A C 1
ATOM 4491 O O . ALA A 1 640 ? 46.199 -4.474 -4.956 1.00 89.25 640 ALA A O 1
ATOM 4492 N N . ALA A 1 641 ? 45.175 -3.110 -3.492 1.00 86.81 641 ALA A N 1
ATOM 4493 C CA . ALA A 1 641 ? 43.942 -3.891 -3.379 1.00 86.81 641 ALA A CA 1
ATOM 4494 C C . ALA A 1 641 ? 43.147 -3.952 -4.700 1.00 86.81 641 ALA A C 1
ATOM 4496 O O . ALA A 1 641 ? 42.528 -4.966 -5.018 1.00 86.81 641 ALA A O 1
ATOM 4497 N N . ALA A 1 642 ? 43.233 -2.903 -5.520 1.00 88.06 642 ALA A N 1
ATOM 4498 C CA . ALA A 1 642 ? 42.696 -2.875 -6.878 1.00 88.06 642 ALA A CA 1
ATOM 4499 C C . ALA A 1 642 ? 43.612 -3.557 -7.922 1.00 88.06 642 ALA A C 1
ATOM 4501 O O . ALA A 1 642 ? 43.323 -3.507 -9.117 1.00 88.06 642 ALA A O 1
ATOM 4502 N N . GLY A 1 643 ? 44.717 -4.191 -7.510 1.00 87.88 643 GLY A N 1
ATOM 4503 C CA . GLY A 1 643 ? 45.664 -4.852 -8.414 1.00 87.88 643 GLY A CA 1
ATOM 4504 C C . GLY A 1 643 ? 46.508 -3.889 -9.259 1.00 87.88 643 GLY A C 1
ATOM 4505 O O . GLY A 1 643 ? 46.988 -4.271 -10.322 1.00 87.88 643 GLY A O 1
ATOM 4506 N N . GLY A 1 644 ? 46.669 -2.641 -8.815 1.00 86.81 644 GLY A N 1
ATOM 4507 C CA . GLY A 1 644 ? 47.353 -1.566 -9.540 1.00 86.81 644 GLY A CA 1
ATOM 4508 C C . GLY A 1 644 ? 46.493 -0.865 -10.599 1.00 86.81 644 GLY A C 1
ATOM 4509 O O . GLY A 1 644 ? 46.971 0.068 -11.239 1.00 86.81 644 GLY A O 1
ATOM 4510 N N . ASP A 1 645 ? 45.233 -1.276 -10.780 1.00 88.75 645 ASP A N 1
ATOM 4511 C CA . ASP A 1 645 ? 44.319 -0.705 -11.773 1.00 88.75 645 ASP A CA 1
ATOM 4512 C C . ASP A 1 645 ? 43.619 0.551 -11.217 1.00 88.75 645 ASP A C 1
ATOM 4514 O O . ASP A 1 645 ? 42.721 0.484 -10.372 1.00 88.75 645 ASP A O 1
ATOM 4518 N N . THR A 1 646 ? 44.027 1.719 -11.725 1.00 85.62 646 THR A N 1
ATOM 4519 C CA . THR A 1 646 ? 43.456 3.026 -11.348 1.00 85.62 646 THR A CA 1
ATOM 4520 C C . THR A 1 646 ? 41.966 3.147 -11.688 1.00 85.62 646 THR A C 1
ATOM 4522 O O . THR A 1 646 ? 41.221 3.762 -10.929 1.00 85.62 646 THR A O 1
ATOM 4525 N N . VAL A 1 647 ? 41.493 2.513 -12.765 1.00 85.94 647 VAL A N 1
ATOM 4526 C CA . VAL A 1 647 ? 40.081 2.527 -13.185 1.00 85.94 647 VAL A CA 1
ATOM 4527 C C . VAL A 1 647 ? 39.252 1.573 -12.329 1.00 85.94 647 VAL A C 1
ATOM 4529 O O . VAL A 1 647 ? 38.087 1.845 -12.027 1.00 85.94 647 VAL A O 1
ATOM 4532 N N . LYS A 1 648 ? 39.824 0.432 -11.926 1.00 89.25 648 LYS A N 1
ATOM 4533 C CA . LYS A 1 648 ? 39.196 -0.447 -10.929 1.00 89.25 648 LYS A CA 1
ATOM 4534 C C . LYS A 1 648 ? 39.063 0.283 -9.594 1.00 89.25 648 LYS A C 1
ATOM 4536 O O . LYS A 1 648 ? 37.979 0.254 -9.018 1.00 89.25 648 LYS A O 1
ATOM 4541 N N . LEU A 1 649 ? 40.100 1.000 -9.155 1.00 92.38 649 LEU A N 1
ATOM 4542 C CA . LEU A 1 649 ? 40.041 1.794 -7.930 1.00 92.38 649 LEU A CA 1
ATOM 4543 C C . LEU A 1 649 ? 39.000 2.925 -8.012 1.00 92.38 649 LEU A C 1
ATOM 4545 O O . LEU A 1 649 ? 38.224 3.093 -7.076 1.00 92.38 649 LEU A O 1
ATOM 4549 N N . GLU A 1 650 ? 38.918 3.657 -9.129 1.00 88.94 650 GLU A N 1
ATOM 4550 C CA . GLU A 1 650 ? 37.870 4.673 -9.342 1.00 88.94 650 GLU A CA 1
ATOM 4551 C C . GLU A 1 650 ? 36.458 4.058 -9.236 1.00 88.94 650 GLU A C 1
ATOM 4553 O O . GLU A 1 650 ? 35.586 4.621 -8.573 1.00 88.94 650 GLU A O 1
ATOM 4558 N N . ARG A 1 651 ? 36.232 2.870 -9.819 1.00 87.19 651 ARG A N 1
ATOM 4559 C CA . ARG A 1 651 ? 34.948 2.149 -9.715 1.00 87.19 651 ARG A CA 1
ATOM 4560 C C . ARG A 1 651 ? 34.646 1.674 -8.296 1.00 87.19 651 ARG A C 1
ATOM 4562 O O . ARG A 1 651 ? 33.504 1.778 -7.858 1.00 87.19 651 ARG A O 1
ATOM 4569 N N . MET A 1 652 ? 35.648 1.171 -7.580 1.00 90.69 652 MET A N 1
ATOM 4570 C CA . MET A 1 652 ? 35.495 0.748 -6.188 1.00 90.69 652 MET A CA 1
ATOM 4571 C C . MET A 1 652 ? 35.164 1.922 -5.271 1.00 90.69 652 MET A C 1
ATOM 4573 O O . MET A 1 652 ? 34.250 1.820 -4.457 1.00 90.69 652 MET A O 1
ATOM 4577 N N . LEU A 1 653 ? 35.852 3.054 -5.453 1.00 89.25 653 LEU A N 1
ATOM 4578 C CA . LEU A 1 653 ? 35.556 4.300 -4.749 1.00 89.25 653 LEU A CA 1
ATOM 4579 C C . LEU A 1 653 ? 34.132 4.769 -5.036 1.00 89.25 653 LEU A C 1
ATOM 4581 O O . LEU A 1 653 ? 33.415 5.108 -4.102 1.00 89.25 653 LEU A O 1
ATOM 4585 N N . ALA A 1 654 ? 33.689 4.741 -6.295 1.00 84.69 654 ALA A N 1
ATOM 4586 C CA . ALA A 1 654 ? 32.309 5.077 -6.643 1.00 84.69 654 ALA A CA 1
ATOM 4587 C C . ALA A 1 654 ? 31.294 4.143 -5.955 1.00 84.69 654 ALA A C 1
ATOM 4589 O O . ALA A 1 654 ? 30.279 4.612 -5.443 1.00 84.69 654 ALA A O 1
ATOM 4590 N N . GLY A 1 655 ? 31.597 2.842 -5.869 1.00 80.19 655 GLY A N 1
ATOM 4591 C CA . GLY A 1 655 ? 30.766 1.854 -5.173 1.00 80.19 655 GLY A CA 1
ATOM 4592 C C . GLY A 1 655 ? 30.579 2.125 -3.675 1.00 80.19 655 GLY A C 1
ATOM 4593 O O . GLY A 1 655 ? 29.561 1.735 -3.112 1.00 80.19 655 GLY A O 1
ATOM 4594 N N . VAL A 1 656 ? 31.510 2.846 -3.042 1.00 85.12 656 VAL A N 1
ATOM 4595 C CA . VAL A 1 656 ? 31.427 3.265 -1.630 1.00 85.12 656 VAL A CA 1
ATOM 4596 C C . VAL A 1 656 ? 31.146 4.768 -1.458 1.00 85.12 656 VAL A C 1
ATOM 4598 O O . VAL A 1 656 ? 31.490 5.354 -0.433 1.00 85.12 656 VAL A O 1
ATOM 4601 N N . GLY A 1 657 ? 30.561 5.429 -2.463 1.00 81.69 657 GLY A N 1
ATOM 4602 C CA . GLY A 1 657 ? 30.186 6.849 -2.369 1.00 81.69 657 GLY A CA 1
ATOM 4603 C C . GLY A 1 657 ? 31.374 7.821 -2.334 1.00 81.69 657 GLY A C 1
ATOM 4604 O O . GLY A 1 657 ? 31.355 8.846 -1.648 1.00 81.69 657 GLY A O 1
ATOM 4605 N N . GLY A 1 658 ? 32.468 7.461 -3.008 1.00 84.88 658 GLY A N 1
ATOM 4606 C CA . GLY A 1 658 ? 33.713 8.229 -3.043 1.00 84.88 658 GLY A CA 1
ATOM 4607 C C . GLY A 1 658 ? 34.478 8.247 -1.715 1.00 84.88 658 GLY A C 1
ATOM 4608 O O . GLY A 1 658 ? 35.380 9.068 -1.549 1.00 84.88 658 GLY A O 1
ATOM 4609 N N . ASP A 1 659 ? 34.126 7.386 -0.754 1.00 84.25 659 ASP A N 1
ATOM 4610 C CA . ASP A 1 659 ? 34.750 7.354 0.568 1.00 84.25 659 ASP A CA 1
ATOM 4611 C C . ASP A 1 659 ? 35.991 6.452 0.602 1.00 84.25 659 ASP A C 1
ATOM 4613 O O . ASP A 1 659 ? 35.912 5.236 0.774 1.00 84.25 659 ASP A O 1
ATOM 4617 N N . ALA A 1 660 ? 37.168 7.066 0.482 1.00 86.94 660 ALA A N 1
ATOM 4618 C CA . ALA A 1 660 ? 38.443 6.359 0.562 1.00 86.94 660 ALA A CA 1
ATOM 4619 C C . ALA A 1 660 ? 38.664 5.640 1.902 1.00 86.94 660 ALA A C 1
ATOM 4621 O O . ALA A 1 660 ? 39.273 4.572 1.930 1.00 86.94 660 ALA A O 1
ATOM 4622 N N . GLY A 1 661 ? 38.158 6.200 3.007 1.00 84.75 661 GLY A N 1
ATOM 4623 C CA . GLY A 1 661 ? 38.233 5.563 4.320 1.00 84.75 661 GLY A CA 1
ATOM 4624 C C . GLY A 1 661 ? 37.322 4.341 4.403 1.00 84.75 661 GLY A C 1
ATOM 4625 O O . GLY A 1 661 ? 37.744 3.304 4.904 1.00 84.75 661 GLY A O 1
ATOM 4626 N N . GLY A 1 662 ? 36.113 4.441 3.841 1.00 83.94 662 GLY A N 1
ATOM 4627 C CA . GLY A 1 662 ? 35.185 3.315 3.713 1.00 83.94 662 GLY A CA 1
ATOM 4628 C C . GLY A 1 662 ? 35.750 2.185 2.849 1.00 83.94 662 GLY A C 1
ATOM 4629 O O . GLY A 1 662 ? 35.674 1.021 3.233 1.00 83.94 662 GLY A O 1
ATOM 4630 N N . LEU A 1 663 ? 36.392 2.508 1.721 1.00 90.06 663 LEU A N 1
ATOM 4631 C CA . LEU A 1 663 ? 37.051 1.490 0.901 1.00 90.06 663 LEU A CA 1
ATOM 4632 C C . LEU A 1 663 ? 38.232 0.837 1.638 1.00 90.06 663 LEU A C 1
ATOM 4634 O O . LEU A 1 663 ? 38.404 -0.374 1.556 1.00 90.06 663 LEU A O 1
ATOM 4638 N N . ASP A 1 664 ? 39.027 1.609 2.382 1.00 89.62 664 ASP A N 1
ATOM 4639 C CA . ASP A 1 664 ? 40.148 1.077 3.170 1.00 89.62 664 ASP A CA 1
ATOM 4640 C C . ASP A 1 664 ? 39.667 0.207 4.349 1.00 89.62 664 ASP A C 1
ATOM 4642 O O . ASP A 1 664 ? 40.323 -0.780 4.689 1.00 89.62 664 ASP A O 1
ATOM 4646 N N . ASP A 1 665 ? 38.502 0.510 4.933 1.00 85.56 665 ASP A N 1
ATOM 4647 C CA . ASP A 1 665 ? 37.815 -0.369 5.887 1.00 85.56 665 ASP A CA 1
ATOM 4648 C C . ASP A 1 665 ? 37.412 -1.699 5.224 1.00 85.56 665 ASP A C 1
ATOM 4650 O O . ASP A 1 665 ? 37.714 -2.757 5.775 1.00 85.56 665 ASP A O 1
ATOM 4654 N N . LEU A 1 666 ? 36.842 -1.687 4.011 1.00 88.88 666 LEU A N 1
ATOM 4655 C CA . LEU A 1 666 ? 36.524 -2.922 3.273 1.00 88.88 666 LEU A CA 1
ATOM 4656 C C . LEU A 1 666 ? 37.773 -3.743 2.923 1.00 88.88 666 LEU A C 1
ATOM 4658 O O . LEU A 1 666 ? 37.759 -4.971 3.033 1.00 88.88 666 LEU A O 1
ATOM 4662 N N . VAL A 1 667 ? 38.872 -3.090 2.535 1.00 90.44 667 VAL A N 1
ATOM 4663 C CA . VAL A 1 667 ? 40.158 -3.764 2.277 1.00 90.44 667 VAL A CA 1
ATOM 4664 C C . VAL A 1 667 ? 40.671 -4.460 3.539 1.00 90.44 667 VAL A C 1
ATOM 4666 O O . VAL A 1 667 ? 41.136 -5.599 3.472 1.00 90.44 667 VAL A O 1
ATOM 4669 N N . ARG A 1 668 ? 40.554 -3.813 4.705 1.00 87.31 668 ARG A N 1
ATOM 4670 C CA . ARG A 1 668 ? 40.916 -4.418 5.996 1.00 87.31 668 ARG A CA 1
ATOM 4671 C C . ARG A 1 668 ? 39.988 -5.574 6.366 1.00 87.31 668 ARG A C 1
ATOM 4673 O O . ARG A 1 668 ? 40.484 -6.627 6.761 1.00 87.31 668 ARG A O 1
ATOM 4680 N N . ALA A 1 669 ? 38.680 -5.403 6.188 1.00 86.06 669 ALA A N 1
ATOM 4681 C CA . ALA A 1 669 ? 37.666 -6.409 6.499 1.00 86.06 669 ALA A CA 1
ATOM 4682 C C . ALA A 1 669 ? 37.858 -7.713 5.714 1.00 86.06 669 ALA A C 1
ATOM 4684 O O . ALA A 1 669 ? 37.659 -8.810 6.225 1.00 86.06 669 ALA A O 1
ATOM 4685 N N . THR A 1 670 ? 38.280 -7.584 4.460 1.00 87.88 670 THR A N 1
ATOM 4686 C CA . THR A 1 670 ? 38.459 -8.701 3.526 1.00 87.88 670 THR A CA 1
ATOM 4687 C C . THR A 1 670 ? 39.860 -9.304 3.589 1.00 87.88 670 THR A C 1
ATOM 4689 O O . THR A 1 670 ? 40.172 -10.229 2.843 1.00 87.88 670 THR A O 1
ATOM 4692 N N . GLY A 1 671 ? 40.730 -8.790 4.467 1.00 87.12 671 GLY A N 1
ATOM 4693 C CA . GLY A 1 671 ? 42.120 -9.234 4.579 1.00 87.12 671 GLY A CA 1
ATOM 4694 C C . GLY A 1 671 ? 42.939 -9.001 3.305 1.00 87.12 671 GLY A C 1
ATOM 4695 O O . GLY A 1 671 ? 43.943 -9.680 3.097 1.00 87.12 671 GLY A O 1
ATOM 4696 N N . GLY A 1 672 ? 42.506 -8.075 2.442 1.00 83.69 672 GLY A N 1
ATOM 4697 C CA . GLY A 1 672 ? 43.085 -7.855 1.117 1.00 83.69 672 GLY A CA 1
ATOM 4698 C C . GLY A 1 672 ? 42.724 -8.916 0.069 1.00 83.69 672 GLY A C 1
ATOM 4699 O O . GLY A 1 672 ? 43.324 -8.913 -1.007 1.00 83.69 672 GLY A O 1
ATOM 4700 N N . ASP A 1 673 ? 41.775 -9.818 0.345 1.00 88.94 673 ASP A N 1
ATOM 4701 C CA . ASP A 1 673 ? 41.252 -10.747 -0.659 1.00 88.94 673 ASP A CA 1
ATOM 4702 C C . ASP A 1 673 ? 40.433 -9.983 -1.709 1.00 88.94 673 ASP A C 1
ATOM 4704 O O . ASP A 1 673 ? 39.418 -9.356 -1.405 1.00 88.94 673 ASP A O 1
ATOM 4708 N N . ALA A 1 674 ? 40.881 -10.036 -2.964 1.00 83.06 674 ALA A N 1
ATOM 4709 C CA . ALA A 1 674 ? 40.283 -9.262 -4.046 1.00 83.06 674 ALA A CA 1
ATOM 4710 C C . ALA A 1 674 ? 38.836 -9.677 -4.367 1.00 83.06 674 ALA A C 1
ATOM 4712 O O . ALA A 1 674 ? 38.047 -8.822 -4.761 1.00 83.06 674 ALA A O 1
ATOM 4713 N N . ALA A 1 675 ? 38.479 -10.956 -4.207 1.00 81.94 675 ALA A N 1
ATOM 4714 C CA . ALA A 1 675 ? 37.135 -11.444 -4.507 1.00 81.94 675 ALA A CA 1
ATOM 4715 C C . ALA A 1 675 ? 36.145 -11.03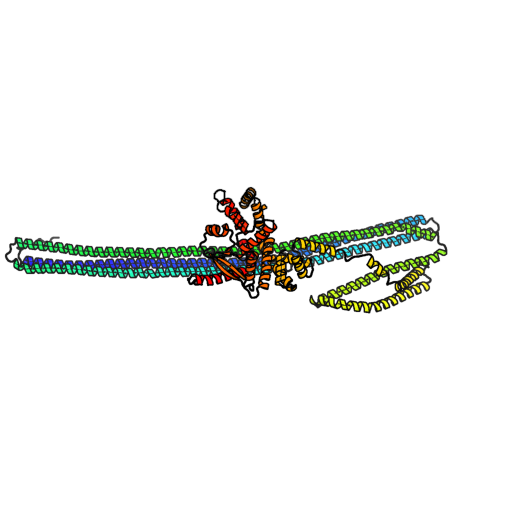2 -3.412 1.00 81.94 675 ALA A C 1
ATOM 4717 O O . ALA A 1 675 ? 35.061 -10.538 -3.719 1.00 81.94 675 ALA A O 1
ATOM 4718 N N . LEU A 1 676 ? 36.547 -11.163 -2.145 1.00 82.81 676 LEU A N 1
ATOM 4719 C CA . LEU A 1 676 ? 35.751 -10.683 -1.015 1.00 82.81 676 LEU A CA 1
ATOM 4720 C C . LEU A 1 676 ? 35.623 -9.155 -1.027 1.00 82.81 676 LEU A C 1
ATOM 4722 O O . LEU A 1 676 ? 34.569 -8.627 -0.680 1.00 82.81 676 LEU A O 1
ATOM 4726 N N . LEU A 1 677 ? 36.667 -8.437 -1.455 1.00 90.00 677 LEU A N 1
ATOM 4727 C CA . LEU A 1 677 ? 36.622 -6.985 -1.635 1.00 90.00 677 LEU A CA 1
ATOM 4728 C C . LEU A 1 677 ? 35.651 -6.579 -2.744 1.00 90.00 677 LEU A C 1
ATOM 4730 O O . LEU A 1 677 ? 34.834 -5.687 -2.525 1.00 90.00 677 LEU A O 1
ATOM 4734 N N . ASP A 1 678 ? 35.709 -7.239 -3.903 1.00 86.38 678 ASP A N 1
ATOM 4735 C CA . ASP A 1 678 ? 34.774 -6.997 -5.006 1.00 86.38 678 ASP A CA 1
ATOM 4736 C C . ASP A 1 678 ? 33.318 -7.249 -4.549 1.00 86.38 678 ASP A C 1
ATOM 4738 O O . ASP A 1 678 ? 32.433 -6.438 -4.833 1.00 86.38 678 ASP A O 1
ATOM 4742 N N . GLU A 1 679 ? 33.069 -8.312 -3.776 1.00 85.81 679 GLU A N 1
ATOM 4743 C CA . GLU A 1 679 ? 31.753 -8.619 -3.197 1.00 85.81 679 GLU A CA 1
ATOM 4744 C C . GLU A 1 679 ? 31.298 -7.572 -2.165 1.00 85.81 679 GLU A C 1
ATOM 4746 O O . GLU A 1 679 ? 30.163 -7.091 -2.220 1.00 85.81 679 GLU A O 1
ATOM 4751 N N . ALA A 1 680 ? 32.172 -7.168 -1.241 1.00 84.44 680 ALA A N 1
ATOM 4752 C CA . ALA A 1 680 ? 31.850 -6.181 -0.213 1.00 84.44 680 ALA A CA 1
ATOM 4753 C C . ALA A 1 680 ? 31.568 -4.790 -0.810 1.00 84.44 680 ALA A C 1
ATOM 4755 O O . ALA A 1 680 ? 30.629 -4.105 -0.388 1.00 84.44 680 ALA A O 1
ATOM 4756 N N . VAL A 1 681 ? 32.330 -4.394 -1.835 1.00 89.12 681 VAL A N 1
ATOM 4757 C CA . VAL A 1 681 ? 32.095 -3.164 -2.602 1.00 89.12 681 VAL A CA 1
ATOM 4758 C C . VAL A 1 681 ? 30.772 -3.253 -3.361 1.00 89.12 681 VAL A C 1
ATOM 4760 O O . VAL A 1 681 ? 29.996 -2.301 -3.328 1.00 89.12 681 VAL A O 1
ATOM 4763 N N . ALA A 1 682 ? 30.468 -4.388 -3.999 1.00 86.56 682 ALA A N 1
ATOM 4764 C CA . ALA A 1 682 ? 29.201 -4.583 -4.704 1.00 86.56 682 ALA A CA 1
ATOM 4765 C C . ALA A 1 682 ? 27.990 -4.522 -3.758 1.00 86.56 682 ALA A C 1
ATOM 4767 O O . ALA A 1 682 ? 26.989 -3.884 -4.082 1.00 86.56 682 ALA A O 1
ATOM 4768 N N . ASN A 1 683 ? 28.091 -5.123 -2.569 1.00 82.44 683 ASN A N 1
ATOM 4769 C CA . ASN A 1 683 ? 27.055 -5.039 -1.538 1.00 82.44 683 ASN A CA 1
ATOM 4770 C C . ASN A 1 683 ? 26.853 -3.597 -1.057 1.00 82.44 683 ASN A C 1
ATOM 4772 O O . ASN A 1 683 ? 25.717 -3.138 -0.953 1.00 82.44 683 ASN A O 1
ATOM 4776 N N . THR A 1 684 ? 27.940 -2.859 -0.833 1.00 85.00 684 THR A N 1
ATOM 4777 C CA . THR A 1 684 ? 27.878 -1.444 -0.440 1.00 85.00 684 THR A CA 1
ATOM 4778 C C . THR A 1 684 ? 27.245 -0.582 -1.539 1.00 85.00 684 THR A C 1
ATOM 4780 O O . THR A 1 684 ? 26.359 0.224 -1.259 1.00 85.00 684 THR A O 1
ATOM 4783 N N . ALA A 1 685 ? 27.612 -0.815 -2.803 1.00 84.94 685 ALA A N 1
ATOM 4784 C CA . ALA A 1 685 ? 27.033 -0.131 -3.957 1.00 84.94 685 ALA A CA 1
ATOM 4785 C C . ALA A 1 685 ? 25.541 -0.444 -4.129 1.00 84.94 685 ALA A C 1
ATOM 4787 O O . ALA A 1 685 ? 24.759 0.436 -4.484 1.00 84.94 685 ALA A O 1
ATOM 4788 N N . LYS A 1 686 ? 25.132 -1.687 -3.847 1.00 83.38 686 LYS A N 1
ATOM 4789 C CA . LYS A 1 686 ? 23.727 -2.100 -3.861 1.00 83.38 686 LYS A CA 1
ATOM 4790 C C . LYS A 1 686 ? 22.922 -1.361 -2.795 1.00 83.38 686 LYS A C 1
ATOM 4792 O O . LYS A 1 686 ? 21.892 -0.791 -3.134 1.00 83.38 686 LYS A O 1
ATOM 4797 N N . VAL A 1 687 ? 23.403 -1.327 -1.549 1.00 80.81 687 VAL A N 1
ATOM 4798 C CA . VAL A 1 687 ? 22.744 -0.583 -0.460 1.00 80.81 687 VAL A CA 1
ATOM 4799 C C . VAL A 1 687 ? 22.639 0.897 -0.828 1.00 80.81 687 VAL A C 1
ATOM 4801 O O . VAL A 1 687 ? 21.567 1.478 -0.721 1.00 80.81 687 VAL A O 1
ATOM 4804 N N . ARG A 1 688 ? 23.714 1.493 -1.358 1.00 84.81 688 ARG A N 1
ATOM 4805 C CA . ARG A 1 688 ? 23.708 2.873 -1.861 1.00 84.81 688 ARG A CA 1
ATOM 4806 C C . ARG A 1 688 ? 22.626 3.095 -2.922 1.00 84.81 688 ARG A C 1
ATOM 4808 O O . ARG A 1 688 ? 21.864 4.046 -2.811 1.00 84.81 688 ARG A O 1
ATOM 4815 N N . ALA A 1 689 ? 22.549 2.231 -3.934 1.00 80.69 689 ALA A N 1
ATOM 4816 C CA . ALA A 1 689 ? 21.560 2.342 -5.005 1.00 80.69 689 ALA A CA 1
ATOM 4817 C C . ALA A 1 689 ? 20.122 2.214 -4.481 1.00 80.69 689 ALA A C 1
ATOM 4819 O O . ALA A 1 689 ? 19.272 3.003 -4.875 1.00 80.69 689 ALA A O 1
ATOM 4820 N N . GLN A 1 690 ? 19.874 1.285 -3.554 1.00 78.62 690 GLN A N 1
ATOM 4821 C CA . GLN A 1 690 ? 18.577 1.134 -2.890 1.00 78.62 690 GLN A CA 1
ATOM 4822 C C . GLN A 1 690 ? 18.215 2.376 -2.067 1.00 78.62 690 GLN A C 1
ATOM 4824 O O . GLN A 1 69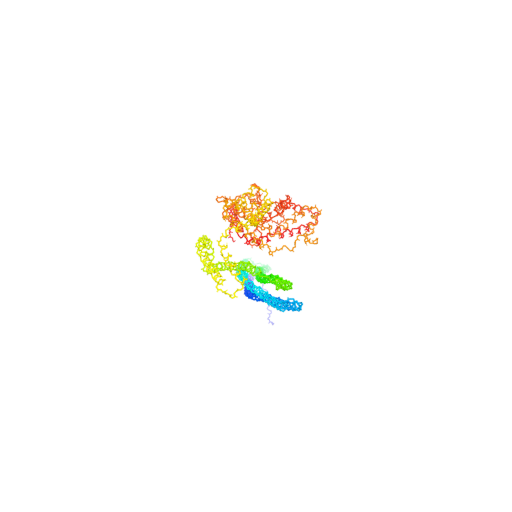0 ? 17.070 2.809 -2.101 1.00 78.62 690 GLN A O 1
ATOM 4829 N N . THR A 1 691 ? 19.186 2.992 -1.385 1.00 75.56 691 THR A N 1
ATOM 4830 C CA . THR A 1 691 ? 18.977 4.258 -0.667 1.00 75.56 691 THR A CA 1
ATOM 4831 C C . THR A 1 691 ? 18.642 5.398 -1.628 1.00 75.56 691 THR A C 1
ATOM 4833 O O . THR A 1 691 ? 17.709 6.150 -1.367 1.00 75.56 691 THR A O 1
ATOM 4836 N N . VAL A 1 692 ? 19.345 5.516 -2.761 1.00 80.44 692 VAL A N 1
ATOM 4837 C CA . VAL A 1 692 ? 19.030 6.528 -3.786 1.00 80.44 692 VAL A CA 1
ATOM 4838 C C . VAL A 1 692 ? 17.649 6.290 -4.396 1.00 80.44 692 VAL A C 1
ATOM 4840 O O . VAL A 1 692 ? 16.904 7.246 -4.561 1.00 80.44 692 VAL A O 1
ATOM 4843 N N . GLU A 1 693 ? 17.286 5.044 -4.705 1.00 77.06 693 GLU A N 1
ATOM 4844 C CA . GLU A 1 693 ? 15.964 4.681 -5.233 1.00 77.06 693 GLU A CA 1
ATOM 4845 C C . GLU A 1 693 ? 14.854 5.022 -4.228 1.00 77.06 693 GLU A C 1
ATOM 4847 O O . GLU A 1 693 ? 13.917 5.738 -4.572 1.00 77.06 693 GLU A O 1
ATOM 4852 N N . ALA A 1 694 ? 15.014 4.620 -2.964 1.00 66.75 694 ALA A N 1
ATOM 4853 C CA . ALA A 1 694 ? 14.048 4.895 -1.902 1.00 66.75 694 ALA A CA 1
ATOM 4854 C C . ALA A 1 694 ? 13.881 6.400 -1.621 1.00 66.75 694 ALA A C 1
ATOM 4856 O O . ALA A 1 694 ? 12.794 6.856 -1.267 1.00 66.75 694 ALA A O 1
ATOM 4857 N N . LEU A 1 695 ? 14.948 7.193 -1.765 1.00 68.62 695 LEU A N 1
ATOM 4858 C CA . LEU A 1 695 ? 14.907 8.643 -1.557 1.00 68.62 695 LEU A CA 1
ATOM 4859 C C . LEU A 1 695 ? 14.480 9.420 -2.814 1.00 68.62 695 LEU A C 1
ATOM 4861 O O . LEU A 1 695 ? 13.865 10.478 -2.686 1.00 68.62 695 LEU A O 1
ATOM 4865 N N . GLY A 1 696 ? 14.770 8.899 -4.009 1.00 59.47 696 GLY A N 1
ATOM 4866 C CA . GLY A 1 696 ? 14.567 9.552 -5.306 1.00 59.47 696 GLY A CA 1
ATOM 4867 C C . GLY A 1 696 ? 13.104 9.792 -5.682 1.00 59.47 696 GLY A C 1
ATOM 4868 O O . GLY A 1 696 ? 12.818 10.728 -6.432 1.00 59.47 696 GLY A O 1
ATOM 4869 N N . ASP A 1 697 ? 12.182 9.023 -5.105 1.00 54.03 697 ASP A N 1
ATOM 4870 C CA . ASP A 1 697 ? 10.738 9.201 -5.292 1.00 54.03 697 ASP A CA 1
ATOM 4871 C C . ASP A 1 697 ? 10.150 10.372 -4.493 1.00 54.03 697 ASP A C 1
ATOM 4873 O O . ASP A 1 697 ? 9.021 10.789 -4.754 1.00 54.03 697 ASP A O 1
ATOM 4877 N N . ALA A 1 698 ? 10.907 10.983 -3.575 1.00 50.22 698 ALA A N 1
ATOM 4878 C CA . ALA A 1 698 ? 10.453 12.203 -2.925 1.00 50.22 698 ALA A CA 1
ATOM 4879 C C . ALA A 1 698 ? 11.539 13.263 -2.850 1.00 50.22 698 ALA A C 1
ATOM 4881 O O . ALA A 1 698 ? 12.388 13.283 -1.959 1.00 50.22 698 ALA A O 1
ATOM 4882 N N . LYS A 1 699 ? 11.418 14.216 -3.769 1.00 52.19 699 LYS A N 1
ATOM 4883 C CA . LYS A 1 699 ? 12.020 15.530 -3.600 1.00 52.19 699 LYS A CA 1
ATOM 4884 C C . LYS A 1 699 ? 11.370 16.233 -2.400 1.00 52.19 699 LYS A C 1
ATOM 4886 O O . LYS A 1 699 ? 10.155 16.101 -2.227 1.00 52.19 699 LYS A O 1
ATOM 4891 N N . PRO A 1 700 ? 12.117 17.031 -1.618 1.00 52.53 700 PRO A N 1
ATOM 4892 C CA . PRO A 1 700 ? 11.478 18.064 -0.808 1.00 52.53 700 PRO A CA 1
ATOM 4893 C C . PRO A 1 700 ? 10.611 18.948 -1.718 1.00 52.53 700 PRO A C 1
ATOM 4895 O O . PRO A 1 700 ? 10.954 19.168 -2.883 1.00 52.53 700 PRO A O 1
ATOM 4898 N N . ALA A 1 701 ? 9.493 19.457 -1.198 1.00 51.56 701 ALA A N 1
ATOM 4899 C CA . ALA A 1 701 ? 8.541 20.241 -1.989 1.00 51.56 701 ALA A CA 1
ATOM 4900 C C . ALA A 1 701 ? 9.180 21.482 -2.652 1.00 51.56 701 ALA A C 1
ATOM 4902 O O . ALA A 1 701 ? 8.713 21.903 -3.710 1.00 51.56 701 ALA A O 1
ATOM 4903 N N . THR A 1 702 ? 10.270 22.014 -2.076 1.00 57.03 702 THR A N 1
ATOM 4904 C CA . THR A 1 702 ? 10.975 23.204 -2.571 1.00 57.03 702 THR A CA 1
ATOM 4905 C C . THR A 1 702 ? 12.451 23.200 -2.124 1.00 57.03 702 THR A C 1
ATOM 4907 O O . THR A 1 702 ? 12.705 23.070 -0.925 1.00 57.03 702 THR A O 1
ATOM 4910 N N . PRO A 1 703 ? 13.447 23.365 -3.020 1.00 64.19 703 PRO A N 1
ATOM 4911 C CA . PRO A 1 703 ? 14.836 23.646 -2.637 1.00 64.19 703 PRO A CA 1
ATOM 4912 C C . PRO A 1 703 ? 14.927 24.902 -1.760 1.00 64.19 703 PRO A C 1
ATOM 4914 O O . PRO A 1 703 ? 14.247 25.884 -2.036 1.00 64.19 703 PRO A O 1
ATOM 4917 N N . ILE A 1 704 ? 15.804 24.934 -0.752 1.00 62.50 704 ILE A N 1
ATOM 4918 C CA . ILE A 1 704 ? 15.876 26.054 0.211 1.00 62.50 704 ILE A CA 1
ATOM 4919 C C . ILE A 1 704 ? 16.129 27.431 -0.433 1.00 62.50 704 ILE A C 1
ATOM 4921 O O . ILE A 1 704 ? 15.697 28.449 0.097 1.00 62.50 704 ILE A O 1
ATOM 4925 N N . GLY A 1 705 ? 16.783 27.475 -1.600 1.00 60.88 705 GLY A N 1
ATOM 4926 C CA . GLY A 1 705 ? 16.981 28.702 -2.384 1.00 60.88 705 GLY A CA 1
ATOM 4927 C C . GLY A 1 705 ? 15.753 29.175 -3.175 1.00 60.88 705 GLY A C 1
ATOM 4928 O O . GLY A 1 705 ? 15.740 30.307 -3.652 1.00 60.88 705 GLY A O 1
ATOM 4929 N N . GLU A 1 706 ? 14.737 28.325 -3.316 1.00 65.00 706 GLU A N 1
ATOM 4930 C CA . GLU A 1 706 ? 13.457 28.608 -3.978 1.00 65.00 706 GLU A CA 1
ATOM 4931 C C . GLU A 1 706 ? 12.330 28.882 -2.966 1.00 65.00 706 GLU A C 1
ATOM 4933 O O . GLU A 1 706 ? 11.222 29.260 -3.350 1.00 65.00 706 GLU A O 1
ATOM 4938 N N . ILE A 1 707 ? 12.615 28.738 -1.668 1.00 68.38 707 ILE A N 1
ATOM 4939 C CA . ILE A 1 707 ? 11.712 29.113 -0.580 1.00 68.38 707 ILE A CA 1
ATOM 4940 C C . ILE A 1 707 ? 11.642 30.639 -0.536 1.00 68.38 707 ILE A C 1
ATOM 4942 O O . ILE A 1 707 ? 12.609 31.321 -0.187 1.00 68.38 707 ILE A O 1
ATOM 4946 N N . GLY A 1 708 ? 10.491 31.179 -0.935 1.00 71.12 708 GLY A N 1
ATOM 4947 C CA . GLY A 1 708 ? 10.261 32.618 -0.974 1.00 71.12 708 GLY A CA 1
ATOM 4948 C C . GLY A 1 708 ? 10.443 33.270 0.406 1.00 71.12 708 GLY A C 1
ATOM 4949 O O . GLY A 1 708 ? 10.196 32.632 1.431 1.00 71.12 708 GLY A O 1
ATOM 4950 N N . PRO A 1 709 ? 10.853 34.551 0.473 1.00 69.44 709 PRO A N 1
ATOM 4951 C CA . PRO A 1 709 ? 11.007 35.281 1.736 1.00 69.44 709 PRO A CA 1
ATOM 4952 C C . PRO A 1 709 ? 9.671 35.522 2.455 1.00 69.44 709 PRO A C 1
ATOM 4954 O O . PRO A 1 709 ? 9.656 36.049 3.557 1.00 69.44 709 PRO A O 1
ATOM 4957 N N . ASP A 1 710 ? 8.551 35.193 1.820 1.00 70.31 710 ASP A N 1
ATOM 4958 C CA . ASP A 1 710 ? 7.204 35.158 2.374 1.00 70.31 710 ASP A CA 1
ATOM 4959 C C . ASP A 1 710 ? 6.885 33.820 3.057 1.00 70.31 710 ASP A C 1
ATOM 4961 O O . ASP A 1 710 ? 6.030 33.783 3.943 1.00 70.31 710 ASP A O 1
ATOM 4965 N N . GLN A 1 711 ? 7.603 32.746 2.721 1.00 67.12 711 GLN A N 1
ATOM 4966 C CA . GLN A 1 711 ? 7.468 31.458 3.386 1.00 67.12 711 GLN A CA 1
ATOM 4967 C C . GLN A 1 711 ? 8.227 31.431 4.713 1.00 67.12 711 GLN A C 1
ATOM 4969 O O . GLN A 1 711 ? 9.271 32.076 4.851 1.00 67.12 711 GLN A O 1
ATOM 4974 N N . PRO A 1 712 ? 7.757 30.655 5.696 1.00 63.03 712 PRO A N 1
ATOM 4975 C CA . PRO A 1 712 ? 8.294 30.783 7.037 1.00 63.03 712 PRO A CA 1
ATOM 4976 C C . PRO A 1 712 ? 9.771 30.378 7.219 1.00 63.03 712 PRO A C 1
ATOM 4978 O O . PRO A 1 712 ? 10.519 31.083 7.899 1.00 63.03 712 PRO A O 1
ATOM 4981 N N . LEU A 1 713 ? 10.238 29.332 6.523 1.00 68.44 713 LEU A N 1
ATOM 4982 C CA . LEU A 1 713 ? 11.668 28.991 6.463 1.00 68.44 713 LEU A CA 1
ATOM 4983 C C . LEU A 1 713 ? 12.490 30.073 5.729 1.00 68.44 713 LEU A C 1
ATOM 4985 O O . LEU A 1 713 ? 13.618 30.366 6.122 1.00 68.44 713 LEU A O 1
ATOM 4989 N N . GLY A 1 714 ? 11.920 30.724 4.709 1.00 75.25 714 GLY A N 1
ATOM 4990 C CA . GLY A 1 714 ? 12.562 31.825 3.984 1.00 75.25 714 GLY A CA 1
ATOM 4991 C C . GLY A 1 714 ? 12.729 33.079 4.848 1.00 75.25 714 GLY A C 1
ATOM 4992 O O . GLY A 1 714 ? 13.793 33.698 4.843 1.00 75.25 714 GLY A O 1
ATOM 4993 N N . GLN A 1 715 ? 11.723 33.411 5.663 1.00 71.25 715 GLN A N 1
ATOM 4994 C CA . GLN A 1 715 ? 11.784 34.508 6.639 1.00 71.25 715 GLN A CA 1
ATOM 4995 C C . GLN A 1 715 ? 12.855 34.263 7.703 1.00 71.25 715 GLN A C 1
ATOM 4997 O O . GLN A 1 715 ? 13.624 35.159 8.056 1.00 71.25 715 GLN A O 1
ATOM 5002 N N . ALA A 1 716 ? 12.938 33.031 8.190 1.00 68.31 716 ALA A N 1
ATOM 5003 C CA . ALA A 1 716 ? 13.938 32.635 9.158 1.00 68.31 716 ALA A CA 1
ATOM 5004 C C . ALA A 1 716 ? 15.368 32.611 8.603 1.00 68.31 716 ALA A C 1
ATOM 5006 O O . ALA A 1 716 ? 16.301 33.057 9.273 1.00 68.31 716 ALA A O 1
ATOM 5007 N N . MET A 1 717 ? 15.546 32.125 7.373 1.00 75.12 717 MET A N 1
ATOM 5008 C CA . MET A 1 717 ? 16.835 32.180 6.689 1.00 75.12 717 MET A CA 1
ATOM 5009 C C . MET A 1 717 ? 17.271 33.620 6.444 1.00 75.12 717 MET A C 1
ATOM 5011 O O . MET A 1 717 ? 18.420 33.942 6.722 1.00 75.12 717 MET A O 1
ATOM 5015 N N . ALA A 1 718 ? 16.355 34.507 6.047 1.00 77.44 718 ALA A N 1
ATOM 5016 C CA . ALA A 1 718 ? 16.636 35.935 5.915 1.00 77.44 718 ALA A CA 1
ATOM 5017 C C . ALA A 1 718 ? 17.025 36.585 7.258 1.00 77.44 718 ALA A C 1
ATOM 5019 O O . ALA A 1 718 ? 17.912 37.442 7.303 1.00 77.44 718 ALA A O 1
ATOM 5020 N N . LEU A 1 719 ? 16.404 36.159 8.365 1.00 72.81 719 LEU A N 1
ATOM 5021 C CA . LEU A 1 719 ? 16.778 36.607 9.704 1.00 72.81 719 LEU A CA 1
ATOM 5022 C C . LEU A 1 719 ? 18.205 36.165 10.054 1.00 72.81 719 LEU A C 1
ATOM 5024 O O . LEU A 1 719 ? 19.019 37.023 10.397 1.00 72.81 719 LEU A O 1
ATOM 5028 N N . PHE A 1 720 ? 18.543 34.880 9.901 1.00 74.56 720 PHE A N 1
ATOM 5029 C CA . PHE A 1 720 ? 19.908 34.402 10.140 1.00 74.56 720 PHE A CA 1
ATOM 5030 C C . PHE A 1 720 ? 20.924 35.022 9.180 1.00 74.56 720 PHE A C 1
ATOM 5032 O O . PHE A 1 720 ? 22.002 35.393 9.628 1.00 74.56 720 PHE A O 1
ATOM 5039 N N . ASP A 1 721 ? 20.590 35.222 7.906 1.00 79.75 721 ASP A N 1
ATOM 5040 C CA . ASP A 1 721 ? 21.456 35.923 6.951 1.00 79.75 721 ASP A CA 1
ATOM 5041 C C . ASP A 1 721 ? 21.774 37.353 7.426 1.00 79.75 721 ASP A C 1
ATOM 5043 O O . ASP A 1 721 ? 22.857 37.869 7.154 1.00 79.75 721 ASP A O 1
ATOM 5047 N N . SER A 1 722 ? 20.870 37.987 8.183 1.00 77.25 722 SER A N 1
ATOM 5048 C CA . SER A 1 722 ? 21.080 39.328 8.741 1.00 77.25 722 SER A CA 1
ATOM 5049 C C . SER A 1 722 ? 21.796 39.348 10.101 1.00 77.25 722 SER A C 1
ATOM 5051 O O . SER A 1 722 ? 22.545 40.287 10.376 1.00 77.25 722 SER A O 1
ATOM 5053 N N . THR A 1 723 ? 21.599 38.335 10.955 1.00 76.00 723 THR A N 1
ATOM 5054 C CA . THR A 1 723 ? 22.115 38.319 12.340 1.00 76.00 723 THR A CA 1
ATOM 5055 C C . THR A 1 723 ? 23.323 37.405 12.543 1.00 76.00 723 THR A C 1
ATOM 5057 O O . THR A 1 723 ? 24.157 37.673 13.405 1.00 76.00 723 THR A O 1
ATOM 5060 N N . ASN A 1 724 ? 23.420 36.315 11.782 1.00 80.81 724 ASN A N 1
ATOM 5061 C CA . ASN A 1 724 ? 24.508 35.339 11.816 1.00 80.81 724 ASN A CA 1
ATOM 5062 C C . ASN A 1 724 ? 24.677 34.647 10.437 1.00 80.81 724 ASN A C 1
ATOM 5064 O O . ASN A 1 724 ? 24.263 33.496 10.265 1.00 80.81 724 ASN A O 1
ATOM 5068 N N . PRO A 1 725 ? 25.304 35.324 9.452 1.00 83.44 725 PRO A N 1
ATOM 5069 C CA . PRO A 1 725 ? 25.401 34.835 8.071 1.00 83.44 725 PRO A CA 1
ATOM 5070 C C . PRO A 1 725 ? 26.107 33.478 7.935 1.00 83.44 725 PRO A C 1
ATOM 5072 O O . PRO A 1 725 ? 25.807 32.692 7.040 1.00 83.44 725 PRO A O 1
ATOM 5075 N N . GLN A 1 726 ? 27.055 33.186 8.830 1.00 84.06 726 GLN A N 1
ATOM 5076 C CA . GLN A 1 726 ? 27.752 31.901 8.839 1.00 84.06 726 GLN A CA 1
ATOM 5077 C C . GLN A 1 726 ? 26.814 30.767 9.275 1.00 84.06 726 GLN A C 1
ATOM 5079 O O . GLN A 1 726 ? 26.816 29.713 8.650 1.00 84.06 726 GLN A O 1
ATOM 5084 N N . MET A 1 727 ? 25.955 31.002 10.274 1.00 82.25 727 MET A N 1
ATOM 5085 C CA . MET A 1 727 ? 24.920 30.044 10.678 1.00 82.25 727 MET A CA 1
ATOM 5086 C C . MET A 1 727 ? 23.904 29.800 9.560 1.00 82.25 727 MET A C 1
ATOM 5088 O O . MET A 1 727 ? 23.551 28.656 9.305 1.00 82.25 727 MET A O 1
ATOM 5092 N N . ALA A 1 728 ? 23.476 30.846 8.848 1.00 82.06 728 ALA A N 1
ATOM 5093 C CA . ALA A 1 728 ? 22.583 30.694 7.698 1.00 82.06 728 ALA A CA 1
ATOM 5094 C C . ALA A 1 728 ? 23.205 29.820 6.594 1.00 82.06 728 ALA A C 1
ATOM 5096 O O . ALA A 1 728 ? 22.546 28.931 6.053 1.00 82.06 728 ALA A O 1
ATOM 5097 N N . LYS A 1 729 ? 24.497 30.026 6.304 1.00 86.00 729 LYS A N 1
ATOM 5098 C CA . LYS A 1 729 ? 25.259 29.187 5.371 1.00 86.00 729 LYS A CA 1
ATOM 5099 C C . LYS A 1 729 ? 25.335 27.732 5.845 1.00 86.00 729 LYS A C 1
ATOM 5101 O O . LYS A 1 729 ? 25.098 26.827 5.051 1.00 86.00 729 LYS A O 1
ATOM 5106 N N . ASP A 1 730 ? 25.658 27.508 7.114 1.00 84.88 730 ASP A N 1
ATOM 5107 C CA . ASP A 1 730 ? 25.809 26.163 7.678 1.00 84.88 730 ASP A CA 1
ATOM 5108 C C . ASP A 1 730 ? 24.467 25.409 7.724 1.00 84.88 730 ASP A C 1
ATOM 5110 O O . ASP A 1 730 ? 24.403 24.235 7.364 1.00 84.88 730 ASP A O 1
ATOM 5114 N N . LEU A 1 731 ? 23.372 26.101 8.047 1.00 81.06 731 LEU A N 1
ATOM 5115 C CA . LEU A 1 731 ? 22.008 25.565 7.989 1.00 81.06 731 LEU A CA 1
ATOM 5116 C C . LEU A 1 731 ? 21.594 25.179 6.569 1.00 81.06 731 LEU A C 1
ATOM 5118 O O . LEU A 1 731 ? 20.995 24.124 6.371 1.00 81.06 731 LEU A O 1
ATOM 5122 N N . ARG A 1 732 ? 21.953 25.999 5.576 1.00 84.12 732 ARG A N 1
ATOM 5123 C CA . ARG A 1 732 ? 21.691 25.704 4.164 1.00 84.12 732 ARG A CA 1
ATOM 5124 C C . ARG A 1 732 ? 22.394 24.426 3.717 1.00 84.12 732 ARG A C 1
ATOM 5126 O O . ARG A 1 732 ? 21.758 23.556 3.136 1.00 84.12 732 ARG A O 1
ATOM 5133 N N . VAL A 1 733 ? 23.672 24.292 4.067 1.00 85.62 733 VAL A N 1
ATOM 5134 C CA . VAL A 1 733 ? 24.475 23.094 3.780 1.00 85.62 733 VAL A CA 1
ATOM 5135 C C . VAL A 1 733 ? 23.879 21.851 4.445 1.00 85.62 733 VAL A C 1
ATOM 5137 O O . VAL A 1 733 ? 23.788 20.806 3.807 1.00 85.62 733 VAL A O 1
ATOM 5140 N N . ALA A 1 734 ? 23.458 21.954 5.708 1.00 83.12 734 ALA A N 1
ATOM 5141 C CA . ALA A 1 734 ? 22.848 20.840 6.431 1.00 83.12 734 ALA A CA 1
ATOM 5142 C C . ALA A 1 734 ? 21.511 20.401 5.803 1.00 83.12 734 ALA A C 1
ATOM 5144 O O . ALA A 1 734 ? 21.286 19.208 5.608 1.00 83.12 734 ALA A O 1
ATOM 5145 N N . TYR A 1 735 ? 20.649 21.358 5.447 1.00 80.69 735 TYR A N 1
ATOM 5146 C CA . TYR A 1 735 ? 19.355 21.091 4.816 1.00 80.69 735 TYR A CA 1
ATOM 5147 C C . TYR A 1 735 ? 19.506 20.461 3.424 1.00 80.69 735 TYR A C 1
ATOM 5149 O O . TYR A 1 735 ? 18.868 19.454 3.116 1.00 80.69 735 TYR A O 1
ATOM 5157 N N . GLU A 1 736 ? 20.378 21.026 2.584 1.00 82.12 736 GLU A N 1
ATOM 5158 C CA . GLU A 1 736 ? 20.665 20.493 1.247 1.00 82.12 736 GLU A CA 1
ATOM 5159 C C . GLU A 1 736 ? 21.205 19.060 1.329 1.00 82.12 736 GLU A C 1
ATOM 5161 O O . GLU A 1 736 ? 20.781 18.198 0.569 1.00 82.12 736 GLU A O 1
ATOM 5166 N N . ALA A 1 737 ? 22.071 18.764 2.298 1.00 82.44 737 ALA A N 1
ATOM 5167 C CA . ALA A 1 737 ? 22.634 17.427 2.465 1.00 82.44 737 ALA A CA 1
ATOM 5168 C C . ALA A 1 737 ? 21.627 16.363 2.916 1.00 82.44 737 ALA A C 1
ATOM 5170 O O . ALA A 1 737 ? 21.736 15.212 2.506 1.00 82.44 737 ALA A O 1
ATOM 5171 N N . LEU A 1 738 ? 20.660 16.728 3.760 1.00 78.19 738 LEU A N 1
ATOM 5172 C CA . LEU A 1 738 ? 19.617 15.806 4.225 1.00 78.19 738 LEU A CA 1
ATOM 5173 C C . LEU A 1 738 ? 18.525 15.567 3.180 1.00 78.19 738 LEU A C 1
ATOM 5175 O O . LEU A 1 738 ? 17.836 14.551 3.229 1.00 78.19 738 LEU A O 1
ATOM 5179 N N . THR A 1 739 ? 18.382 16.490 2.230 1.00 75.12 739 THR A N 1
ATOM 5180 C CA . THR A 1 739 ? 17.439 16.376 1.112 1.00 75.12 739 THR A CA 1
ATOM 5181 C C . THR A 1 739 ? 18.071 15.822 -0.164 1.00 75.12 739 THR A C 1
ATOM 5183 O O . THR A 1 739 ? 17.352 15.424 -1.081 1.00 75.12 739 THR A O 1
ATOM 5186 N N . ASP A 1 740 ? 19.401 15.755 -0.224 1.00 81.75 740 ASP A N 1
ATOM 5187 C CA . ASP A 1 740 ? 20.145 15.139 -1.313 1.00 81.75 740 ASP A CA 1
ATOM 5188 C C . ASP A 1 740 ? 20.278 13.624 -1.108 1.00 81.75 740 ASP A C 1
ATOM 5190 O O . ASP A 1 740 ? 21.049 13.137 -0.276 1.00 81.75 740 ASP A O 1
ATOM 5194 N N . ALA A 1 741 ? 19.532 12.871 -1.917 1.00 80.12 741 ALA A N 1
ATOM 5195 C CA . ALA A 1 741 ? 19.510 11.412 -1.887 1.00 80.12 741 ALA A CA 1
ATOM 5196 C C . ALA A 1 741 ? 20.911 10.789 -2.009 1.00 80.12 741 ALA A C 1
ATOM 5198 O O . ALA A 1 741 ? 21.203 9.793 -1.348 1.00 80.12 741 ALA A O 1
ATOM 5199 N N . GLU A 1 742 ? 21.790 11.383 -2.820 1.00 84.19 742 GLU A N 1
ATOM 5200 C CA . GLU A 1 742 ? 23.154 10.890 -3.029 1.00 84.19 742 GLU A CA 1
ATOM 5201 C C . GLU A 1 742 ? 24.022 11.082 -1.775 1.00 84.19 742 GLU A C 1
ATOM 5203 O O . GLU A 1 742 ? 24.725 10.159 -1.366 1.00 84.19 742 GLU A O 1
ATOM 5208 N N . THR A 1 743 ? 23.934 12.232 -1.100 1.00 83.94 743 THR A N 1
ATOM 5209 C CA . THR A 1 743 ? 24.672 12.501 0.146 1.00 83.94 743 THR A CA 1
ATOM 5210 C C . THR A 1 743 ? 24.228 11.590 1.294 1.00 83.94 743 THR A C 1
ATOM 5212 O O . THR A 1 743 ? 25.069 11.079 2.050 1.00 83.94 743 THR A O 1
ATOM 5215 N N . VAL A 1 744 ? 22.924 11.332 1.414 1.00 81.94 744 VAL A N 1
ATOM 5216 C CA . VAL A 1 744 ? 22.395 10.359 2.380 1.00 81.94 744 VAL A CA 1
ATOM 5217 C C . VAL A 1 744 ? 22.872 8.945 2.035 1.00 81.94 744 VAL A C 1
ATOM 5219 O O . VAL A 1 744 ? 23.386 8.239 2.907 1.00 81.94 744 VAL A O 1
ATOM 5222 N N . ALA A 1 745 ? 22.771 8.540 0.767 1.00 83.50 745 ALA A N 1
ATOM 5223 C CA . ALA A 1 745 ? 23.197 7.221 0.310 1.00 83.50 745 ALA A CA 1
ATOM 5224 C C . ALA A 1 745 ? 24.700 6.980 0.499 1.00 83.50 745 ALA A C 1
ATOM 5226 O O . ALA A 1 745 ? 25.093 5.892 0.921 1.00 83.50 745 ALA A O 1
ATOM 5227 N N . ASP A 1 746 ? 25.541 7.987 0.260 1.00 84.56 746 ASP A N 1
ATOM 5228 C CA . ASP A 1 746 ? 26.980 7.933 0.531 1.00 84.56 746 ASP A CA 1
ATOM 5229 C C . ASP A 1 746 ? 27.267 7.715 2.024 1.00 84.56 746 ASP A C 1
ATOM 5231 O O . ASP A 1 746 ? 28.169 6.959 2.393 1.00 84.56 746 ASP A O 1
ATOM 5235 N N . THR A 1 747 ? 26.500 8.367 2.901 1.00 85.94 747 THR A N 1
ATOM 5236 C CA . THR A 1 747 ? 26.658 8.224 4.355 1.00 85.94 747 THR A CA 1
ATOM 5237 C C . THR A 1 747 ? 26.243 6.829 4.813 1.00 85.94 747 THR A C 1
ATOM 5239 O O . THR A 1 747 ? 26.977 6.183 5.560 1.00 85.94 747 THR A O 1
ATOM 5242 N N . VAL A 1 748 ? 25.125 6.317 4.301 1.00 84.31 748 VAL A N 1
ATOM 5243 C CA . VAL A 1 748 ? 24.674 4.942 4.540 1.00 84.31 748 VAL A CA 1
ATOM 5244 C C . VAL A 1 748 ? 25.696 3.915 4.037 1.00 84.31 748 VAL A C 1
ATOM 5246 O O . VAL A 1 748 ? 26.044 2.985 4.763 1.00 84.31 748 VAL A O 1
ATOM 5249 N N . ALA A 1 749 ? 26.229 4.099 2.827 1.00 84.62 749 ALA A N 1
ATOM 5250 C CA . ALA A 1 749 ? 27.254 3.232 2.251 1.00 84.62 749 ALA A CA 1
ATOM 5251 C C . ALA A 1 749 ? 28.513 3.175 3.131 1.00 84.62 749 ALA A C 1
ATOM 5253 O O . ALA A 1 749 ? 29.086 2.107 3.348 1.00 84.62 749 ALA A O 1
ATOM 5254 N N . ARG A 1 750 ? 28.911 4.314 3.705 1.00 86.56 750 ARG A N 1
ATOM 5255 C CA . ARG A 1 750 ? 30.022 4.385 4.657 1.00 86.56 750 ARG A CA 1
ATOM 5256 C C . ARG A 1 750 ? 29.743 3.603 5.940 1.00 86.56 750 ARG A C 1
ATOM 5258 O O . ARG A 1 750 ? 30.621 2.877 6.403 1.00 86.56 750 ARG A O 1
ATOM 5265 N N . VAL A 1 751 ? 28.546 3.743 6.511 1.00 85.69 751 VAL A N 1
ATOM 5266 C CA . VAL A 1 751 ? 28.140 2.971 7.696 1.00 85.69 751 VAL A CA 1
ATOM 5267 C C . VAL A 1 751 ? 28.169 1.477 7.386 1.00 85.69 751 VAL A C 1
ATOM 5269 O O . VAL A 1 751 ? 28.737 0.709 8.158 1.00 85.69 751 VAL A O 1
ATOM 5272 N N . GLN A 1 752 ? 27.661 1.069 6.222 1.00 85.69 752 GLN A N 1
ATOM 5273 C CA . GLN A 1 752 ? 27.687 -0.324 5.781 1.00 85.69 752 GLN A CA 1
ATOM 5274 C C . GLN A 1 752 ? 29.118 -0.864 5.644 1.00 85.69 752 GLN A C 1
ATOM 5276 O O . GLN A 1 752 ? 29.418 -1.953 6.136 1.00 85.69 752 GLN A O 1
ATOM 5281 N N . ALA A 1 753 ? 30.016 -0.105 5.012 1.00 85.31 753 ALA A N 1
ATOM 5282 C CA . ALA A 1 753 ? 31.421 -0.484 4.883 1.00 85.31 753 ALA A CA 1
ATOM 5283 C C . ALA A 1 753 ? 32.091 -0.653 6.255 1.00 85.31 753 ALA A C 1
ATOM 5285 O O . ALA A 1 753 ? 32.819 -1.621 6.490 1.00 85.31 753 ALA A O 1
ATOM 5286 N N . ARG A 1 754 ? 31.783 0.249 7.192 1.00 87.94 754 ARG A N 1
ATOM 5287 C CA . ARG A 1 754 ? 32.288 0.170 8.561 1.00 87.94 754 ARG A CA 1
ATOM 5288 C C . ARG A 1 754 ? 31.716 -1.020 9.331 1.00 87.94 754 ARG A C 1
ATOM 5290 O O . ARG A 1 754 ? 32.454 -1.658 10.074 1.00 87.94 754 ARG A O 1
ATOM 5297 N N . ALA A 1 755 ? 30.443 -1.350 9.135 1.00 85.88 755 ALA A N 1
ATOM 5298 C CA . ALA A 1 755 ? 29.804 -2.510 9.752 1.00 85.88 755 ALA A CA 1
ATOM 5299 C C . ALA A 1 755 ? 30.482 -3.816 9.323 1.00 85.88 755 ALA A C 1
ATOM 5301 O O . ALA A 1 755 ? 30.790 -4.658 10.163 1.00 85.88 755 ALA A O 1
ATOM 5302 N N . ILE A 1 756 ? 30.793 -3.946 8.028 1.00 86.50 756 ILE A N 1
ATOM 5303 C CA . ILE A 1 756 ? 31.524 -5.095 7.474 1.00 86.50 756 ILE A CA 1
ATOM 5304 C C . ILE A 1 756 ? 32.917 -5.216 8.114 1.00 86.50 756 ILE A C 1
ATOM 5306 O O . ILE A 1 756 ? 33.336 -6.311 8.489 1.00 86.50 756 ILE A O 1
ATOM 5310 N N . ASP A 1 757 ? 33.621 -4.098 8.291 1.00 87.31 757 ASP A N 1
ATOM 5311 C CA . ASP A 1 757 ? 34.924 -4.066 8.959 1.00 87.31 757 ASP A CA 1
ATOM 5312 C C . ASP A 1 757 ? 34.859 -4.433 10.447 1.00 87.31 757 ASP A C 1
ATOM 5314 O O . ASP A 1 757 ? 35.667 -5.236 10.920 1.00 87.31 757 ASP A O 1
ATOM 5318 N N . LEU A 1 758 ? 33.885 -3.899 11.187 1.00 84.94 758 LEU A N 1
ATOM 5319 C CA . LEU A 1 758 ? 33.679 -4.257 12.591 1.00 84.94 758 LEU A CA 1
ATOM 5320 C C . LEU A 1 758 ? 33.340 -5.745 12.739 1.00 84.94 758 LEU A C 1
ATOM 5322 O O . LEU A 1 758 ? 33.960 -6.419 13.560 1.00 84.94 758 LEU A O 1
ATOM 5326 N N . ALA A 1 759 ? 32.448 -6.277 11.901 1.00 86.12 759 ALA A N 1
ATOM 5327 C CA . ALA A 1 759 ? 32.104 -7.697 11.877 1.00 86.12 759 ALA A CA 1
ATOM 5328 C C . ALA A 1 759 ? 33.331 -8.585 11.607 1.00 86.12 759 ALA A C 1
ATOM 5330 O O . ALA A 1 759 ? 33.574 -9.558 12.323 1.00 86.12 759 ALA A O 1
ATOM 5331 N N . ALA A 1 760 ? 34.168 -8.209 10.635 1.00 85.31 760 ALA A N 1
ATOM 5332 C CA . ALA A 1 760 ? 35.385 -8.946 10.298 1.00 85.31 760 ALA A CA 1
ATOM 5333 C C . ALA A 1 760 ? 36.431 -8.941 11.429 1.00 85.31 760 ALA A C 1
ATOM 5335 O O . ALA A 1 760 ? 37.102 -9.948 11.664 1.00 85.31 760 ALA A O 1
ATOM 5336 N N . ARG A 1 761 ? 36.567 -7.829 12.164 1.00 80.88 761 ARG A N 1
ATOM 5337 C CA . ARG A 1 761 ? 37.474 -7.717 13.327 1.00 80.88 761 ARG A CA 1
ATOM 5338 C C . ARG A 1 761 ? 36.918 -8.367 14.594 1.00 80.88 761 ARG A C 1
ATOM 5340 O O . ARG A 1 761 ? 37.685 -8.688 15.503 1.00 80.88 761 ARG A O 1
ATOM 5347 N N . GLY A 1 762 ? 35.597 -8.492 14.669 1.00 68.00 762 GLY A N 1
ATOM 5348 C CA . GLY A 1 762 ? 34.827 -8.743 15.882 1.00 68.00 762 GLY A CA 1
ATOM 5349 C C . GLY A 1 762 ? 34.457 -10.193 16.159 1.00 68.00 762 GLY A C 1
ATOM 5350 O O . GLY A 1 762 ? 33.768 -10.429 17.149 1.00 68.00 762 GLY A O 1
ATOM 5351 N N . VAL A 1 763 ? 34.898 -11.168 15.352 1.00 55.22 763 VAL A N 1
ATOM 5352 C CA . VAL A 1 763 ? 34.563 -12.591 15.555 1.00 55.22 763 VAL A CA 1
ATOM 5353 C C . VAL A 1 763 ? 34.982 -13.044 16.969 1.00 55.22 763 VAL A C 1
ATOM 5355 O O . VAL A 1 763 ? 36.145 -13.357 17.225 1.00 55.22 763 VAL A O 1
ATOM 5358 N N . GLY A 1 764 ? 34.022 -13.054 17.905 1.00 53.69 764 GLY A N 1
ATOM 5359 C CA . GLY A 1 764 ? 34.185 -13.474 19.301 1.00 53.69 764 GLY A CA 1
ATOM 5360 C C . GLY A 1 764 ? 34.351 -12.378 20.371 1.00 53.69 764 GLY A C 1
ATOM 5361 O O . GLY A 1 764 ? 34.632 -12.739 21.516 1.00 53.69 764 GLY A O 1
ATOM 5362 N N . LYS A 1 765 ? 34.195 -11.075 20.071 1.00 64.19 765 LYS A N 1
ATOM 5363 C CA . LYS A 1 765 ? 34.194 -10.005 21.098 1.00 64.19 765 LYS A CA 1
ATOM 5364 C C . LYS A 1 765 ? 33.055 -8.996 20.876 1.00 64.19 765 LYS A C 1
ATOM 5366 O O . LYS A 1 765 ? 33.002 -8.419 19.794 1.00 64.19 765 LYS A O 1
ATOM 5371 N N . PRO A 1 766 ? 32.191 -8.743 21.879 1.00 71.06 766 PRO A N 1
ATOM 5372 C CA . PRO A 1 766 ? 31.107 -7.775 21.746 1.00 71.06 766 PRO A CA 1
ATOM 5373 C C . PRO A 1 766 ? 31.647 -6.344 21.632 1.00 71.06 766 PRO A C 1
ATOM 5375 O O . PRO A 1 766 ? 32.646 -5.999 22.268 1.00 71.06 766 PRO A O 1
ATOM 5378 N N . PHE A 1 767 ? 30.969 -5.505 20.850 1.00 79.38 767 PHE A N 1
ATOM 5379 C CA . PHE A 1 767 ? 31.184 -4.059 20.861 1.00 79.38 767 PHE A CA 1
ATOM 5380 C C . PHE A 1 767 ? 30.443 -3.465 22.061 1.00 79.38 767 PHE A C 1
ATOM 5382 O O . PHE A 1 767 ? 29.231 -3.630 22.187 1.00 79.38 767 PHE A O 1
ATOM 5389 N N . GLU A 1 768 ? 31.173 -2.820 22.970 1.00 81.69 768 GLU A N 1
ATOM 5390 C CA . GLU A 1 768 ? 30.617 -2.289 24.216 1.00 81.69 768 GLU A CA 1
ATOM 5391 C C . GLU A 1 768 ? 30.449 -0.773 24.149 1.00 81.69 768 GLU A C 1
ATOM 5393 O O . GLU A 1 768 ? 31.404 -0.050 23.869 1.00 81.69 768 GLU A O 1
ATOM 5398 N N . VAL A 1 769 ? 29.249 -0.281 24.459 1.00 76.38 769 VAL A N 1
ATOM 5399 C CA . VAL A 1 769 ? 28.964 1.157 24.531 1.00 76.38 769 VAL A CA 1
ATOM 5400 C C . VAL A 1 769 ? 28.232 1.509 25.821 1.00 76.38 769 VAL A C 1
ATOM 5402 O O . VAL A 1 769 ? 27.278 0.843 26.218 1.00 76.38 769 VAL A O 1
ATOM 5405 N N . ALA A 1 770 ? 28.683 2.566 26.496 1.00 76.88 770 ALA A N 1
ATOM 5406 C CA . ALA A 1 770 ? 28.047 3.076 27.704 1.00 76.88 770 ALA A CA 1
ATOM 5407 C C . ALA A 1 770 ? 26.890 4.032 27.354 1.00 76.88 770 ALA A C 1
ATOM 5409 O O . ALA A 1 770 ? 27.074 5.037 26.664 1.00 76.88 770 ALA A O 1
ATOM 5410 N N . LEU A 1 771 ? 25.704 3.740 27.879 1.00 73.38 771 LEU A N 1
ATOM 5411 C CA . LEU A 1 771 ? 24.462 4.488 27.706 1.00 73.38 771 LEU A CA 1
ATOM 5412 C C . LEU A 1 771 ? 24.016 5.046 29.063 1.00 73.38 771 LEU A C 1
ATOM 5414 O O . LEU A 1 771 ? 23.961 4.305 30.035 1.00 73.38 771 LEU A O 1
ATOM 5418 N N . ARG A 1 772 ? 23.697 6.334 29.160 1.00 75.44 772 ARG A N 1
ATOM 5419 C CA . ARG A 1 772 ? 23.224 7.013 30.370 1.00 75.44 772 ARG A CA 1
ATOM 5420 C C . ARG A 1 772 ? 21.747 7.285 30.224 1.00 75.44 772 ARG A C 1
ATOM 5422 O O . ARG A 1 772 ? 21.353 8.071 29.379 1.00 75.44 772 ARG A O 1
ATOM 5429 N N . SER A 1 773 ? 20.933 6.687 31.072 1.00 71.56 773 SER A N 1
ATOM 5430 C CA . SER A 1 773 ? 19.518 7.036 31.151 1.00 71.56 773 SER A CA 1
ATOM 5431 C C . SER A 1 773 ? 19.364 8.519 31.511 1.00 71.56 773 SER A C 1
ATOM 5433 O O . SER A 1 773 ? 19.941 8.987 32.496 1.00 71.56 773 SER A O 1
ATOM 5435 N N . VAL A 1 774 ? 18.610 9.266 30.700 1.00 66.56 774 VAL A N 1
ATOM 5436 C CA . VAL A 1 774 ? 18.353 10.702 30.925 1.00 66.56 774 VAL A CA 1
ATOM 5437 C C . VAL A 1 774 ? 17.561 10.926 32.211 1.00 66.56 774 VAL A C 1
ATOM 5439 O O . VAL A 1 774 ? 17.710 11.955 32.863 1.00 66.56 774 VAL A O 1
ATOM 5442 N N . THR A 1 775 ? 16.742 9.957 32.609 1.00 63.62 775 THR A N 1
ATOM 5443 C CA . THR A 1 775 ? 15.782 10.128 33.702 1.00 63.62 775 THR A CA 1
ATOM 5444 C C . THR A 1 775 ? 16.352 9.838 35.080 1.00 63.62 775 THR A C 1
ATOM 5446 O O . THR A 1 775 ? 15.943 10.474 36.048 1.00 63.62 775 THR A O 1
ATOM 5449 N N . ASP A 1 776 ? 17.312 8.920 35.193 1.00 69.31 776 ASP A N 1
ATOM 5450 C CA . ASP A 1 776 ? 17.931 8.559 36.476 1.00 69.31 776 ASP A CA 1
ATOM 5451 C C . ASP A 1 776 ? 19.466 8.668 36.486 1.00 69.31 776 ASP A C 1
ATOM 5453 O O . ASP A 1 776 ? 20.101 8.392 37.507 1.00 69.31 776 ASP A O 1
ATOM 5457 N N . GLY A 1 777 ? 20.076 9.084 35.371 1.00 72.56 777 GLY A N 1
ATOM 5458 C CA . GLY A 1 777 ? 21.517 9.294 35.235 1.00 72.56 777 GLY A CA 1
ATOM 5459 C C . GLY A 1 777 ? 22.356 8.012 35.254 1.00 72.56 777 GLY A C 1
ATOM 5460 O O . GLY A 1 777 ? 23.587 8.098 35.242 1.00 72.56 777 GLY A O 1
ATOM 5461 N N . ARG A 1 778 ? 21.737 6.822 35.302 1.00 74.75 778 ARG A N 1
ATOM 5462 C CA . ARG A 1 778 ? 22.462 5.547 35.398 1.00 74.75 778 ARG A CA 1
ATOM 5463 C C . ARG A 1 778 ? 23.140 5.187 34.090 1.00 74.75 778 ARG A C 1
ATOM 5465 O O . ARG A 1 778 ? 22.532 5.291 33.032 1.00 74.75 778 ARG A O 1
ATOM 5472 N N . ILE A 1 779 ? 24.369 4.685 34.196 1.00 76.06 779 ILE A N 1
ATOM 5473 C CA . ILE A 1 779 ? 25.156 4.193 33.065 1.00 76.06 779 ILE A CA 1
ATOM 5474 C C . ILE A 1 779 ? 24.943 2.681 32.910 1.00 76.06 779 ILE A C 1
ATOM 5476 O O . ILE A 1 779 ? 25.090 1.926 33.871 1.00 76.06 779 ILE A O 1
ATOM 5480 N N . VAL A 1 780 ? 24.620 2.245 31.698 1.00 69.00 780 VAL A N 1
ATOM 5481 C CA . VAL A 1 780 ? 24.415 0.857 31.282 1.00 69.00 780 VAL A CA 1
ATOM 5482 C C . VAL A 1 780 ? 25.363 0.556 30.131 1.00 69.00 780 VAL A C 1
ATOM 5484 O O . VAL A 1 780 ? 25.451 1.336 29.191 1.00 69.00 780 VAL A O 1
ATOM 5487 N N . THR A 1 781 ? 26.044 -0.584 30.170 1.00 76.81 781 THR A N 1
ATOM 5488 C CA . THR A 1 781 ? 26.823 -1.064 29.023 1.00 76.81 781 THR A CA 1
ATOM 5489 C C . THR A 1 781 ? 25.927 -1.897 28.110 1.00 76.81 781 THR A C 1
ATOM 5491 O O . THR A 1 781 ? 25.349 -2.903 28.541 1.00 76.81 781 THR A O 1
ATOM 5494 N N . LEU A 1 782 ? 25.793 -1.465 26.860 1.00 75.50 782 LEU A N 1
ATOM 5495 C CA . LEU A 1 782 ? 25.207 -2.235 25.772 1.00 75.50 782 LEU A CA 1
ATOM 5496 C C . LEU A 1 782 ? 26.311 -3.061 25.111 1.00 75.50 782 LEU A C 1
ATOM 5498 O O . LEU A 1 782 ? 27.379 -2.529 24.819 1.00 75.50 782 LEU A O 1
ATOM 5502 N N . HIS A 1 783 ? 26.040 -4.346 24.899 1.00 81.25 783 HIS A N 1
ATOM 5503 C CA . HIS A 1 783 ? 26.927 -5.272 24.205 1.00 81.25 783 HIS A CA 1
ATOM 5504 C C . HIS A 1 783 ? 26.276 -5.605 22.867 1.00 81.25 783 HIS A C 1
ATOM 5506 O O . HIS A 1 783 ? 25.162 -6.120 22.878 1.00 81.25 783 HIS A O 1
ATOM 5512 N N . LEU A 1 784 ? 26.958 -5.296 21.768 1.00 80.88 784 LEU A N 1
ATOM 5513 C CA . LEU A 1 784 ? 26.507 -5.594 20.413 1.00 80.88 784 LEU A CA 1
ATOM 5514 C C . LEU A 1 784 ? 27.289 -6.791 19.847 1.00 80.88 784 LEU A C 1
ATOM 5516 O O . LEU A 1 784 ? 28.527 -6.786 19.860 1.00 80.88 784 LEU A O 1
ATOM 5520 N N . ASP A 1 785 ? 26.579 -7.813 19.379 1.00 83.69 785 ASP A N 1
ATOM 5521 C CA . ASP A 1 785 ? 27.099 -8.967 18.656 1.00 83.69 785 ASP A CA 1
ATOM 5522 C C . ASP A 1 785 ? 27.453 -8.572 17.223 1.00 83.69 785 ASP A C 1
ATOM 5524 O O . ASP A 1 785 ? 26.614 -8.483 16.335 1.00 83.69 785 ASP A O 1
ATOM 5528 N N . LEU A 1 786 ? 28.744 -8.379 16.973 1.00 86.00 786 LEU A N 1
ATOM 5529 C CA . LEU A 1 786 ? 29.247 -8.027 15.646 1.00 86.00 786 LEU A CA 1
ATOM 5530 C C . LEU A 1 786 ? 29.081 -9.156 14.606 1.00 86.00 786 LEU A C 1
ATOM 5532 O O . LEU A 1 786 ? 29.350 -8.929 13.427 1.00 86.00 786 LEU A O 1
ATOM 5536 N N . GLY A 1 787 ? 28.677 -10.365 15.018 1.00 82.12 787 GLY A N 1
ATOM 5537 C CA . GLY A 1 787 ? 28.267 -11.440 14.114 1.00 82.12 787 GLY A CA 1
ATOM 5538 C C . GLY A 1 787 ? 26.855 -11.258 13.550 1.00 82.12 787 GLY A C 1
ATOM 5539 O O . GLY A 1 787 ? 26.556 -11.802 12.483 1.00 82.12 787 GLY A O 1
ATOM 5540 N N . ASP A 1 788 ? 26.013 -10.477 14.227 1.00 83.81 788 ASP A N 1
ATOM 5541 C CA . ASP A 1 788 ? 24.712 -10.057 13.730 1.00 83.81 788 ASP A CA 1
ATOM 5542 C C . ASP A 1 788 ? 24.855 -8.789 12.870 1.00 83.81 788 ASP A C 1
ATOM 5544 O O . ASP A 1 788 ? 25.544 -7.828 13.219 1.00 83.81 788 ASP A O 1
ATOM 5548 N N . LYS A 1 789 ? 24.224 -8.790 11.691 1.00 79.75 789 LYS A N 1
ATOM 5549 C CA . LYS A 1 789 ? 24.390 -7.711 10.704 1.00 79.75 789 LYS A CA 1
ATOM 5550 C C . LYS A 1 789 ? 23.811 -6.389 11.186 1.00 79.75 789 LYS A C 1
ATOM 5552 O O . LYS A 1 789 ? 24.380 -5.336 10.896 1.00 79.75 789 LYS A O 1
ATOM 5557 N N . ALA A 1 790 ? 22.691 -6.441 11.889 1.00 77.56 790 ALA A N 1
ATOM 5558 C CA . ALA A 1 790 ? 22.015 -5.268 12.395 1.00 77.56 790 ALA A CA 1
ATOM 5559 C C . ALA A 1 790 ? 22.780 -4.656 13.570 1.00 77.56 790 ALA A C 1
ATOM 5561 O O . ALA A 1 790 ? 22.951 -3.438 13.641 1.00 77.56 790 ALA A O 1
ATOM 5562 N N . GLU A 1 791 ? 23.297 -5.504 14.461 1.00 82.94 791 GLU A N 1
ATOM 5563 C CA . GLU A 1 791 ? 24.077 -5.060 15.616 1.00 82.94 791 GLU A CA 1
ATOM 5564 C C . GLU A 1 791 ? 25.428 -4.498 15.167 1.00 82.94 791 GLU A C 1
ATOM 5566 O O . GLU A 1 791 ? 25.859 -3.457 15.667 1.00 82.94 791 GLU A O 1
ATOM 5571 N N . ALA A 1 792 ? 26.053 -5.099 14.147 1.00 83.81 792 ALA A N 1
ATOM 5572 C CA . ALA A 1 792 ? 27.237 -4.550 13.491 1.00 83.81 792 ALA A CA 1
ATOM 5573 C C . ALA A 1 792 ? 26.960 -3.205 12.795 1.00 83.81 792 ALA A C 1
ATOM 5575 O O . ALA A 1 792 ? 27.806 -2.308 12.836 1.00 83.81 792 ALA A O 1
ATOM 5576 N N . PHE A 1 793 ? 25.784 -3.034 12.179 1.00 83.62 793 PHE A N 1
ATOM 5577 C CA . PHE A 1 793 ? 25.383 -1.768 11.563 1.00 83.62 793 PHE A CA 1
ATOM 5578 C C . PHE A 1 793 ? 25.185 -0.668 12.609 1.00 83.62 793 PHE A C 1
ATOM 5580 O O . PHE A 1 793 ? 25.745 0.421 12.474 1.00 83.62 793 PHE A O 1
ATOM 5587 N N . LEU A 1 794 ? 24.465 -0.953 13.698 1.00 81.19 794 LEU A N 1
ATOM 5588 C CA . LEU A 1 794 ? 24.312 -0.012 14.807 1.00 81.19 794 LEU A CA 1
ATOM 5589 C C . LEU A 1 794 ? 25.667 0.315 15.455 1.00 81.19 794 LEU A C 1
ATOM 5591 O O . LEU A 1 794 ? 25.961 1.486 15.694 1.00 81.19 794 LEU A O 1
ATOM 5595 N N . ALA A 1 795 ? 26.526 -0.684 15.673 1.00 82.94 795 ALA A N 1
ATOM 5596 C CA . ALA A 1 795 ? 27.887 -0.475 16.164 1.00 82.94 795 ALA A CA 1
ATOM 5597 C C . ALA A 1 795 ? 28.687 0.453 15.237 1.00 82.94 795 ALA A C 1
ATOM 5599 O O . ALA A 1 795 ? 29.400 1.331 15.717 1.00 82.94 795 ALA A O 1
ATOM 5600 N N . ALA A 1 796 ? 28.527 0.320 13.917 1.00 84.94 796 ALA A N 1
ATOM 5601 C CA . ALA A 1 796 ? 29.162 1.194 12.939 1.00 84.94 796 ALA A CA 1
ATOM 5602 C C . ALA A 1 796 ? 28.634 2.633 12.979 1.00 84.94 796 ALA A C 1
ATOM 5604 O O . ALA A 1 796 ? 29.438 3.561 12.912 1.00 84.94 796 ALA A O 1
ATOM 5605 N N . VAL A 1 797 ? 27.319 2.842 13.126 1.00 81.94 797 VAL A N 1
ATOM 5606 C CA . VAL A 1 797 ? 26.735 4.185 13.327 1.00 81.94 797 VAL A CA 1
ATOM 5607 C C . VAL A 1 797 ? 27.320 4.830 14.585 1.00 81.94 797 VAL A C 1
ATOM 5609 O O . VAL A 1 797 ? 27.765 5.979 14.557 1.00 81.94 797 VAL A O 1
ATOM 5612 N N . LEU A 1 798 ? 27.371 4.072 15.682 1.00 79.44 798 LEU A N 1
ATOM 5613 C CA . LEU A 1 798 ? 27.891 4.526 16.969 1.00 79.44 798 LEU A CA 1
ATOM 5614 C C . LEU A 1 798 ? 29.389 4.858 16.901 1.00 79.44 798 LEU A C 1
ATOM 5616 O O . LEU A 1 798 ? 29.796 5.928 17.353 1.00 79.44 798 LEU A O 1
ATOM 5620 N N . ASP A 1 799 ? 30.196 3.992 16.291 1.00 81.56 799 ASP A N 1
ATOM 5621 C CA . ASP A 1 799 ? 31.637 4.187 16.098 1.00 81.56 799 ASP A CA 1
ATOM 5622 C C . ASP A 1 799 ? 31.938 5.393 15.187 1.00 81.56 799 ASP A C 1
ATOM 5624 O O . ASP A 1 799 ? 32.763 6.248 15.522 1.00 81.56 799 ASP A O 1
ATOM 5628 N N . LEU A 1 800 ? 31.215 5.530 14.067 1.00 79.88 800 LEU A N 1
ATOM 5629 C CA . LEU A 1 800 ? 31.386 6.643 13.125 1.00 79.88 800 LEU A CA 1
ATOM 5630 C C . LEU A 1 800 ? 30.940 7.985 13.691 1.00 79.88 800 LEU A C 1
ATOM 5632 O O . LEU A 1 800 ? 31.530 9.004 13.327 1.00 79.88 800 LEU A O 1
ATOM 5636 N N . SER A 1 801 ? 29.960 7.996 14.598 1.00 71.12 801 SER A N 1
ATOM 5637 C CA . SER A 1 801 ? 29.553 9.213 15.309 1.00 71.12 801 SER A CA 1
ATOM 5638 C C . SER A 1 801 ? 30.657 9.771 16.223 1.00 71.12 801 SER A C 1
ATOM 5640 O O . SER A 1 801 ? 30.485 10.837 16.808 1.00 71.12 801 SER A O 1
ATOM 5642 N N . LYS A 1 802 ? 31.818 9.088 16.311 1.00 65.38 802 LYS A N 1
ATOM 5643 C CA . LYS A 1 802 ? 33.040 9.528 17.001 1.00 65.38 802 LYS A CA 1
ATOM 5644 C C . LYS A 1 802 ? 32.760 10.085 18.388 1.00 65.38 802 LYS A C 1
ATOM 5646 O O . LYS A 1 802 ? 33.258 11.144 18.775 1.00 65.38 802 LYS A O 1
ATOM 5651 N N . LYS A 1 803 ? 32.050 9.304 19.188 1.00 50.56 803 LYS A N 1
ATOM 5652 C CA . LYS A 1 803 ? 32.173 9.455 20.629 1.00 50.56 803 LYS A CA 1
ATOM 5653 C C . LYS A 1 803 ? 33.627 9.183 20.977 1.00 50.56 803 LYS A C 1
ATOM 5655 O O . LYS A 1 803 ? 34.178 8.140 20.623 1.00 50.56 803 LYS A O 1
ATOM 5660 N N . ALA A 1 804 ? 34.272 10.139 21.640 1.00 39.47 804 ALA A N 1
ATOM 5661 C CA . ALA A 1 804 ? 35.478 9.811 22.379 1.00 39.47 804 ALA A CA 1
ATOM 5662 C C . ALA A 1 804 ? 35.168 8.564 23.237 1.00 39.47 804 ALA A C 1
ATOM 5664 O O . ALA A 1 804 ? 34.030 8.445 23.699 1.00 39.47 804 ALA A O 1
ATOM 5665 N N . PRO A 1 805 ? 36.123 7.648 23.463 1.00 37.59 805 PRO A N 1
ATOM 5666 C CA . PRO A 1 805 ? 35.900 6.402 24.210 1.00 37.59 805 PRO A CA 1
ATOM 5667 C C . PRO A 1 805 ? 35.281 6.569 25.620 1.00 37.59 805 PRO A C 1
ATOM 5669 O O . PRO A 1 805 ? 34.898 5.577 26.230 1.00 37.59 805 PRO A O 1
ATOM 5672 N N . ASP A 1 806 ? 35.110 7.807 26.098 1.00 40.12 806 ASP A N 1
ATOM 5673 C CA . ASP A 1 806 ? 34.536 8.176 27.392 1.00 40.12 806 ASP A CA 1
ATOM 5674 C C . ASP A 1 806 ? 33.133 8.841 27.310 1.00 40.12 806 ASP A C 1
ATOM 5676 O O . ASP A 1 806 ? 32.580 9.245 28.337 1.00 40.12 806 ASP A O 1
ATOM 5680 N N . GLU A 1 807 ? 32.535 9.016 26.122 1.00 55.91 807 GLU A N 1
ATOM 5681 C CA . GLU A 1 807 ? 31.314 9.823 25.962 1.00 55.91 807 GLU A CA 1
ATOM 5682 C C . GLU A 1 807 ? 30.018 8.999 26.052 1.00 55.91 807 GLU A C 1
ATOM 5684 O O . GLU A 1 807 ? 29.586 8.333 25.110 1.00 55.91 807 GLU A O 1
ATOM 5689 N N . VAL A 1 808 ? 29.356 9.085 27.206 1.00 54.88 808 VAL A N 1
ATOM 5690 C CA . VAL A 1 808 ? 28.125 8.341 27.493 1.00 54.88 808 VAL A CA 1
ATOM 5691 C C . VAL A 1 808 ? 26.949 8.856 26.649 1.00 54.88 808 VAL A C 1
ATOM 5693 O O . VAL A 1 808 ? 26.662 10.055 26.651 1.00 54.88 808 VAL A O 1
ATOM 5696 N N . ILE A 1 809 ? 26.262 7.966 25.922 1.00 66.56 809 ILE A N 1
ATOM 5697 C CA . ILE A 1 809 ? 25.093 8.308 25.082 1.00 66.56 809 ILE A CA 1
ATOM 5698 C C . ILE A 1 809 ? 23.857 8.423 25.950 1.00 66.56 809 ILE A C 1
ATOM 5700 O O . ILE A 1 809 ? 23.574 7.508 26.713 1.00 66.56 809 ILE A O 1
ATOM 5704 N N . ASN A 1 810 ? 23.106 9.505 25.821 1.00 63.84 810 ASN A N 1
ATOM 5705 C CA . ASN A 1 810 ? 21.901 9.661 26.608 1.00 63.84 810 ASN A CA 1
ATOM 5706 C C . ASN A 1 810 ? 20.778 8.777 26.060 1.00 63.84 810 ASN A C 1
ATOM 5708 O O . ASN A 1 810 ? 20.532 8.744 24.861 1.00 63.84 810 ASN A O 1
ATOM 5712 N N . LEU A 1 811 ? 20.122 8.023 26.929 1.00 64.75 811 LEU A N 1
ATOM 5713 C CA . LEU A 1 811 ? 19.055 7.115 26.559 1.00 64.75 811 LEU A CA 1
ATOM 5714 C C . LEU A 1 811 ? 17.717 7.623 27.082 1.00 64.75 811 LEU A C 1
ATOM 5716 O O . LEU A 1 811 ? 17.602 7.934 28.271 1.00 64.75 811 LEU A O 1
ATOM 5720 N N . LEU A 1 812 ? 16.720 7.663 26.204 1.00 60.62 812 LEU A N 1
ATOM 5721 C CA . LEU A 1 812 ? 15.335 7.965 26.546 1.00 60.62 812 LEU A CA 1
ATOM 5722 C C . LEU A 1 812 ? 14.586 6.638 26.727 1.00 60.62 812 LEU A C 1
ATOM 5724 O O . LEU A 1 812 ? 14.420 5.908 25.749 1.00 60.62 812 LEU A O 1
ATOM 5728 N N . PRO A 1 813 ? 14.178 6.266 27.953 1.00 57.09 813 PRO A N 1
ATOM 5729 C CA . PRO A 1 813 ? 13.387 5.059 28.153 1.00 57.09 813 PRO A CA 1
ATOM 5730 C C . PRO A 1 813 ? 11.978 5.253 27.580 1.00 57.09 813 PRO A C 1
ATOM 5732 O O . PRO A 1 813 ? 11.353 6.288 27.829 1.00 57.09 813 PRO A O 1
ATOM 5735 N N . GLY A 1 814 ? 11.461 4.244 26.874 1.00 52.38 814 GLY A N 1
ATOM 5736 C CA . GLY A 1 814 ? 10.069 4.224 26.426 1.00 52.38 814 GLY A CA 1
ATOM 5737 C C . GLY A 1 814 ? 9.107 4.355 27.615 1.00 52.38 814 GLY A C 1
ATOM 5738 O O . GLY A 1 814 ? 9.252 3.648 28.611 1.00 52.38 814 GLY A O 1
ATOM 5739 N N . GLN A 1 815 ? 8.134 5.268 27.497 1.00 48.16 815 GLN A N 1
ATOM 5740 C CA . GLN A 1 815 ? 7.098 5.637 28.486 1.00 48.16 815 GLN A CA 1
ATOM 5741 C C . GLN A 1 815 ? 7.461 6.606 29.628 1.00 48.16 815 GLN A C 1
ATOM 5743 O O . GLN A 1 815 ? 6.758 6.633 30.640 1.00 48.16 815 GLN A O 1
ATOM 5748 N N . LEU A 1 816 ? 8.482 7.454 29.507 1.00 49.53 816 LEU A N 1
ATOM 5749 C CA . LEU A 1 816 ? 8.634 8.551 30.473 1.00 49.53 816 LEU A CA 1
ATOM 5750 C C . LEU A 1 816 ? 7.885 9.815 30.040 1.00 49.53 816 LEU A C 1
ATOM 5752 O O . LEU A 1 816 ? 7.994 10.249 28.899 1.00 49.53 816 LEU A O 1
ATOM 5756 N N . GLU A 1 817 ? 7.154 10.404 30.996 1.00 49.28 817 GLU A N 1
ATOM 5757 C CA . GLU A 1 817 ? 6.433 11.689 30.946 1.00 49.28 817 GLU A CA 1
ATOM 5758 C C . GLU A 1 817 ? 7.378 12.897 30.755 1.00 49.28 817 GLU A C 1
ATOM 5760 O O . GLU A 1 817 ? 7.247 13.933 31.408 1.00 49.28 817 GLU A O 1
ATOM 5765 N N . LEU A 1 818 ? 8.383 12.791 29.886 1.00 50.56 818 LEU A N 1
ATOM 5766 C CA . LEU A 1 818 ? 9.081 13.964 29.389 1.00 50.56 818 LEU A CA 1
ATOM 5767 C C . LEU A 1 818 ? 8.094 14.687 28.481 1.00 50.56 818 LEU A C 1
ATOM 5769 O O . LEU A 1 818 ? 7.958 14.374 27.303 1.00 50.56 818 LEU A O 1
ATOM 5773 N N . THR A 1 819 ? 7.371 15.651 29.055 1.00 55.25 819 THR A N 1
ATOM 5774 C CA . THR A 1 819 ? 6.631 16.625 28.254 1.00 55.25 819 THR A CA 1
ATOM 5775 C C . THR A 1 819 ? 7.592 17.185 27.214 1.00 55.25 819 THR A C 1
ATOM 5777 O O . THR A 1 819 ? 8.751 17.445 27.549 1.00 55.25 819 THR A O 1
ATOM 5780 N N . GLU A 1 820 ? 7.119 17.399 25.995 1.00 53.41 820 GLU A N 1
ATOM 5781 C CA . GLU A 1 820 ? 7.900 17.968 24.898 1.00 53.41 820 GLU A CA 1
ATOM 5782 C C . GLU A 1 820 ? 8.827 19.134 25.351 1.00 53.41 820 GLU A C 1
ATOM 5784 O O . GLU A 1 820 ? 10.036 19.052 25.117 1.00 53.41 820 GLU A O 1
ATOM 5789 N N . PRO A 1 821 ? 8.377 20.120 26.164 1.00 54.72 821 PRO A N 1
ATOM 5790 C CA . PRO A 1 821 ? 9.253 21.172 26.699 1.00 54.72 821 PRO A CA 1
ATOM 5791 C C . PRO A 1 821 ? 10.429 20.693 27.568 1.00 54.72 821 PRO A C 1
ATOM 5793 O O . PRO A 1 821 ? 11.505 21.287 27.533 1.00 54.72 821 PRO A O 1
ATOM 5796 N N . ALA A 1 822 ? 10.238 19.643 28.369 1.00 57.62 822 ALA A N 1
ATOM 5797 C CA . ALA A 1 822 ? 11.264 19.092 29.253 1.00 57.62 822 ALA A CA 1
ATOM 5798 C C . ALA A 1 822 ? 12.316 18.305 28.461 1.00 57.62 822 ALA A C 1
ATOM 5800 O O . ALA A 1 822 ? 13.509 18.469 28.698 1.00 57.62 822 ALA A O 1
ATOM 5801 N N . PHE A 1 823 ? 11.891 17.531 27.459 1.00 59.59 823 PHE A N 1
ATOM 5802 C CA . PHE A 1 823 ? 12.809 16.893 26.514 1.00 59.59 823 PHE A CA 1
ATOM 5803 C C . PHE A 1 823 ? 13.696 17.933 25.814 1.00 59.59 823 PHE A C 1
ATOM 5805 O O . PHE A 1 823 ? 14.925 17.795 25.766 1.00 59.59 823 PHE A O 1
ATOM 5812 N N . PHE A 1 824 ? 13.091 19.028 25.353 1.00 58.22 824 PHE A N 1
ATOM 5813 C CA . PHE A 1 824 ? 13.831 20.104 24.712 1.00 58.22 824 PHE A CA 1
ATOM 5814 C C . PHE A 1 824 ? 14.811 20.788 25.658 1.00 58.22 824 PHE A C 1
ATOM 5816 O O . PHE A 1 824 ? 15.986 20.923 25.314 1.00 58.22 824 PHE A O 1
ATOM 5823 N N . ALA A 1 825 ? 14.371 21.185 26.850 1.00 60.81 825 ALA A N 1
ATOM 5824 C CA . ALA A 1 825 ? 15.226 21.855 27.826 1.00 60.81 825 ALA A CA 1
ATOM 5825 C C . ALA A 1 825 ? 16.397 20.968 28.280 1.00 60.81 825 ALA A C 1
ATOM 5827 O O . ALA A 1 825 ? 17.527 21.449 28.415 1.00 60.81 825 ALA A O 1
ATOM 5828 N N . ASP A 1 826 ? 16.144 19.675 28.491 1.00 61.72 826 ASP A N 1
ATOM 5829 C CA . ASP A 1 826 ? 17.102 18.806 29.161 1.00 61.72 826 ASP A CA 1
ATOM 5830 C C . ASP A 1 826 ? 17.994 17.979 28.248 1.00 61.72 826 ASP A C 1
ATOM 5832 O O . ASP A 1 826 ? 19.057 17.580 28.721 1.00 61.72 826 ASP A O 1
ATOM 5836 N N . VAL A 1 827 ? 17.622 17.768 26.984 1.00 62.22 827 VAL A N 1
ATOM 5837 C CA . VAL A 1 827 ? 18.376 16.917 26.046 1.00 62.22 827 VAL A CA 1
ATOM 5838 C C . VAL A 1 827 ? 18.812 17.711 24.818 1.00 62.22 827 VAL A C 1
ATOM 5840 O O . VAL A 1 827 ? 20.008 17.827 24.533 1.00 62.22 827 VAL A O 1
ATOM 5843 N N . VAL A 1 828 ? 17.857 18.333 24.123 1.00 59.81 828 VAL A N 1
ATOM 5844 C CA . VAL A 1 828 ? 18.123 19.043 22.859 1.00 59.81 828 VAL A CA 1
ATOM 5845 C C . VAL A 1 828 ? 18.918 20.325 23.096 1.00 59.81 828 VAL A C 1
ATOM 5847 O O . VAL A 1 828 ? 19.915 20.568 22.419 1.00 59.81 828 VAL A O 1
ATOM 5850 N N . THR A 1 829 ? 18.545 21.113 24.109 1.00 62.28 829 THR A N 1
ATOM 5851 C CA . THR A 1 829 ? 19.199 22.399 24.419 1.00 62.28 829 THR A CA 1
ATOM 5852 C C . THR A 1 829 ? 20.647 22.204 24.873 1.00 6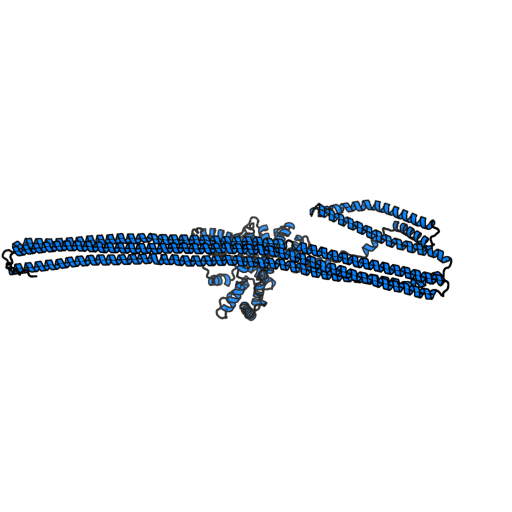2.28 829 THR A C 1
ATOM 5854 O O . THR A 1 829 ? 21.511 23.044 24.627 1.00 62.28 829 THR A O 1
ATOM 5857 N N . LYS A 1 830 ? 20.944 21.054 25.488 1.00 66.56 830 LYS A N 1
ATOM 5858 C CA . LYS A 1 830 ? 22.303 20.662 25.887 1.00 66.56 830 LYS A CA 1
ATOM 5859 C C . LYS A 1 830 ? 23.104 20.070 24.719 1.00 66.56 830 LYS A C 1
ATOM 5861 O O . LYS A 1 830 ? 24.316 19.874 24.836 1.00 66.56 830 LYS A O 1
ATOM 5866 N N . GLY A 1 831 ? 22.452 19.816 23.580 1.00 60.91 831 GLY A N 1
ATOM 5867 C CA . GLY A 1 831 ? 23.023 19.158 22.409 1.00 60.91 831 GLY A CA 1
ATOM 5868 C C . GLY A 1 831 ? 23.646 17.820 22.753 1.00 60.91 831 GLY A C 1
ATOM 5869 O O . GLY A 1 831 ? 24.761 17.525 22.324 1.00 60.91 831 GLY A O 1
ATOM 5870 N N . GLU A 1 832 ? 22.989 17.054 23.612 1.00 65.31 832 GLU A N 1
ATOM 5871 C CA . GLU A 1 832 ? 23.446 15.719 23.956 1.00 65.31 832 GLU A CA 1
ATOM 5872 C C . GLU A 1 832 ? 22.982 14.754 22.863 1.00 65.31 832 GLU A C 1
ATOM 5874 O O . GLU A 1 832 ? 21.820 14.773 22.469 1.00 65.31 832 GLU A O 1
ATOM 5879 N N . SER A 1 833 ? 23.885 13.920 22.340 1.00 63.25 833 SER A N 1
ATOM 5880 C CA . SER A 1 833 ? 23.484 12.835 21.439 1.00 63.25 833 SER A CA 1
ATOM 5881 C C . SER A 1 833 ? 22.653 11.831 22.227 1.00 63.25 833 SER A C 1
ATOM 5883 O O . SER A 1 833 ? 23.118 11.335 23.263 1.00 63.25 833 SER A O 1
ATOM 5885 N N . PHE A 1 834 ? 21.465 11.514 21.726 1.00 64.38 834 PHE A N 1
ATOM 5886 C CA . PHE A 1 834 ? 20.550 10.594 22.381 1.00 64.38 834 PHE A CA 1
ATOM 5887 C C . PHE A 1 834 ? 20.184 9.408 21.489 1.00 64.38 834 PHE A C 1
ATOM 5889 O O . PHE A 1 834 ? 20.237 9.492 20.264 1.00 64.38 834 PHE A O 1
ATOM 5896 N N . LEU A 1 835 ? 19.845 8.292 22.132 1.00 67.12 835 LEU A N 1
ATOM 5897 C CA . LEU A 1 835 ? 19.254 7.116 21.508 1.00 67.12 835 LEU A CA 1
ATOM 5898 C C . LEU A 1 835 ? 17.798 7.035 21.998 1.00 67.12 835 LEU A C 1
ATOM 5900 O O . LEU A 1 835 ? 17.552 6.832 23.189 1.00 67.12 835 LEU A O 1
ATOM 5904 N N . ASP A 1 836 ? 16.854 7.292 21.094 1.00 63.78 836 ASP A N 1
ATOM 5905 C CA . ASP A 1 836 ? 15.413 7.327 21.354 1.00 63.78 836 ASP A CA 1
ATOM 5906 C C . ASP A 1 836 ? 14.747 5.938 21.247 1.00 63.78 836 ASP A C 1
ATOM 5908 O O . ASP A 1 836 ? 14.455 5.457 20.153 1.00 63.78 836 ASP A O 1
ATOM 5912 N N . ILE A 1 837 ? 14.497 5.273 22.381 1.00 56.47 837 ILE A N 1
ATOM 5913 C CA . ILE A 1 837 ? 13.843 3.946 22.408 1.00 56.47 837 ILE A CA 1
ATOM 5914 C C . ILE A 1 837 ? 12.301 4.065 22.289 1.00 56.47 837 ILE A C 1
ATOM 5916 O O . ILE A 1 837 ? 11.588 3.070 22.343 1.00 56.47 837 ILE A O 1
ATOM 5920 N N . SER A 1 838 ? 11.732 5.260 22.081 1.00 52.50 838 SER A N 1
ATOM 5921 C CA . SER A 1 838 ? 10.269 5.470 22.061 1.00 52.50 838 SER A CA 1
ATOM 5922 C C . SER A 1 838 ? 9.506 4.720 20.953 1.00 52.50 838 SER A C 1
ATOM 5924 O O . SER A 1 838 ? 8.277 4.686 20.990 1.00 52.50 838 SER A O 1
ATOM 5926 N N . ALA A 1 839 ? 10.200 4.075 20.009 1.00 45.47 839 ALA A N 1
ATOM 5927 C CA . ALA A 1 839 ? 9.639 3.339 18.872 1.00 45.47 839 ALA A CA 1
ATOM 5928 C C . ALA A 1 839 ? 8.702 2.157 19.227 1.00 45.47 839 ALA A C 1
ATOM 5930 O O . ALA A 1 839 ? 8.085 1.579 18.335 1.00 45.47 839 ALA A O 1
ATOM 5931 N N . ILE A 1 840 ? 8.595 1.760 20.503 1.00 43.50 840 ILE A N 1
ATOM 5932 C CA . ILE A 1 840 ? 7.926 0.513 20.926 1.00 43.50 840 ILE A CA 1
ATOM 5933 C C . ILE A 1 840 ? 6.799 0.793 21.935 1.00 43.50 840 ILE A C 1
ATOM 5935 O O . ILE A 1 840 ? 6.617 0.113 22.942 1.00 43.50 840 ILE A O 1
ATOM 5939 N N . VAL A 1 841 ? 5.957 1.786 21.659 1.00 41.22 841 VAL A N 1
ATOM 5940 C CA . VAL A 1 841 ? 4.556 1.710 22.092 1.00 41.22 841 VAL A CA 1
ATOM 5941 C C . VAL A 1 841 ? 3.728 1.705 20.821 1.00 41.22 841 VAL A C 1
ATOM 5943 O O . VAL A 1 841 ? 3.837 2.621 20.012 1.00 41.22 841 VAL A O 1
ATOM 5946 N N . LYS A 1 842 ? 2.911 0.658 20.639 1.00 46.78 842 LYS A N 1
ATOM 5947 C CA . LYS A 1 842 ? 2.068 0.346 19.460 1.00 46.78 842 LYS A CA 1
ATOM 5948 C C . LYS A 1 842 ? 1.130 1.480 18.982 1.00 46.78 842 LYS A C 1
ATOM 5950 O O . LYS A 1 842 ? 0.296 1.247 18.115 1.00 46.78 842 LYS A O 1
ATOM 5955 N N . THR A 1 843 ? 1.222 2.677 19.552 1.00 40.59 843 THR A N 1
ATOM 5956 C CA . THR A 1 843 ? 0.413 3.857 19.247 1.00 40.59 843 THR A CA 1
ATOM 5957 C C . THR A 1 843 ? 1.089 4.859 18.305 1.00 40.59 843 THR A C 1
ATOM 5959 O O . THR A 1 843 ? 0.380 5.722 17.804 1.00 40.59 843 THR A O 1
ATOM 5962 N N . ALA A 1 844 ? 2.399 4.766 18.029 1.00 42.28 844 ALA A N 1
ATOM 5963 C CA . ALA A 1 844 ? 3.062 5.591 17.005 1.00 42.28 844 ALA A CA 1
ATOM 5964 C C . ALA A 1 844 ? 4.328 4.891 16.449 1.00 42.28 844 ALA A C 1
ATOM 5966 O O . ALA A 1 844 ? 5.359 4.905 17.118 1.00 42.28 844 ALA A O 1
ATOM 5967 N N . PRO A 1 845 ? 4.296 4.288 15.244 1.00 44.12 845 PRO A N 1
ATOM 5968 C CA . PRO A 1 845 ? 5.439 3.587 14.631 1.00 44.12 845 PRO A CA 1
ATOM 5969 C C . PRO A 1 845 ? 6.602 4.496 14.178 1.00 44.12 845 PRO A C 1
ATOM 5971 O O . PRO A 1 845 ? 7.418 4.095 13.353 1.00 44.12 845 PRO A O 1
ATOM 5974 N N . GLU A 1 846 ? 6.653 5.751 14.615 1.00 50.47 846 GLU A N 1
ATOM 5975 C CA . GLU A 1 846 ? 7.129 6.823 13.736 1.00 50.47 846 GLU A CA 1
ATOM 5976 C C . GLU A 1 846 ? 8.610 7.222 13.916 1.00 50.47 846 GLU A C 1
ATOM 5978 O O . GLU A 1 846 ? 9.198 7.846 13.029 1.00 50.47 846 GLU A O 1
ATOM 5983 N N . HIS A 1 847 ? 9.299 6.839 15.000 1.00 53.00 847 HIS A N 1
ATOM 5984 C CA . HIS A 1 847 ? 10.624 7.410 15.309 1.00 53.00 847 HIS A CA 1
ATOM 5985 C C . HIS A 1 847 ? 11.664 6.382 15.789 1.00 53.00 847 HIS A C 1
ATOM 5987 O O . HIS A 1 847 ? 11.556 5.863 16.892 1.00 53.00 847 HIS A O 1
ATOM 5993 N N . GLY A 1 848 ? 12.698 6.101 14.977 1.00 56.12 848 GLY A N 1
ATOM 5994 C CA . GLY A 1 848 ? 13.806 5.194 15.325 1.00 56.12 848 GLY A CA 1
ATOM 5995 C C . GLY A 1 848 ? 15.114 5.925 15.664 1.00 56.12 848 GLY A C 1
ATOM 5996 O O . GLY A 1 848 ? 15.629 6.692 14.850 1.00 56.12 848 GLY A O 1
ATOM 5997 N N . ALA A 1 849 ? 15.705 5.648 16.831 1.00 57.50 849 ALA A N 1
ATOM 5998 C CA . ALA A 1 849 ? 16.888 6.332 17.366 1.00 57.50 849 ALA A CA 1
ATOM 5999 C C . ALA A 1 849 ? 18.130 6.408 16.467 1.00 57.50 849 ALA A C 1
ATOM 6001 O O . ALA A 1 849 ? 18.845 7.412 16.462 1.00 57.50 849 ALA A O 1
ATOM 6002 N N . ALA A 1 850 ? 18.442 5.329 15.745 1.00 65.88 850 ALA A N 1
ATOM 6003 C CA . ALA A 1 850 ? 19.642 5.298 14.914 1.00 65.88 850 ALA A CA 1
ATOM 6004 C C . ALA A 1 850 ? 19.511 6.245 13.709 1.00 65.88 850 ALA A C 1
ATOM 6006 O O . ALA A 1 850 ? 20.521 6.685 13.164 1.00 65.88 850 ALA A O 1
ATOM 6007 N N . THR A 1 851 ? 18.278 6.620 13.348 1.00 70.38 851 THR A N 1
ATOM 6008 C CA . THR A 1 851 ? 17.984 7.616 12.314 1.00 70.38 851 THR A CA 1
ATOM 6009 C C . THR A 1 851 ? 18.544 8.983 12.693 1.00 70.38 851 THR A C 1
ATOM 6011 O O . THR A 1 851 ? 19.149 9.630 11.847 1.00 70.38 851 THR A O 1
ATOM 6014 N N . HIS A 1 852 ? 18.450 9.392 13.962 1.00 71.12 852 HIS A N 1
ATOM 6015 C CA . HIS A 1 852 ? 19.023 10.663 14.423 1.00 71.12 852 HIS A CA 1
ATOM 6016 C C . HIS A 1 852 ? 20.551 10.671 14.381 1.00 71.12 852 HIS A C 1
ATOM 6018 O O . HIS A 1 852 ? 21.162 11.649 13.955 1.00 71.12 852 HIS A O 1
ATOM 6024 N N . LEU A 1 853 ? 21.184 9.560 14.761 1.00 75.88 853 LEU A N 1
ATOM 6025 C CA . LEU A 1 853 ? 22.637 9.419 14.646 1.00 75.88 853 LEU A CA 1
ATOM 6026 C C . LEU A 1 853 ? 23.086 9.409 13.180 1.00 75.88 853 LEU A C 1
ATOM 6028 O O . LEU A 1 853 ? 24.123 9.970 12.839 1.00 75.88 853 LEU A O 1
ATOM 6032 N N . LEU A 1 854 ? 22.298 8.803 12.294 1.00 77.38 854 LEU A N 1
ATOM 6033 C CA . LEU A 1 854 ? 22.571 8.814 10.863 1.00 77.38 854 LEU A CA 1
ATOM 6034 C C . LEU A 1 854 ? 22.384 10.214 10.257 1.00 77.38 854 LEU A C 1
ATOM 6036 O O . LEU A 1 854 ? 23.220 10.642 9.464 1.00 77.38 854 LEU A O 1
ATOM 6040 N N . GLN A 1 855 ? 21.345 10.950 10.661 1.00 78.19 855 GLN A N 1
ATOM 6041 C CA . GLN A 1 855 ? 21.141 12.356 10.295 1.00 78.19 855 GLN A CA 1
ATOM 6042 C C . GLN A 1 855 ? 22.336 13.212 10.723 1.00 78.19 855 GLN A C 1
ATOM 6044 O O . GLN A 1 855 ? 22.845 13.995 9.922 1.00 78.19 855 GLN A O 1
ATOM 6049 N N . ASP A 1 856 ? 22.843 13.013 11.942 1.00 78.12 856 ASP A N 1
ATOM 6050 C CA . ASP A 1 856 ? 24.041 13.702 12.425 1.00 78.12 856 ASP A CA 1
ATOM 6051 C C . ASP A 1 856 ? 25.251 13.427 11.543 1.00 78.12 856 ASP A C 1
ATOM 6053 O O . ASP A 1 856 ? 25.956 14.358 11.167 1.00 78.12 856 ASP A O 1
ATOM 6057 N N . LEU A 1 857 ? 25.460 12.168 11.153 1.00 82.38 857 LEU A N 1
ATOM 6058 C CA . LEU A 1 857 ? 26.555 11.788 10.263 1.00 82.38 857 LEU A CA 1
ATOM 6059 C C . LEU A 1 857 ? 26.440 12.445 8.881 1.00 82.38 857 LEU A C 1
ATOM 6061 O O . LEU A 1 857 ? 27.460 12.857 8.318 1.00 82.38 857 LEU A O 1
ATOM 6065 N N . VAL A 1 858 ? 25.221 12.563 8.342 1.00 83.56 858 VAL A N 1
ATOM 6066 C CA . VAL A 1 858 ? 24.956 13.264 7.075 1.00 83.56 858 VAL A CA 1
ATOM 6067 C C . VAL A 1 858 ? 25.307 14.748 7.212 1.00 83.56 858 VAL A C 1
ATOM 6069 O O . VAL A 1 858 ? 26.069 15.284 6.400 1.00 83.56 858 VAL A O 1
ATOM 6072 N N . VAL A 1 859 ? 24.815 15.400 8.269 1.00 82.81 859 VAL A N 1
ATOM 6073 C CA . VAL A 1 859 ? 25.047 16.826 8.538 1.00 82.81 859 VAL A CA 1
ATOM 6074 C C . VAL A 1 859 ? 26.525 17.111 8.799 1.00 82.81 859 VAL A C 1
ATOM 6076 O O . VAL A 1 859 ? 27.090 18.011 8.181 1.00 82.81 859 VAL A O 1
ATOM 6079 N N . ASP A 1 860 ? 27.181 16.324 9.651 1.00 83.25 860 ASP A N 1
ATOM 6080 C CA . ASP A 1 860 ? 28.608 16.445 9.965 1.00 83.25 860 ASP A CA 1
ATOM 6081 C C . ASP A 1 860 ? 29.464 16.372 8.700 1.00 83.25 860 ASP A C 1
ATOM 6083 O O . ASP A 1 860 ? 30.373 17.182 8.495 1.00 83.25 860 ASP A O 1
ATOM 6087 N N . ARG A 1 861 ? 29.164 15.414 7.817 1.00 82.56 861 ARG A N 1
ATOM 6088 C CA . ARG A 1 861 ? 29.891 15.239 6.555 1.00 82.56 861 ARG A CA 1
ATOM 6089 C C . ARG A 1 861 ? 29.699 16.441 5.635 1.00 82.56 861 ARG A C 1
ATOM 6091 O O . ARG A 1 861 ? 30.666 16.890 5.017 1.00 82.56 861 ARG A O 1
ATOM 6098 N N . ALA A 1 862 ? 28.480 16.957 5.540 1.00 84.19 862 ALA A N 1
ATOM 6099 C CA . ALA A 1 862 ? 28.166 18.108 4.705 1.00 84.19 862 ALA A CA 1
ATOM 6100 C C . ALA A 1 862 ? 28.843 19.390 5.202 1.00 84.19 862 ALA A C 1
ATOM 6102 O O . ALA A 1 862 ? 29.495 20.091 4.424 1.00 84.19 862 ALA A O 1
ATOM 6103 N N . LEU A 1 863 ? 28.761 19.654 6.507 1.00 83.38 863 LEU A N 1
ATOM 6104 C CA . LEU A 1 863 ? 29.403 20.795 7.155 1.00 83.38 863 LEU A CA 1
ATOM 6105 C C . LEU A 1 863 ? 30.929 20.733 7.022 1.00 83.38 863 LEU A C 1
ATOM 6107 O O . LEU A 1 863 ? 31.556 21.719 6.636 1.00 83.38 863 LEU A O 1
ATOM 6111 N N . ALA A 1 864 ? 31.536 19.563 7.234 1.00 82.06 864 ALA A N 1
ATOM 6112 C CA . ALA A 1 864 ? 32.975 19.393 7.049 1.00 82.06 864 ALA A CA 1
ATOM 6113 C C . ALA A 1 864 ? 33.409 19.663 5.595 1.00 82.06 864 ALA A C 1
ATOM 6115 O O . ALA A 1 864 ? 34.411 20.341 5.360 1.00 82.06 864 ALA A O 1
ATOM 6116 N N . ARG A 1 865 ? 32.640 19.184 4.603 1.00 81.81 865 ARG A N 1
ATOM 6117 C CA . ARG A 1 865 ? 32.902 19.431 3.171 1.00 81.81 865 ARG A CA 1
ATOM 6118 C C . ARG A 1 865 ? 32.757 20.905 2.787 1.00 81.81 865 ARG A C 1
ATOM 6120 O O . ARG A 1 865 ? 33.479 21.367 1.907 1.00 81.81 865 ARG A O 1
ATOM 6127 N N . SER A 1 866 ? 31.868 21.652 3.443 1.00 82.81 866 SER A N 1
ATOM 6128 C CA . SER A 1 866 ? 31.696 23.092 3.203 1.00 82.81 866 SER A CA 1
ATOM 6129 C C . SER A 1 866 ? 32.764 23.963 3.885 1.00 82.81 866 SER A C 1
ATOM 6131 O O . SER A 1 866 ? 32.782 25.187 3.697 1.00 82.81 866 SER A O 1
ATOM 6133 N N . GLY A 1 867 ? 33.668 23.337 4.651 1.00 83.44 867 GLY A N 1
ATOM 6134 C CA . GLY A 1 867 ? 34.702 23.995 5.445 1.00 83.44 867 GLY A CA 1
ATOM 6135 C C . GLY A 1 867 ? 34.199 24.545 6.782 1.00 83.44 867 GLY A C 1
ATOM 6136 O O . GLY A 1 867 ? 34.937 25.282 7.442 1.00 83.44 867 GLY A O 1
ATOM 6137 N N . SER A 1 868 ? 32.965 24.216 7.182 1.00 83.69 868 SER A N 1
ATOM 6138 C CA . SER A 1 868 ? 32.443 24.577 8.497 1.00 83.69 868 SER A CA 1
ATOM 6139 C C . SER A 1 868 ? 33.178 23.811 9.598 1.00 83.69 868 SER A C 1
ATOM 6141 O O . SER A 1 868 ? 33.594 22.667 9.428 1.00 83.69 868 SER A O 1
ATOM 6143 N N . GLN A 1 869 ? 33.355 24.473 10.740 1.00 81.06 869 GLN A N 1
ATOM 6144 C CA . GLN A 1 869 ? 33.884 23.855 11.961 1.00 81.06 869 GLN A CA 1
ATOM 6145 C C . GLN A 1 869 ? 32.755 23.332 12.863 1.00 81.06 869 GLN A C 1
ATOM 6147 O O . GLN A 1 869 ? 33.032 22.767 13.921 1.00 81.06 869 GLN A O 1
ATOM 6152 N N . LEU A 1 870 ? 31.489 23.554 12.483 1.00 81.06 870 LEU A N 1
ATOM 6153 C CA . LEU A 1 870 ? 30.342 23.037 13.215 1.00 81.06 870 LEU A CA 1
ATOM 6154 C C . LEU A 1 870 ? 30.164 21.547 12.931 1.00 81.06 870 LEU A C 1
ATOM 6156 O O . LEU A 1 870 ? 30.248 21.094 11.793 1.00 81.06 870 LEU A O 1
ATOM 6160 N N . THR A 1 871 ? 29.863 20.806 13.987 1.00 80.56 871 THR A N 1
ATOM 6161 C CA . THR A 1 871 ? 29.240 19.485 13.903 1.00 80.56 871 THR A CA 1
ATOM 6162 C C . THR A 1 871 ? 27.719 19.651 13.936 1.00 80.56 871 THR A C 1
ATOM 6164 O O . THR A 1 871 ? 27.233 20.672 14.416 1.00 80.56 871 THR A O 1
ATOM 6167 N N . GLY A 1 872 ? 26.933 18.666 13.504 1.00 74.56 872 GLY A N 1
ATOM 6168 C CA . GLY A 1 872 ? 25.479 18.622 13.668 1.00 74.56 872 GLY A CA 1
ATOM 6169 C C . GLY A 1 872 ? 25.071 18.806 15.131 1.00 74.56 872 GLY A C 1
ATOM 6170 O O . GLY A 1 872 ? 24.112 19.513 15.441 1.00 74.56 872 GLY A O 1
ATOM 6171 N N . ARG A 1 873 ? 25.890 18.304 16.064 1.00 72.94 873 ARG A N 1
ATOM 6172 C CA . ARG A 1 873 ? 25.773 18.608 17.496 1.00 72.94 873 ARG A CA 1
ATOM 6173 C C . ARG A 1 873 ? 25.937 20.099 17.799 1.00 72.94 873 ARG A C 1
ATOM 6175 O O . ARG A 1 873 ? 25.064 20.678 18.439 1.00 72.94 873 ARG A O 1
ATOM 6182 N N . ALA A 1 874 ? 27.042 20.708 17.372 1.00 75.88 874 ALA A N 1
ATOM 6183 C CA . ALA A 1 874 ? 27.305 22.127 17.606 1.00 75.88 874 ALA A CA 1
ATOM 6184 C C . ALA A 1 874 ? 26.271 23.020 16.900 1.00 75.88 874 ALA A C 1
ATOM 6186 O O . ALA A 1 874 ? 25.904 24.062 17.431 1.00 75.88 874 ALA A O 1
ATOM 6187 N N . LEU A 1 875 ? 25.757 22.583 15.747 1.00 76.38 875 LEU A N 1
ATOM 6188 C CA . LEU A 1 875 ? 24.672 23.223 15.017 1.00 76.38 875 LEU A CA 1
ATOM 6189 C C . LEU A 1 875 ? 23.388 23.221 15.858 1.00 76.38 875 LEU A C 1
ATOM 6191 O O . LEU A 1 875 ? 22.839 24.286 16.119 1.00 76.38 875 LEU A O 1
ATOM 6195 N N . ARG A 1 876 ? 22.963 22.066 16.391 1.00 72.50 876 ARG A N 1
ATOM 6196 C CA . ARG A 1 876 ? 21.807 21.985 17.307 1.00 72.50 876 ARG A CA 1
ATOM 6197 C C . ARG A 1 876 ? 21.996 22.817 18.578 1.00 72.50 876 ARG A C 1
ATOM 6199 O O . ARG A 1 876 ? 21.076 23.518 18.986 1.00 72.50 876 ARG A O 1
ATOM 6206 N N . GLN A 1 877 ? 23.191 22.803 19.174 1.00 70.88 877 GLN A N 1
ATOM 6207 C CA . GLN A 1 877 ? 23.509 23.646 20.336 1.00 70.88 877 GLN A CA 1
ATOM 6208 C C . GLN A 1 877 ? 23.472 25.135 20.005 1.00 70.88 877 GLN A C 1
ATOM 6210 O O . GLN A 1 877 ? 23.036 25.931 20.826 1.00 70.88 877 GLN A O 1
ATOM 6215 N N . ALA A 1 878 ? 23.927 25.535 18.822 1.00 72.31 878 ALA A N 1
ATOM 6216 C CA . ALA A 1 878 ? 23.897 26.931 18.410 1.00 72.31 878 ALA A CA 1
ATOM 6217 C C . ALA A 1 878 ? 22.470 27.414 18.110 1.00 72.31 878 ALA A C 1
ATOM 6219 O O . ALA A 1 878 ? 22.173 28.597 18.272 1.00 72.31 878 ALA A O 1
ATOM 6220 N N . LEU A 1 879 ? 21.583 26.495 17.729 1.00 67.50 879 LEU A N 1
ATOM 6221 C CA . LEU A 1 879 ? 20.157 26.750 17.573 1.00 67.50 879 LEU A CA 1
ATOM 6222 C C . LEU A 1 879 ? 19.419 26.813 18.929 1.00 67.50 879 LEU A C 1
ATOM 6224 O O . LEU A 1 879 ? 18.442 27.542 19.064 1.00 67.50 879 LEU A O 1
ATOM 6228 N N . ALA A 1 880 ? 19.912 26.132 19.965 1.00 61.94 880 ALA A N 1
ATOM 6229 C CA . ALA A 1 880 ? 19.239 25.999 21.259 1.00 61.94 880 ALA A CA 1
ATOM 6230 C C . ALA A 1 880 ? 18.960 27.317 22.033 1.00 61.94 880 ALA A C 1
ATOM 6232 O O . ALA A 1 880 ? 17.838 27.490 22.513 1.00 61.94 880 ALA A O 1
ATOM 6233 N N . PRO A 1 881 ? 19.882 28.301 22.142 1.00 55.81 881 PRO A N 1
ATOM 6234 C CA . PRO A 1 881 ? 19.590 29.601 22.763 1.00 55.81 881 PRO A CA 1
ATOM 6235 C C . PRO A 1 881 ? 18.473 30.394 22.063 1.00 55.81 881 PRO A C 1
ATOM 6237 O O . PRO A 1 881 ? 17.822 31.239 22.688 1.00 55.81 881 PRO A O 1
ATOM 6240 N N . ALA A 1 882 ? 18.206 30.117 20.779 1.00 51.56 882 ALA A N 1
ATOM 6241 C CA . ALA A 1 882 ? 17.109 30.736 20.038 1.00 51.56 882 ALA A CA 1
ATOM 6242 C C . ALA A 1 882 ? 15.722 30.268 20.535 1.00 51.56 882 ALA A C 1
ATOM 6244 O O . ALA A 1 882 ? 14.757 31.023 20.414 1.00 51.56 882 ALA A O 1
ATOM 6245 N N . ALA A 1 883 ? 15.631 29.114 21.205 1.00 47.44 883 ALA A N 1
ATOM 6246 C CA . ALA A 1 883 ? 14.384 28.566 21.744 1.00 47.44 883 ALA A CA 1
ATOM 6247 C C . ALA A 1 883 ? 13.941 29.178 23.098 1.00 47.44 883 ALA A C 1
ATOM 6249 O O . ALA A 1 883 ? 12.780 29.045 23.473 1.00 47.44 883 ALA A O 1
ATOM 6250 N N . GLY A 1 884 ? 14.829 29.861 23.844 1.00 42.41 884 GLY A N 1
ATOM 6251 C CA . GLY A 1 884 ? 14.572 30.248 25.251 1.00 42.41 884 GLY A CA 1
ATOM 6252 C C . GLY A 1 884 ? 14.452 31.746 25.600 1.00 42.41 884 GLY A C 1
ATOM 6253 O O . GLY A 1 884 ? 14.068 32.083 26.719 1.00 42.41 884 GLY A O 1
ATOM 6254 N N . GLU A 1 885 ? 14.782 32.671 24.700 1.00 42.47 885 GLU A N 1
ATOM 6255 C CA . GLU A 1 885 ? 14.814 34.127 24.961 1.00 42.47 885 GLU A CA 1
ATOM 6256 C C . GLU A 1 885 ? 13.515 34.787 24.455 1.00 42.47 885 GLU A C 1
ATOM 6258 O O . GLU A 1 885 ? 13.047 34.501 23.360 1.00 42.47 885 GLU A O 1
ATOM 6263 N N . LYS A 1 886 ? 12.895 35.661 25.252 1.00 46.41 886 LYS A N 1
ATOM 6264 C CA . LYS A 1 886 ? 11.500 36.108 25.044 1.00 46.41 886 LYS A CA 1
ATOM 6265 C C . LYS A 1 886 ? 11.305 37.289 24.074 1.00 46.41 886 LYS A C 1
ATOM 6267 O O . LYS A 1 886 ? 10.161 37.618 23.781 1.00 46.41 886 LYS A O 1
ATOM 6272 N N . ASP A 1 887 ? 12.379 37.897 23.561 1.00 47.62 887 ASP A N 1
ATOM 6273 C CA . ASP A 1 887 ? 12.332 39.257 22.979 1.00 47.62 887 ASP A CA 1
ATOM 6274 C C . ASP A 1 887 ? 12.586 39.364 21.458 1.00 47.62 887 ASP A C 1
ATOM 6276 O O . ASP A 1 887 ? 12.762 40.457 20.922 1.00 47.62 887 ASP A O 1
ATOM 6280 N N . ILE A 1 888 ? 12.559 38.254 20.720 1.00 41.94 888 ILE A N 1
ATOM 6281 C CA . ILE A 1 888 ? 12.450 38.262 19.245 1.00 41.94 888 ILE A CA 1
ATOM 6282 C C . ILE A 1 888 ? 11.008 37.830 18.900 1.00 41.94 888 ILE A C 1
ATOM 6284 O O . ILE A 1 888 ? 10.390 37.170 19.735 1.00 41.94 888 ILE A O 1
ATOM 6288 N N . PRO A 1 889 ? 10.420 38.145 17.726 1.00 48.59 889 PRO A N 1
ATOM 6289 C CA . PRO A 1 889 ? 9.202 37.480 17.236 1.00 48.59 889 PRO A CA 1
ATOM 6290 C C . PRO A 1 889 ? 9.465 35.969 17.023 1.00 48.59 889 PRO A C 1
ATOM 6292 O O . PRO A 1 889 ? 9.655 35.493 15.908 1.00 48.59 889 PRO A O 1
ATOM 6295 N N . ARG A 1 890 ? 9.610 35.225 18.126 1.00 46.97 890 ARG A N 1
ATOM 6296 C CA . ARG A 1 890 ? 10.391 33.980 18.211 1.00 46.97 890 ARG A CA 1
ATOM 6297 C C . ARG A 1 890 ? 9.568 32.720 18.078 1.00 46.97 890 ARG A C 1
ATOM 6299 O O . ARG A 1 890 ? 10.079 31.775 17.502 1.00 46.97 890 ARG A O 1
ATOM 6306 N N . ALA A 1 891 ? 8.315 32.732 18.529 1.00 47.09 891 ALA A N 1
ATOM 6307 C CA . ALA A 1 891 ? 7.392 31.638 18.230 1.00 47.09 891 ALA A CA 1
ATOM 6308 C C . ALA A 1 891 ? 7.276 31.463 16.708 1.00 47.09 891 ALA A C 1
ATOM 6310 O O . ALA A 1 891 ? 7.392 30.366 16.201 1.00 47.09 891 ALA A O 1
ATOM 6311 N N . PHE A 1 892 ? 7.218 32.574 15.966 1.00 45.88 892 PHE A N 1
ATOM 6312 C CA . PHE A 1 892 ? 7.110 32.535 14.513 1.00 45.88 892 PHE A CA 1
ATOM 6313 C C . PHE A 1 892 ? 8.384 32.013 13.827 1.00 45.88 892 PHE A C 1
ATOM 6315 O O . PHE A 1 892 ? 8.314 31.068 13.062 1.00 45.88 892 PHE A O 1
ATOM 6322 N N . ALA A 1 893 ? 9.570 32.578 14.085 1.00 48.75 893 ALA A N 1
ATOM 6323 C CA . ALA A 1 893 ? 10.776 32.107 13.392 1.00 48.75 893 ALA A CA 1
ATOM 6324 C C . ALA A 1 893 ? 11.181 30.687 13.819 1.00 48.75 893 ALA A C 1
ATOM 6326 O O . ALA A 1 893 ? 11.603 29.904 12.974 1.00 48.75 893 ALA A O 1
ATOM 6327 N N . TRP A 1 894 ? 11.050 30.350 15.106 1.00 48.75 894 TRP A N 1
ATOM 6328 C CA . TRP A 1 894 ? 11.461 29.045 15.608 1.00 48.75 894 TRP A CA 1
ATOM 6329 C C . TRP A 1 894 ? 10.490 27.943 15.213 1.00 48.75 894 TRP A C 1
ATOM 6331 O O . TRP A 1 894 ? 10.987 26.985 14.649 1.00 48.75 894 TRP A O 1
ATOM 6341 N N . ASP A 1 895 ? 9.166 28.092 15.377 1.00 51.66 895 ASP A N 1
ATOM 6342 C CA . ASP A 1 895 ? 8.198 27.070 14.926 1.00 51.66 895 ASP A CA 1
ATOM 6343 C C . ASP A 1 895 ? 8.363 26.785 13.435 1.00 51.66 895 ASP A C 1
ATOM 6345 O O . ASP A 1 895 ? 8.168 25.674 12.994 1.00 51.66 895 ASP A O 1
ATOM 6349 N N . HIS A 1 896 ? 8.821 27.752 12.645 1.00 55.72 896 HIS A N 1
ATOM 6350 C CA . HIS A 1 896 ? 8.930 27.612 11.201 1.00 55.72 896 HIS A CA 1
ATOM 6351 C C . HIS A 1 896 ? 10.296 27.159 10.670 1.00 55.72 896 HIS A C 1
ATOM 6353 O O . HIS A 1 896 ? 10.356 26.429 9.679 1.00 55.72 896 HIS A O 1
ATOM 6359 N N . ILE A 1 897 ? 11.397 27.552 11.324 1.00 52.84 897 ILE A N 1
ATOM 6360 C CA . ILE A 1 897 ? 12.687 26.860 11.159 1.00 52.84 897 ILE A CA 1
ATOM 6361 C C . ILE A 1 897 ? 12.494 25.425 11.600 1.00 52.84 897 ILE A C 1
ATOM 6363 O O . ILE A 1 897 ? 12.945 24.529 10.914 1.00 52.84 897 ILE A O 1
ATOM 6367 N N . TRP A 1 898 ? 11.820 25.218 12.723 1.00 54.16 898 TRP A N 1
ATOM 6368 C CA . TRP A 1 898 ? 11.586 23.925 13.326 1.00 54.16 898 TRP A CA 1
ATOM 6369 C C . TRP A 1 898 ? 10.533 23.098 12.603 1.00 54.16 898 TRP A C 1
ATOM 6371 O O . TRP A 1 898 ? 10.675 21.901 12.627 1.00 54.16 898 TRP A O 1
ATOM 6381 N N . ASP A 1 899 ? 9.545 23.646 11.907 1.00 56.12 899 ASP A N 1
ATOM 6382 C CA . ASP A 1 899 ? 8.652 22.842 11.064 1.00 56.12 899 ASP A CA 1
ATOM 6383 C C . ASP A 1 899 ? 9.428 22.383 9.830 1.00 56.12 899 ASP A C 1
ATOM 6385 O O . ASP A 1 899 ? 9.418 21.215 9.471 1.00 56.12 899 ASP A O 1
ATOM 6389 N N . ALA A 1 900 ? 10.224 23.268 9.223 1.00 52.75 900 ALA A N 1
ATOM 6390 C CA . ALA A 1 900 ? 10.978 22.920 8.024 1.00 52.75 900 ALA A CA 1
ATOM 6391 C C . ALA A 1 900 ? 12.246 22.080 8.297 1.00 52.75 900 ALA A C 1
ATOM 6393 O O . ALA A 1 900 ? 12.637 21.264 7.464 1.00 52.75 900 ALA A O 1
ATOM 6394 N N . PHE A 1 901 ? 12.898 22.262 9.451 1.00 54.66 901 PHE A N 1
ATOM 6395 C CA . PHE A 1 901 ? 13.971 21.398 9.960 1.00 54.66 901 PHE A CA 1
ATOM 6396 C C . PHE A 1 901 ? 13.410 20.210 10.739 1.00 54.66 901 PHE A C 1
ATOM 6398 O O . PHE A 1 901 ? 14.040 19.170 10.784 1.00 54.66 901 PHE A O 1
ATOM 6405 N N . GLY A 1 902 ? 12.238 20.318 11.337 1.00 52.16 902 GLY A N 1
ATOM 6406 C CA . GLY A 1 902 ? 11.490 19.231 11.960 1.00 52.16 902 GLY A CA 1
ATOM 6407 C C . GLY A 1 902 ? 11.144 18.239 10.887 1.00 52.16 902 GLY A C 1
ATOM 6408 O O . GLY A 1 902 ? 11.720 17.171 10.893 1.00 52.16 902 GLY A O 1
ATOM 6409 N N . ASP A 1 903 ? 10.391 18.631 9.867 1.00 52.41 903 ASP A N 1
ATOM 6410 C CA . ASP A 1 903 ? 9.954 17.759 8.773 1.00 52.41 903 ASP A CA 1
ATOM 6411 C C . ASP A 1 903 ? 11.089 17.111 7.958 1.00 52.41 903 ASP A C 1
ATOM 6413 O O . ASP A 1 903 ? 10.860 16.093 7.305 1.00 52.41 903 ASP A O 1
ATOM 6417 N N . VAL A 1 904 ? 12.315 17.651 8.001 1.00 50.88 904 VAL A N 1
ATOM 6418 C CA . VAL A 1 904 ? 13.454 17.176 7.185 1.00 50.88 904 VAL A CA 1
ATOM 6419 C C . VAL A 1 904 ? 14.630 16.643 8.018 1.00 50.88 904 VAL A C 1
ATOM 6421 O O . VAL A 1 904 ? 15.218 15.615 7.688 1.00 50.88 904 VAL A O 1
ATOM 6424 N N . VAL A 1 905 ? 14.997 17.329 9.099 1.00 49.38 905 VAL A N 1
ATOM 6425 C CA . VAL A 1 905 ? 16.178 17.056 9.946 1.00 49.38 905 VAL A CA 1
ATOM 6426 C C . VAL A 1 905 ? 15.821 16.340 11.249 1.00 49.38 905 VAL A C 1
ATOM 6428 O O . VAL A 1 905 ? 16.655 15.609 11.767 1.00 49.38 905 VAL A O 1
ATOM 6431 N N . ASN A 1 906 ? 14.604 16.506 11.770 1.00 48.00 906 ASN A N 1
ATOM 6432 C CA . ASN A 1 906 ? 14.163 15.952 13.056 1.00 48.00 906 ASN A CA 1
ATOM 6433 C C . ASN A 1 906 ? 12.869 15.127 12.969 1.00 48.00 906 ASN A C 1
ATOM 6435 O O . ASN A 1 906 ? 12.320 14.768 14.005 1.00 48.00 906 ASN A O 1
ATOM 6439 N N . ASN A 1 907 ? 12.412 14.797 11.760 1.00 54.69 907 ASN A N 1
ATOM 6440 C CA . ASN A 1 907 ? 11.277 13.932 11.479 1.00 54.69 907 ASN A CA 1
ATOM 6441 C C . ASN A 1 907 ? 11.865 12.629 10.950 1.00 54.69 907 ASN A C 1
ATOM 6443 O O . ASN A 1 907 ? 12.139 12.503 9.748 1.00 54.69 907 ASN A O 1
ATOM 6447 N N . PRO A 1 908 ? 12.109 11.659 11.846 1.00 51.84 908 PRO A N 1
ATOM 6448 C CA . PRO A 1 908 ? 12.559 10.349 11.455 1.00 51.84 908 PRO A CA 1
ATOM 6449 C C . PRO A 1 908 ? 11.685 9.780 10.353 1.00 51.84 908 PRO A C 1
ATOM 6451 O O . PRO A 1 908 ? 12.265 9.162 9.490 1.00 51.84 908 PRO A O 1
ATOM 6454 N N . ASN A 1 909 ? 10.370 10.031 10.272 1.00 50.88 909 ASN A N 1
ATOM 6455 C CA . ASN A 1 909 ? 9.514 9.437 9.235 1.00 50.88 909 ASN A CA 1
ATOM 6456 C C . ASN A 1 909 ? 10.016 9.679 7.805 1.00 50.88 909 ASN A C 1
ATOM 6458 O O . ASN A 1 909 ? 9.831 8.814 6.951 1.00 50.88 909 ASN A O 1
ATOM 6462 N N . PHE A 1 910 ? 10.690 10.803 7.534 1.00 54.88 910 PHE A N 1
ATOM 6463 C CA . PHE A 1 910 ? 11.254 11.068 6.210 1.00 54.88 910 PHE A CA 1
ATOM 6464 C C . PHE A 1 910 ? 12.358 10.064 5.837 1.00 54.88 910 PHE A C 1
ATOM 6466 O O . PHE A 1 910 ? 12.344 9.513 4.737 1.00 54.88 910 PHE A O 1
ATOM 6473 N N . LEU A 1 911 ? 13.289 9.790 6.758 1.00 55.47 911 LEU A N 1
ATOM 6474 C CA . LEU A 1 911 ? 14.387 8.835 6.563 1.00 55.47 911 LEU A CA 1
ATOM 6475 C C . LEU A 1 911 ? 13.994 7.411 6.985 1.00 55.47 911 LEU A C 1
ATOM 6477 O O . LEU A 1 911 ? 14.188 6.486 6.218 1.00 55.47 911 LEU A O 1
ATOM 6481 N N . ASN A 1 912 ? 13.388 7.226 8.150 1.00 55.06 912 ASN A N 1
ATOM 6482 C CA . ASN A 1 912 ? 12.935 5.984 8.781 1.00 55.06 912 ASN A CA 1
ATOM 6483 C C . ASN A 1 912 ? 11.924 5.194 7.935 1.00 55.06 912 ASN A C 1
ATOM 6485 O O . ASN A 1 912 ? 12.147 4.013 7.704 1.00 55.06 912 ASN A O 1
ATOM 6489 N N . ALA A 1 913 ? 10.872 5.809 7.372 1.00 56.97 913 ALA A N 1
ATOM 6490 C CA . ALA A 1 913 ? 9.925 5.069 6.518 1.00 56.97 913 ALA A CA 1
ATOM 6491 C C . ALA A 1 913 ? 10.592 4.493 5.249 1.00 56.97 913 ALA A C 1
ATOM 6493 O O . ALA A 1 913 ? 10.117 3.519 4.666 1.00 56.97 913 ALA A O 1
ATOM 6494 N N . ARG A 1 914 ? 11.714 5.091 4.828 1.00 60.06 914 ARG A N 1
ATOM 6495 C CA . ARG A 1 914 ? 12.442 4.758 3.593 1.00 60.06 914 ARG A CA 1
ATOM 6496 C C . ARG A 1 914 ? 13.640 3.854 3.846 1.00 60.06 914 ARG A C 1
ATOM 6498 O O . ARG A 1 914 ? 13.886 2.916 3.097 1.00 60.06 914 ARG A O 1
ATOM 6505 N N . LEU A 1 915 ? 14.359 4.112 4.932 1.00 58.03 915 LEU A N 1
ATOM 6506 C CA . LEU A 1 915 ? 15.485 3.329 5.414 1.00 58.03 915 LEU A CA 1
ATOM 6507 C C . LEU A 1 915 ? 15.028 2.068 6.152 1.00 58.03 915 LEU A C 1
ATOM 6509 O O . LEU A 1 915 ? 15.757 1.087 6.124 1.00 58.03 915 LEU A O 1
ATOM 6513 N N . GLY A 1 916 ? 13.823 2.027 6.727 1.00 60.06 916 GLY A N 1
ATOM 6514 C CA . GLY A 1 916 ? 13.249 0.830 7.356 1.00 60.06 916 GLY A CA 1
ATOM 6515 C C . GLY A 1 916 ? 13.064 -0.338 6.378 1.00 60.06 916 GLY A C 1
ATOM 6516 O O . GLY A 1 916 ? 13.182 -1.497 6.760 1.00 60.06 916 GLY A O 1
ATOM 6517 N N . GLN A 1 917 ? 12.893 -0.056 5.079 1.00 53.91 917 GLN A N 1
ATOM 6518 C CA . GLN A 1 917 ? 12.893 -1.085 4.027 1.00 53.91 917 GLN A CA 1
ATOM 6519 C C . GLN A 1 917 ? 14.297 -1.643 3.728 1.00 53.91 917 GLN A C 1
ATOM 6521 O O . GLN A 1 917 ? 14.428 -2.760 3.231 1.00 53.91 917 GLN A O 1
ATOM 6526 N N . ILE A 1 918 ? 15.344 -0.872 4.036 1.00 56.28 918 ILE A N 1
ATOM 6527 C CA . ILE A 1 918 ? 16.758 -1.234 3.855 1.00 56.28 918 ILE A CA 1
ATOM 6528 C C . ILE A 1 918 ? 17.315 -1.879 5.135 1.00 56.28 918 ILE A C 1
ATOM 6530 O O . ILE A 1 918 ? 18.154 -2.775 5.060 1.00 56.28 918 ILE A O 1
ATOM 6534 N N . PHE A 1 919 ? 16.809 -1.467 6.301 1.00 58.69 919 PHE A N 1
ATOM 6535 C CA . PHE A 1 919 ? 17.287 -1.846 7.627 1.00 58.69 919 PHE A CA 1
ATOM 6536 C C . PHE A 1 919 ? 16.201 -2.463 8.519 1.00 58.69 919 PHE A C 1
ATOM 6538 O O . PHE A 1 919 ? 16.202 -2.210 9.718 1.00 58.69 919 PHE A O 1
ATOM 6545 N N . GLY A 1 920 ? 15.314 -3.318 7.999 1.00 56.62 920 GLY A N 1
ATOM 6546 C CA . GLY A 1 920 ? 14.385 -4.083 8.863 1.00 56.62 920 GLY A CA 1
ATOM 6547 C C . GLY A 1 920 ? 15.103 -4.865 9.984 1.00 56.62 920 GLY A C 1
ATOM 6548 O O . GLY A 1 920 ? 14.557 -5.121 11.052 1.00 56.62 920 GLY A O 1
ATOM 6549 N N . ASP A 1 921 ? 16.377 -5.152 9.747 1.00 57.97 921 ASP A N 1
ATOM 6550 C CA . ASP A 1 921 ? 17.381 -5.679 10.662 1.00 57.97 921 ASP A CA 1
ATOM 6551 C C . ASP A 1 921 ? 17.690 -4.717 11.846 1.00 57.97 921 ASP A C 1
ATOM 6553 O O . ASP A 1 921 ? 17.732 -5.141 12.999 1.00 57.97 921 ASP A O 1
ATOM 6557 N N . LEU A 1 922 ? 17.834 -3.407 11.607 1.00 56.81 922 LEU A N 1
ATOM 6558 C CA . LEU A 1 922 ? 18.102 -2.388 12.636 1.00 56.81 922 LEU A CA 1
ATOM 6559 C C . LEU A 1 922 ? 16.935 -2.236 13.618 1.00 56.81 922 LEU A C 1
ATOM 6561 O O . LEU A 1 922 ? 17.174 -2.127 14.819 1.00 56.81 922 LEU A O 1
ATOM 6565 N N . ASP A 1 923 ? 15.695 -2.275 13.125 1.00 60.00 923 ASP A N 1
ATOM 6566 C CA . ASP A 1 923 ? 14.506 -2.289 13.983 1.00 60.00 923 ASP A CA 1
ATOM 6567 C C . ASP A 1 923 ? 14.494 -3.539 14.866 1.00 60.00 923 ASP A C 1
ATOM 6569 O O . ASP A 1 923 ? 14.236 -3.438 16.063 1.00 60.00 923 ASP A O 1
ATOM 6573 N N . ALA A 1 924 ? 14.863 -4.706 14.323 1.00 62.28 924 ALA A N 1
ATOM 6574 C CA . ALA A 1 924 ? 14.985 -5.938 15.102 1.00 62.28 924 ALA A CA 1
ATOM 6575 C C . ALA A 1 924 ? 16.045 -5.828 16.212 1.00 62.28 924 ALA A C 1
ATOM 6577 O O . ALA A 1 924 ? 15.843 -6.358 17.302 1.00 62.28 924 ALA A O 1
ATOM 6578 N N . VAL A 1 925 ? 17.134 -5.090 15.984 1.00 61.72 925 VAL A N 1
ATOM 6579 C CA . VAL A 1 925 ? 18.147 -4.820 17.016 1.00 61.72 925 VAL A CA 1
ATOM 6580 C C . VAL A 1 925 ? 17.694 -3.812 18.041 1.00 61.72 925 VAL A C 1
ATOM 6582 O O . VAL A 1 925 ? 17.939 -4.017 19.224 1.00 61.72 925 VAL A O 1
ATOM 6585 N N . LEU A 1 926 ? 17.009 -2.746 17.636 1.00 62.06 926 LEU A N 1
ATOM 6586 C CA . LEU A 1 926 ? 16.427 -1.800 18.584 1.00 62.06 926 LEU A CA 1
ATOM 6587 C C . LEU A 1 926 ? 15.368 -2.491 19.460 1.00 62.06 926 LEU A C 1
ATOM 6589 O O . LEU A 1 926 ? 15.361 -2.281 20.672 1.00 62.06 926 LEU A O 1
ATOM 6593 N N . VAL A 1 927 ? 14.566 -3.390 18.879 1.00 61.34 927 VAL A N 1
ATOM 6594 C CA . VAL A 1 927 ? 13.641 -4.274 19.605 1.00 61.34 927 VAL A CA 1
ATOM 6595 C C . VAL A 1 927 ? 14.399 -5.236 20.518 1.00 61.34 927 VAL A C 1
ATOM 6597 O O . VAL A 1 927 ? 14.034 -5.367 21.680 1.00 61.34 927 VAL A O 1
ATOM 6600 N N . HIS A 1 928 ? 15.483 -5.867 20.059 1.00 62.44 928 HIS A N 1
ATOM 6601 C CA . HIS A 1 928 ? 16.282 -6.770 20.893 1.00 62.44 928 HIS A CA 1
ATOM 6602 C C . HIS A 1 928 ? 16.944 -6.044 22.075 1.00 62.44 928 HIS A C 1
ATOM 6604 O O . HIS A 1 928 ? 16.974 -6.557 23.197 1.00 62.44 928 HIS A O 1
ATOM 6610 N N . ILE A 1 929 ? 17.436 -4.822 21.846 1.00 59.34 929 ILE A N 1
ATOM 6611 C CA . ILE A 1 929 ? 17.951 -3.930 22.885 1.00 59.34 929 ILE A CA 1
ATOM 6612 C C . ILE A 1 929 ? 16.840 -3.632 23.885 1.00 59.34 929 ILE A C 1
ATOM 6614 O O . ILE A 1 929 ? 17.081 -3.780 25.081 1.00 59.34 929 ILE A O 1
ATOM 6618 N N . ASP A 1 930 ? 15.637 -3.282 23.431 1.00 57.94 930 ASP A N 1
ATOM 6619 C CA . ASP A 1 930 ? 14.506 -3.011 24.316 1.00 57.94 930 ASP A CA 1
ATOM 6620 C C . ASP A 1 930 ? 14.058 -4.256 25.092 1.00 57.94 930 ASP A C 1
ATOM 6622 O O . ASP A 1 930 ? 13.880 -4.186 26.299 1.00 57.94 930 ASP A O 1
ATOM 6626 N N . GLU A 1 931 ? 13.997 -5.439 24.479 1.00 60.31 931 GLU A N 1
ATOM 6627 C CA . GLU A 1 931 ? 13.693 -6.697 25.173 1.00 60.31 931 GLU A CA 1
ATOM 6628 C C . GLU A 1 931 ? 14.751 -7.033 26.239 1.00 60.31 931 GLU A C 1
ATOM 6630 O O . GLU A 1 931 ? 14.425 -7.397 27.378 1.00 60.31 931 GLU A O 1
ATOM 6635 N N . ALA A 1 932 ? 16.036 -6.866 25.910 1.00 60.16 932 ALA A N 1
ATOM 6636 C CA . ALA A 1 932 ? 17.141 -7.043 26.847 1.00 60.16 932 ALA A CA 1
ATOM 6637 C C . ALA A 1 932 ? 17.110 -5.994 27.974 1.00 60.16 932 ALA A C 1
ATOM 6639 O O . ALA A 1 932 ? 17.445 -6.299 29.129 1.00 60.16 932 ALA A O 1
ATOM 6640 N N . TRP A 1 933 ? 16.684 -4.769 27.663 1.00 60.69 933 TRP A N 1
ATOM 6641 C CA . TRP A 1 933 ? 16.514 -3.670 28.606 1.00 60.69 933 TRP A CA 1
ATOM 6642 C C . TRP A 1 933 ? 15.299 -3.875 29.506 1.00 60.69 933 TRP A C 1
ATOM 6644 O O . TRP A 1 933 ? 15.456 -3.806 30.721 1.00 60.69 933 TRP A O 1
ATOM 6654 N N . ALA A 1 934 ? 14.138 -4.236 28.970 1.00 56.91 934 ALA A N 1
ATOM 6655 C CA . ALA A 1 934 ? 12.937 -4.624 29.698 1.00 56.91 934 ALA A CA 1
ATOM 6656 C C . ALA A 1 934 ? 13.223 -5.805 30.636 1.00 56.91 934 ALA A C 1
ATOM 6658 O O . ALA A 1 934 ? 12.811 -5.797 31.799 1.00 56.91 934 ALA A O 1
ATOM 6659 N N . ALA A 1 935 ? 14.029 -6.780 30.204 1.00 60.59 935 ALA A N 1
ATOM 6660 C CA . ALA A 1 935 ? 14.462 -7.893 31.046 1.00 60.59 935 ALA A CA 1
ATOM 6661 C C . ALA A 1 935 ? 15.428 -7.472 32.177 1.00 60.59 935 ALA A C 1
ATOM 6663 O O . ALA A 1 935 ? 15.356 -8.022 33.285 1.00 60.59 935 ALA A O 1
ATOM 6664 N N . LYS A 1 936 ? 16.333 -6.508 31.940 1.00 54.25 936 LYS A N 1
ATOM 6665 C CA . LYS A 1 936 ? 17.277 -5.981 32.952 1.00 54.25 936 LYS A CA 1
ATOM 6666 C C . LYS A 1 936 ? 16.614 -4.985 33.916 1.00 54.25 936 LYS A C 1
ATOM 6668 O O . LYS A 1 936 ? 16.809 -5.096 35.128 1.00 54.25 936 LYS A O 1
ATOM 6673 N N . PHE A 1 937 ? 15.792 -4.062 33.420 1.00 53.34 937 PHE A N 1
ATOM 6674 C CA . PHE A 1 937 ? 15.067 -3.063 34.212 1.00 53.34 937 PHE A CA 1
ATOM 6675 C C . PHE A 1 937 ? 13.836 -3.638 34.911 1.00 53.34 937 PHE A C 1
ATOM 6677 O O . PHE A 1 937 ? 13.606 -3.301 36.069 1.00 53.34 937 PHE A O 1
ATOM 6684 N N . GLY A 1 938 ? 13.117 -4.588 34.305 1.00 53.94 938 GLY A N 1
ATOM 6685 C CA . GLY A 1 938 ? 12.048 -5.337 34.976 1.00 53.94 938 GLY A CA 1
ATOM 6686 C C . GLY A 1 938 ? 12.549 -6.092 36.215 1.00 53.94 938 GLY A C 1
ATOM 6687 O O . GLY A 1 938 ? 11.831 -6.224 37.206 1.00 53.94 938 GLY A O 1
ATOM 6688 N N . LYS A 1 939 ? 13.824 -6.511 36.216 1.00 50.25 939 LYS A N 1
ATOM 6689 C CA . LYS A 1 939 ? 14.501 -7.076 37.397 1.00 50.25 939 LYS A CA 1
ATOM 6690 C C . LYS A 1 939 ? 14.967 -6.016 38.405 1.00 50.25 939 LYS A C 1
ATOM 6692 O O . LYS A 1 939 ? 14.915 -6.281 39.603 1.00 50.25 939 LYS A O 1
ATOM 6697 N N . LEU A 1 940 ? 15.403 -4.836 37.956 1.00 44.28 940 LEU A N 1
ATOM 6698 C CA . LEU A 1 940 ? 15.885 -3.740 38.816 1.00 44.28 940 LEU A CA 1
ATOM 6699 C C . LEU A 1 940 ? 14.761 -2.927 39.480 1.00 44.28 940 LEU A C 1
ATOM 6701 O O . LEU A 1 940 ? 14.945 -2.427 40.586 1.00 44.28 940 LEU A O 1
ATOM 6705 N N . LEU A 1 941 ? 13.602 -2.801 38.832 1.00 46.12 941 LEU A N 1
ATOM 6706 C CA . LEU A 1 941 ? 12.465 -2.002 39.305 1.00 46.12 941 LEU A CA 1
ATOM 6707 C C . LEU A 1 941 ? 11.512 -2.779 40.230 1.00 46.12 941 LEU A C 1
ATOM 6709 O O . LEU A 1 941 ? 10.515 -2.227 40.690 1.00 46.12 941 LEU A O 1
ATOM 6713 N N . GLY A 1 942 ? 11.796 -4.054 40.519 1.00 41.38 942 GLY A N 1
ATOM 6714 C CA . GLY A 1 942 ? 11.073 -4.851 41.520 1.00 41.38 942 GLY A CA 1
ATOM 6715 C C . GLY A 1 942 ? 9.585 -5.099 41.233 1.00 41.38 942 GLY A C 1
ATOM 6716 O O . GLY A 1 942 ? 8.908 -5.733 42.043 1.00 41.38 942 GLY A O 1
ATOM 6717 N N . LYS A 1 943 ? 9.056 -4.646 40.093 1.00 44.34 943 LYS A N 1
ATOM 6718 C CA . LYS A 1 943 ? 7.691 -4.923 39.654 1.00 44.34 943 LYS A CA 1
ATOM 6719 C C . LYS A 1 943 ? 7.739 -5.971 38.556 1.00 44.34 943 LYS A C 1
ATOM 6721 O O . LYS A 1 943 ? 8.379 -5.777 37.530 1.00 44.34 943 LYS A O 1
ATOM 6726 N N . LYS A 1 944 ? 7.035 -7.084 38.782 1.00 39.88 944 LYS A N 1
ATOM 6727 C CA . LYS A 1 944 ? 6.669 -8.039 37.734 1.00 39.88 944 LYS A CA 1
ATOM 6728 C C . LYS A 1 944 ? 5.905 -7.271 36.654 1.00 39.88 944 LYS A C 1
ATOM 6730 O O . LYS A 1 944 ? 4.698 -7.093 36.786 1.00 39.88 944 LYS A O 1
ATOM 6735 N N . VAL A 1 945 ? 6.599 -6.811 35.621 1.00 38.47 945 VAL A N 1
ATOM 6736 C CA . VAL A 1 945 ? 5.959 -6.459 34.358 1.00 38.47 945 VAL A CA 1
ATOM 6737 C C . VAL A 1 945 ? 5.475 -7.793 33.804 1.00 38.47 945 VAL A C 1
ATOM 6739 O O . VAL A 1 945 ? 6.272 -8.626 33.374 1.00 38.47 945 VAL A O 1
ATOM 6742 N N . LYS A 1 946 ? 4.185 -8.083 33.987 1.00 32.31 946 LYS A N 1
ATOM 6743 C CA . LYS A 1 946 ? 3.552 -9.160 33.232 1.00 32.31 946 LYS A CA 1
ATOM 6744 C C . LYS A 1 946 ? 3.495 -8.679 31.780 1.00 32.31 946 LYS A C 1
ATOM 6746 O O . LYS A 1 946 ? 3.078 -7.542 31.582 1.00 32.31 946 LYS A O 1
ATOM 6751 N N . PRO A 1 947 ? 3.921 -9.493 30.807 1.00 33.59 947 PRO A N 1
ATOM 6752 C CA . PRO A 1 947 ? 3.661 -9.179 29.414 1.00 33.59 947 PRO A CA 1
ATOM 6753 C C . PRO A 1 947 ? 2.146 -9.307 29.186 1.00 33.59 947 PRO A C 1
ATOM 6755 O O . PRO A 1 947 ? 1.584 -10.368 29.469 1.00 33.59 947 PRO A O 1
ATOM 6758 N N . GLU A 1 948 ? 1.507 -8.219 28.755 1.00 33.12 948 GLU A N 1
ATOM 6759 C CA . GLU A 1 948 ? 0.173 -8.204 28.130 1.00 33.12 948 GLU A CA 1
ATOM 6760 C C . GLU A 1 948 ? 0.322 -7.918 26.636 1.00 33.12 948 GLU A C 1
ATOM 6762 O O . GLU A 1 948 ? 1.092 -6.992 26.284 1.00 33.12 948 GLU A O 1
#

Foldseek 3Di:
DDDDDDPPPPPLQDLVVLLVLLVVLLVVLVVLLVVLLVLLVVLLVVLLVLLLVLLVVLLVLLLVLLVVLLVLLVVLLVVLLVLLVVLLVVLLVLLVVLLVVLLVLLVVLLVVLLVLLLVLLQVLLVLLLVLLQVLLVVLQVLLQVLLVLLQVLLQVVLVVQLVDDVSPVLSVVSNVLSNVLSVVSNVLSNVLSVVSNVLSNVLSVVSNVVSNVLSVCLVDDLSVVLSVCSVVLSVVLSVVSVVLSVVLSVVSVVLSVVLSVVSVVLSVCSVVSSVLSVVLSVVSVVLSVVLSVVSVVLSVVVSVVSVVVSVCSVVCPPPDSVVSVVVSVVNVVVSVVSSVVSVVSSVVSSVVSNVSSVVSSVVSNVVSCVSSVVSNVSSVVSSVVSVVSSVVSSVVSNVSSVVSSVVSVVSSCVSSVVSVVSSVVSSVVSVVSSVVSSVVSSVSSVVSSVVSVVSSVCSNVVSVVVSVCVVDDDPVVLVVLLQLLLVVLQVVLVVVVVVVVVVVVVVVVVVVVVVVVVQCVPDPPVSVVVVVVCVVVVVVVCVVVVVVVVVVLLVVLQVQLVVLQCCLPPDPVDGSSNSSSSNNNSVNSVVCVPPVPPPVVVVVVPDPPDDDPPVVVVVVLVVVLCVLDVDVVLVVLLCVLLVVDSVSSVLLCVLLLVDSVLLSLLCLLCVSDNVSSVVLSPVLSVQLVLLLVLLVVDADPDQLVRQDCPALSNVLLVVCCVVPVVLSVLLSLLLCLLRDSSLLSSLLSSLSSQLSSCLSVCVPAWDWAWAAELPPRDTDIDTFDSPQSLSSSLSSLVVLLDDPNPQHAYEYDADDPCDPVNCLVRDQLQLGQHFYLNCPDPPDVWDGRSLLSSSQSSSQVSCVVVVHPDGPSNSSNVCNVLQPDDPDVRCRNPVRNCVSCCVRRVGCNSVVVSCCVVPVVNVVVSVVVNVVVCVVVCVVVPDPPDDD